Protein AF-0000000066553858 (afdb_homodimer)

Structure (mmCIF, N/CA/C/O backbone):
data_AF-0000000066553858-model_v1
#
loop_
_entity.id
_entity.type
_entity.pdbx_description
1 polymer 'Phospholipase D family, member 4'
#
loop_
_atom_site.group_PDB
_atom_site.id
_atom_site.type_symbol
_atom_site.label_atom_id
_atom_site.label_alt_id
_atom_site.label_comp_id
_atom_site.label_asym_id
_atom_site.label_entity_id
_atom_site.label_seq_id
_atom_site.pdbx_PDB_ins_code
_atom_site.Cartn_x
_atom_site.Cartn_y
_atom_site.Cartn_z
_atom_site.occupancy
_atom_site.B_iso_or_equiv
_atom_site.auth_seq_id
_atom_site.auth_comp_id
_atom_site.auth_asym_id
_atom_site.auth_atom_id
_atom_site.pdbx_PDB_model_num
ATOM 1 N N . MET A 1 1 ? -1.417 -67.562 -72.875 1 18.97 1 MET A N 1
ATOM 2 C CA . MET A 1 1 ? -0.356 -66.625 -72.625 1 18.97 1 MET A CA 1
ATOM 3 C C . MET A 1 1 ? -0.777 -65.188 -73.062 1 18.97 1 MET A C 1
ATOM 5 O O . MET A 1 1 ? 0.07 -64.312 -73.25 1 18.97 1 MET A O 1
ATOM 9 N N . GLU A 1 2 ? -2.096 -65 -73.312 1 18.17 2 GLU A N 1
ATOM 10 C CA . GLU A 1 2 ? -2.881 -64.125 -74.188 1 18.17 2 GLU A CA 1
ATOM 11 C C . GLU A 1 2 ? -2.963 -62.688 -73.625 1 18.17 2 GLU A C 1
ATOM 13 O O . GLU A 1 2 ? -3.076 -62.5 -72.375 1 18.17 2 GLU A O 1
ATOM 18 N N . GLY A 1 3 ? -2.92 -61.594 -74.188 1 17.62 3 GLY A N 1
ATOM 19 C CA . GLY A 1 3 ? -2.338 -60.281 -74.25 1 17.62 3 GLY A CA 1
ATOM 20 C C . GLY A 1 3 ? -3.016 -59.281 -73.312 1 17.62 3 GLY A C 1
ATOM 21 O O . GLY A 1 3 ? -4.07 -59.562 -72.75 1 17.62 3 GLY A O 1
ATOM 22 N N . GLU A 1 4 ? -3.018 -57.812 -73.375 1 15.49 4 GLU A N 1
ATOM 23 C CA . GLU A 1 4 ? -2.4 -56.562 -72.938 1 15.49 4 GLU A CA 1
ATOM 24 C C . GLU A 1 4 ? -3.443 -55.594 -72.375 1 15.49 4 GLU A C 1
ATOM 26 O O . GLU A 1 4 ? -3.113 -54.656 -71.625 1 15.49 4 GLU A O 1
ATOM 31 N N . ALA A 1 5 ? -4.707 -55.5 -72.938 1 15.91 5 ALA A N 1
ATOM 32 C CA . ALA A 1 5 ? -5.254 -54.219 -73.375 1 15.91 5 ALA A CA 1
ATOM 33 C C . ALA A 1 5 ? -5.832 -53.438 -72.188 1 15.91 5 ALA A C 1
ATOM 35 O O . ALA A 1 5 ? -6.965 -53.688 -71.812 1 15.91 5 ALA A O 1
ATOM 36 N N . THR A 1 6 ? -5.156 -53 -70.938 1 17.06 6 THR A N 1
ATOM 37 C CA . THR A 1 6 ? -5.441 -52.625 -69.562 1 17.06 6 THR A CA 1
ATOM 38 C C . THR A 1 6 ? -5.914 -51.188 -69.438 1 17.06 6 THR A C 1
ATOM 40 O O . THR A 1 6 ? -5.094 -50.25 -69.438 1 17.06 6 THR A O 1
ATOM 43 N N . GLY A 1 7 ? -7.004 -50.781 -70.125 1 16.67 7 GLY A N 1
ATOM 44 C CA . GLY A 1 7 ? -7.375 -49.406 -70.438 1 16.67 7 GLY A CA 1
ATOM 45 C C . GLY A 1 7 ? -7.707 -48.594 -69.25 1 16.67 7 GLY A C 1
ATOM 46 O O . GLY A 1 7 ? -8.367 -49.062 -68.312 1 16.67 7 GLY A O 1
ATOM 47 N N . GLN A 1 8 ? -7.156 -47.344 -68.75 1 16.22 8 GLN A N 1
ATOM 48 C CA . GLN A 1 8 ? -6.758 -46.406 -67.75 1 16.22 8 GLN A CA 1
ATOM 49 C C . GLN A 1 8 ? -7.875 -45.406 -67.438 1 16.22 8 GLN A C 1
ATOM 51 O O . GLN A 1 8 ? -7.766 -44.219 -67.75 1 16.22 8 GLN A O 1
ATOM 56 N N . ARG A 1 9 ? -9.195 -45.75 -67.625 1 16.55 9 ARG A N 1
ATOM 57 C CA . ARG A 1 9 ? -10.125 -44.656 -67.812 1 16.55 9 ARG A CA 1
ATOM 58 C C . ARG A 1 9 ? -10.148 -43.719 -66.562 1 16.55 9 ARG A C 1
ATOM 60 O O . ARG A 1 9 ? -9.969 -44.156 -65.438 1 16.55 9 ARG A O 1
ATOM 67 N N . GLY A 1 10 ? -10.438 -42.312 -66.688 1 16.25 10 GLY A N 1
ATOM 68 C CA . GLY A 1 10 ? -10.273 -40.938 -66.312 1 16.25 10 GLY A CA 1
ATOM 69 C C . GLY A 1 10 ? -11.164 -40.531 -65.125 1 16.25 10 GLY A C 1
ATOM 70 O O . GLY A 1 10 ? -12.258 -41.062 -64.938 1 16.25 10 GLY A O 1
ATOM 71 N N . GLY A 1 11 ? -10.734 -39.938 -63.875 1 17.23 11 GLY A N 1
ATOM 72 C CA . GLY A 1 11 ? -10.969 -39.656 -62.469 1 17.23 11 GLY A CA 1
ATOM 73 C C . GLY A 1 11 ? -11.914 -38.5 -62.219 1 17.23 11 GLY A C 1
ATOM 74 O O . GLY A 1 11 ? -12.141 -38.094 -61.094 1 17.23 11 GLY A O 1
ATOM 75 N N . ARG A 1 12 ? -12.422 -37.625 -63.188 1 16.81 12 ARG A N 1
ATOM 76 C CA . ARG A 1 12 ? -12.484 -36.219 -62.812 1 16.81 12 ARG A CA 1
ATOM 77 C C . ARG A 1 12 ? -13.617 -35.938 -61.844 1 16.81 12 ARG A C 1
ATOM 79 O O . ARG A 1 12 ? -14.641 -36.656 -61.875 1 16.81 12 ARG A O 1
ATOM 86 N N . CYS A 1 13 ? -13.539 -34.969 -60.812 1 17.38 13 CYS A N 1
ATOM 87 C CA . CYS A 1 13 ? -13.867 -34.438 -59.469 1 17.38 13 CYS A CA 1
ATOM 88 C C . CYS A 1 13 ? -15.141 -33.625 -59.5 1 17.38 13 CYS A C 1
ATOM 90 O O . CYS A 1 13 ? -15.539 -33.031 -58.5 1 17.38 13 CYS A O 1
ATOM 92 N N . LEU A 1 14 ? -15.828 -33.438 -60.688 1 15.75 14 LEU A N 1
ATOM 93 C CA . LEU A 1 14 ? -16.328 -32.094 -60.875 1 15.75 14 LEU A CA 1
ATOM 94 C C . LEU A 1 14 ? -17.453 -31.781 -59.875 1 15.75 14 LEU A C 1
ATOM 96 O O . LEU A 1 14 ? -17.422 -30.75 -59.188 1 15.75 14 LEU A O 1
ATOM 100 N N . HIS A 1 15 ? -18.703 -32.062 -60.25 1 15.95 15 HIS A N 1
ATOM 101 C CA . HIS A 1 15 ? -19.766 -31.078 -60.438 1 15.95 15 HIS A CA 1
ATOM 102 C C . HIS A 1 15 ? -20.562 -30.875 -59.156 1 15.95 15 HIS A C 1
ATOM 104 O O . HIS A 1 15 ? -21.219 -31.797 -58.656 1 15.95 15 HIS A O 1
ATOM 110 N N . ARG A 1 16 ? -20.203 -29.891 -58.344 1 17.19 16 ARG A N 1
ATOM 111 C CA . ARG A 1 16 ? -20.562 -29.469 -56.969 1 17.19 16 ARG A CA 1
ATOM 112 C C . ARG A 1 16 ? -21.984 -28.891 -56.938 1 17.19 16 ARG A C 1
ATOM 114 O O . ARG A 1 16 ? -22.219 -27.859 -56.312 1 17.19 16 ARG A O 1
ATOM 121 N N . GLN A 1 17 ? -22.734 -29.328 -57.906 1 15.29 17 GLN A N 1
ATOM 122 C CA . GLN A 1 17 ? -23.797 -28.359 -58.156 1 15.29 17 GLN A CA 1
ATOM 123 C C . GLN A 1 17 ? -24.547 -28.031 -56.875 1 15.29 17 GLN A C 1
ATOM 125 O O . GLN A 1 17 ? -24.359 -28.688 -55.844 1 15.29 17 GLN A O 1
ATOM 130 N N . GLY A 1 18 ? -25.828 -28.016 -56.938 1 15.86 18 GLY A N 1
ATOM 131 C CA . GLY A 1 18 ? -26.891 -27.016 -56.938 1 15.86 18 GLY A CA 1
ATOM 132 C C . GLY A 1 18 ? -27.688 -27.016 -55.656 1 15.86 18 GLY A C 1
ATOM 133 O O . GLY A 1 18 ? -28.875 -27.375 -55.656 1 15.86 18 GLY A O 1
ATOM 134 N N . LEU A 1 19 ? -27.016 -27.25 -54.5 1 16.41 19 LEU A N 1
ATOM 135 C CA . LEU A 1 19 ? -27.922 -27.625 -53.406 1 16.41 19 LEU A CA 1
ATOM 136 C C . LEU A 1 19 ? -28.859 -26.469 -53.062 1 16.41 19 LEU A C 1
ATOM 138 O O . LEU A 1 19 ? -28.422 -25.375 -52.719 1 16.41 19 LEU A O 1
ATOM 142 N N . GLN A 1 20 ? -30.062 -26.594 -53.594 1 15.91 20 GLN A N 1
ATOM 143 C CA . GLN A 1 20 ? -31.25 -25.734 -53.625 1 15.91 20 GLN A CA 1
ATOM 144 C C . GLN A 1 20 ? -31.656 -25.344 -52.188 1 15.91 20 GLN A C 1
ATOM 146 O O . GLN A 1 20 ? -31.859 -26.219 -51.344 1 15.91 20 GLN A O 1
ATOM 151 N N . THR A 1 21 ? -31.391 -24.141 -51.719 1 15.12 21 THR A N 1
ATOM 152 C CA . THR A 1 21 ? -31.422 -23.438 -50.438 1 15.12 21 THR A CA 1
ATOM 153 C C . THR A 1 21 ? -32.844 -23.188 -50 1 15.12 21 THR A C 1
ATOM 155 O O . THR A 1 21 ? -33.094 -22.828 -48.844 1 15.12 21 THR A O 1
ATOM 158 N N . MET A 1 22 ? -33.812 -23.297 -50.938 1 14.98 22 MET A N 1
ATOM 159 C CA . MET A 1 22 ? -34.656 -22.109 -50.75 1 14.98 22 MET A CA 1
ATOM 160 C C . MET A 1 22 ? -35.344 -22.156 -49.375 1 14.98 22 MET A C 1
ATOM 162 O O . MET A 1 22 ? -35.219 -23.125 -48.625 1 14.98 22 MET A O 1
ATOM 166 N N . THR A 1 23 ? -36.75 -21.984 -49.344 1 15.75 23 THR A N 1
ATOM 167 C CA . THR A 1 23 ? -37.719 -20.938 -49 1 15.75 23 THR A CA 1
ATOM 168 C C . THR A 1 23 ? -38.281 -21.156 -47.625 1 15.75 23 THR A C 1
ATOM 170 O O . THR A 1 23 ? -38.125 -22.219 -47.031 1 15.75 23 THR A O 1
ATOM 173 N N . GLY A 1 24 ? -39.562 -20.75 -47.344 1 16.25 24 GLY A N 1
ATOM 174 C CA . GLY A 1 24 ? -40.375 -19.797 -46.594 1 16.25 24 GLY A CA 1
ATOM 175 C C . GLY A 1 24 ? -41.094 -20.406 -45.406 1 16.25 24 GLY A C 1
ATOM 176 O O . GLY A 1 24 ? -41.844 -19.719 -44.719 1 16.25 24 GLY A O 1
ATOM 177 N N . ALA A 1 25 ? -40.938 -21.625 -45.125 1 14.59 25 ALA A N 1
ATOM 178 C CA . ALA A 1 25 ? -42.156 -22.203 -44.625 1 14.59 25 ALA A CA 1
ATOM 179 C C . ALA A 1 25 ? -42.625 -21.469 -43.344 1 14.59 25 ALA A C 1
ATOM 181 O O . ALA A 1 25 ? -41.812 -21.188 -42.469 1 14.59 25 ALA A O 1
ATOM 182 N N . ARG A 1 26 ? -43.812 -20.828 -43.312 1 16.38 26 ARG A N 1
ATOM 183 C CA . ARG A 1 26 ? -44.719 -19.984 -42.531 1 16.38 26 ARG A CA 1
ATOM 184 C C . ARG A 1 26 ? -45.094 -20.672 -41.219 1 16.38 26 ARG A C 1
ATOM 186 O O . ARG A 1 26 ? -45.656 -20.031 -40.312 1 16.38 26 ARG A O 1
ATOM 193 N N . MET A 1 27 ? -44.812 -21.953 -40.969 1 15.2 27 MET A N 1
ATOM 194 C CA . MET A 1 27 ? -45.875 -22.594 -40.219 1 15.2 27 MET A CA 1
ATOM 195 C C . MET A 1 27 ? -46.125 -21.844 -38.906 1 15.2 27 MET A C 1
ATOM 197 O O . MET A 1 27 ? -45.188 -21.312 -38.312 1 15.2 27 MET A O 1
ATOM 201 N N . ASP A 1 28 ? -47.406 -21.562 -38.5 1 16.2 28 ASP A N 1
ATOM 202 C CA . ASP A 1 28 ? -48.406 -21 -37.625 1 16.2 28 ASP A CA 1
ATOM 203 C C . ASP A 1 28 ? -48.344 -21.594 -36.219 1 16.2 28 ASP A C 1
ATOM 205 O O . ASP A 1 28 ? -49.156 -21.297 -35.344 1 16.2 28 ASP A O 1
ATOM 209 N N . LYS A 1 29 ? -47.344 -22.109 -35.906 1 15.56 29 LYS A N 1
ATOM 210 C CA . LYS A 1 29 ? -47.75 -22.984 -34.812 1 15.56 29 LYS A CA 1
ATOM 211 C C . LYS A 1 29 ? -48.469 -22.188 -33.719 1 15.56 29 LYS A C 1
ATOM 213 O O . LYS A 1 29 ? -48.156 -21 -33.5 1 15.56 29 LYS A O 1
ATOM 218 N N . LYS A 1 30 ? -49.375 -22.844 -33 1 15.48 30 LYS A N 1
ATOM 219 C CA . LYS A 1 30 ? -50.5 -22.984 -32.094 1 15.48 30 LYS A CA 1
ATOM 220 C C . LYS A 1 30 ? -50.188 -22.453 -30.719 1 15.48 30 LYS A C 1
ATOM 222 O O . LYS A 1 30 ? -49 -22.469 -30.297 1 15.48 30 LYS A O 1
ATOM 227 N N . LYS A 1 31 ? -51.188 -21.844 -30.062 1 17.41 31 LYS A N 1
ATOM 228 C CA . LYS A 1 31 ? -51.594 -21.078 -28.891 1 17.41 31 LYS A CA 1
ATOM 229 C C . LYS A 1 31 ? -51.375 -21.875 -27.609 1 17.41 31 LYS A C 1
ATOM 231 O O . LYS A 1 31 ? -51.469 -21.344 -26.5 1 17.41 31 LYS A O 1
ATOM 236 N N . TRP A 1 32 ? -51 -23.266 -27.734 1 15.12 32 TRP A N 1
ATOM 237 C CA . TRP A 1 32 ? -51.625 -24.062 -26.688 1 15.12 32 TRP A CA 1
ATOM 238 C C . TRP A 1 32 ? -51.25 -23.516 -25.312 1 15.12 32 TRP A C 1
ATOM 240 O O . TRP A 1 32 ? -50.062 -23.188 -25.062 1 15.12 32 TRP A O 1
ATOM 250 N N . HIS A 1 33 ? -52.219 -23.047 -24.609 1 16.48 33 HIS A N 1
ATOM 251 C CA . HIS A 1 33 ? -52.656 -22.594 -23.297 1 16.48 33 HIS A CA 1
ATOM 252 C C . HIS A 1 33 ? -52.406 -23.656 -22.234 1 16.48 33 HIS A C 1
ATOM 254 O O . HIS A 1 33 ? -52.938 -24.766 -22.297 1 16.48 33 HIS A O 1
ATOM 260 N N . PRO A 1 34 ? -51.219 -24.047 -22.031 1 16.06 34 PRO A N 1
ATOM 261 C CA . PRO A 1 34 ? -51.188 -25.094 -21.016 1 16.06 34 PRO A CA 1
ATOM 262 C C . PRO A 1 34 ? -52.062 -24.797 -19.812 1 16.06 34 PRO A C 1
ATOM 264 O O . PRO A 1 34 ? -52.031 -23.703 -19.266 1 16.06 34 PRO A O 1
ATOM 267 N N . GLU A 1 35 ? -53.188 -25.25 -19.938 1 16.11 35 GLU A N 1
ATOM 268 C CA . GLU A 1 35 ? -54.062 -25.297 -18.766 1 16.11 35 GLU A CA 1
ATOM 269 C C . GLU A 1 35 ? -53.344 -25.859 -17.547 1 16.11 35 GLU A C 1
ATOM 271 O O . GLU A 1 35 ? -52.562 -26.828 -17.688 1 16.11 35 GLU A O 1
ATOM 276 N N . MET A 1 36 ? -52.938 -24.984 -16.812 1 17.47 36 MET A N 1
ATOM 277 C CA . MET A 1 36 ? -52.688 -25.188 -15.391 1 17.47 36 MET A CA 1
ATOM 278 C C . MET A 1 36 ? -53.688 -26.203 -14.82 1 17.47 36 MET A C 1
ATOM 280 O O . MET A 1 36 ? -54.875 -25.938 -14.742 1 17.47 36 MET A O 1
ATOM 284 N N . LEU A 1 37 ? -53.594 -27.375 -15.195 1 14.96 37 LEU A N 1
ATOM 285 C CA . LEU A 1 37 ? -54.344 -28.453 -14.562 1 14.96 37 LEU A CA 1
ATOM 286 C C . LEU A 1 37 ? -54.469 -28.219 -13.062 1 14.96 37 LEU A C 1
ATOM 288 O O . LEU A 1 37 ? -53.656 -27.5 -12.469 1 14.96 37 LEU A O 1
ATOM 292 N N . ILE A 1 38 ? -55.281 -29.125 -12.367 1 16.34 38 ILE A N 1
ATOM 293 C CA . ILE A 1 38 ? -56.312 -29.469 -11.398 1 16.34 38 ILE A CA 1
ATOM 294 C C . ILE A 1 38 ? -55.656 -29.812 -10.055 1 16.34 38 ILE A C 1
ATOM 296 O O . ILE A 1 38 ? -56.062 -29.297 -9.008 1 16.34 38 ILE A O 1
ATOM 300 N N . PRO A 1 39 ? -54.906 -30.953 -9.789 1 15.72 39 PRO A N 1
ATOM 301 C CA . PRO A 1 39 ? -55.594 -31.922 -8.953 1 15.72 39 PRO A CA 1
ATOM 302 C C . PRO A 1 39 ? -55.594 -31.547 -7.473 1 15.72 39 PRO A C 1
ATOM 304 O O . PRO A 1 39 ? -54.844 -30.656 -7.066 1 15.72 39 PRO A O 1
ATOM 307 N N . LEU A 1 40 ? -55.5 -32.656 -6.465 1 15.12 40 LEU A N 1
ATOM 308 C CA . LEU A 1 40 ? -56.219 -33.438 -5.48 1 15.12 40 LEU A CA 1
ATOM 309 C C . LEU A 1 40 ? -55.625 -33.281 -4.09 1 15.12 40 LEU A C 1
ATOM 311 O O . LEU A 1 40 ? -56.344 -33.344 -3.088 1 15.12 40 LEU A O 1
ATOM 315 N N . GLN A 1 41 ? -54.312 -33.438 -3.707 1 16.47 41 GLN A N 1
ATOM 316 C CA . GLN A 1 41 ? -54.281 -34.375 -2.592 1 16.47 41 GLN A CA 1
ATOM 317 C C . GLN A 1 41 ? -55.031 -33.812 -1.378 1 16.47 41 GLN A C 1
ATOM 319 O O . GLN A 1 41 ? -55.094 -32.594 -1.188 1 16.47 41 GLN A O 1
ATOM 324 N N . THR A 1 42 ? -55.562 -34.75 -0.319 1 15.8 42 THR A N 1
ATOM 325 C CA . THR A 1 42 ? -56.406 -35.219 0.788 1 15.8 42 THR A CA 1
ATOM 326 C C . THR A 1 42 ? -55.906 -34.656 2.113 1 15.8 42 THR A C 1
ATOM 328 O O . THR A 1 42 ? -56.688 -34.094 2.885 1 15.8 42 THR A O 1
ATOM 331 N N . THR A 1 43 ? -55.281 -35.594 3.041 1 15.78 43 THR A N 1
ATOM 332 C CA . THR A 1 43 ? -55.938 -36.094 4.258 1 15.78 43 THR A CA 1
ATOM 333 C C . THR A 1 43 ? -55.625 -35.156 5.438 1 15.78 43 THR A C 1
ATOM 335 O O . THR A 1 43 ? -56.5 -34.656 6.09 1 15.78 43 THR A O 1
ATOM 338 N N . MET A 1 44 ? -54.875 -35.812 6.621 1 16.02 44 MET A N 1
ATOM 339 C CA . MET A 1 44 ? -55.438 -36.188 7.91 1 16.02 44 MET A CA 1
ATOM 340 C C . MET A 1 44 ? -55.188 -35.125 8.961 1 16.02 44 MET A C 1
ATOM 342 O O . MET A 1 44 ? -54.312 -34.25 8.781 1 16.02 44 MET A O 1
ATOM 346 N N . GLU A 1 45 ? -55.5 -35.562 10.211 1 15.26 45 GLU A N 1
ATOM 347 C CA . GLU A 1 45 ? -56.031 -35.312 11.539 1 15.26 45 GLU A CA 1
ATOM 348 C C . GLU A 1 45 ? -54.938 -34.844 12.508 1 15.26 45 GLU A C 1
ATOM 350 O O . GLU A 1 45 ? -53.906 -35.5 12.633 1 15.26 45 GLU A O 1
ATOM 355 N N . VAL A 1 46 ? -54.781 -33.656 12.586 1 18.47 46 VAL A N 1
ATOM 356 C CA . VAL A 1 46 ? -54.062 -33.062 13.727 1 18.47 46 VAL A CA 1
ATOM 357 C C . VAL A 1 46 ? -54.531 -33.75 15.016 1 18.47 46 VAL A C 1
ATOM 359 O O . VAL A 1 46 ? -55.688 -33.594 15.422 1 18.47 46 VAL A O 1
ATOM 362 N N . PRO A 1 47 ? -53.906 -34.969 15.352 1 15.08 47 PRO A N 1
ATOM 363 C CA . PRO A 1 47 ? -54.406 -35.469 16.625 1 15.08 47 PRO A CA 1
ATOM 364 C C . PRO A 1 47 ? -54.188 -34.469 17.781 1 15.08 47 PRO A C 1
ATOM 366 O O . PRO A 1 47 ? -53.438 -33.531 17.625 1 15.08 47 PRO A O 1
ATOM 369 N N . ASP A 1 48 ? -54.031 -35.25 19.047 1 15.12 48 ASP A N 1
ATOM 370 C CA . ASP A 1 48 ? -54.594 -35.375 20.391 1 15.12 48 ASP A CA 1
ATOM 371 C C . ASP A 1 48 ? -53.812 -34.531 21.391 1 15.12 48 ASP A C 1
ATOM 373 O O . ASP A 1 48 ? -54.375 -33.719 22.125 1 15.12 48 ASP A O 1
ATOM 377 N N . TRP A 1 49 ? -52.688 -35.156 22.125 1 15.45 49 TRP A N 1
ATOM 378 C CA . TRP A 1 49 ? -52.938 -35.469 23.516 1 15.45 49 TRP A CA 1
ATOM 379 C C . TRP A 1 49 ? -52.531 -34.312 24.422 1 15.45 49 TRP A C 1
ATOM 381 O O . TRP A 1 49 ? -51.656 -33.5 24.047 1 15.45 49 TRP A O 1
ATOM 391 N N . PRO A 1 50 ? -52.938 -34.344 25.719 1 16.11 50 PRO A N 1
ATOM 392 C CA . PRO A 1 50 ? -53.312 -33.625 26.922 1 16.11 50 PRO A CA 1
ATOM 393 C C . PRO A 1 50 ? -52.125 -33.188 27.766 1 16.11 50 PRO A C 1
ATOM 395 O O . PRO A 1 50 ? -52.125 -32.125 28.406 1 16.11 50 PRO A O 1
ATOM 398 N N . TYR A 1 51 ? -50.938 -34 28.047 1 15.11 51 TYR A N 1
ATOM 399 C CA . TYR A 1 51 ? -50.875 -34.312 29.469 1 15.11 51 TYR A CA 1
ATOM 400 C C . TYR A 1 51 ? -50.5 -33.094 30.297 1 15.11 51 TYR A C 1
ATOM 402 O O . TYR A 1 51 ? -49.938 -32.125 29.75 1 15.11 51 TYR A O 1
ATOM 410 N N . SER A 1 52 ? -49.969 -33.406 31.609 1 14.91 52 SER A N 1
ATOM 411 C CA . SER A 1 52 ? -50.156 -33.281 33.031 1 14.91 52 SER A CA 1
ATOM 412 C C . SER A 1 52 ? -49.219 -32.219 33.625 1 14.91 52 SER A C 1
ATOM 414 O O . SER A 1 52 ? -48.25 -31.797 32.969 1 14.91 52 SER A O 1
ATOM 416 N N . THR A 1 53 ? -48.625 -32.531 34.875 1 15.17 53 THR A N 1
ATOM 417 C CA . THR A 1 53 ? -48.875 -32.062 36.25 1 15.17 53 THR A CA 1
ATOM 418 C C . THR A 1 53 ? -47.719 -31.203 36.719 1 15.17 53 THR A C 1
ATOM 420 O O . THR A 1 53 ? -47.938 -30.141 37.312 1 15.17 53 THR A O 1
ATOM 423 N N . PRO A 1 54 ? -46.375 -31.672 37.188 1 16.25 54 PRO A N 1
ATOM 424 C CA . PRO A 1 54 ? -46.375 -31.578 38.656 1 16.25 54 PRO A CA 1
ATOM 425 C C . PRO A 1 54 ? -45.812 -30.234 39.156 1 16.25 54 PRO A C 1
ATOM 427 O O . PRO A 1 54 ? -45.125 -29.547 38.406 1 16.25 54 PRO A O 1
ATOM 430 N N . PRO A 1 55 ? -45.812 -30.094 40.531 1 16.52 55 PRO A N 1
ATOM 431 C CA . PRO A 1 55 ? -46.031 -29.109 41.625 1 16.52 55 PRO A CA 1
ATOM 432 C C . PRO A 1 55 ? -44.781 -28.266 41.906 1 16.52 55 PRO A C 1
ATOM 434 O O . PRO A 1 55 ? -44.844 -27.031 41.844 1 16.52 55 PRO A O 1
ATOM 437 N N . HIS A 1 56 ? -44 -28.641 42.969 1 15.33 56 HIS A N 1
ATOM 438 C CA . HIS A 1 56 ? -44.062 -27.938 44.25 1 15.33 56 HIS A CA 1
ATOM 439 C C . HIS A 1 56 ? -42.844 -27.047 44.438 1 15.33 56 HIS A C 1
ATOM 441 O O . HIS A 1 56 ? -42.969 -25.859 44.781 1 15.33 56 HIS A O 1
ATOM 447 N N . GLY A 1 57 ? -41.562 -27.531 44.812 1 15.4 57 GLY A N 1
ATOM 448 C CA . GLY A 1 57 ? -41.281 -27.25 46.219 1 15.4 57 GLY A CA 1
ATOM 449 C C . GLY A 1 57 ? -40.5 -25.969 46.438 1 15.4 57 GLY A C 1
ATOM 450 O O . GLY A 1 57 ? -39.906 -25.438 45.5 1 15.4 57 GLY A O 1
ATOM 451 N N . PRO A 1 58 ? -40.281 -25.547 47.719 1 16.66 58 PRO A N 1
ATOM 452 C CA . PRO A 1 58 ? -40.344 -24.375 48.594 1 16.66 58 PRO A CA 1
ATOM 453 C C . PRO A 1 58 ? -39 -23.625 48.688 1 16.66 58 PRO A C 1
ATOM 455 O O . PRO A 1 58 ? -38.969 -22.406 48.562 1 16.66 58 PRO A O 1
ATOM 458 N N . HIS A 1 59 ? -37.844 -24.281 49.219 1 15.43 59 HIS A N 1
ATOM 459 C CA . HIS A 1 59 ? -37.531 -23.812 50.562 1 15.43 59 HIS A CA 1
ATOM 460 C C . HIS A 1 59 ? -36.656 -22.578 50.5 1 15.43 59 HIS A C 1
ATOM 462 O O . HIS A 1 59 ? -36.094 -22.25 49.469 1 15.43 59 HIS A O 1
ATOM 468 N N . ASN A 1 60 ? -35.594 -22.562 51.469 1 14.96 60 ASN A N 1
ATOM 469 C CA . ASN A 1 60 ? -35.344 -21.828 52.719 1 14.96 60 ASN A CA 1
ATOM 470 C C . ASN A 1 60 ? -34.281 -20.75 52.531 1 14.96 60 ASN A C 1
ATOM 472 O O . ASN A 1 60 ? -33.594 -20.719 51.5 1 14.96 60 ASN A O 1
ATOM 476 N N . ARG A 1 61 ? -33.219 -20.766 53.438 1 14.91 61 ARG A N 1
ATOM 477 C CA . ARG A 1 61 ? -32.969 -19.859 54.531 1 14.91 61 ARG A CA 1
ATOM 478 C C . ARG A 1 61 ? -31.953 -18.797 54.188 1 14.91 61 ARG A C 1
ATOM 480 O O . ARG A 1 61 ? -32.188 -17.609 54.312 1 14.91 61 ARG A O 1
ATOM 487 N N . VAL A 1 62 ? -30.641 -18.938 54.75 1 15.48 62 VAL A N 1
ATOM 488 C CA . VAL A 1 62 ? -30.266 -18.172 55.938 1 15.48 62 VAL A CA 1
ATOM 489 C C . VAL A 1 62 ? -29.266 -17.078 55.594 1 15.48 62 VAL A C 1
ATOM 491 O O . VAL A 1 62 ? -29.469 -15.906 55.906 1 15.48 62 VAL A O 1
ATOM 494 N N . GLY A 1 63 ? -27.859 -17.25 55.719 1 15.52 63 GLY A N 1
ATOM 495 C CA . GLY A 1 63 ? -27.109 -16.656 56.812 1 15.52 63 GLY A CA 1
ATOM 496 C C . GLY A 1 63 ? -26.328 -15.43 56.406 1 15.52 63 GLY A C 1
ATOM 497 O O . GLY A 1 63 ? -26.047 -15.227 55.219 1 15.52 63 GLY A O 1
ATOM 498 N N . MET A 1 64 ? -25.828 -14.57 57.375 1 16.22 64 MET A N 1
ATOM 499 C CA . MET A 1 64 ? -25.609 -13.203 57.844 1 16.22 64 MET A CA 1
ATOM 500 C C . MET A 1 64 ? -24.203 -12.727 57.5 1 16.22 64 MET A C 1
ATOM 502 O O . MET A 1 64 ? -24 -11.539 57.25 1 16.22 64 MET A O 1
ATOM 506 N N . VAL A 1 65 ? -23.078 -13.539 57.438 1 16.38 65 VAL A N 1
ATOM 507 C CA . VAL A 1 65 ? -22.062 -13.102 58.406 1 16.38 65 VAL A CA 1
ATOM 508 C C . VAL A 1 65 ? -21.297 -11.914 57.844 1 16.38 65 VAL A C 1
ATOM 510 O O . VAL A 1 65 ? -21.109 -11.797 56.625 1 16.38 65 VAL A O 1
ATOM 513 N N . LEU A 1 66 ? -20.562 -11.109 58.75 1 16.48 66 LEU A N 1
ATOM 514 C CA . LEU A 1 66 ? -20.219 -9.766 59.188 1 16.48 66 LEU A CA 1
ATOM 515 C C . LEU A 1 66 ? -18.922 -9.297 58.531 1 16.48 66 LEU A C 1
ATOM 517 O O . LEU A 1 66 ? -18.891 -8.219 57.938 1 16.48 66 LEU A O 1
ATOM 521 N N . GLY A 1 67 ? -17.672 -9.656 59.062 1 15.75 67 GLY A N 1
ATOM 522 C CA . GLY A 1 67 ? -16.922 -8.68 59.844 1 15.75 67 GLY A CA 1
ATOM 523 C C . GLY A 1 67 ? -15.867 -7.953 59.031 1 15.75 67 GLY A C 1
ATOM 524 O O . GLY A 1 67 ? -15.844 -6.723 59 1 15.75 67 GLY A O 1
ATOM 525 N N . MET A 1 68 ? -14.508 -8.383 59.031 1 16.38 68 MET A N 1
ATOM 526 C CA . MET A 1 68 ? -13.398 -7.68 59.688 1 16.38 68 MET A CA 1
ATOM 527 C C . MET A 1 68 ? -12.57 -6.918 58.656 1 16.38 68 MET A C 1
ATOM 529 O O . MET A 1 68 ? -12.461 -7.344 57.5 1 16.38 68 MET A O 1
ATOM 533 N N . LEU A 1 69 ? -11.906 -5.711 59 1 17.69 69 LEU A N 1
ATOM 534 C CA . LEU A 1 69 ? -11.461 -4.395 58.562 1 17.69 69 LEU A CA 1
ATOM 535 C C . LEU A 1 69 ? -10.023 -4.445 58.031 1 17.69 69 LEU A C 1
ATOM 537 O O . LEU A 1 69 ? -9.57 -3.527 57.344 1 17.69 69 LEU A O 1
ATOM 541 N N . ALA A 1 70 ? -9.234 -5.613 58.062 1 17.48 70 ALA A N 1
ATOM 542 C CA . ALA A 1 70 ? -7.863 -5.344 58.469 1 17.48 70 ALA A CA 1
ATOM 543 C C . ALA A 1 70 ? -7.121 -4.52 57.438 1 17.48 70 ALA A C 1
ATOM 545 O O . ALA A 1 70 ? -7.414 -4.617 56.219 1 17.48 70 ALA A O 1
ATOM 546 N N . ILE A 1 71 ? -5.969 -3.756 57.812 1 18.44 71 ILE A N 1
ATOM 547 C CA . ILE A 1 71 ? -5.254 -2.484 57.75 1 18.44 71 ILE A CA 1
ATOM 548 C C . ILE A 1 71 ? -4.137 -2.58 56.719 1 18.44 71 ILE A C 1
ATOM 550 O O . ILE A 1 71 ? -3.842 -1.604 56 1 18.44 71 ILE A O 1
ATOM 554 N N . LEU A 1 72 ? -3.479 -3.762 56.375 1 17.89 72 LEU A N 1
ATOM 555 C CA . LEU A 1 72 ? -2.021 -3.732 56.469 1 17.89 72 LEU A CA 1
ATOM 556 C C . LEU A 1 72 ? -1.425 -2.947 55.281 1 17.89 72 LEU A C 1
ATOM 558 O O . LEU A 1 72 ? -1.98 -2.941 54.188 1 17.89 72 LEU A O 1
ATOM 562 N N . GLY A 1 73 ? -0.349 -2.045 55.531 1 19.17 73 GLY A N 1
ATOM 563 C CA . GLY A 1 73 ? 0.45 -0.9 55.125 1 19.17 73 GLY A CA 1
ATOM 564 C C . GLY A 1 73 ? 1.468 -1.233 54.031 1 19.17 73 GLY A C 1
ATOM 565 O O . GLY A 1 73 ? 2.379 -0.446 53.781 1 19.17 73 GLY A O 1
ATOM 566 N N . LEU A 1 74 ? 1.248 -2.139 53.062 1 17.72 74 LEU A N 1
ATOM 567 C CA . LEU A 1 74 ? 2.352 -2.787 52.344 1 17.72 74 LEU A CA 1
ATOM 568 C C . LEU A 1 74 ? 3.143 -1.778 51.531 1 17.72 74 LEU A C 1
ATOM 570 O O . LEU A 1 74 ? 2.564 -1.019 50.75 1 17.72 74 LEU A O 1
ATOM 574 N N . GLY A 1 75 ? 4.309 -1.393 52.031 1 19.48 75 GLY A N 1
ATOM 575 C CA . GLY A 1 75 ? 5.395 -0.476 51.719 1 19.48 75 GLY A CA 1
ATOM 576 C C . GLY A 1 75 ? 6.039 -0.744 50.375 1 19.48 75 GLY A C 1
ATOM 577 O O . GLY A 1 75 ? 6.664 -1.788 50.156 1 19.48 75 GLY A O 1
ATOM 578 N N . SER A 1 76 ? 5.445 -0.507 49.188 1 18.84 76 SER A N 1
ATOM 579 C CA . SER A 1 76 ? 5.82 -1.018 47.875 1 18.84 76 SER A CA 1
ATOM 580 C C . SER A 1 76 ? 7.125 -0.396 47.375 1 18.84 76 SER A C 1
ATOM 582 O O . SER A 1 76 ? 7.238 0.828 47.281 1 18.84 76 SER A O 1
ATOM 584 N N . VAL A 1 77 ? 8.172 -0.849 47.969 1 19.95 77 VAL A N 1
ATOM 585 C CA . VAL A 1 77 ? 9.523 -0.417 47.625 1 19.95 77 VAL A CA 1
ATOM 586 C C . VAL A 1 77 ? 9.727 -0.546 46.094 1 19.95 77 VAL A C 1
ATOM 588 O O . VAL A 1 77 ? 9.586 -1.635 45.531 1 19.95 77 VAL A O 1
ATOM 591 N N . THR A 1 78 ? 9.445 0.485 45.344 1 19.28 78 THR A N 1
ATOM 592 C CA . THR A 1 78 ? 9.438 0.611 43.875 1 19.28 78 THR A CA 1
ATOM 593 C C . THR A 1 78 ? 10.836 0.409 43.312 1 19.28 78 THR A C 1
ATOM 595 O O . THR A 1 78 ? 11.742 1.192 43.594 1 19.28 78 THR A O 1
ATOM 598 N N . LEU A 1 79 ? 11.336 -0.842 43.469 1 18.8 79 LEU A N 1
ATOM 599 C CA . LEU A 1 79 ? 12.688 -1.122 43 1 18.8 79 LEU A CA 1
ATOM 600 C C . LEU A 1 79 ? 12.836 -0.731 41.531 1 18.8 79 LEU A C 1
ATOM 602 O O . LEU A 1 79 ? 12.094 -1.22 40.688 1 18.8 79 LEU A O 1
ATOM 606 N N . THR A 1 80 ? 13.344 0.469 41.281 1 20.47 80 THR A N 1
ATOM 607 C CA . THR A 1 80 ? 13.633 1.173 40.031 1 20.47 80 THR A CA 1
ATOM 608 C C . THR A 1 80 ? 14.578 0.355 39.156 1 20.47 80 THR A C 1
ATOM 610 O O . THR A 1 80 ? 15.766 0.217 39.5 1 20.47 80 THR A O 1
ATOM 613 N N . LEU A 1 81 ? 14.148 -0.934 38.875 1 18.69 81 LEU A N 1
ATOM 614 C CA . LEU A 1 81 ? 15.117 -1.747 38.156 1 18.69 81 LEU A CA 1
ATOM 615 C C . LEU A 1 81 ? 15.523 -1.075 36.844 1 18.69 81 LEU A C 1
ATOM 617 O O . LEU A 1 81 ? 14.656 -0.644 36.062 1 18.69 81 LEU A O 1
ATOM 621 N N . PHE A 1 82 ? 16.688 -0.449 36.844 1 21.48 82 PHE A N 1
ATOM 622 C CA . PHE A 1 82 ? 17.438 0.215 35.812 1 21.48 82 PHE A CA 1
ATOM 623 C C . PHE A 1 82 ? 17.547 -0.683 34.562 1 21.48 82 PHE A C 1
ATOM 625 O O . PHE A 1 82 ? 18.266 -1.688 34.594 1 21.48 82 PHE A O 1
ATOM 632 N N . LEU A 1 83 ? 16.375 -1.082 34.031 1 19.28 83 LEU A N 1
ATOM 633 C CA . LEU A 1 83 ? 16.469 -2.016 32.906 1 19.28 83 LEU A CA 1
ATOM 634 C C . LEU A 1 83 ? 17.297 -1.422 31.781 1 19.28 83 LEU A C 1
ATOM 636 O O . LEU A 1 83 ? 16.953 -0.374 31.234 1 19.28 83 LEU A O 1
ATOM 640 N N . TRP A 1 84 ? 18.609 -1.473 31.984 1 21.69 84 TRP A N 1
ATOM 641 C CA . TRP A 1 84 ? 19.641 -1.112 31 1 21.69 84 TRP A CA 1
ATOM 642 C C . TRP A 1 84 ? 19.344 -1.734 29.641 1 21.69 84 TRP A C 1
ATOM 644 O O . TRP A 1 84 ? 19.375 -2.957 29.5 1 21.69 84 TRP A O 1
ATOM 654 N N . GLN A 1 85 ? 18.266 -1.263 29.062 1 21.89 85 GLN A N 1
ATOM 655 C CA . GLN A 1 85 ? 17.891 -1.814 27.766 1 21.89 85 GLN A CA 1
ATOM 656 C C . GLN A 1 85 ? 19.016 -1.65 26.75 1 21.89 85 GLN A C 1
ATOM 658 O O . GLN A 1 85 ? 19.391 -0.527 26.406 1 21.89 85 GLN A O 1
ATOM 663 N N . GLY A 1 86 ? 20.156 -2.26 27.031 1 23.83 86 GLY A N 1
ATOM 664 C CA . GLY A 1 86 ? 21.234 -2.217 26.047 1 23.83 86 GLY A CA 1
ATOM 665 C C . GLY A 1 86 ? 20.766 -2.473 24.641 1 23.83 86 GLY A C 1
ATOM 666 O O . GLY A 1 86 ? 19.734 -3.121 24.422 1 23.83 86 GLY A O 1
ATOM 667 N N . PRO A 1 87 ? 21.062 -1.494 23.797 1 25.5 87 PRO A N 1
ATOM 668 C CA . PRO A 1 87 ? 20.734 -1.454 22.375 1 25.5 87 PRO A CA 1
ATOM 669 C C . PRO A 1 87 ? 21.078 -2.752 21.641 1 25.5 87 PRO A C 1
ATOM 671 O O . PRO A 1 87 ? 22.25 -3.15 21.609 1 25.5 87 PRO A O 1
ATOM 674 N N . THR A 1 88 ? 20.484 -3.84 22.047 1 24.36 88 THR A N 1
ATOM 675 C CA . THR A 1 88 ? 21 -5.016 21.344 1 24.36 88 THR A CA 1
ATOM 676 C C . THR A 1 88 ? 20.891 -4.836 19.844 1 24.36 88 THR A C 1
ATOM 678 O O . THR A 1 88 ? 19.797 -4.57 19.312 1 24.36 88 THR A O 1
ATOM 681 N N . SER A 1 89 ? 21.906 -4.199 19.25 1 24.14 89 SER A N 1
ATOM 682 C CA . SER A 1 89 ? 22.219 -4.191 17.812 1 24.14 89 SER A CA 1
ATOM 683 C C . SER A 1 89 ? 21.969 -5.559 17.188 1 24.14 89 SER A C 1
ATOM 685 O O . SER A 1 89 ? 22.641 -6.535 17.531 1 24.14 89 SER A O 1
ATOM 687 N N . PHE A 1 90 ? 20.734 -5.906 17.203 1 24.8 90 PHE A N 1
ATOM 688 C CA . PHE A 1 90 ? 20.469 -7.168 16.516 1 24.8 90 PHE A CA 1
ATOM 689 C C . PHE A 1 90 ? 21.047 -7.148 15.102 1 24.8 90 PHE A C 1
ATOM 691 O O . PHE A 1 90 ? 20.469 -6.543 14.195 1 24.8 90 PHE A O 1
ATOM 698 N N . THR A 1 91 ? 22.344 -6.773 14.961 1 26.66 91 THR A N 1
ATOM 699 C CA . THR A 1 91 ? 22.969 -7.148 13.695 1 26.66 91 THR A CA 1
ATOM 700 C C . THR A 1 91 ? 22.641 -8.602 13.344 1 26.66 91 THR A C 1
ATOM 702 O O . THR A 1 91 ? 23.172 -9.523 13.969 1 26.66 91 THR A O 1
ATOM 705 N N . SER A 1 92 ? 21.438 -8.891 13.289 1 25.48 92 SER A N 1
ATOM 706 C CA . SER A 1 92 ? 21.312 -10.266 12.812 1 25.48 92 SER A CA 1
ATOM 707 C C . SER A 1 92 ? 22.172 -10.508 11.586 1 25.48 92 SER A C 1
ATOM 709 O O . SER A 1 92 ? 22.125 -9.742 10.617 1 25.48 92 SER A O 1
ATOM 711 N N . PRO A 1 93 ? 23.359 -10.992 11.766 1 29.16 93 PRO A N 1
ATOM 712 C CA . PRO A 1 93 ? 24.109 -11.312 10.539 1 29.16 93 PRO A CA 1
ATOM 713 C C . PRO A 1 93 ? 23.234 -11.984 9.477 1 29.16 93 PRO A C 1
ATOM 715 O O . PRO A 1 93 ? 22.453 -12.875 9.797 1 29.16 93 PRO A O 1
ATOM 718 N N . GLN A 1 94 ? 22.641 -11.164 8.648 1 29.17 94 GLN A N 1
ATOM 719 C CA . GLN A 1 94 ? 22.109 -11.75 7.426 1 29.17 94 GLN A CA 1
ATOM 720 C C . GLN A 1 94 ? 22.969 -12.938 6.973 1 29.17 94 GLN A C 1
ATOM 722 O O . GLN A 1 94 ? 24.109 -12.758 6.551 1 29.17 94 GLN A O 1
ATOM 727 N N . MET A 1 95 ? 22.953 -13.945 7.797 1 29.44 95 MET A N 1
ATOM 728 C CA . MET A 1 95 ? 23.625 -15.117 7.258 1 29.44 95 MET A CA 1
ATOM 729 C C . MET A 1 95 ? 23.281 -15.32 5.785 1 29.44 95 MET A C 1
ATOM 731 O O . MET A 1 95 ? 22.125 -15.562 5.441 1 29.44 95 MET A O 1
ATOM 735 N N . PHE A 1 96 ? 23.828 -14.438 4.969 1 30.7 96 PHE A N 1
ATOM 736 C CA . PHE A 1 96 ? 23.828 -14.82 3.561 1 30.7 96 PHE A CA 1
ATOM 737 C C . PHE A 1 96 ? 24.031 -16.328 3.406 1 30.7 96 PHE A C 1
ATOM 739 O O . PHE A 1 96 ? 24.797 -16.938 4.148 1 30.7 96 PHE A O 1
ATOM 746 N N . PRO A 1 97 ? 23.016 -16.984 3.012 1 32.03 97 PRO A N 1
ATOM 747 C CA . PRO A 1 97 ? 23.406 -18.375 2.754 1 32.03 97 PRO A CA 1
ATOM 748 C C . PRO A 1 97 ? 24.812 -18.5 2.189 1 32.03 97 PRO A C 1
ATOM 750 O O . PRO A 1 97 ? 25.219 -17.719 1.33 1 32.03 97 PRO A O 1
ATOM 753 N N . GLU A 1 98 ? 25.812 -18.719 3.062 1 34.25 98 GLU A N 1
ATOM 754 C CA . GLU A 1 98 ? 27.125 -19.094 2.545 1 34.25 98 GLU A CA 1
ATOM 755 C C . GLU A 1 98 ? 27.016 -19.812 1.204 1 34.25 98 GLU A C 1
ATOM 757 O O . GLU A 1 98 ? 26.156 -20.672 1.03 1 34.25 98 GLU A O 1
ATOM 762 N N . GLU A 1 99 ? 27.391 -19.156 0.17 1 38 99 GLU A N 1
ATOM 763 C CA . GLU A 1 99 ? 27.594 -19.859 -1.088 1 38 99 GLU A CA 1
ATOM 764 C C . GLU A 1 99 ? 28.125 -21.281 -0.843 1 38 99 GLU A C 1
ATOM 766 O O . GLU A 1 99 ? 29.156 -21.453 -0.186 1 38 99 GLU A O 1
ATOM 771 N N . VAL A 1 100 ? 27.312 -22.234 -0.714 1 43.12 100 VAL A N 1
ATOM 772 C CA . VAL A 1 100 ? 27.875 -23.578 -0.683 1 43.12 100 VAL A CA 1
ATOM 773 C C . VAL A 1 100 ? 29.016 -23.688 -1.687 1 43.12 100 VAL A C 1
ATOM 775 O O . VAL A 1 100 ? 28.875 -23.312 -2.85 1 43.12 100 VAL A O 1
ATOM 778 N N . PRO A 1 101 ? 30.297 -23.703 -1.259 1 37.31 101 PRO A N 1
ATOM 779 C CA . PRO A 1 101 ? 31.422 -23.781 -2.201 1 37.31 101 PRO A CA 1
ATOM 780 C C . PRO A 1 101 ? 31.172 -24.766 -3.334 1 37.31 101 PRO A C 1
ATOM 782 O O . PRO A 1 101 ? 30.422 -25.734 -3.164 1 37.31 101 PRO A O 1
ATOM 785 N N . SER A 1 102 ? 31.531 -24.5 -4.523 1 42.09 102 SER A N 1
ATOM 786 C CA . SER A 1 102 ? 31.469 -25.328 -5.727 1 42.09 102 SER A CA 1
ATOM 787 C C . SER A 1 102 ? 31.844 -26.766 -5.43 1 42.09 102 SER A C 1
ATOM 789 O O . SER A 1 102 ? 31.344 -27.703 -6.066 1 42.09 102 SER A O 1
ATOM 791 N N . TRP A 1 103 ? 32.781 -26.938 -4.48 1 41.53 103 TRP A N 1
ATOM 792 C CA . TRP A 1 103 ? 33.312 -28.281 -4.203 1 41.53 103 TRP A CA 1
ATOM 793 C C . TRP A 1 103 ? 32.25 -29.156 -3.564 1 41.53 103 TRP A C 1
ATOM 795 O O . TRP A 1 103 ? 32.281 -30.375 -3.668 1 41.53 103 TRP A O 1
ATOM 805 N N . PHE A 1 104 ? 31.281 -28.547 -2.828 1 40.84 104 PHE A N 1
ATOM 806 C CA . PHE A 1 104 ? 30.234 -29.328 -2.168 1 40.84 104 PHE A CA 1
ATOM 807 C C . PHE A 1 104 ? 29.359 -30.031 -3.193 1 40.84 104 PHE A C 1
ATOM 809 O O . PHE A 1 104 ? 28.938 -31.172 -2.975 1 40.84 104 PHE A O 1
ATOM 816 N N . TRP A 1 105 ? 29.203 -29.328 -4.281 1 42.53 105 TRP A N 1
ATOM 817 C CA . TRP A 1 105 ? 28.484 -29.969 -5.371 1 42.53 105 TRP A CA 1
ATOM 818 C C . TRP A 1 105 ? 29.312 -31.094 -5.984 1 42.53 105 TRP A C 1
ATOM 820 O O . TRP A 1 105 ? 28.766 -32.094 -6.465 1 42.53 105 TRP A O 1
ATOM 830 N N . GLU A 1 106 ? 30.625 -30.969 -5.891 1 42.75 106 GLU A N 1
ATOM 831 C CA . GLU A 1 106 ? 31.516 -32 -6.402 1 42.75 106 GLU A CA 1
ATOM 832 C C . GLU A 1 106 ? 31.438 -33.281 -5.559 1 42.75 106 GLU A C 1
ATOM 834 O O . GLU A 1 106 ? 31.562 -34.375 -6.086 1 42.75 106 GLU A O 1
ATOM 839 N N . THR A 1 107 ? 31.438 -33.125 -4.254 1 42.41 107 THR A N 1
ATOM 840 C CA . THR A 1 107 ? 31.406 -34.312 -3.424 1 42.41 107 THR A CA 1
ATOM 841 C C . THR A 1 107 ? 30.078 -35.062 -3.594 1 42.41 107 THR A C 1
ATOM 843 O O . THR A 1 107 ? 29.953 -36.219 -3.215 1 42.41 107 THR A O 1
ATOM 846 N N . LEU A 1 108 ? 29.031 -34.312 -3.871 1 39.72 108 LEU A N 1
ATOM 847 C CA . LEU A 1 108 ? 27.797 -35.062 -4.164 1 39.72 108 LEU A CA 1
ATOM 848 C C . LEU A 1 108 ? 27.953 -35.906 -5.418 1 39.72 108 LEU A C 1
ATOM 850 O O . LEU A 1 108 ? 27.094 -36.75 -5.707 1 39.72 108 LEU A O 1
ATOM 854 N N . LYS A 1 109 ? 29.062 -35.719 -6.219 1 40.69 109 LYS A N 1
ATOM 855 C CA . LYS A 1 109 ? 29.312 -36.531 -7.398 1 40.69 109 LYS A CA 1
ATOM 856 C C . LYS A 1 109 ? 29.734 -37.969 -7.004 1 40.69 109 LYS A C 1
ATOM 858 O O . LYS A 1 109 ? 29.891 -38.812 -7.867 1 40.69 109 LYS A O 1
ATOM 863 N N . GLY A 1 110 ? 30.453 -38.156 -5.871 1 36.25 110 GLY A N 1
ATOM 864 C CA . GLY A 1 110 ? 31.141 -39.438 -5.715 1 36.25 110 GLY A CA 1
ATOM 865 C C . GLY A 1 110 ? 30.203 -40.625 -5.645 1 36.25 110 GLY A C 1
ATOM 866 O O . GLY A 1 110 ? 30.641 -41.781 -5.578 1 36.25 110 GLY A O 1
ATOM 867 N N . ASP A 1 111 ? 29.25 -40.656 -4.734 1 35.44 111 ASP A N 1
ATOM 868 C CA . ASP A 1 111 ? 28.641 -42 -4.684 1 35.44 111 ASP A CA 1
ATOM 869 C C . ASP A 1 111 ? 28.078 -42.406 -6.047 1 35.44 111 ASP A C 1
ATOM 871 O O . ASP A 1 111 ? 27.328 -41.625 -6.656 1 35.44 111 ASP A O 1
ATOM 875 N N . THR A 1 112 ? 28.656 -43.281 -6.855 1 36.09 112 THR A N 1
ATOM 876 C CA . THR A 1 112 ? 28.422 -44 -8.086 1 36.09 112 THR A CA 1
ATOM 877 C C . THR A 1 112 ? 26.938 -44.406 -8.211 1 36.09 112 THR A C 1
ATOM 879 O O . THR A 1 112 ? 26.578 -45.188 -9.062 1 36.09 112 THR A O 1
ATOM 882 N N . GLU A 1 113 ? 26.234 -44.625 -7.07 1 37.22 113 GLU A N 1
ATOM 883 C CA . GLU A 1 113 ? 24.953 -45.25 -7.348 1 37.22 113 GLU A CA 1
ATOM 884 C C . GLU A 1 113 ? 24.266 -44.625 -8.562 1 37.22 113 GLU A C 1
ATOM 886 O O . GLU A 1 113 ? 24.578 -43.5 -8.938 1 37.22 113 GLU A O 1
ATOM 891 N N . GLN A 1 114 ? 23.109 -45.25 -9.102 1 39.66 114 GLN A N 1
ATOM 892 C CA . GLN A 1 114 ? 22.188 -45.062 -10.219 1 39.66 114 GLN A CA 1
ATOM 893 C C . GLN A 1 114 ? 21.906 -43.594 -10.438 1 39.66 114 GLN A C 1
ATOM 895 O O . GLN A 1 114 ? 21.719 -42.844 -9.477 1 39.66 114 GLN A O 1
ATOM 900 N N . ASN A 1 115 ? 22.156 -42.938 -11.516 1 46.09 115 ASN A N 1
ATOM 901 C CA . ASN A 1 115 ? 21.938 -41.75 -12.344 1 46.09 115 ASN A CA 1
ATOM 902 C C . ASN A 1 115 ? 20.547 -41.156 -12.117 1 46.09 115 ASN A C 1
ATOM 904 O O . ASN A 1 115 ? 19.906 -40.719 -13.062 1 46.09 115 ASN A O 1
ATOM 908 N N . ASN A 1 116 ? 19.734 -41.656 -11.352 1 56.12 116 ASN A N 1
ATOM 909 C CA . ASN A 1 116 ? 18.344 -41.219 -11.266 1 56.12 116 ASN A CA 1
ATOM 910 C C . ASN A 1 116 ? 18.203 -39.781 -10.797 1 56.12 116 ASN A C 1
ATOM 912 O O . ASN A 1 116 ? 17.766 -39.531 -9.672 1 56.12 116 ASN A O 1
ATOM 916 N N . SER A 1 117 ? 18.781 -38.844 -11.453 1 80.44 117 SER A N 1
ATOM 917 C CA . SER A 1 117 ? 18.734 -37.438 -11.141 1 80.44 117 SER A CA 1
ATOM 918 C C . SER A 1 117 ? 17.328 -36.844 -11.32 1 80.44 117 SER A C 1
ATOM 920 O O . SER A 1 117 ? 16.578 -37.344 -12.164 1 80.44 117 SER A O 1
ATOM 922 N N . CYS A 1 118 ? 16.938 -36.062 -10.453 1 90.69 118 CYS A N 1
ATOM 923 C CA . CYS A 1 118 ? 15.664 -35.344 -10.555 1 90.69 118 CYS A CA 1
ATOM 924 C C . CYS A 1 118 ? 15.555 -34.625 -11.891 1 90.69 118 CYS A C 1
ATOM 926 O O . CYS A 1 118 ? 16.562 -34.188 -12.453 1 90.69 118 CYS A O 1
ATOM 928 N N . GLN A 1 119 ? 14.414 -34.688 -12.438 1 92.06 119 GLN A N 1
ATOM 929 C CA . GLN A 1 119 ? 14.125 -33.938 -13.664 1 92.06 119 GLN A CA 1
ATOM 930 C C . GLN A 1 119 ? 12.898 -33.062 -13.5 1 92.06 119 GLN A C 1
ATOM 932 O O . GLN A 1 119 ? 11.906 -33.469 -12.898 1 92.06 119 GLN A O 1
ATOM 937 N N . LEU A 1 120 ? 13.039 -31.875 -13.969 1 94.12 120 LEU A N 1
ATOM 938 C CA . LEU A 1 120 ? 11.93 -30.922 -13.945 1 94.12 120 LEU A CA 1
ATOM 939 C C . LEU A 1 120 ? 11.578 -30.469 -15.359 1 94.12 120 LEU A C 1
ATOM 941 O O . LEU A 1 120 ? 12.445 -29.984 -16.094 1 94.12 120 LEU A O 1
ATOM 945 N N . ILE A 1 121 ? 10.328 -30.656 -15.75 1 93.88 121 ILE A N 1
ATOM 946 C CA . ILE A 1 121 ? 9.859 -30.297 -17.078 1 93.88 121 ILE A CA 1
ATOM 947 C C . ILE A 1 121 ? 8.648 -29.375 -16.969 1 93.88 121 ILE A C 1
ATOM 949 O O . ILE A 1 121 ? 7.727 -29.641 -16.203 1 93.88 121 ILE A O 1
ATOM 953 N N . LEU A 1 122 ? 8.711 -28.25 -17.734 1 95.88 122 LEU A N 1
ATOM 954 C CA . LEU A 1 122 ? 7.547 -27.375 -17.812 1 95.88 122 LEU A CA 1
ATOM 955 C C . LEU A 1 122 ? 6.535 -27.922 -18.812 1 95.88 122 LEU A C 1
ATOM 957 O O . LEU A 1 122 ? 6.914 -28.469 -19.859 1 95.88 122 LEU A O 1
ATOM 961 N N . ALA A 1 123 ? 5.273 -27.812 -18.453 1 95.31 123 ALA A N 1
ATOM 962 C CA . ALA A 1 123 ? 4.184 -28.219 -19.344 1 95.31 123 ALA A CA 1
ATOM 963 C C . ALA A 1 123 ? 3.113 -27.141 -19.438 1 95.31 123 ALA A C 1
ATOM 965 O O . ALA A 1 123 ? 2.895 -26.391 -18.484 1 95.31 123 ALA A O 1
ATOM 966 N N . GLU A 1 124 ? 2.514 -27.031 -20.594 1 94.62 124 GLU A N 1
ATOM 967 C CA . GLU A 1 124 ? 1.483 -26.016 -20.766 1 94.62 124 GLU A CA 1
ATOM 968 C C . GLU A 1 124 ? 0.348 -26.516 -21.641 1 94.62 124 GLU A C 1
ATOM 970 O O . GLU A 1 124 ? 0.561 -27.359 -22.516 1 94.62 124 GLU A O 1
ATOM 975 N N . SER A 1 125 ? -0.856 -26.094 -21.344 1 91.81 125 SER A N 1
ATOM 976 C CA . SER A 1 125 ? -1.99 -26.266 -22.25 1 91.81 125 SER A CA 1
ATOM 977 C C . SER A 1 125 ? -2.266 -24.984 -23.016 1 91.81 125 SER A C 1
ATOM 979 O O . SER A 1 125 ? -2.303 -23.891 -22.438 1 91.81 125 SER A O 1
ATOM 981 N N . ILE A 1 126 ? -2.359 -25.125 -24.297 1 92.06 126 ILE A N 1
ATOM 982 C CA . ILE A 1 126 ? -2.701 -24.016 -25.188 1 92.06 126 ILE A CA 1
ATOM 983 C C . ILE A 1 126 ? -4.035 -24.297 -25.875 1 92.06 126 ILE A C 1
ATOM 985 O O . ILE A 1 126 ? -4.184 -25.297 -26.578 1 92.06 126 ILE A O 1
ATOM 989 N N . PRO A 1 127 ? -4.949 -23.422 -25.641 1 88.81 127 PRO A N 1
ATOM 990 C CA . PRO A 1 127 ? -6.246 -23.641 -26.297 1 88.81 127 PRO A CA 1
ATOM 991 C C . PRO A 1 127 ? -6.145 -23.688 -27.812 1 88.81 127 PRO A C 1
ATOM 993 O O . PRO A 1 127 ? -5.227 -23.094 -28.391 1 88.81 127 PRO A O 1
ATOM 996 N N . GLU A 1 128 ? -7.172 -24.375 -28.328 1 86.88 128 GLU A N 1
ATOM 997 C CA . GLU A 1 128 ? -7.254 -24.422 -29.781 1 86.88 128 GLU A CA 1
ATOM 998 C C . GLU A 1 128 ? -7.395 -23.016 -30.375 1 86.88 128 GLU A C 1
ATOM 1000 O O . GLU A 1 128 ? -8.031 -22.141 -29.766 1 86.88 128 GLU A O 1
ATOM 1005 N N . ASP A 1 129 ? -6.773 -22.75 -31.484 1 87.62 129 ASP A N 1
ATOM 1006 C CA . ASP A 1 129 ? -6.855 -21.5 -32.25 1 87.62 129 ASP A CA 1
ATOM 1007 C C . ASP A 1 129 ? -6.16 -20.375 -31.5 1 87.62 129 ASP A C 1
ATOM 1009 O O . ASP A 1 129 ? -6.652 -19.234 -31.469 1 87.62 129 ASP A O 1
ATOM 1013 N N . LEU A 1 130 ? -5.168 -20.656 -30.75 1 91.94 130 LEU A N 1
ATOM 1014 C CA . LEU A 1 130 ? -4.285 -19.688 -30.125 1 91.94 130 LEU A CA 1
ATOM 1015 C C . LEU A 1 130 ? -2.846 -19.875 -30.578 1 91.94 130 LEU A C 1
ATOM 1017 O O . LEU A 1 130 ? -1.965 -20.172 -29.781 1 91.94 130 LEU A O 1
ATOM 1021 N N . PRO A 1 131 ? -2.623 -19.656 -31.875 1 92.44 131 PRO A N 1
ATOM 1022 C CA . PRO A 1 131 ? -1.277 -19.875 -32.406 1 92.44 131 PRO A CA 1
ATOM 1023 C C . PRO A 1 131 ? -0.307 -18.766 -32.031 1 92.44 131 PRO A C 1
ATOM 1025 O O . PRO A 1 131 ? -0.694 -17.594 -31.969 1 92.44 131 PRO A O 1
ATOM 1028 N N . PHE A 1 132 ? 0.864 -19.156 -31.719 1 95.06 132 PHE A N 1
ATOM 1029 C CA . PHE A 1 132 ? 1.964 -18.203 -31.547 1 95.06 132 PHE A CA 1
ATOM 1030 C C . PHE A 1 132 ? 2.848 -18.188 -32.781 1 95.06 132 PHE A C 1
ATOM 1032 O O . PHE A 1 132 ? 2.73 -19.062 -33.656 1 95.06 132 PHE A O 1
ATOM 1039 N N . ALA A 1 133 ? 3.742 -17.188 -32.906 1 92.38 133 ALA A N 1
ATOM 1040 C CA . ALA A 1 133 ? 4.641 -17.094 -34.031 1 92.38 133 ALA A CA 1
ATOM 1041 C C . ALA A 1 133 ? 5.543 -18.312 -34.125 1 92.38 133 ALA A C 1
ATOM 1043 O O . ALA A 1 133 ? 5.871 -18.938 -33.125 1 92.38 133 ALA A O 1
ATOM 1044 N N . ALA A 1 134 ? 5.91 -18.609 -35.375 1 90.88 134 ALA A N 1
ATOM 1045 C CA . ALA A 1 134 ? 6.805 -19.75 -35.594 1 90.88 134 ALA A CA 1
ATOM 1046 C C . ALA A 1 134 ? 8.117 -19.562 -34.812 1 90.88 134 ALA A C 1
ATOM 1048 O O . ALA A 1 134 ? 8.695 -18.484 -34.844 1 90.88 134 ALA A O 1
ATOM 1049 N N . GLY A 1 135 ? 8.484 -20.594 -34.219 1 92.19 135 GLY A N 1
ATOM 1050 C CA . GLY A 1 135 ? 9.75 -20.531 -33.5 1 92.19 135 GLY A CA 1
ATOM 1051 C C . GLY A 1 135 ? 9.609 -20.047 -32.062 1 92.19 135 GLY A C 1
ATOM 1052 O O . GLY A 1 135 ? 10.586 -19.984 -31.328 1 92.19 135 GLY A O 1
ATOM 1053 N N . SER A 1 136 ? 8.398 -19.703 -31.672 1 95.31 136 SER A N 1
ATOM 1054 C CA . SER A 1 136 ? 8.172 -19.234 -30.312 1 95.31 136 SER A CA 1
ATOM 1055 C C . SER A 1 136 ? 8.461 -20.344 -29.297 1 95.31 136 SER A C 1
ATOM 1057 O O . SER A 1 136 ? 8.227 -21.516 -29.578 1 95.31 136 SER A O 1
ATOM 1059 N N . PRO A 1 137 ? 9.008 -19.906 -28.156 1 96.19 137 PRO A N 1
ATOM 1060 C CA . PRO A 1 137 ? 9.227 -20.906 -27.109 1 96.19 137 PRO A CA 1
ATOM 1061 C C . PRO A 1 137 ? 7.945 -21.625 -26.703 1 96.19 137 PRO A C 1
ATOM 1063 O O . PRO A 1 137 ? 6.863 -21.031 -26.734 1 96.19 137 PRO A O 1
ATOM 1066 N N . ALA A 1 138 ? 8.07 -22.906 -26.375 1 94.94 138 ALA A N 1
ATOM 1067 C CA . ALA A 1 138 ? 6.922 -23.703 -25.953 1 94.94 138 ALA A CA 1
ATOM 1068 C C . ALA A 1 138 ? 7.316 -24.719 -24.891 1 94.94 138 ALA A C 1
ATOM 1070 O O . ALA A 1 138 ? 8.43 -25.25 -24.906 1 94.94 138 ALA A O 1
ATOM 1071 N N . ALA A 1 139 ? 6.422 -24.953 -24 1 95.62 139 ALA A N 1
ATOM 1072 C CA . ALA A 1 139 ? 6.566 -26.047 -23.031 1 95.62 139 ALA A CA 1
ATOM 1073 C C . ALA A 1 139 ? 5.945 -27.328 -23.578 1 95.62 139 ALA A C 1
ATOM 1075 O O . ALA A 1 139 ? 5.336 -27.328 -24.656 1 95.62 139 ALA A O 1
ATOM 1076 N N . GLN A 1 140 ? 6.223 -28.422 -22.844 1 94.94 140 GLN A N 1
ATOM 1077 C CA . GLN A 1 140 ? 5.598 -29.672 -23.234 1 94.94 140 GLN A CA 1
ATOM 1078 C C . GLN A 1 140 ? 4.074 -29.562 -23.188 1 94.94 140 GLN A C 1
ATOM 1080 O O . GLN A 1 140 ? 3.514 -29 -22.25 1 94.94 140 GLN A O 1
ATOM 1085 N N . PRO A 1 141 ? 3.43 -30.047 -24.281 1 93.31 141 PRO A N 1
ATOM 1086 C CA . PRO A 1 141 ? 1.967 -30.047 -24.203 1 93.31 141 PRO A CA 1
ATOM 1087 C C . PRO A 1 141 ? 1.438 -30.812 -23 1 93.31 141 PRO A C 1
ATOM 1089 O O . PRO A 1 141 ? 1.842 -31.953 -22.766 1 93.31 141 PRO A O 1
ATOM 1092 N N . LEU A 1 142 ? 0.558 -30.203 -22.312 1 91.12 142 LEU A N 1
ATOM 1093 C CA . LEU A 1 142 ? 0.129 -30.703 -21 1 91.12 142 LEU A CA 1
ATOM 1094 C C . LEU A 1 142 ? -0.516 -32.062 -21.125 1 91.12 142 LEU A C 1
ATOM 1096 O O . LEU A 1 142 ? -0.245 -32.969 -20.312 1 91.12 142 LEU A O 1
ATOM 1100 N N . ALA A 1 143 ? -1.41 -32.312 -22.094 1 87.81 143 ALA A N 1
ATOM 1101 C CA . ALA A 1 143 ? -2.088 -33.594 -22.266 1 87.81 143 ALA A CA 1
ATOM 1102 C C . ALA A 1 143 ? -1.082 -34.719 -22.453 1 87.81 143 ALA A C 1
ATOM 1104 O O . ALA A 1 143 ? -1.223 -35.781 -21.844 1 87.81 143 ALA A O 1
ATOM 1105 N N . GLN A 1 144 ? -0.115 -34.469 -23.266 1 91.06 144 GLN A N 1
ATOM 1106 C CA . GLN A 1 144 ? 0.928 -35.469 -23.5 1 91.06 144 GLN A CA 1
ATOM 1107 C C . GLN A 1 144 ? 1.754 -35.688 -22.234 1 91.06 144 GLN A C 1
ATOM 1109 O O . GLN A 1 144 ? 2.115 -36.844 -21.938 1 91.06 144 GLN A O 1
ATOM 1114 N N . ALA A 1 145 ? 2.014 -34.656 -21.578 1 91.81 145 ALA A N 1
ATOM 1115 C CA . ALA A 1 145 ? 2.803 -34.75 -20.359 1 91.81 145 ALA A CA 1
ATOM 1116 C C . ALA A 1 145 ? 2.084 -35.594 -19.297 1 91.81 145 ALA A C 1
ATOM 1118 O O . ALA A 1 145 ? 2.707 -36.375 -18.609 1 91.81 145 ALA A O 1
ATOM 1119 N N . TRP A 1 146 ? 0.802 -35.406 -19.172 1 90.44 146 TRP A N 1
ATOM 1120 C CA . TRP A 1 146 ? 0.007 -36.188 -18.219 1 90.44 146 TRP A CA 1
ATOM 1121 C C . TRP A 1 146 ? 0.017 -37.688 -18.594 1 90.44 146 TRP A C 1
ATOM 1123 O O . TRP A 1 146 ? 0.179 -38.531 -17.719 1 90.44 146 TRP A O 1
ATOM 1133 N N . LEU A 1 147 ? -0.164 -37.938 -19.812 1 91.12 147 LEU A N 1
ATOM 1134 C CA . LEU A 1 147 ? -0.177 -39.344 -20.25 1 91.12 147 LEU A CA 1
ATOM 1135 C C . LEU A 1 147 ? 1.168 -40 -19.984 1 91.12 147 LEU A C 1
ATOM 1137 O O . LEU A 1 147 ? 1.218 -41.125 -19.5 1 91.12 147 LEU A O 1
ATOM 1141 N N . GLN A 1 148 ? 2.188 -39.25 -20.297 1 91.31 148 GLN A N 1
ATOM 1142 C CA . GLN A 1 148 ? 3.525 -39.781 -20.047 1 91.31 148 GLN A CA 1
ATOM 1143 C C . GLN A 1 148 ? 3.762 -40 -18.562 1 91.31 148 GLN A C 1
ATOM 1145 O O . GLN A 1 148 ? 4.355 -41.031 -18.172 1 91.31 148 GLN A O 1
ATOM 1150 N N . LEU A 1 149 ? 3.316 -39.094 -17.75 1 91.25 149 LEU A N 1
ATOM 1151 C CA . LEU A 1 149 ? 3.457 -39.219 -16.312 1 91.25 149 LEU A CA 1
ATOM 1152 C C . LEU A 1 149 ? 2.691 -40.438 -15.797 1 91.25 149 LEU A C 1
ATOM 1154 O O . LEU A 1 149 ? 3.221 -41.219 -15 1 91.25 149 LEU A O 1
ATOM 1158 N N . LEU A 1 150 ? 1.512 -40.656 -16.25 1 91 150 LEU A N 1
ATOM 1159 C CA . LEU A 1 150 ? 0.662 -41.75 -15.82 1 91 150 LEU A CA 1
ATOM 1160 C C . LEU A 1 150 ? 1.241 -43.094 -16.25 1 91 150 LEU A C 1
ATOM 1162 O O . LEU A 1 150 ? 1.056 -44.094 -15.578 1 91 150 LEU A O 1
ATOM 1166 N N . ASP A 1 151 ? 1.955 -43.062 -17.312 1 89.88 151 ASP A N 1
ATOM 1167 C CA . ASP A 1 151 ? 2.594 -44.281 -17.797 1 89.88 151 ASP A CA 1
ATOM 1168 C C . ASP A 1 151 ? 3.67 -44.75 -16.828 1 89.88 151 ASP A C 1
ATOM 1170 O O . ASP A 1 151 ? 3.994 -45.938 -16.797 1 89.88 151 ASP A O 1
ATOM 1174 N N . THR A 1 152 ? 4.129 -43.844 -16.078 1 88.19 152 THR A N 1
ATOM 1175 C CA . THR A 1 152 ? 5.207 -44.219 -15.172 1 88.19 152 THR A CA 1
ATOM 1176 C C . THR A 1 152 ? 4.648 -44.75 -13.859 1 88.19 152 THR A C 1
ATOM 1178 O O . THR A 1 152 ? 5.387 -45.344 -13.055 1 88.19 152 THR A O 1
ATOM 1181 N N . ALA A 1 153 ? 3.371 -44.625 -13.688 1 88.12 153 ALA A N 1
ATOM 1182 C CA . ALA A 1 153 ? 2.766 -45.031 -12.43 1 88.12 153 ALA A CA 1
ATOM 1183 C C . ALA A 1 153 ? 2.861 -46.562 -12.242 1 88.12 153 ALA A C 1
ATOM 1185 O O . ALA A 1 153 ? 2.582 -47.312 -13.172 1 88.12 153 ALA A O 1
ATOM 1186 N N . GLN A 1 154 ? 3.236 -47 -11.008 1 87.62 154 GLN A N 1
ATOM 1187 C CA . GLN A 1 154 ? 3.391 -48.438 -10.734 1 87.62 154 GLN A CA 1
ATOM 1188 C C . GLN A 1 154 ? 2.471 -48.875 -9.602 1 87.62 154 GLN A C 1
ATOM 1190 O O . GLN A 1 154 ? 1.939 -50 -9.633 1 87.62 154 GLN A O 1
ATOM 1195 N N . GLU A 1 155 ? 2.295 -48 -8.648 1 87.12 155 GLU A N 1
ATOM 1196 C CA . GLU A 1 155 ? 1.535 -48.406 -7.473 1 87.12 155 GLU A CA 1
ATOM 1197 C C . GLU A 1 155 ? 0.275 -47.562 -7.309 1 87.12 155 GLU A C 1
ATOM 1199 O O . GLU A 1 155 ? -0.823 -48.094 -7.156 1 87.12 155 GLU A O 1
ATOM 1204 N N . SER A 1 156 ? 0.469 -46.281 -7.328 1 89.25 156 SER A N 1
ATOM 1205 C CA . SER A 1 156 ? -0.678 -45.406 -7.062 1 89.25 156 SER A CA 1
ATOM 1206 C C . SER A 1 156 ? -0.516 -44.062 -7.738 1 89.25 156 SER A C 1
ATOM 1208 O O . SER A 1 156 ? 0.6 -43.656 -8.07 1 89.25 156 SER A O 1
ATOM 1210 N N . VAL A 1 157 ? -1.632 -43.438 -7.957 1 90.12 157 VAL A N 1
ATOM 1211 C CA . VAL A 1 157 ? -1.728 -42.062 -8.438 1 90.12 157 VAL A CA 1
ATOM 1212 C C . VAL A 1 157 ? -2.596 -41.25 -7.48 1 90.12 157 VAL A C 1
ATOM 1214 O O . VAL A 1 157 ? -3.73 -41.625 -7.184 1 90.12 157 VAL A O 1
ATOM 1217 N N . HIS A 1 158 ? -2.035 -40.156 -6.91 1 90.25 158 HIS A N 1
ATOM 1218 C CA . HIS A 1 158 ? -2.773 -39.25 -6.047 1 90.25 158 HIS A CA 1
ATOM 1219 C C . HIS A 1 158 ? -3.027 -37.906 -6.746 1 90.25 158 HIS A C 1
ATOM 1221 O O . HIS A 1 158 ? -2.098 -37.312 -7.266 1 90.25 158 HIS A O 1
ATOM 1227 N N . ILE A 1 159 ? -4.309 -37.5 -6.777 1 88.69 159 ILE A N 1
ATOM 1228 C CA . ILE A 1 159 ? -4.707 -36.312 -7.5 1 88.69 159 ILE A CA 1
ATOM 1229 C C . ILE A 1 159 ? -5.48 -35.375 -6.57 1 88.69 159 ILE A C 1
ATOM 1231 O O . ILE A 1 159 ? -6.426 -35.781 -5.898 1 88.69 159 ILE A O 1
ATOM 1235 N N . ALA A 1 160 ? -5.016 -34.156 -6.422 1 87.44 160 ALA A N 1
ATOM 1236 C CA . ALA A 1 160 ? -5.816 -33.094 -5.824 1 87.44 160 ALA A CA 1
ATOM 1237 C C . ALA A 1 160 ? -6.328 -32.125 -6.891 1 87.44 160 ALA A C 1
ATOM 1239 O O . ALA A 1 160 ? -5.543 -31.562 -7.656 1 87.44 160 ALA A O 1
ATOM 1240 N N . SER A 1 161 ? -7.633 -32.062 -6.984 1 83.56 161 SER A N 1
ATOM 1241 C CA . SER A 1 161 ? -8.227 -31.219 -8.023 1 83.56 161 SER A CA 1
ATOM 1242 C C . SER A 1 161 ? -9.508 -30.547 -7.523 1 83.56 161 SER A C 1
ATOM 1244 O O . SER A 1 161 ? -10.148 -31.047 -6.5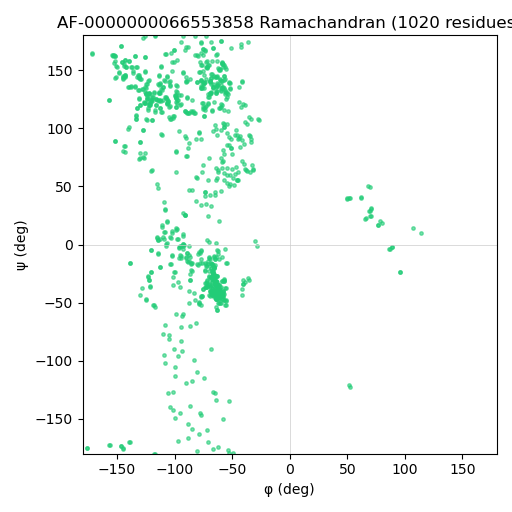9 1 83.56 161 SER A O 1
ATOM 1246 N N . TYR A 1 162 ? -9.789 -29.422 -8.172 1 76.25 162 TYR A N 1
ATOM 1247 C CA . TYR A 1 162 ? -11.016 -28.719 -7.832 1 76.25 162 TYR A CA 1
ATOM 1248 C C . TYR A 1 162 ? -12.227 -29.375 -8.484 1 76.25 162 TYR A C 1
ATOM 1250 O O . TYR A 1 162 ? -13.219 -29.672 -7.812 1 76.25 162 TYR A O 1
ATOM 1258 N N . TYR A 1 163 ? -12.203 -29.609 -9.766 1 69.38 163 TYR A N 1
ATOM 1259 C CA . TYR A 1 163 ? -13.281 -30.312 -10.445 1 69.38 163 TYR A CA 1
ATOM 1260 C C . TYR A 1 163 ? -12.773 -31.016 -11.703 1 69.38 163 TYR A C 1
ATOM 1262 O O . TYR A 1 163 ? -11.656 -30.766 -12.156 1 69.38 163 TYR A O 1
ATOM 1270 N N . TRP A 1 164 ? -13.672 -32 -12.18 1 71.12 164 TRP A N 1
ATOM 1271 C CA . TRP A 1 164 ? -13.328 -32.812 -13.352 1 71.12 164 TRP A CA 1
ATOM 1272 C C . TRP A 1 164 ? -14.398 -32.688 -14.43 1 71.12 164 TRP A C 1
ATOM 1274 O O . TRP A 1 164 ? -15.594 -32.812 -14.141 1 71.12 164 TRP A O 1
ATOM 1284 N N . SER A 1 165 ? -13.953 -32.344 -15.609 1 75.44 165 SER A N 1
ATOM 1285 C CA . SER A 1 165 ? -14.805 -32.406 -16.797 1 75.44 165 SER A CA 1
ATOM 1286 C C . SER A 1 165 ? -14 -32.812 -18.016 1 75.44 165 SER A C 1
ATOM 1288 O O . SER A 1 165 ? -13.688 -31.984 -18.875 1 75.44 165 SER A O 1
ATOM 1290 N N . LEU A 1 166 ? -13.789 -34.125 -18.109 1 79.69 166 LEU A N 1
ATOM 1291 C CA . LEU A 1 166 ? -12.844 -34.625 -19.109 1 79.69 166 LEU A CA 1
ATOM 1292 C C . LEU A 1 166 ? -13.57 -35.062 -20.375 1 79.69 166 LEU A C 1
ATOM 1294 O O . LEU A 1 166 ? -12.945 -35.25 -21.422 1 79.69 166 LEU A O 1
ATOM 1298 N N . THR A 1 167 ? -14.852 -35.125 -20.234 1 80.12 167 THR A N 1
ATOM 1299 C CA . THR A 1 167 ? -15.602 -35.594 -21.391 1 80.12 167 THR A CA 1
ATOM 1300 C C . THR A 1 167 ? -16.484 -34.5 -21.969 1 80.12 167 THR A C 1
ATOM 1302 O O . THR A 1 167 ? -17.016 -33.656 -21.234 1 80.12 167 THR A O 1
ATOM 1305 N N . GLY A 1 168 ? -16.625 -34.5 -23.25 1 75.12 168 GLY A N 1
ATOM 1306 C CA . GLY A 1 168 ? -17.484 -33.5 -23.922 1 75.12 168 GLY A CA 1
ATOM 1307 C C . GLY A 1 168 ? -18.938 -33.594 -23.5 1 75.12 168 GLY A C 1
ATOM 1308 O O . GLY A 1 168 ? -19.609 -32.594 -23.375 1 75.12 168 GLY A O 1
ATOM 1309 N N . GLN A 1 169 ? -19.406 -34.719 -23.281 1 74.38 169 GLN A N 1
ATOM 1310 C CA . GLN A 1 169 ? -20.812 -34.969 -22.922 1 74.38 169 GLN A CA 1
ATOM 1311 C C . GLN A 1 169 ? -21.156 -34.281 -21.609 1 74.38 169 GLN A C 1
ATOM 1313 O O . GLN A 1 169 ? -22.281 -33.781 -21.438 1 74.38 169 GLN A O 1
ATOM 1318 N N . ASP A 1 170 ? -20.219 -34.25 -20.75 1 73.62 170 ASP A N 1
ATOM 1319 C CA . ASP A 1 170 ? -20.453 -33.656 -19.438 1 73.62 170 ASP A CA 1
ATOM 1320 C C . ASP A 1 170 ? -20.734 -32.156 -19.562 1 73.62 170 ASP A C 1
ATOM 1322 O O . ASP A 1 170 ? -21.406 -31.578 -18.703 1 73.62 170 ASP A O 1
ATOM 1326 N N . VAL A 1 171 ? -20.172 -31.531 -20.641 1 72.56 171 VAL A N 1
ATOM 1327 C CA . VAL A 1 171 ? -20.344 -30.078 -20.766 1 72.56 171 VAL A CA 1
ATOM 1328 C C . VAL A 1 171 ? -21.172 -29.75 -22 1 72.56 171 VAL A C 1
ATOM 1330 O O . VAL A 1 171 ? -21.25 -28.594 -22.406 1 72.56 171 VAL A O 1
ATOM 1333 N N . GLY A 1 172 ? -21.672 -30.75 -22.609 1 71.06 172 GLY A N 1
ATOM 1334 C CA . GLY A 1 172 ? -22.578 -30.562 -23.734 1 71.06 172 GLY A CA 1
ATOM 1335 C C . GLY A 1 172 ? -21.844 -30.219 -25.016 1 71.06 172 GLY A C 1
ATOM 1336 O O . GLY A 1 172 ? -22.359 -29.484 -25.859 1 71.06 172 GLY A O 1
ATOM 1337 N N . VAL A 1 173 ? -20.609 -30.531 -25.062 1 72.12 173 VAL A N 1
ATOM 1338 C CA . VAL A 1 173 ? -19.828 -30.25 -26.266 1 72.12 173 VAL A CA 1
ATOM 1339 C C . VAL A 1 173 ? -19.531 -31.547 -27 1 72.12 173 VAL A C 1
ATOM 1341 O O . VAL A 1 173 ? -19.141 -32.531 -26.391 1 72.12 173 VAL A O 1
ATOM 1344 N N . ASN A 1 174 ? -19.922 -31.516 -28.297 1 70.88 174 ASN A N 1
ATOM 1345 C CA . ASN A 1 174 ? -19.703 -32.688 -29.109 1 70.88 174 ASN A CA 1
ATOM 1346 C C . ASN A 1 174 ? -18.703 -32.438 -30.234 1 70.88 174 ASN A C 1
ATOM 1348 O O . ASN A 1 174 ? -19.031 -32.594 -31.406 1 70.88 174 ASN A O 1
ATOM 1352 N N . ASP A 1 175 ? -17.609 -31.859 -29.859 1 74 175 ASP A N 1
ATOM 1353 C CA . ASP A 1 175 ? -16.594 -31.625 -30.875 1 74 175 ASP A CA 1
ATOM 1354 C C . ASP A 1 175 ? -15.25 -32.219 -30.469 1 74 175 ASP A C 1
ATOM 1356 O O . ASP A 1 175 ? -15.195 -33.031 -29.531 1 74 175 ASP A O 1
ATOM 1360 N N . SER A 1 176 ? -14.242 -32.062 -31.359 1 75.69 176 SER A N 1
ATOM 1361 C CA . SER A 1 176 ? -12.953 -32.719 -31.188 1 75.69 176 SER A CA 1
ATOM 1362 C C . SER A 1 176 ? -12.164 -32.094 -30.047 1 75.69 176 SER A C 1
ATOM 1364 O O . SER A 1 176 ? -11.117 -32.625 -29.656 1 75.69 176 SER A O 1
ATOM 1366 N N . SER A 1 177 ? -12.766 -31.188 -29.391 1 75.75 177 SER A N 1
ATOM 1367 C CA . SER A 1 177 ? -12.039 -30.469 -28.344 1 75.75 177 SER A CA 1
ATOM 1368 C C . SER A 1 177 ? -11.93 -31.312 -27.078 1 75.75 177 SER A C 1
ATOM 1370 O O . SER A 1 177 ? -11.062 -31.062 -26.234 1 75.75 177 SER A O 1
ATOM 1372 N N . SER A 1 178 ? -12.742 -32.344 -27 1 78.88 178 SER A N 1
ATOM 1373 C CA . SER A 1 178 ? -12.766 -33.156 -25.797 1 78.88 178 SER A CA 1
ATOM 1374 C C . SER A 1 178 ? -11.883 -34.375 -25.938 1 78.88 178 SER A C 1
ATOM 1376 O O . SER A 1 178 ? -11.719 -35.156 -25 1 78.88 178 SER A O 1
ATOM 1378 N N . GLN A 1 179 ? -11.289 -34.594 -27.016 1 83.56 179 GLN A N 1
ATOM 1379 C CA . GLN A 1 179 ? -10.547 -35.812 -27.312 1 83.56 179 GLN A CA 1
ATOM 1380 C C . GLN A 1 179 ? -9.414 -36.031 -26.312 1 83.56 179 GLN A C 1
ATOM 1382 O O . GLN A 1 179 ? -9.188 -37.156 -25.844 1 83.56 179 GLN A O 1
ATOM 1387 N N . GLN A 1 180 ? -8.734 -35.031 -26.031 1 84.94 180 GLN A N 1
ATOM 1388 C CA . GLN A 1 180 ? -7.609 -35.156 -25.109 1 84.94 180 GLN A CA 1
ATOM 1389 C C . GLN A 1 180 ? -8.086 -35.5 -23.703 1 84.94 180 GLN A C 1
ATOM 1391 O O . GLN A 1 180 ? -7.441 -36.312 -23 1 84.94 180 GLN A O 1
ATOM 1396 N N . GLY A 1 181 ? -9.148 -34.906 -23.312 1 84.75 181 GLY A N 1
ATOM 1397 C CA . GLY A 1 181 ? -9.727 -35.25 -22.016 1 84.75 181 GLY A CA 1
ATOM 1398 C C . GLY A 1 181 ? -10.219 -36.688 -21.953 1 84.75 181 GLY A C 1
ATOM 1399 O O . GLY A 1 181 ? -10.016 -37.344 -20.938 1 84.75 181 GLY A O 1
ATOM 1400 N N . GLU A 1 182 ? -10.812 -37.094 -22.969 1 86.56 182 GLU A N 1
ATOM 1401 C CA . GLU A 1 182 ? -11.312 -38.469 -23.031 1 86.56 182 GLU A CA 1
ATOM 1402 C C . GLU A 1 182 ? -10.164 -39.469 -23.016 1 86.56 182 GLU A C 1
ATOM 1404 O O . GLU A 1 182 ? -10.266 -40.531 -22.406 1 86.56 182 GLU A O 1
ATOM 1409 N N . ALA A 1 183 ? -9.164 -39.094 -23.734 1 88.56 183 ALA A N 1
ATOM 1410 C CA . ALA A 1 183 ? -7.977 -39.938 -23.734 1 88.56 183 ALA A CA 1
ATOM 1411 C C . ALA A 1 183 ? -7.395 -40.094 -22.328 1 88.56 183 ALA A C 1
ATOM 1413 O O . ALA A 1 183 ? -6.93 -41.156 -21.938 1 88.56 183 ALA A O 1
ATOM 1414 N N . LEU A 1 184 ? -7.379 -39.062 -21.641 1 88.88 184 LEU A N 1
ATOM 1415 C CA . LEU A 1 184 ? -6.875 -39.062 -20.266 1 88.88 184 LEU A CA 1
ATOM 1416 C C . LEU A 1 184 ? -7.742 -39.938 -19.375 1 88.88 184 LEU A C 1
ATOM 1418 O O . LEU A 1 184 ? -7.227 -40.688 -18.547 1 88.88 184 LEU A O 1
ATOM 1422 N N . LEU A 1 185 ? -9.039 -39.781 -19.5 1 87.31 185 LEU A N 1
ATOM 1423 C CA . LEU A 1 185 ? -9.953 -40.625 -18.719 1 87.31 185 LEU A CA 1
ATOM 1424 C C . LEU A 1 185 ? -9.727 -42.094 -19.016 1 87.31 185 LEU A C 1
ATOM 1426 O O . LEU A 1 185 ? -9.734 -42.938 -18.109 1 87.31 185 LEU A O 1
ATOM 1430 N N . GLN A 1 186 ? -9.555 -42.344 -20.266 1 90.31 186 GLN A N 1
ATOM 1431 C CA . GLN A 1 186 ? -9.273 -43.719 -20.656 1 90.31 186 GLN A CA 1
ATOM 1432 C C . GLN A 1 186 ? -7.977 -44.219 -20.016 1 90.31 186 GLN A C 1
ATOM 1434 O O . GLN A 1 186 ? -7.879 -45.406 -19.625 1 90.31 186 GLN A O 1
ATOM 1439 N N . LYS A 1 187 ? -7.062 -43.375 -20.016 1 91.81 187 LYS A N 1
ATOM 1440 C CA . LYS A 1 187 ? -5.789 -43.75 -19.406 1 91.81 187 LYS A CA 1
ATOM 1441 C C . LYS A 1 187 ? -5.977 -44.094 -17.922 1 91.81 187 LYS A C 1
ATOM 1443 O O . LYS A 1 187 ? -5.383 -45.062 -17.422 1 91.81 187 LYS A O 1
ATOM 1448 N N . PHE A 1 188 ? -6.715 -43.344 -17.172 1 90.12 188 PHE A N 1
ATOM 1449 C CA . PHE A 1 188 ? -7.008 -43.625 -15.773 1 90.12 188 PHE A CA 1
ATOM 1450 C C . PHE A 1 188 ? -7.68 -45 -15.625 1 90.12 188 PHE A C 1
ATOM 1452 O O . PHE A 1 188 ? -7.359 -45.75 -14.711 1 90.12 188 PHE A O 1
ATOM 1459 N N . GLN A 1 189 ? -8.57 -45.312 -16.531 1 89.31 189 GLN A N 1
ATOM 1460 C CA . GLN A 1 189 ? -9.25 -46.594 -16.516 1 89.31 189 GLN A CA 1
ATOM 1461 C C . GLN A 1 189 ? -8.266 -47.75 -16.734 1 89.31 189 GLN A C 1
ATOM 1463 O O . GLN A 1 189 ? -8.352 -48.781 -16.078 1 89.31 189 GLN A O 1
ATOM 1468 N N . GLN A 1 190 ? -7.402 -47.469 -17.656 1 91.44 190 GLN A N 1
ATOM 1469 C CA . GLN A 1 190 ? -6.379 -48.5 -17.938 1 91.44 190 GLN A CA 1
ATOM 1470 C C . GLN A 1 190 ? -5.504 -48.75 -16.703 1 91.44 190 GLN A C 1
ATOM 1472 O O . GLN A 1 190 ? -5.105 -49.875 -16.453 1 91.44 190 GLN A O 1
ATOM 1477 N N . LEU A 1 191 ? -5.18 -47.688 -16 1 90.31 191 LEU A N 1
ATOM 1478 C CA . LEU A 1 191 ? -4.379 -47.844 -14.797 1 90.31 191 LEU A CA 1
ATOM 1479 C C . LEU A 1 191 ? -5.105 -48.719 -13.766 1 90.31 191 LEU A C 1
ATOM 1481 O O . LEU A 1 191 ? -4.492 -49.562 -13.133 1 90.31 191 LEU A O 1
ATOM 1485 N N . LEU A 1 192 ? -6.336 -48.469 -13.656 1 88 192 LEU A N 1
ATOM 1486 C CA . LEU A 1 192 ? -7.137 -49.25 -12.711 1 88 192 LEU A CA 1
ATOM 1487 C C . LEU A 1 192 ? -7.172 -50.719 -13.109 1 88 192 LEU A C 1
ATOM 1489 O O . LEU A 1 192 ? -7.117 -51.594 -12.242 1 88 192 LEU A O 1
ATOM 1493 N N . LEU A 1 193 ? -7.215 -50.969 -14.32 1 88.44 193 LEU A N 1
ATOM 1494 C CA . LEU A 1 193 ? -7.215 -52.312 -14.82 1 88.44 193 LEU A CA 1
ATOM 1495 C C . LEU A 1 193 ? -5.883 -53 -14.531 1 88.44 193 LEU A C 1
ATOM 1497 O O . LEU A 1 193 ? -5.82 -54.219 -14.391 1 88.44 193 LEU A O 1
ATOM 1501 N N . ARG A 1 194 ? -4.891 -52.25 -14.375 1 90.56 194 ARG A N 1
ATOM 1502 C CA . ARG A 1 194 ? -3.566 -52.781 -14.055 1 90.56 194 ARG A CA 1
ATOM 1503 C C . ARG A 1 194 ? -3.348 -52.812 -12.539 1 90.56 194 ARG A C 1
ATOM 1505 O O . ARG A 1 194 ? -2.225 -53 -12.078 1 90.56 194 ARG A O 1
ATOM 1512 N N . ASN A 1 195 ? -4.324 -52.562 -11.781 1 89.06 195 ASN A N 1
ATOM 1513 C CA . ASN A 1 195 ? -4.332 -52.594 -10.328 1 89.06 195 ASN A CA 1
ATOM 1514 C C . ASN A 1 195 ? -3.492 -51.469 -9.727 1 89.06 195 ASN A C 1
ATOM 1516 O O . ASN A 1 195 ? -2.795 -51.688 -8.734 1 89.06 195 ASN A O 1
ATOM 1520 N N . ILE A 1 196 ? -3.42 -50.438 -10.445 1 88.25 196 ILE A N 1
ATOM 1521 C CA . ILE A 1 196 ? -2.834 -49.219 -9.906 1 88.25 196 ILE A CA 1
ATOM 1522 C C . ILE 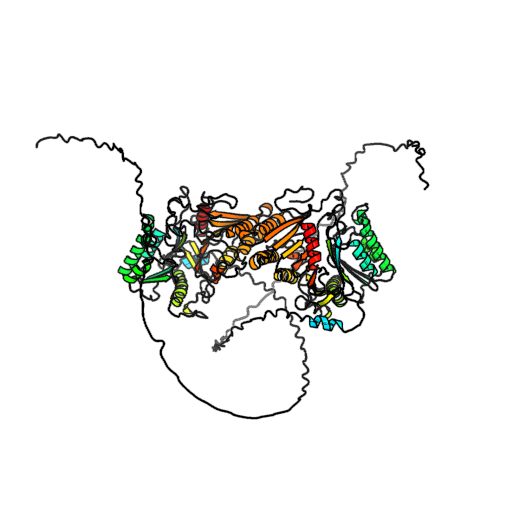A 1 196 ? -3.916 -48.375 -9.227 1 88.25 196 ILE A C 1
ATOM 1524 O O . ILE A 1 196 ? -4.961 -48.094 -9.82 1 88.25 196 ILE A O 1
ATOM 1528 N N . SER A 1 197 ? -3.723 -48 -7.965 1 87.38 197 SER A N 1
ATOM 1529 C CA . SER A 1 197 ? -4.715 -47.219 -7.215 1 87.38 197 SER A CA 1
ATOM 1530 C C . SER A 1 197 ? -4.75 -45.781 -7.66 1 87.38 197 SER A C 1
ATOM 1532 O O . SER A 1 197 ? -3.701 -45.156 -7.898 1 87.38 197 SER A O 1
ATOM 1534 N N . VAL A 1 198 ? -5.969 -45.281 -7.84 1 87.81 198 VAL A N 1
ATOM 1535 C CA . VAL A 1 198 ? -6.164 -43.875 -8.156 1 87.81 198 VAL A CA 1
ATOM 1536 C C . VAL A 1 198 ? -6.961 -43.188 -7.039 1 87.81 198 VAL A C 1
ATOM 1538 O O . VAL A 1 198 ? -8.094 -43.594 -6.75 1 87.81 198 VAL A O 1
ATOM 1541 N N . VAL A 1 199 ? -6.32 -42.219 -6.348 1 87 199 VAL A N 1
ATOM 1542 C CA . VAL A 1 199 ? -6.93 -41.5 -5.234 1 87 199 VAL A CA 1
ATOM 1543 C C . VAL A 1 199 ? -7.133 -40.031 -5.621 1 87 199 VAL A C 1
ATOM 1545 O O . VAL A 1 199 ? -6.188 -39.344 -6.02 1 87 199 VAL A O 1
ATOM 1548 N N . VAL A 1 200 ? -8.375 -39.562 -5.508 1 84.88 200 VAL A N 1
ATOM 1549 C CA . VAL A 1 200 ? -8.688 -38.219 -5.941 1 84.88 200 VAL A CA 1
ATOM 1550 C C . VAL A 1 200 ? -9.297 -37.438 -4.781 1 84.88 200 VAL A C 1
ATOM 1552 O O . VAL A 1 200 ? -10.312 -37.844 -4.211 1 84.88 200 VAL A O 1
ATOM 1555 N N . ALA A 1 201 ? -8.617 -36.344 -4.336 1 83.56 201 ALA A N 1
ATOM 1556 C CA . ALA A 1 201 ? -9.195 -35.375 -3.422 1 83.56 201 ALA A CA 1
ATOM 1557 C C . ALA A 1 201 ? -9.781 -34.188 -4.184 1 83.56 201 ALA A C 1
ATOM 1559 O O . ALA A 1 201 ? -9.07 -33.5 -4.934 1 83.56 201 ALA A O 1
ATOM 1560 N N . THR A 1 202 ? -11.07 -33.938 -4.043 1 82.75 202 THR A N 1
ATOM 1561 C CA . THR A 1 202 ? -11.727 -32.844 -4.789 1 82.75 202 THR A CA 1
ATOM 1562 C C . THR A 1 202 ? -12.633 -32.031 -3.875 1 82.75 202 THR A C 1
ATOM 1564 O O . THR A 1 202 ? -12.883 -32.438 -2.732 1 82.75 202 THR A O 1
ATOM 1567 N N . HIS A 1 203 ? -12.953 -30.812 -4.402 1 76 203 HIS A N 1
ATOM 1568 C CA . HIS A 1 203 ? -13.805 -29.922 -3.637 1 76 203 HIS A CA 1
ATOM 1569 C C . HIS A 1 203 ? -15.258 -30.375 -3.658 1 76 203 HIS A C 1
ATOM 1571 O O . HIS A 1 203 ? -15.742 -30.859 -4.68 1 76 203 HIS A O 1
ATOM 1577 N N . SER A 1 204 ? -15.938 -30.281 -2.506 1 67.31 204 SER A N 1
ATOM 1578 C CA . SER A 1 204 ? -17.375 -30.547 -2.398 1 67.31 204 SER A CA 1
ATOM 1579 C C . SER A 1 204 ? -18.109 -29.328 -1.835 1 67.31 204 SER A C 1
ATOM 1581 O O . SER A 1 204 ? -17.672 -28.734 -0.844 1 67.31 204 SER A O 1
ATOM 1583 N N . PRO A 1 205 ? -19.219 -28.844 -2.467 1 64.75 205 PRO A N 1
ATOM 1584 C CA . PRO A 1 205 ? -19.828 -29.406 -3.668 1 64.75 205 PRO A CA 1
ATOM 1585 C C . PRO A 1 205 ? -19.078 -29.047 -4.945 1 64.75 205 PRO A C 1
ATOM 1587 O O . PRO A 1 205 ? -18.391 -28.016 -5 1 64.75 205 PRO A O 1
ATOM 1590 N N . THR A 1 206 ? -19.156 -29.984 -5.844 1 61.16 206 THR A N 1
ATOM 1591 C CA . THR A 1 206 ? -18.438 -29.781 -7.094 1 61.16 206 THR A CA 1
ATOM 1592 C C . THR A 1 206 ? -19.109 -28.719 -7.949 1 61.16 206 THR A C 1
ATOM 1594 O O . THR A 1 206 ? -20.328 -28.562 -7.895 1 61.16 206 THR A O 1
ATOM 1597 N N . LEU A 1 207 ? -18.297 -28.109 -8.719 1 59.66 207 LEU A N 1
ATOM 1598 C CA . LEU A 1 207 ? -18.812 -27.156 -9.695 1 59.66 207 LEU A CA 1
ATOM 1599 C C . LEU A 1 207 ? -19.25 -27.859 -10.977 1 59.66 207 LEU A C 1
ATOM 1601 O O . LEU A 1 207 ? -20.047 -27.328 -11.742 1 59.66 207 LEU A O 1
ATOM 1605 N N . ALA A 1 208 ? -18.609 -29.094 -11.125 1 60.12 208 ALA A N 1
ATOM 1606 C CA . ALA A 1 208 ? -18.969 -29.891 -12.289 1 60.12 208 ALA A CA 1
ATOM 1607 C C . ALA A 1 208 ? -20.156 -30.812 -11.969 1 60.12 208 ALA A C 1
ATOM 1609 O O . ALA A 1 208 ? -19.984 -32.031 -11.797 1 60.12 208 ALA A O 1
ATOM 1610 N N . LYS A 1 209 ? -21.281 -30.203 -11.938 1 63 209 LYS A N 1
ATOM 1611 C CA . LYS A 1 209 ? -22.484 -30.891 -11.461 1 63 209 LYS A CA 1
ATOM 1612 C C . LYS A 1 209 ? -22.875 -32.031 -12.398 1 63 209 LYS A C 1
ATOM 1614 O O . LYS A 1 209 ? -23.438 -33.031 -11.961 1 63 209 LYS A O 1
ATOM 1619 N N . THR A 1 210 ? -22.359 -31.906 -13.586 1 65.38 210 THR A N 1
ATOM 1620 C CA . THR A 1 210 ? -22.812 -32.875 -14.562 1 65.38 210 THR A CA 1
ATOM 1621 C C . THR A 1 210 ? -21.703 -33.875 -14.906 1 65.38 210 THR A C 1
ATOM 1623 O O . THR A 1 210 ? -21.875 -34.719 -15.766 1 65.38 210 THR A O 1
ATOM 1626 N N . SER A 1 211 ? -20.672 -33.688 -14.18 1 72.69 211 SER A N 1
ATOM 1627 C CA . SER A 1 211 ? -19.531 -34.531 -14.547 1 72.69 211 SER A CA 1
ATOM 1628 C C . SER A 1 211 ? -19.734 -35.969 -14.055 1 72.69 211 SER A C 1
ATOM 1630 O O . SER A 1 211 ? -20.203 -36.188 -12.93 1 72.69 211 SER A O 1
ATOM 1632 N N . THR A 1 212 ? -19.406 -36.875 -14.969 1 75.56 212 THR A N 1
ATOM 1633 C CA . THR A 1 212 ? -19.5 -38.281 -14.625 1 75.56 212 THR A CA 1
ATOM 1634 C C . THR A 1 212 ? -18.109 -38.875 -14.453 1 75.56 212 THR A C 1
ATOM 1636 O O . THR A 1 212 ? -17.984 -40.094 -14.211 1 75.56 212 THR A O 1
ATOM 1639 N N . ASP A 1 213 ? -17.141 -38.125 -14.617 1 76.31 213 ASP A N 1
ATOM 1640 C CA . ASP A 1 213 ? -15.766 -38.625 -14.672 1 76.31 213 ASP A CA 1
ATOM 1641 C C . ASP A 1 213 ? -15.43 -39.438 -13.43 1 76.31 213 ASP A C 1
ATOM 1643 O O . ASP A 1 213 ? -14.945 -40.562 -13.531 1 76.31 213 ASP A O 1
ATOM 1647 N N . LEU A 1 214 ? -15.75 -38.844 -12.328 1 75.88 214 LEU A N 1
ATOM 1648 C CA . LEU A 1 214 ? -15.391 -39.5 -11.078 1 75.88 214 LEU A CA 1
ATOM 1649 C C . LEU A 1 214 ? -16.234 -40.75 -10.852 1 75.88 214 LEU A C 1
ATOM 1651 O O . LEU A 1 214 ? -15.773 -41.719 -10.25 1 75.88 214 LEU A O 1
ATOM 1655 N N . GLN A 1 215 ? -17.453 -40.688 -11.297 1 76.69 215 GLN A N 1
ATOM 1656 C CA . GLN A 1 215 ? -18.328 -41.875 -11.211 1 76.69 215 GLN A CA 1
ATOM 1657 C C . GLN A 1 215 ? -17.766 -43 -12.055 1 76.69 215 GLN A C 1
ATOM 1659 O O . GLN A 1 215 ? -17.781 -44.156 -11.617 1 76.69 215 GLN A O 1
ATOM 1664 N N . VAL A 1 216 ? -17.344 -42.656 -13.18 1 71.88 216 VAL A N 1
ATOM 1665 C CA . VAL A 1 216 ? -16.766 -43.656 -14.078 1 71.88 216 VAL A CA 1
ATOM 1666 C C . VAL A 1 216 ? -15.547 -44.281 -13.43 1 71.88 216 VAL A C 1
ATOM 1668 O O . VAL A 1 216 ? -15.367 -45.5 -13.492 1 71.88 216 VAL A O 1
ATOM 1671 N N . LEU A 1 217 ? -14.766 -43.5 -12.844 1 76.56 217 LEU A N 1
ATOM 1672 C CA . LEU A 1 217 ? -13.562 -44 -12.211 1 76.56 217 LEU A CA 1
ATOM 1673 C C . LEU A 1 217 ? -13.898 -44.844 -10.977 1 76.56 217 LEU A C 1
ATOM 1675 O O . LEU A 1 217 ? -13.273 -45.875 -10.727 1 76.56 217 LEU A O 1
ATOM 1679 N N . ALA A 1 218 ? -14.852 -44.406 -10.25 1 74.88 218 ALA A N 1
ATOM 1680 C CA . ALA A 1 218 ? -15.258 -45.125 -9.047 1 74.88 218 ALA A CA 1
ATOM 1681 C C . ALA A 1 218 ? -15.828 -46.469 -9.391 1 74.88 218 ALA A C 1
ATOM 1683 O O . ALA A 1 218 ? -15.703 -47.438 -8.617 1 74.88 218 ALA A O 1
ATOM 1684 N N . ALA A 1 219 ? -16.453 -46.594 -10.477 1 68.81 219 ALA A N 1
ATOM 1685 C CA . ALA A 1 219 ? -17.062 -47.844 -10.906 1 68.81 219 ALA A CA 1
ATOM 1686 C C . ALA A 1 219 ? -16.016 -48.875 -11.25 1 68.81 219 ALA A C 1
ATOM 1688 O O . ALA A 1 219 ? -16.25 -50.094 -11.133 1 68.81 219 ALA A O 1
ATOM 1689 N N . HIS A 1 220 ? -14.984 -48.562 -11.773 1 57.31 220 HIS A N 1
ATOM 1690 C CA . HIS A 1 220 ? -13.961 -49.5 -12.234 1 57.31 220 HIS A CA 1
ATOM 1691 C C . HIS A 1 220 ? -12.984 -49.844 -11.109 1 57.31 220 HIS A C 1
ATOM 1693 O O . HIS A 1 220 ? -12.156 -50.75 -11.258 1 57.31 220 HIS A O 1
ATOM 1699 N N . GLY A 1 221 ? -12.945 -49.156 -10.055 1 50.75 221 GLY A N 1
ATOM 1700 C CA . GLY A 1 221 ? -11.883 -49.469 -9.102 1 50.75 221 GLY A CA 1
ATOM 1701 C C . GLY A 1 221 ? -12.289 -49.219 -7.66 1 50.75 221 GLY A C 1
ATOM 1702 O O . GLY A 1 221 ? -13.344 -48.656 -7.398 1 50.75 221 GLY A O 1
ATOM 1703 N N . ARG A 1 222 ? -11.688 -50.094 -6.805 1 38.06 222 ARG A N 1
ATOM 1704 C CA . ARG A 1 222 ? -11.688 -49.812 -5.371 1 38.06 222 ARG A CA 1
ATOM 1705 C C . ARG A 1 222 ? -11.195 -48.406 -5.094 1 38.06 222 ARG A C 1
ATOM 1707 O O . ARG A 1 222 ? -10.102 -48.031 -5.523 1 38.06 222 ARG A O 1
ATOM 1714 N N . CYS A 1 223 ? -12.102 -47.531 -5.215 1 35.53 223 CYS A N 1
ATOM 1715 C CA . CYS A 1 223 ? -11.68 -46.25 -4.652 1 35.53 223 CYS A CA 1
ATOM 1716 C C . CYS A 1 223 ? -10.867 -46.469 -3.381 1 35.53 223 CYS A C 1
ATOM 1718 O O . CYS A 1 223 ? -11.391 -46.938 -2.371 1 35.53 223 CYS A O 1
ATOM 1720 N N . LEU A 1 224 ? -9.68 -47.125 -3.508 1 30.58 224 LEU A N 1
ATOM 1721 C CA . LEU A 1 224 ? -8.812 -47.438 -2.367 1 30.58 224 LEU A CA 1
ATOM 1722 C C . LEU A 1 224 ? -8.391 -46.125 -1.665 1 30.58 224 LEU A C 1
ATOM 1724 O O . LEU A 1 224 ? -8.234 -45.094 -2.307 1 30.58 224 LEU A O 1
ATOM 1728 N N . ARG A 1 225 ? -8.703 -46.031 -0.504 1 26.77 225 ARG A N 1
ATOM 1729 C CA . ARG A 1 225 ? -8.023 -45.25 0.543 1 26.77 225 ARG A CA 1
ATOM 1730 C C . ARG A 1 225 ? -6.547 -45.625 0.618 1 26.77 225 ARG A C 1
ATOM 1732 O O . ARG A 1 225 ? -6.199 -46.781 0.917 1 26.77 225 ARG A O 1
ATOM 1739 N N . ALA A 1 226 ? -5.777 -45.375 -0.315 1 28.36 226 ALA A N 1
ATOM 1740 C CA . ALA A 1 226 ? -4.395 -45.781 -0.488 1 28.36 226 ALA A CA 1
ATOM 1741 C C . ALA A 1 226 ? -3.531 -45.344 0.694 1 28.36 226 ALA A C 1
ATOM 1743 O O . ALA A 1 226 ? -3.789 -44.312 1.307 1 28.36 226 ALA A O 1
ATOM 1744 N N . GLY A 1 227 ? -2.76 -46.375 1.217 1 21.98 227 GLY A N 1
ATOM 1745 C CA . GLY A 1 227 ? -1.446 -46.438 1.834 1 21.98 227 GLY A CA 1
ATOM 1746 C C . GLY A 1 227 ? -0.345 -45.875 0.958 1 21.98 227 GLY A C 1
ATOM 1747 O O . GLY A 1 227 ? -0.502 -45.781 -0.261 1 21.98 227 GLY A O 1
ATOM 1748 N N . LEU A 1 228 ? 0.846 -45.312 1.411 1 25.8 228 LEU A N 1
ATOM 1749 C CA . LEU A 1 228 ? 1.982 -44.438 1.152 1 25.8 228 LEU A CA 1
ATOM 1750 C C . LEU A 1 228 ? 2.951 -45.094 0.164 1 25.8 228 LEU A C 1
ATOM 1752 O O . LEU A 1 228 ? 3.828 -45.844 0.559 1 25.8 228 LEU A O 1
ATOM 1756 N N . CYS A 1 229 ? 2.73 -45.781 -0.932 1 22.88 229 CYS A N 1
ATOM 1757 C CA . CYS A 1 229 ? 3.91 -46.281 -1.636 1 22.88 229 CYS A CA 1
ATOM 1758 C C . CYS A 1 229 ? 4.59 -45.156 -2.412 1 22.88 229 CYS A C 1
ATOM 1760 O O . CYS A 1 229 ? 3.938 -44.188 -2.805 1 22.88 229 CYS A O 1
ATOM 1762 N N . SER A 1 230 ? 5.984 -45.281 -2.943 1 27.05 230 SER A N 1
ATOM 1763 C CA . SER A 1 230 ? 7.16 -44.438 -3.191 1 27.05 230 SER A CA 1
ATOM 1764 C C . SER A 1 230 ? 7.035 -43.688 -4.504 1 27.05 230 SER A C 1
ATOM 1766 O O . SER A 1 230 ? 7.621 -42.594 -4.664 1 27.05 230 SER A O 1
ATOM 1768 N N . ARG A 1 231 ? 7.051 -44.281 -5.789 1 31.5 231 ARG A N 1
ATOM 1769 C CA . ARG A 1 231 ? 7.723 -43.562 -6.852 1 31.5 231 ARG A CA 1
ATOM 1770 C C . ARG A 1 231 ? 6.863 -42.406 -7.34 1 31.5 231 ARG A C 1
ATOM 1772 O O . ARG A 1 231 ? 5.926 -42.594 -8.117 1 31.5 231 ARG A O 1
ATOM 1779 N N . GLU A 1 232 ? 6.57 -41.438 -6.484 1 33.81 232 GLU A N 1
ATOM 1780 C CA . GLU A 1 232 ? 5.461 -40.5 -6.57 1 33.81 232 GLU A CA 1
ATOM 1781 C C . GLU A 1 232 ? 5.844 -39.25 -7.395 1 33.81 232 GLU A C 1
ATOM 1783 O O . GLU A 1 232 ? 6.883 -38.656 -7.148 1 33.81 232 GLU A O 1
ATOM 1788 N N . THR A 1 233 ? 5.617 -39.406 -8.781 1 35.41 233 THR A N 1
ATOM 1789 C CA . THR A 1 233 ? 5.75 -38.188 -9.609 1 35.41 233 THR A CA 1
ATOM 1790 C C . THR A 1 233 ? 4.574 -37.25 -9.398 1 35.41 233 THR A C 1
ATOM 1792 O O . THR A 1 233 ? 3.43 -37.688 -9.273 1 35.41 233 THR A O 1
ATOM 1795 N N . PHE A 1 234 ? 4.742 -36 -8.852 1 38.56 234 PHE A N 1
ATOM 1796 C CA . PHE A 1 234 ? 3.666 -35.062 -8.516 1 38.56 234 PHE A CA 1
ATOM 1797 C C . PHE A 1 234 ? 3.535 -33.969 -9.57 1 38.56 234 PHE A C 1
ATOM 1799 O O . PHE A 1 234 ? 4.531 -33.562 -10.156 1 38.56 234 PHE A O 1
ATOM 1806 N N . ALA A 1 235 ? 2.416 -33.938 -10.461 1 39.03 235 ALA A N 1
ATOM 1807 C CA . ALA A 1 235 ? 2.111 -32.844 -11.359 1 39.03 235 ALA A CA 1
ATOM 1808 C C . ALA A 1 235 ? 1.319 -31.75 -10.641 1 39.03 235 ALA A C 1
ATOM 1810 O O . ALA A 1 235 ? 0.359 -32.031 -9.922 1 39.03 235 ALA A O 1
ATOM 1811 N N . LEU A 1 236 ? 1.874 -30.484 -10.461 1 41.5 236 LEU A N 1
ATOM 1812 C CA . LEU A 1 236 ? 1.291 -29.266 -9.898 1 41.5 236 LEU A CA 1
ATOM 1813 C C . LEU A 1 236 ? 0.559 -28.469 -10.977 1 41.5 236 LEU A C 1
ATOM 1815 O O . LEU A 1 236 ? 0.984 -28.438 -12.133 1 41.5 236 LEU A O 1
ATOM 1819 N N . SER A 1 237 ? -0.724 -27.719 -10.781 1 43.72 237 SER A N 1
ATOM 1820 C CA . SER A 1 237 ? -1.572 -26.547 -10.906 1 43.72 237 SER A CA 1
ATOM 1821 C C . SER A 1 237 ? -2.658 -26.75 -11.953 1 43.72 237 SER A C 1
ATOM 1823 O O . SER A 1 237 ? -3.176 -25.781 -12.523 1 43.72 237 SER A O 1
ATOM 1825 N N . VAL A 1 238 ? -2.977 -27.859 -12.445 1 39.31 238 VAL A N 1
ATOM 1826 C CA . VAL A 1 238 ? -3.959 -27.719 -13.523 1 39.31 238 VAL A CA 1
ATOM 1827 C C . VAL A 1 238 ? -5.34 -27.469 -12.93 1 39.31 238 VAL A C 1
ATOM 1829 O O . VAL A 1 238 ? -5.832 -28.25 -12.109 1 39.31 238 VAL A O 1
ATOM 1832 N N . SER A 1 239 ? -5.656 -26.188 -12.758 1 39.31 239 SER A N 1
ATOM 1833 C CA . SER A 1 239 ? -7.086 -26.016 -12.531 1 39.31 239 SER A CA 1
ATOM 1834 C C . SER A 1 239 ? -7.902 -26.875 -13.492 1 39.31 239 SER A C 1
ATOM 1836 O O . SER A 1 239 ? -7.66 -26.875 -14.703 1 39.31 239 SER A O 1
ATOM 1838 N N . THR A 1 240 ? -8.258 -28.016 -13.117 1 38.91 240 THR A N 1
ATOM 1839 C CA . THR A 1 240 ? -9.07 -28.859 -14 1 38.91 240 THR A CA 1
ATOM 1840 C C . THR A 1 240 ? -10.414 -28.188 -14.281 1 38.91 240 THR A C 1
ATOM 1842 O O . THR A 1 240 ? -11.383 -28.391 -13.547 1 38.91 240 THR A O 1
ATOM 1845 N N . ASP A 1 241 ? -10.43 -27.141 -14.883 1 44.75 241 ASP A N 1
ATOM 1846 C CA . ASP A 1 241 ? -11.641 -26.531 -15.438 1 44.75 241 ASP A CA 1
ATOM 1847 C C . ASP A 1 241 ? -12.32 -27.484 -16.422 1 44.75 241 ASP A C 1
ATOM 1849 O O . ASP A 1 241 ? -11.703 -28.438 -16.891 1 44.75 241 ASP A O 1
ATOM 1853 N N . PRO A 1 242 ? -13.625 -27.484 -16.688 1 45.09 242 PRO A N 1
ATOM 1854 C CA . PRO A 1 242 ? -14.43 -28.469 -17.422 1 45.09 242 PRO A CA 1
ATOM 1855 C C . PRO A 1 242 ? -13.727 -28.984 -18.672 1 45.09 242 PRO A C 1
ATOM 1857 O O . PRO A 1 242 ? -13.914 -30.141 -19.062 1 45.09 242 PRO A O 1
ATOM 1860 N N . ASP A 1 243 ? -13.039 -28 -19.297 1 56.5 243 ASP A N 1
ATOM 1861 C CA . ASP A 1 243 ? -12.172 -28.406 -20.391 1 56.5 243 ASP A CA 1
ATOM 1862 C C . ASP A 1 243 ? -10.773 -27.812 -20.234 1 56.5 243 ASP A C 1
ATOM 1864 O O . ASP A 1 243 ? -10.438 -26.844 -20.906 1 56.5 243 ASP A O 1
ATOM 1868 N N . PRO A 1 244 ? -10.109 -28.484 -19.375 1 56.47 244 PRO A N 1
ATOM 1869 C CA . PRO A 1 244 ? -8.82 -27.906 -19 1 56.47 244 PRO A CA 1
ATOM 1870 C C . PRO A 1 244 ? -7.918 -27.641 -20.203 1 56.47 244 PRO A C 1
ATOM 1872 O O . PRO A 1 244 ? -7.055 -26.766 -20.156 1 56.47 244 PRO A O 1
ATOM 1875 N N . LEU A 1 245 ? -8.336 -28.281 -21.281 1 67.25 245 LEU A N 1
ATOM 1876 C CA . LEU A 1 245 ? -7.441 -28.188 -22.422 1 67.25 245 LEU A CA 1
ATOM 1877 C C . LEU A 1 245 ? -7.832 -27 -23.312 1 67.25 245 LEU A C 1
ATOM 1879 O O . LEU A 1 245 ? -7.09 -26.641 -24.219 1 67.25 245 LEU A O 1
ATOM 1883 N N . GLN A 1 246 ? -8.875 -26.391 -22.859 1 77.56 246 GLN A N 1
ATOM 1884 C CA . GLN A 1 246 ? -9.258 -25.172 -23.547 1 77.56 246 GLN A CA 1
ATOM 1885 C C . GLN A 1 246 ? -8.992 -23.938 -22.688 1 77.56 246 GLN A C 1
ATOM 1887 O O . GLN A 1 246 ? -9.5 -22.859 -22.984 1 77.56 246 GLN A O 1
ATOM 1892 N N . VAL A 1 247 ? -8.336 -24.156 -21.688 1 87.25 247 VAL A N 1
ATOM 1893 C CA . VAL A 1 247 ? -7.805 -23.125 -20.797 1 87.25 247 VAL A CA 1
ATOM 1894 C C . VAL A 1 247 ? -6.281 -23.109 -20.875 1 87.25 247 VAL A C 1
ATOM 1896 O O . VAL A 1 247 ? -5.641 -24.156 -20.922 1 87.25 247 VAL A O 1
ATOM 1899 N N . LYS A 1 248 ? -5.75 -21.969 -21.062 1 93.25 248 LYS A N 1
ATOM 1900 C CA . LYS A 1 248 ? -4.293 -21.875 -21.062 1 93.25 248 LYS A CA 1
ATOM 1901 C C . LYS A 1 248 ? -3.744 -22.016 -19.641 1 93.25 248 LYS A C 1
ATOM 1903 O O . LYS A 1 248 ? -4.117 -21.266 -18.75 1 93.25 248 LYS A O 1
ATOM 1908 N N . GLU A 1 249 ? -2.959 -23.016 -19.422 1 92.5 249 GLU A N 1
ATOM 1909 C CA . GLU A 1 249 ? -2.373 -23.312 -18.125 1 92.5 249 GLU A CA 1
ATOM 1910 C C . GLU A 1 249 ? -0.894 -23.672 -18.25 1 92.5 249 GLU A C 1
ATOM 1912 O O . GLU A 1 249 ? -0.462 -24.188 -19.281 1 92.5 249 GLU A O 1
ATOM 1917 N N . LEU A 1 250 ? -0.201 -23.328 -17.203 1 95.25 250 LEU A N 1
ATOM 1918 C CA . LEU A 1 250 ? 1.209 -23.703 -17.125 1 95.25 250 LEU A CA 1
ATOM 1919 C C . LEU A 1 250 ? 1.521 -24.406 -15.812 1 95.25 250 LEU A C 1
ATOM 1921 O O . LEU A 1 250 ? 1.046 -23.984 -14.758 1 95.25 250 LEU A O 1
ATOM 1925 N N . GLY A 1 251 ? 2.24 -25.516 -15.883 1 94.5 251 GLY A N 1
ATOM 1926 C CA . GLY A 1 251 ? 2.65 -26.266 -14.703 1 94.5 251 GLY A CA 1
ATOM 1927 C C . GLY A 1 251 ? 4.02 -26.906 -14.852 1 94.5 251 GLY A C 1
ATOM 1928 O O . GLY A 1 251 ? 4.75 -26.609 -15.797 1 94.5 251 GLY A O 1
ATOM 1929 N N . ALA A 1 252 ? 4.375 -27.656 -13.82 1 95.75 252 ALA A N 1
ATOM 1930 C CA . ALA A 1 252 ? 5.66 -28.359 -13.797 1 95.75 252 ALA A CA 1
ATOM 1931 C C . ALA A 1 252 ? 5.484 -29.812 -13.406 1 95.75 252 ALA A C 1
ATOM 1933 O O . ALA A 1 252 ? 4.605 -30.156 -12.609 1 95.75 252 ALA A O 1
ATOM 1934 N N . ILE A 1 253 ? 6.293 -30.641 -14.023 1 94.06 253 ILE A N 1
ATOM 1935 C CA . ILE A 1 253 ? 6.371 -32.062 -13.68 1 94.06 253 ILE A CA 1
ATOM 1936 C C . ILE A 1 253 ? 7.773 -32.406 -13.18 1 94.06 253 ILE A C 1
ATOM 1938 O O . ILE A 1 253 ? 8.766 -32 -13.797 1 94.06 253 ILE A O 1
ATOM 1942 N N . ILE A 1 254 ? 7.867 -33.062 -12.07 1 93.56 254 ILE A N 1
ATOM 1943 C CA . ILE A 1 254 ? 9.141 -33.5 -11.516 1 93.56 254 ILE A CA 1
ATOM 1944 C C . ILE A 1 254 ? 9.219 -35.031 -11.531 1 93.56 254 ILE A C 1
ATOM 1946 O O . ILE A 1 254 ? 8.336 -35.719 -11.008 1 93.56 254 ILE A O 1
ATOM 1950 N N . TYR A 1 255 ? 10.312 -35.562 -12.203 1 91.69 255 TYR A N 1
ATOM 1951 C CA . TYR A 1 255 ? 10.531 -37 -12.305 1 91.69 255 TYR A CA 1
ATOM 1952 C C . TYR A 1 255 ? 11.672 -37.438 -11.398 1 91.69 255 TYR A C 1
ATOM 1954 O O . TYR A 1 255 ? 12.641 -36.688 -11.203 1 91.69 255 TYR A O 1
ATOM 1962 N N . ASN A 1 256 ? 11.508 -38.531 -10.883 1 89.81 256 ASN A N 1
ATOM 1963 C CA . ASN A 1 256 ? 12.586 -39.25 -10.219 1 89.81 256 ASN A CA 1
ATOM 1964 C C . ASN A 1 256 ? 13.133 -38.469 -9.023 1 89.81 256 ASN A C 1
ATOM 1966 O O . ASN A 1 256 ? 14.352 -38.375 -8.852 1 89.81 256 ASN A O 1
ATOM 1970 N N . CYS A 1 257 ? 12.266 -37.875 -8.297 1 91.56 257 CYS A N 1
ATOM 1971 C CA . CYS A 1 257 ? 12.664 -37.094 -7.125 1 91.56 257 CYS A CA 1
ATOM 1972 C C . CYS A 1 257 ? 11.844 -37.5 -5.902 1 91.56 257 CYS A C 1
ATOM 1974 O O . CYS A 1 257 ? 10.906 -36.781 -5.527 1 91.56 257 CYS A O 1
ATOM 1976 N N . SER A 1 258 ? 12.305 -38.469 -5.215 1 88.69 258 SER A N 1
ATOM 1977 C CA . SER A 1 258 ? 11.531 -39.094 -4.152 1 88.69 258 SER A CA 1
ATOM 1978 C C . SER A 1 258 ? 11.312 -38.156 -2.986 1 88.69 258 SER A C 1
ATOM 1980 O O . SER A 1 258 ? 10.234 -38.125 -2.383 1 88.69 258 SER A O 1
ATOM 1982 N N . HIS A 1 259 ? 12.305 -37.312 -2.678 1 91.38 259 HIS A N 1
ATOM 1983 C CA . HIS A 1 259 ? 12.188 -36.406 -1.543 1 91.38 259 HIS A CA 1
ATOM 1984 C C . HIS A 1 259 ? 11.094 -35.375 -1.776 1 91.38 259 HIS A C 1
ATOM 1986 O O . HIS A 1 259 ? 10.297 -35.094 -0.879 1 91.38 259 HIS A O 1
ATOM 1992 N N . LEU A 1 260 ? 11.023 -34.844 -2.938 1 94.19 260 LEU A N 1
ATOM 1993 C CA . LEU A 1 260 ? 10 -33.875 -3.262 1 94.19 260 LEU A CA 1
ATOM 1994 C C . LEU A 1 260 ? 8.633 -34.531 -3.387 1 94.19 260 LEU A C 1
ATOM 1996 O O . LEU A 1 260 ? 7.613 -33.969 -3.002 1 94.19 260 LEU A O 1
ATOM 2000 N N . ALA A 1 261 ? 8.641 -35.719 -3.928 1 91.94 261 ALA A N 1
ATOM 2001 C CA . ALA A 1 261 ? 7.387 -36.469 -4.051 1 91.94 261 ALA A CA 1
ATOM 2002 C C . ALA A 1 261 ? 6.781 -36.75 -2.682 1 91.94 261 ALA A C 1
ATOM 2004 O O . ALA A 1 261 ? 5.574 -36.594 -2.484 1 91.94 261 ALA A O 1
ATOM 2005 N N . GLU A 1 262 ? 7.617 -37.156 -1.791 1 92.06 262 GLU A N 1
ATOM 2006 C CA . GLU A 1 262 ? 7.156 -37.438 -0.434 1 92.06 262 GLU A CA 1
ATOM 2007 C C . GLU A 1 262 ? 6.664 -36.188 0.252 1 92.06 262 GLU A C 1
ATOM 2009 O O . GLU A 1 262 ? 5.684 -36.219 1.001 1 92.06 262 GLU A O 1
ATOM 2014 N N . ASP A 1 263 ? 7.391 -35.188 -0.003 1 95.44 263 ASP A N 1
ATOM 2015 C CA . ASP A 1 263 ? 7.004 -33.906 0.594 1 95.44 263 ASP A CA 1
ATOM 2016 C C . ASP A 1 263 ? 5.645 -33.438 0.073 1 95.44 263 ASP A C 1
ATOM 2018 O O . ASP A 1 263 ? 4.789 -33 0.85 1 95.44 263 ASP A O 1
ATOM 2022 N N . LEU A 1 264 ? 5.43 -33.5 -1.192 1 95 264 LEU A N 1
ATOM 2023 C CA . LEU A 1 264 ? 4.152 -33.125 -1.793 1 95 264 LEU A CA 1
ATOM 2024 C C . LEU A 1 264 ? 3.035 -34.031 -1.304 1 95 264 LEU A C 1
ATOM 2026 O O . LEU A 1 264 ? 1.898 -33.594 -1.123 1 95 264 LEU A O 1
ATOM 2030 N N . GLU A 1 265 ? 3.365 -35.25 -1.103 1 93.38 265 GLU A N 1
ATOM 2031 C CA . GLU A 1 265 ? 2.408 -36.219 -0.578 1 93.38 265 GLU A CA 1
ATOM 2032 C C . GLU A 1 265 ? 1.874 -35.812 0.784 1 93.38 265 GLU A C 1
ATOM 2034 O O . GLU A 1 265 ? 0.696 -36 1.088 1 93.38 265 GLU A O 1
ATOM 2039 N N . LYS A 1 266 ? 2.711 -35.25 1.528 1 94.31 266 LYS A N 1
ATOM 2040 C CA . LYS A 1 266 ? 2.27 -34.781 2.832 1 94.31 266 LYS A CA 1
ATOM 2041 C C . LYS A 1 266 ? 1.177 -33.719 2.684 1 94.31 266 LYS A C 1
ATOM 2043 O O . LYS A 1 266 ? 0.214 -33.688 3.453 1 94.31 266 LYS A O 1
ATOM 2048 N N . THR A 1 267 ? 1.334 -32.844 1.744 1 94.38 267 THR A N 1
ATOM 2049 C CA . THR A 1 267 ? 0.301 -31.844 1.48 1 94.38 267 THR A CA 1
ATOM 2050 C C . THR A 1 267 ? -0.983 -32.5 0.997 1 94.38 267 THR A C 1
ATOM 2052 O O . THR A 1 267 ? -2.078 -32.156 1.441 1 94.38 267 THR A O 1
ATOM 2055 N N . PHE A 1 268 ? -0.834 -33.469 0.131 1 93 268 PHE A N 1
ATOM 2056 C CA . PHE A 1 268 ? -2 -34.219 -0.336 1 93 268 PHE A CA 1
ATOM 2057 C C . PHE A 1 268 ? -2.738 -34.844 0.833 1 93 268 PHE A C 1
ATOM 2059 O O . PHE A 1 268 ? -3.971 -34.812 0.883 1 93 268 PHE A O 1
ATOM 2066 N N . GLN A 1 269 ? -1.999 -35.375 1.725 1 91.81 269 GLN A N 1
ATOM 2067 C CA . GLN A 1 269 ? -2.584 -36.062 2.857 1 91.81 269 GLN A CA 1
ATOM 2068 C C . GLN A 1 269 ? -3.395 -35.125 3.738 1 91.81 269 GLN A C 1
ATOM 2070 O O . GLN A 1 269 ? -4.398 -35.531 4.332 1 91.81 269 GLN A O 1
ATOM 2075 N N . THR A 1 270 ? -3.004 -33.906 3.812 1 90.88 270 THR A N 1
ATOM 2076 C CA . THR A 1 270 ? -3.814 -32.938 4.57 1 90.88 270 THR A CA 1
ATOM 2077 C C . THR A 1 270 ? -5.199 -32.812 3.945 1 90.88 270 THR A C 1
ATOM 2079 O O . THR A 1 270 ? -6.195 -32.688 4.656 1 90.88 270 THR A O 1
ATOM 2082 N N . TYR A 1 271 ? -5.238 -32.812 2.578 1 87.81 271 TYR A N 1
ATOM 2083 C CA . TYR A 1 271 ? -6.52 -32.75 1.883 1 87.81 271 TYR A CA 1
ATOM 2084 C C . TYR A 1 271 ? -7.324 -34.031 2.117 1 87.81 271 TYR A C 1
ATOM 2086 O O . TYR A 1 271 ? -8.531 -33.969 2.365 1 87.81 271 TYR A O 1
ATOM 2094 N N . TRP A 1 272 ? -6.652 -35.062 2.102 1 87.62 272 TRP A N 1
ATOM 2095 C CA . TRP A 1 272 ? -7.297 -36.375 2.184 1 87.62 272 TRP A CA 1
ATOM 2096 C C . TRP A 1 272 ? -7.938 -36.594 3.551 1 87.62 272 TRP A C 1
ATOM 2098 O O . TRP A 1 272 ? -9.086 -37.031 3.646 1 87.62 272 TRP A O 1
ATOM 2108 N N . VAL A 1 273 ? -7.223 -36.219 4.551 1 85.81 273 VAL A N 1
ATOM 2109 C CA . VAL A 1 273 ? -7.715 -36.406 5.91 1 85.81 273 VAL A CA 1
ATOM 2110 C C . VAL A 1 273 ? -8.922 -35.5 6.156 1 85.81 273 VAL A C 1
ATOM 2112 O O . VAL A 1 273 ? -9.875 -35.906 6.836 1 85.81 273 VAL A O 1
ATOM 2115 N N . LEU A 1 274 ? -8.945 -34.406 5.57 1 83.94 274 LEU A N 1
ATOM 2116 C CA . LEU A 1 274 ? -10.039 -33.469 5.777 1 83.94 274 LEU A CA 1
ATOM 2117 C C . LEU A 1 274 ? -11.258 -33.844 4.941 1 83.94 274 LEU A C 1
ATOM 2119 O O . LEU A 1 274 ? -12.359 -33.344 5.172 1 83.94 274 LEU A O 1
ATOM 2123 N N . GLY A 1 275 ? -10.992 -34.688 3.959 1 80.94 275 GLY A N 1
ATOM 2124 C CA . GLY A 1 275 ? -12.078 -35.156 3.113 1 80.94 275 GLY A CA 1
ATOM 2125 C C . GLY A 1 275 ? -12.914 -36.25 3.762 1 80.94 275 GLY A C 1
ATOM 2126 O O . GLY A 1 275 ? -13.961 -36.625 3.234 1 80.94 275 GLY A O 1
ATOM 2127 N N . THR A 1 276 ? -12.508 -36.719 4.895 1 77.94 276 THR A N 1
ATOM 2128 C CA . THR A 1 276 ? -13.281 -37.719 5.605 1 77.94 276 THR A CA 1
ATOM 2129 C C . THR A 1 276 ? -14.484 -37.094 6.305 1 77.94 276 THR A C 1
ATOM 2131 O O . THR A 1 276 ? -14.422 -35.938 6.73 1 77.94 276 THR A O 1
ATOM 2134 N N . PRO A 1 277 ? -15.578 -37.906 6.238 1 73.75 277 PRO A N 1
ATOM 2135 C CA . PRO A 1 277 ? -16.766 -37.344 6.91 1 73.75 277 PRO A CA 1
ATOM 2136 C C . PRO A 1 277 ? -16.469 -36.906 8.352 1 73.75 277 PRO A C 1
ATOM 2138 O O . PRO A 1 277 ? -15.781 -37.625 9.086 1 73.75 277 PRO A O 1
ATOM 2141 N N . GLN A 1 278 ? -16.891 -35.781 8.789 1 78.12 278 GLN A N 1
ATOM 2142 C CA . GLN A 1 278 ? -16.797 -35.219 10.133 1 78.12 278 GLN A CA 1
ATOM 2143 C C . GLN A 1 278 ? -15.344 -34.938 10.516 1 78.12 278 GLN A C 1
ATOM 2145 O O . GLN A 1 278 ? -14.984 -35 11.695 1 78.12 278 GLN A O 1
ATOM 2150 N N . ALA A 1 279 ? -14.625 -34.812 9.492 1 77.94 279 ALA A N 1
ATOM 2151 C CA . ALA A 1 279 ? -13.227 -34.531 9.773 1 77.94 279 ALA A CA 1
ATOM 2152 C C . ALA A 1 279 ? -13.086 -33.188 10.492 1 77.94 279 ALA A C 1
ATOM 2154 O O . ALA A 1 279 ? -13.852 -32.25 10.227 1 77.94 279 ALA A O 1
ATOM 2155 N N . VAL A 1 280 ? -12.141 -33.188 11.539 1 81.5 280 VAL A N 1
ATOM 2156 C CA . VAL A 1 280 ? -11.82 -31.969 12.258 1 81.5 280 VAL A CA 1
ATOM 2157 C C . VAL A 1 280 ? -10.406 -31.516 11.906 1 81.5 280 VAL A C 1
ATOM 2159 O O . VAL A 1 280 ? -9.5 -32.344 11.773 1 81.5 280 VAL A O 1
ATOM 2162 N N . LEU A 1 281 ? -10.297 -30.25 11.672 1 84.31 281 LEU A N 1
ATOM 2163 C CA . LEU A 1 281 ? -8.984 -29.688 11.391 1 84.31 281 LEU A CA 1
ATOM 2164 C C . LEU A 1 281 ? -8.047 -29.891 12.578 1 84.31 281 LEU A C 1
ATOM 2166 O O . LEU A 1 281 ? -8.305 -29.391 13.672 1 84.31 281 LEU A O 1
ATOM 2170 N N . PRO A 1 282 ? -7.055 -30.594 12.359 1 85.69 282 PRO A N 1
ATOM 2171 C CA . PRO A 1 282 ? -6.121 -30.797 13.469 1 85.69 282 PRO A CA 1
ATOM 2172 C C . PRO A 1 282 ? -5.41 -29.516 13.883 1 85.69 282 PRO A C 1
ATOM 2174 O O . PRO A 1 282 ? -5.043 -28.703 13.031 1 85.69 282 PRO A O 1
ATOM 2177 N N . LYS A 1 283 ? -5.324 -29.266 15.203 1 84.81 283 LYS A N 1
ATOM 2178 C CA . LYS A 1 283 ? -4.586 -28.141 15.766 1 84.81 283 LYS A CA 1
ATOM 2179 C C . LYS A 1 283 ? -3.85 -28.547 17.047 1 84.81 283 LYS A C 1
ATOM 2181 O O . LYS A 1 283 ? -4.453 -28.656 18.109 1 84.81 283 LYS A O 1
ATOM 2186 N N . PRO A 1 284 ? -2.545 -28.828 16.938 1 90.75 284 PRO A N 1
ATOM 2187 C CA . PRO A 1 284 ? -1.667 -28.781 15.758 1 90.75 284 PRO A CA 1
ATOM 2188 C C . PRO A 1 284 ? -1.768 -30.031 14.898 1 90.75 284 PRO A C 1
ATOM 2190 O O . PRO A 1 284 ? -2.33 -31.047 15.336 1 90.75 284 PRO A O 1
ATOM 2193 N N . TRP A 1 285 ? -1.283 -29.953 13.641 1 94.88 285 TRP A N 1
ATOM 2194 C CA . TRP A 1 285 ? -1.189 -31.141 12.797 1 94.88 285 TRP A CA 1
ATOM 2195 C C . TRP A 1 285 ? -0.224 -32.156 13.383 1 94.88 285 TRP A C 1
ATOM 2197 O O . TRP A 1 285 ? 0.799 -31.797 13.969 1 94.88 285 TRP A O 1
ATOM 2207 N N . PRO A 1 286 ? -0.519 -33.469 13.227 1 94.56 286 PRO A N 1
ATOM 2208 C CA . PRO A 1 286 ? 0.413 -34.5 13.688 1 94.56 286 PRO A CA 1
ATOM 2209 C C . PRO A 1 286 ? 1.79 -34.375 13.039 1 94.56 286 PRO A C 1
ATOM 2211 O O . PRO A 1 286 ? 1.903 -33.906 11.906 1 94.56 286 PRO A O 1
ATOM 2214 N N . ARG A 1 287 ? 2.779 -34.844 13.648 1 95.69 287 ARG A N 1
ATOM 2215 C CA . ARG A 1 287 ? 4.18 -34.688 13.266 1 95.69 287 ARG A CA 1
ATOM 2216 C C . ARG A 1 287 ? 4.465 -35.344 11.93 1 95.69 287 ARG A C 1
ATOM 2218 O O . ARG A 1 287 ? 5.355 -34.938 11.188 1 95.69 287 ARG A O 1
ATOM 2225 N N . ASN A 1 288 ? 3.729 -36.406 11.672 1 94.5 288 ASN A N 1
ATOM 2226 C CA . ASN A 1 288 ? 3.984 -37.125 10.43 1 94.5 288 ASN A CA 1
ATOM 2227 C C . ASN A 1 288 ? 3.656 -36.25 9.203 1 94.5 288 ASN A C 1
ATOM 2229 O O . ASN A 1 288 ? 4.059 -36.594 8.086 1 94.5 288 ASN A O 1
ATOM 2233 N N . PHE A 1 289 ? 2.986 -35.156 9.414 1 95.94 289 PHE A N 1
ATOM 2234 C CA . PHE A 1 289 ? 2.65 -34.25 8.312 1 95.94 289 PHE A CA 1
ATOM 2235 C C . PHE A 1 289 ? 3.689 -33.156 8.188 1 95.94 289 PHE A C 1
ATOM 2237 O O . PHE A 1 289 ? 3.697 -32.406 7.199 1 95.94 289 PHE A O 1
ATOM 2244 N N . SER A 1 290 ? 4.57 -33.031 9.117 1 97.19 290 SER A N 1
ATOM 2245 C CA . SER A 1 290 ? 5.582 -31.984 9.141 1 97.19 290 SER A CA 1
ATOM 2246 C C . SER A 1 290 ? 6.629 -32.188 8.055 1 97.19 290 SER A C 1
ATOM 2248 O O . SER A 1 290 ? 6.789 -33.312 7.547 1 97.19 290 SER A O 1
ATOM 2250 N N . THR A 1 291 ? 7.223 -31.156 7.664 1 97.56 291 THR A N 1
ATOM 2251 C CA . THR A 1 291 ? 8.266 -31.25 6.652 1 97.56 291 THR A CA 1
ATOM 2252 C C . THR A 1 291 ? 9.5 -30.453 7.062 1 97.56 291 THR A C 1
ATOM 2254 O O . THR A 1 291 ? 9.398 -29.484 7.805 1 97.56 291 THR A O 1
ATOM 2257 N N . HIS A 1 292 ? 10.672 -30.875 6.578 1 97.19 292 HIS A N 1
ATOM 2258 C CA . HIS A 1 292 ? 11.922 -30.156 6.781 1 97.19 292 HIS A CA 1
ATOM 2259 C C . HIS A 1 292 ? 12.32 -29.375 5.527 1 97.19 292 HIS A C 1
ATOM 2261 O O . HIS A 1 292 ? 13.289 -28.609 5.547 1 97.19 292 HIS A O 1
ATOM 2267 N N . ILE A 1 293 ? 11.625 -29.625 4.445 1 98.12 293 ILE A N 1
ATOM 2268 C CA . ILE A 1 293 ? 11.875 -28.922 3.195 1 98.12 293 ILE A CA 1
ATOM 2269 C C . ILE A 1 293 ? 11.016 -27.656 3.133 1 98.12 293 ILE A C 1
ATOM 2271 O O . ILE A 1 293 ? 9.781 -27.734 3.1 1 98.12 293 ILE A O 1
ATOM 2275 N N . ASN A 1 294 ? 11.617 -26.531 3.174 1 98.44 294 ASN A N 1
ATOM 2276 C CA . ASN A 1 294 ? 10.922 -25.25 3.172 1 98.44 294 ASN A CA 1
ATOM 2277 C C . ASN A 1 294 ? 11.812 -24.125 2.645 1 98.44 294 ASN A C 1
ATOM 2279 O O . ASN A 1 294 ? 12.898 -24.391 2.123 1 98.44 294 ASN A O 1
ATOM 2283 N N . ARG A 1 295 ? 11.359 -22.922 2.729 1 98.38 295 ARG A N 1
ATOM 2284 C CA . ARG A 1 295 ? 12.062 -21.812 2.094 1 98.38 295 ARG A CA 1
ATOM 2285 C C . ARG A 1 295 ? 13.414 -21.578 2.754 1 98.38 295 ARG A C 1
ATOM 2287 O O . ARG A 1 295 ? 14.336 -21.078 2.117 1 98.38 295 ARG A O 1
ATOM 2294 N N . PHE A 1 296 ? 13.531 -21.953 4.008 1 97.81 296 PHE A N 1
ATOM 2295 C CA . PHE A 1 296 ? 14.781 -21.766 4.73 1 97.81 296 PHE A CA 1
ATOM 2296 C C . PHE A 1 296 ? 15.727 -22.938 4.508 1 97.81 296 PHE A C 1
ATOM 2298 O O . PHE A 1 296 ? 16.953 -22.781 4.543 1 97.81 296 PHE A O 1
ATOM 2305 N N . HIS A 1 297 ? 15.109 -24.094 4.297 1 97.94 297 HIS A N 1
ATOM 2306 C CA . HIS A 1 297 ? 15.852 -25.312 4.016 1 97.94 297 HIS A CA 1
ATOM 2307 C C . HIS A 1 297 ? 15.289 -26.031 2.791 1 97.94 297 HIS A C 1
ATOM 2309 O O . HIS A 1 297 ? 14.781 -27.141 2.896 1 97.94 297 HIS A O 1
ATOM 2315 N N . PRO A 1 298 ? 15.578 -25.453 1.683 1 98.44 298 PRO A N 1
ATOM 2316 C CA . PRO A 1 298 ? 15.07 -26.094 0.465 1 98.44 298 PRO A CA 1
ATOM 2317 C C . PRO A 1 298 ? 15.805 -27.391 0.121 1 98.44 298 PRO A C 1
ATOM 2319 O O . PRO A 1 298 ? 16.906 -27.625 0.619 1 98.44 298 PRO A O 1
ATOM 2322 N N . LEU A 1 299 ? 15.164 -28.234 -0.641 1 97.44 299 LEU A N 1
ATOM 2323 C CA . LEU A 1 299 ? 15.898 -29.359 -1.206 1 97.44 299 LEU A CA 1
ATOM 2324 C C . LEU A 1 299 ? 17.047 -28.875 -2.088 1 97.44 299 LEU A C 1
ATOM 2326 O O . LEU A 1 299 ? 16.875 -27.938 -2.869 1 97.44 299 LEU A O 1
ATOM 2330 N N . ARG A 1 300 ? 18.172 -29.484 -1.9 1 95.88 300 ARG A N 1
ATOM 2331 C CA . ARG A 1 300 ? 19.344 -29.188 -2.73 1 95.88 300 ARG A CA 1
ATOM 2332 C C . ARG A 1 300 ? 19.797 -30.438 -3.488 1 95.88 300 ARG A C 1
ATOM 2334 O O . ARG A 1 300 ? 19.953 -31.516 -2.9 1 95.88 300 ARG A O 1
ATOM 2341 N N . GLY A 1 301 ? 19.922 -30.266 -4.809 1 92.62 301 GLY A N 1
ATOM 2342 C CA . GLY A 1 301 ? 20.375 -31.391 -5.625 1 92.62 301 GLY A CA 1
ATOM 2343 C C . GLY A 1 301 ? 20.562 -31.031 -7.082 1 92.62 301 GLY A C 1
ATOM 2344 O O . GLY A 1 301 ? 20.516 -29.844 -7.449 1 92.62 301 GLY A O 1
ATOM 2345 N N . LEU A 1 302 ? 20.859 -32.031 -7.816 1 91.44 302 LEU A N 1
ATOM 2346 C CA . LEU A 1 302 ? 21.031 -31.844 -9.25 1 91.44 302 LEU A CA 1
ATOM 2347 C C . LEU A 1 302 ? 19.781 -32.219 -10.016 1 91.44 302 LEU A C 1
ATOM 2349 O O . LEU A 1 302 ? 19.219 -33.312 -9.805 1 91.44 302 LEU A O 1
ATOM 2353 N N . PHE A 1 303 ? 19.25 -31.328 -10.742 1 92.75 303 PHE A N 1
ATOM 2354 C CA . PHE A 1 303 ? 18.172 -31.578 -11.688 1 92.75 303 PHE A CA 1
ATOM 2355 C C . PHE A 1 303 ? 18.703 -31.609 -13.117 1 92.75 303 PHE A C 1
ATOM 2357 O O . PHE A 1 303 ? 19.031 -30.562 -13.68 1 92.75 303 PHE A O 1
ATOM 2364 N N . ASP A 1 304 ? 18.766 -32.75 -13.711 1 86.69 304 ASP A N 1
ATOM 2365 C CA . ASP A 1 304 ? 19.406 -32.938 -15.008 1 86.69 304 ASP A CA 1
ATOM 2366 C C . ASP A 1 304 ? 20.797 -32.312 -15.023 1 86.69 304 ASP A C 1
ATOM 2368 O O . ASP A 1 304 ? 21.125 -31.531 -15.914 1 86.69 304 ASP A O 1
ATOM 2372 N N . GLY A 1 305 ? 21.438 -32.469 -13.992 1 86 305 GLY A N 1
ATOM 2373 C CA . GLY A 1 305 ? 22.828 -32.031 -13.883 1 86 305 GLY A CA 1
ATOM 2374 C C . GLY A 1 305 ? 22.969 -30.578 -13.469 1 86 305 GLY A C 1
ATOM 2375 O O . GLY A 1 305 ? 24.078 -30.094 -13.258 1 86 305 GLY A O 1
ATOM 2376 N N . VAL A 1 306 ? 21.938 -29.891 -13.344 1 91.38 306 VAL A N 1
ATOM 2377 C CA . VAL A 1 306 ? 21.969 -28.469 -12.992 1 91.38 306 VAL A CA 1
ATOM 2378 C C . VAL A 1 306 ? 21.734 -28.312 -11.492 1 91.38 306 VAL A C 1
ATOM 2380 O O . VAL A 1 306 ? 20.75 -28.812 -10.953 1 91.38 306 VAL A O 1
ATOM 2383 N N . PRO A 1 307 ? 22.703 -27.609 -10.797 1 93.31 307 PRO A N 1
ATOM 2384 C CA . PRO A 1 307 ? 22.469 -27.344 -9.383 1 93.31 307 PRO A CA 1
ATOM 2385 C C . PRO A 1 307 ? 21.141 -26.625 -9.133 1 93.31 307 PRO A C 1
ATOM 2387 O O . PRO A 1 307 ? 20.875 -25.578 -9.719 1 93.31 307 PRO A O 1
ATOM 2390 N N . THR A 1 308 ? 20.297 -27.266 -8.219 1 96 308 THR A N 1
ATOM 2391 C CA . THR A 1 308 ? 18.922 -26.812 -8.07 1 96 308 THR A CA 1
ATOM 2392 C C . THR A 1 308 ? 18.516 -26.812 -6.598 1 96 308 THR A C 1
ATOM 2394 O O . THR A 1 308 ? 18.859 -27.719 -5.848 1 96 308 THR A O 1
ATOM 2397 N N . THR A 1 309 ? 17.844 -25.703 -6.176 1 97.62 309 THR A N 1
ATOM 2398 C CA . THR A 1 309 ? 17.078 -25.719 -4.934 1 97.62 309 THR A CA 1
ATOM 2399 C C . THR A 1 309 ? 15.586 -25.688 -5.223 1 97.62 309 THR A C 1
ATOM 2401 O O . THR A 1 309 ? 15.148 -25.031 -6.176 1 97.62 309 THR A O 1
ATOM 2404 N N . ALA A 1 310 ? 14.844 -26.453 -4.422 1 98.12 310 ALA A N 1
ATOM 2405 C CA . ALA A 1 310 ? 13.406 -26.516 -4.668 1 98.12 310 ALA A CA 1
ATOM 2406 C C . ALA A 1 310 ? 12.641 -26.781 -3.377 1 98.12 310 ALA A C 1
ATOM 2408 O O . ALA A 1 310 ? 13.133 -27.484 -2.488 1 98.12 310 ALA A O 1
ATOM 2409 N N . TYR A 1 311 ? 11.477 -26.203 -3.24 1 98.31 311 TYR A N 1
ATOM 2410 C CA . TYR A 1 311 ? 10.555 -26.531 -2.166 1 98.31 311 TYR A CA 1
ATOM 2411 C C . TYR A 1 311 ? 9.117 -26.234 -2.574 1 98.31 311 TYR A C 1
ATOM 2413 O O . TYR A 1 311 ? 8.875 -25.531 -3.551 1 98.31 311 TYR A O 1
ATOM 2421 N N . PHE A 1 312 ? 8.188 -26.828 -1.821 1 97.94 312 PHE A N 1
ATOM 2422 C CA . PHE A 1 312 ? 6.766 -26.562 -2.025 1 97.94 312 PHE A CA 1
ATOM 2423 C C . PHE A 1 312 ? 6.227 -25.656 -0.936 1 97.94 312 PHE A C 1
ATOM 2425 O O . PHE A 1 312 ? 6.637 -25.75 0.223 1 97.94 312 PHE A O 1
ATOM 2432 N N . SER A 1 313 ? 5.367 -24.719 -1.34 1 98.31 313 SER A N 1
ATOM 2433 C CA . SER A 1 313 ? 4.531 -23.953 -0.419 1 98.31 313 SER A CA 1
ATOM 2434 C C . SER A 1 313 ? 3.072 -24.391 -0.503 1 98.31 313 SER A C 1
ATOM 2436 O O . SER A 1 313 ? 2.693 -25.141 -1.408 1 98.31 313 SER A O 1
ATOM 2438 N N . ALA A 1 314 ? 2.305 -24 0.521 1 97.06 314 ALA A N 1
ATOM 2439 C CA . ALA A 1 314 ? 0.898 -24.391 0.523 1 97.06 314 ALA A CA 1
ATOM 2440 C C . ALA A 1 314 ? 0.028 -23.297 1.146 1 97.06 314 ALA A C 1
ATOM 2442 O O . ALA A 1 314 ? 0.532 -22.422 1.841 1 97.06 314 ALA A O 1
ATOM 2443 N N . SER A 1 315 ? -1.198 -23.328 0.786 1 95 315 SER A N 1
ATOM 2444 C CA . SER A 1 315 ? -2.252 -22.5 1.357 1 95 315 SER A CA 1
ATOM 2445 C C . SER A 1 315 ? -3.525 -23.297 1.591 1 95 315 SER A C 1
ATOM 2447 O O . SER A 1 315 ? -3.754 -24.312 0.933 1 95 315 SER A O 1
ATOM 2449 N N . PRO A 1 316 ? -4.273 -22.812 2.572 1 94.44 316 PRO A N 1
ATOM 2450 C CA . PRO A 1 316 ? -4.109 -21.75 3.559 1 94.44 316 PRO A CA 1
ATOM 2451 C C . PRO A 1 316 ? -3.205 -22.141 4.719 1 94.44 316 PRO A C 1
ATOM 2453 O O . PRO A 1 316 ? -2.807 -23.312 4.824 1 94.44 316 PRO A O 1
ATOM 2456 N N . PRO A 1 317 ? -2.902 -21.141 5.613 1 95.25 317 PRO A N 1
ATOM 2457 C CA . PRO A 1 317 ? -2.041 -21.438 6.762 1 95.25 317 PRO A CA 1
ATOM 2458 C C . PRO A 1 317 ? -2.594 -22.562 7.633 1 95.25 317 PRO A C 1
ATOM 2460 O O . PRO A 1 317 ? -1.826 -23.344 8.203 1 95.25 317 PRO A O 1
ATOM 2463 N N . SER A 1 318 ? -3.873 -22.719 7.723 1 92.25 318 SER A N 1
ATOM 2464 C CA . SER A 1 318 ? -4.492 -23.766 8.547 1 92.25 318 SER A CA 1
ATOM 2465 C C . SER A 1 318 ? -4.176 -25.156 8.008 1 92.25 318 SER A C 1
ATOM 2467 O O . SER A 1 318 ? -4.273 -26.141 8.734 1 92.25 318 SER A O 1
ATOM 2469 N N . LEU A 1 319 ? -3.768 -25.266 6.73 1 93.25 319 LEU A N 1
ATOM 2470 C CA . LEU A 1 319 ? -3.434 -26.547 6.117 1 93.25 319 LEU A CA 1
ATOM 2471 C C . LEU A 1 319 ? -1.925 -26.688 5.941 1 93.25 319 LEU A C 1
ATOM 2473 O O . LEU A 1 319 ? -1.464 -27.453 5.094 1 93.25 319 LEU A O 1
ATOM 2477 N N . CYS A 1 320 ? -1.203 -25.875 6.715 1 96.25 320 CYS A N 1
ATOM 2478 C CA . CYS A 1 320 ? 0.254 -25.938 6.688 1 96.25 320 CYS A CA 1
ATOM 2479 C C . CYS A 1 320 ? 0.8 -26.484 7.996 1 96.25 320 CYS A C 1
ATOM 2481 O O . CYS A 1 320 ? 1.008 -25.75 8.953 1 96.25 320 CYS A O 1
ATOM 2483 N N . PRO A 1 321 ? 1.039 -27.812 8.008 1 97 321 PRO A N 1
ATOM 2484 C CA . PRO A 1 321 ? 1.685 -28.359 9.203 1 97 321 PRO A CA 1
ATOM 2485 C C . PRO A 1 321 ? 3.051 -27.734 9.477 1 97 321 PRO A C 1
ATOM 2487 O O . PRO A 1 321 ? 3.533 -26.922 8.68 1 97 321 PRO A O 1
ATOM 2490 N N . HIS A 1 322 ? 3.578 -28.141 10.578 1 97.56 322 HIS A N 1
ATOM 2491 C CA . HIS A 1 322 ? 4.855 -27.578 11.008 1 97.56 322 HIS A CA 1
ATOM 2492 C C . HIS A 1 322 ? 5.91 -27.734 9.914 1 97.56 322 HIS A C 1
ATOM 2494 O O . HIS A 1 322 ? 6.039 -28.797 9.305 1 97.56 322 HIS A O 1
ATOM 2500 N N . GLY A 1 323 ? 6.621 -26.609 9.586 1 98.25 323 GLY A N 1
ATOM 2501 C CA . GLY A 1 323 ? 7.715 -26.641 8.625 1 98.25 323 GLY A CA 1
ATOM 2502 C C . GLY A 1 323 ? 7.281 -26.25 7.223 1 98.25 323 GLY A C 1
ATOM 2503 O O . GLY A 1 323 ? 8.117 -25.906 6.383 1 98.25 323 GLY A O 1
ATOM 2504 N N . ARG A 1 324 ? 5.996 -26.406 6.941 1 98.44 324 ARG A N 1
ATOM 2505 C CA . ARG A 1 324 ? 5.5 -26.078 5.605 1 98.44 324 ARG A CA 1
ATOM 2506 C C . ARG A 1 324 ? 5.508 -24.578 5.371 1 98.44 324 ARG A C 1
ATOM 2508 O O . ARG A 1 324 ? 5 -23.812 6.191 1 98.44 324 ARG A O 1
ATOM 2515 N N . THR A 1 325 ? 6.129 -24.156 4.277 1 98.75 325 THR A N 1
ATOM 2516 C CA . THR A 1 325 ? 6.117 -22.734 3.91 1 98.75 325 THR A CA 1
ATOM 2517 C C . THR A 1 325 ? 4.719 -22.312 3.475 1 98.75 325 THR A C 1
ATOM 2519 O O . THR A 1 325 ? 4.098 -22.953 2.631 1 98.75 325 THR A O 1
ATOM 2522 N N . ARG A 1 326 ? 4.301 -21.234 4.07 1 98.5 326 ARG A N 1
ATOM 2523 C CA . ARG A 1 326 ? 3.055 -20.641 3.592 1 98.5 326 ARG A CA 1
ATOM 2524 C C . ARG A 1 326 ? 3.232 -20.031 2.205 1 98.5 326 ARG A C 1
ATOM 2526 O O . ARG A 1 326 ? 4.258 -19.406 1.925 1 98.5 326 ARG A O 1
ATOM 2533 N N . ASP A 1 327 ? 2.199 -20.234 1.431 1 98.12 327 ASP A N 1
ATOM 2534 C CA . ASP A 1 327 ? 2.324 -19.844 0.029 1 98.12 327 ASP A CA 1
ATOM 2535 C C . ASP A 1 327 ? 2.555 -18.344 -0.104 1 98.12 327 ASP A C 1
ATOM 2537 O O . ASP A 1 327 ? 3.342 -17.891 -0.945 1 98.12 327 ASP A O 1
ATOM 2541 N N . LEU A 1 328 ? 1.886 -17.547 0.663 1 98.75 328 LEU A N 1
ATOM 2542 C CA . LEU A 1 328 ? 2.088 -16.094 0.622 1 98.75 328 LEU A CA 1
ATOM 2543 C C . LEU A 1 328 ? 3.535 -15.742 0.939 1 98.75 328 LEU A C 1
ATOM 2545 O O . LEU A 1 328 ? 4.129 -14.891 0.28 1 98.75 328 LEU A O 1
ATOM 2549 N N . ASP A 1 329 ? 4.094 -16.406 1.933 1 98.75 329 ASP A N 1
ATOM 2550 C CA . ASP A 1 329 ? 5.484 -16.172 2.307 1 98.75 329 ASP A CA 1
ATOM 2551 C C . ASP A 1 329 ? 6.43 -16.516 1.161 1 98.75 329 ASP A C 1
ATOM 2553 O O . ASP A 1 329 ? 7.43 -15.836 0.941 1 98.75 329 ASP A O 1
ATOM 2557 N N . ALA A 1 330 ? 6.09 -17.578 0.506 1 98.81 330 ALA A N 1
ATOM 2558 C CA . ALA A 1 330 ? 6.91 -17.984 -0.628 1 98.81 330 ALA A CA 1
ATOM 2559 C C . ALA A 1 330 ? 6.891 -16.938 -1.732 1 98.81 330 ALA A C 1
ATOM 2561 O O . ALA A 1 330 ? 7.941 -16.547 -2.252 1 98.81 330 ALA A O 1
ATOM 2562 N N . VAL A 1 331 ? 5.715 -16.469 -2.072 1 98.81 331 VAL A N 1
ATOM 2563 C CA . VAL A 1 331 ? 5.547 -15.484 -3.131 1 98.81 331 VAL A CA 1
ATOM 2564 C C . VAL A 1 331 ? 6.293 -14.203 -2.766 1 98.81 331 VAL A C 1
ATOM 2566 O O . VAL A 1 331 ? 7.027 -13.648 -3.586 1 98.81 331 VAL A O 1
ATOM 2569 N N . LEU A 1 332 ? 6.145 -13.789 -1.559 1 98.88 332 LEU A N 1
ATOM 2570 C CA . LEU A 1 332 ? 6.805 -12.57 -1.095 1 98.88 332 LEU A CA 1
ATOM 2571 C C . LEU A 1 332 ? 8.32 -12.75 -1.08 1 98.88 332 LEU A C 1
ATOM 2573 O O . LEU A 1 332 ? 9.062 -11.82 -1.396 1 98.88 332 LEU A O 1
ATOM 2577 N N . ALA A 1 333 ? 8.758 -13.922 -0.688 1 98.75 333 ALA A N 1
ATOM 2578 C CA . ALA A 1 333 ? 10.195 -14.195 -0.661 1 98.75 333 ALA A CA 1
ATOM 2579 C C . ALA A 1 333 ? 10.789 -14.148 -2.066 1 98.75 333 ALA A C 1
ATOM 2581 O O . ALA A 1 333 ? 11.891 -13.633 -2.262 1 98.75 333 ALA A O 1
ATOM 2582 N N . VAL A 1 334 ? 10.055 -14.711 -2.99 1 98.75 334 VAL A N 1
ATOM 2583 C CA . VAL A 1 334 ? 10.516 -14.695 -4.375 1 98.75 334 VAL A CA 1
ATOM 2584 C C . VAL A 1 334 ? 10.609 -13.258 -4.871 1 98.75 334 VAL A C 1
ATOM 2586 O O . VAL A 1 334 ? 11.617 -12.859 -5.473 1 98.75 334 VAL A O 1
ATOM 2589 N N . MET A 1 335 ? 9.648 -12.422 -4.617 1 98.75 335 MET A N 1
ATOM 2590 C CA . MET A 1 335 ? 9.68 -11.008 -5 1 98.75 335 MET A CA 1
ATOM 2591 C C . MET A 1 335 ? 10.828 -10.289 -4.316 1 98.75 335 MET A C 1
ATOM 2593 O O . MET A 1 335 ? 11.555 -9.516 -4.953 1 98.75 335 MET A O 1
ATOM 2597 N N . GLY A 1 336 ? 10.969 -10.578 -3.041 1 98.38 336 GLY A N 1
ATOM 2598 C CA . GLY A 1 336 ? 12.008 -9.93 -2.256 1 98.38 336 GLY A CA 1
ATOM 2599 C C . GLY A 1 336 ? 13.406 -10.266 -2.725 1 98.38 336 GLY A C 1
ATOM 2600 O O . GLY A 1 336 ? 14.328 -9.461 -2.584 1 98.38 336 GLY A O 1
ATOM 2601 N N . GLY A 1 337 ? 13.578 -11.43 -3.332 1 98.12 337 GLY A N 1
ATOM 2602 C CA . GLY A 1 337 ? 14.891 -11.891 -3.762 1 98.12 337 GLY A CA 1
ATOM 2603 C C . GLY A 1 337 ? 15.25 -11.438 -5.164 1 98.12 337 GLY A C 1
ATOM 2604 O O . GLY A 1 337 ? 16.391 -11.586 -5.594 1 98.12 337 GLY A O 1
ATOM 2605 N N . ALA A 1 338 ? 14.312 -10.828 -5.867 1 98.69 338 ALA A N 1
ATOM 2606 C CA . ALA A 1 338 ? 14.547 -10.43 -7.254 1 98.69 338 ALA A CA 1
ATOM 2607 C C . ALA A 1 338 ? 15.578 -9.305 -7.332 1 98.69 338 ALA A C 1
ATOM 2609 O O . ALA A 1 338 ? 15.57 -8.391 -6.504 1 98.69 338 ALA A O 1
ATOM 2610 N N . GLY A 1 339 ? 16.422 -9.328 -8.367 1 98.19 339 GLY A N 1
ATOM 2611 C CA . GLY A 1 339 ? 17.438 -8.305 -8.555 1 98.19 339 GLY A CA 1
ATOM 2612 C C . GLY A 1 339 ? 17.297 -7.555 -9.859 1 98.19 339 GLY A C 1
ATOM 2613 O O . GLY A 1 339 ? 17.75 -6.41 -9.977 1 98.19 339 GLY A O 1
ATOM 2614 N N . GLU A 1 340 ? 16.672 -8.164 -10.828 1 98.56 340 GLU A N 1
ATOM 2615 C CA . GLU A 1 340 ? 16.641 -7.547 -12.156 1 98.56 340 GLU A CA 1
ATOM 2616 C C . GLU A 1 340 ? 15.195 -7.383 -12.641 1 98.56 340 GLU A C 1
ATOM 2618 O O . GLU A 1 340 ? 14.836 -6.328 -13.172 1 98.56 340 GLU A O 1
ATOM 2623 N N . PHE A 1 341 ? 14.438 -8.438 -12.508 1 98.88 341 PHE A N 1
ATOM 2624 C CA . PHE A 1 341 ? 13.078 -8.352 -13.016 1 98.88 341 PHE A CA 1
ATOM 2625 C C . PHE A 1 341 ? 12.141 -9.25 -12.211 1 98.88 341 PHE A C 1
ATOM 2627 O O . PHE A 1 341 ? 12.586 -10.18 -11.539 1 98.88 341 PHE A O 1
ATOM 2634 N N . ILE A 1 342 ? 10.891 -8.93 -12.148 1 98.94 342 ILE A N 1
ATOM 2635 C CA . ILE A 1 342 ? 9.773 -9.742 -11.703 1 98.94 342 ILE A CA 1
ATOM 2636 C C . ILE A 1 342 ? 8.719 -9.828 -12.797 1 98.94 342 ILE A C 1
ATOM 2638 O O . ILE A 1 342 ? 8.062 -8.836 -13.125 1 98.94 342 ILE A O 1
ATOM 2642 N N . TYR A 1 343 ? 8.578 -10.977 -13.453 1 98.94 343 TYR A N 1
ATOM 2643 C CA . TYR A 1 343 ? 7.539 -11.227 -14.445 1 98.94 343 TYR A CA 1
ATOM 2644 C C . TYR A 1 343 ? 6.465 -12.156 -13.891 1 98.94 343 TYR A C 1
ATOM 2646 O O . TYR A 1 343 ? 6.762 -13.266 -13.453 1 98.94 343 TYR A O 1
ATOM 2654 N N . VAL A 1 344 ? 5.234 -11.648 -13.898 1 98.88 344 VAL A N 1
ATOM 2655 C CA . VAL A 1 344 ? 4.137 -12.375 -13.266 1 98.88 344 VAL A CA 1
ATOM 2656 C C . VAL A 1 344 ? 3.033 -12.633 -14.289 1 98.88 344 VAL A C 1
ATOM 2658 O O . VAL A 1 344 ? 2.633 -11.727 -15.023 1 98.88 344 VAL A O 1
ATOM 2661 N N . SER A 1 345 ? 2.592 -13.828 -14.383 1 98.69 345 SER A N 1
ATOM 2662 C CA . SER A 1 345 ? 1.356 -14.195 -15.07 1 98.69 345 SER A CA 1
ATOM 2663 C C . SER A 1 345 ? 0.306 -14.703 -14.086 1 98.69 345 SER A C 1
ATOM 2665 O O . SER A 1 345 ? 0.542 -15.672 -13.359 1 98.69 345 SER A O 1
ATOM 2667 N N . VAL A 1 346 ? -0.783 -14.016 -13.992 1 98.25 346 VAL A N 1
ATOM 2668 C CA . VAL A 1 346 ? -1.878 -14.414 -13.117 1 98.25 346 VAL A CA 1
ATOM 2669 C C . VAL A 1 346 ? -3.215 -14.117 -13.789 1 98.25 346 VAL A C 1
ATOM 2671 O O . VAL A 1 346 ? -3.311 -13.219 -14.625 1 98.25 346 VAL A O 1
ATOM 2674 N N . MET A 1 347 ? -4.215 -14.859 -13.43 1 96.56 347 MET A N 1
ATOM 2675 C CA . MET A 1 347 ? -5.516 -14.656 -14.062 1 96.56 347 MET A CA 1
ATOM 2676 C C . MET A 1 347 ? -6.207 -13.422 -13.492 1 96.56 347 MET A C 1
ATOM 2678 O O . MET A 1 347 ? -6.797 -12.633 -14.242 1 96.56 347 MET A O 1
ATOM 2682 N N . GLU A 1 348 ? -6.148 -13.352 -12.203 1 96.62 348 GLU A N 1
ATOM 2683 C CA . GLU A 1 348 ? -6.816 -12.242 -11.523 1 96.62 348 GLU A CA 1
ATOM 2684 C C . GLU A 1 348 ? -5.887 -11.57 -10.516 1 96.62 348 GLU A C 1
ATOM 2686 O O . GLU A 1 348 ? -5.098 -12.234 -9.852 1 96.62 348 GLU A O 1
ATOM 2691 N N . TYR A 1 349 ? -6.047 -10.258 -10.445 1 98.12 349 TYR A N 1
ATOM 2692 C CA . TYR A 1 349 ? -5.25 -9.414 -9.562 1 98.12 349 TYR A CA 1
ATOM 2693 C C . TYR A 1 349 ? -6.137 -8.438 -8.797 1 98.12 349 TYR A C 1
ATOM 2695 O O . TYR A 1 349 ? -6.66 -7.48 -9.375 1 98.12 349 TYR A O 1
ATOM 2703 N N . PHE A 1 350 ? -6.285 -8.695 -7.492 1 98.19 350 PHE A N 1
ATOM 2704 C CA . PHE A 1 350 ? -7.074 -7.844 -6.613 1 98.19 350 PHE A CA 1
ATOM 2705 C C . PHE A 1 350 ? -6.324 -7.555 -5.32 1 98.19 350 PHE A C 1
ATOM 2707 O O . PHE A 1 350 ? -6.152 -8.445 -4.484 1 98.19 350 PHE A O 1
ATOM 2714 N N . PRO A 1 351 ? -5.875 -6.281 -5.117 1 98.69 351 PRO A N 1
ATOM 2715 C CA . PRO A 1 351 ? -5.312 -5.945 -3.807 1 98.69 351 PRO A CA 1
ATOM 2716 C C . PRO A 1 351 ? -6.379 -5.828 -2.721 1 98.69 351 PRO A C 1
ATOM 2718 O O . PRO A 1 351 ? -6.363 -4.879 -1.933 1 98.69 351 PRO A O 1
ATOM 2721 N N . THR A 1 352 ? -7.293 -6.785 -2.697 1 98.44 352 THR A N 1
ATOM 2722 C CA . THR A 1 352 ? -8.438 -6.855 -1.791 1 98.44 352 THR A CA 1
ATOM 2723 C C . THR A 1 352 ? -8.766 -8.305 -1.457 1 98.44 352 THR A C 1
ATOM 2725 O O . THR A 1 352 ? -8.18 -9.234 -2.018 1 98.44 352 THR A O 1
ATOM 2728 N N . THR A 1 353 ? -9.688 -8.484 -0.472 1 97.44 353 THR A N 1
ATOM 2729 C CA . THR A 1 353 ? -10.406 -9.742 -0.377 1 97.44 353 THR A CA 1
ATOM 2730 C C . THR A 1 353 ? -11.5 -9.82 -1.441 1 97.44 353 THR A C 1
ATOM 2732 O O . THR A 1 353 ? -11.961 -8.797 -1.94 1 97.44 353 THR A O 1
ATOM 2735 N N . ARG A 1 354 ? -11.828 -10.969 -1.788 1 95.38 354 ARG A N 1
ATOM 2736 C CA . ARG A 1 354 ? -12.844 -11.117 -2.828 1 95.38 354 ARG A CA 1
ATOM 2737 C C . ARG A 1 354 ? -14.016 -11.953 -2.33 1 95.38 354 ARG A C 1
ATOM 2739 O O . ARG A 1 354 ? -15.148 -11.789 -2.799 1 95.38 354 ARG A O 1
ATOM 2746 N N . PHE A 1 355 ? -13.75 -12.828 -1.373 1 91.19 355 PHE A N 1
ATOM 2747 C CA . PHE A 1 355 ? -14.797 -13.766 -0.961 1 91.19 355 PHE A CA 1
ATOM 2748 C C . PHE A 1 355 ? -15.219 -13.5 0.479 1 91.19 355 PHE A C 1
ATOM 2750 O O . PHE A 1 355 ? -15.953 -14.297 1.069 1 91.19 355 PHE A O 1
ATOM 2757 N N . THR A 1 356 ? -14.656 -12.477 1.025 1 90.62 356 THR A N 1
ATOM 2758 C CA . THR A 1 356 ? -15.039 -12 2.348 1 90.62 356 THR A CA 1
ATOM 2759 C C . THR A 1 356 ? -16 -10.82 2.238 1 90.62 356 THR A C 1
ATOM 2761 O O . THR A 1 356 ? -15.828 -9.953 1.38 1 90.62 356 THR A O 1
ATOM 2764 N N . HIS A 1 357 ? -17.016 -10.875 3.092 1 90.56 357 HIS A N 1
ATOM 2765 C CA . HIS A 1 357 ? -17.984 -9.773 3.096 1 90.56 357 HIS A CA 1
ATOM 2766 C C . HIS A 1 357 ? -18.109 -9.164 4.488 1 90.56 357 HIS A C 1
ATOM 2768 O O . HIS A 1 357 ? -18.359 -9.875 5.461 1 90.56 357 HIS A O 1
ATOM 2774 N N . PRO A 1 358 ? -17.922 -7.824 4.641 1 94.62 358 PRO A N 1
ATOM 2775 C CA . PRO A 1 358 ? -17.562 -6.934 3.533 1 94.62 358 PRO A CA 1
ATOM 2776 C C . PRO A 1 358 ? -16.125 -7.113 3.068 1 94.62 358 PRO A C 1
ATOM 2778 O O . PRO A 1 358 ? -15.266 -7.531 3.852 1 94.62 358 PRO A O 1
ATOM 2781 N N . ALA A 1 359 ? -15.906 -6.797 1.752 1 96 359 ALA A N 1
ATOM 2782 C CA . ALA A 1 359 ? -14.555 -6.883 1.211 1 96 359 ALA A CA 1
ATOM 2783 C C . ALA A 1 359 ? -13.617 -5.914 1.927 1 96 359 ALA A C 1
ATOM 2785 O O . ALA A 1 359 ? -14.055 -4.883 2.443 1 96 359 ALA A O 1
ATOM 2786 N N . ARG A 1 360 ? -12.383 -6.262 1.969 1 97.62 360 ARG A N 1
ATOM 2787 C CA . ARG A 1 360 ? -11.375 -5.445 2.641 1 97.62 360 ARG A CA 1
ATOM 2788 C C . ARG A 1 360 ? -10.172 -5.203 1.735 1 97.62 360 ARG A C 1
ATOM 2790 O O . ARG A 1 360 ? -9.773 -6.086 0.974 1 97.62 360 ARG A O 1
ATOM 2797 N N . TYR A 1 361 ? -9.617 -3.984 1.813 1 98.38 361 TYR A N 1
ATOM 2798 C CA . TYR A 1 361 ? -8.383 -3.654 1.121 1 98.38 361 TYR A CA 1
ATOM 2799 C C . TYR A 1 361 ? -7.219 -4.488 1.653 1 98.38 361 TYR A C 1
ATOM 2801 O O . TYR A 1 361 ? -7.066 -4.648 2.867 1 98.38 361 TYR A O 1
ATOM 2809 N N . TRP A 1 362 ? -6.441 -5.113 0.833 1 98.62 362 TRP A N 1
ATOM 2810 C CA . TRP A 1 362 ? -5.324 -5.992 1.164 1 98.62 362 TRP A CA 1
ATOM 2811 C C . TRP A 1 362 ? -4.188 -5.828 0.163 1 98.62 362 TRP A C 1
ATOM 2813 O O . TRP A 1 362 ? -4.07 -6.605 -0.786 1 98.62 362 TRP A O 1
ATOM 2823 N N . PRO A 1 363 ? -3.27 -4.789 0.383 1 98.62 363 PRO A N 1
ATOM 2824 C CA . PRO A 1 363 ? -2.287 -4.426 -0.64 1 98.62 363 PRO A CA 1
ATOM 2825 C C . PRO A 1 363 ? -0.969 -5.184 -0.489 1 98.62 363 PRO A C 1
ATOM 2827 O O . PRO A 1 363 ? 0.07 -4.723 -0.967 1 98.62 363 PRO A O 1
ATOM 2830 N N . VAL A 1 364 ? -0.912 -6.348 0.099 1 98.69 364 VAL A N 1
ATOM 2831 C CA . VAL A 1 364 ? 0.329 -7.016 0.48 1 98.69 364 VAL A CA 1
ATOM 2832 C C . VAL A 1 364 ? 1.166 -7.301 -0.764 1 98.69 364 VAL A C 1
ATOM 2834 O O . VAL A 1 364 ? 2.334 -6.91 -0.837 1 98.69 364 VAL A O 1
ATOM 2837 N N . LEU A 1 365 ? 0.563 -7.91 -1.771 1 98.81 365 LEU A N 1
ATOM 2838 C CA . LEU A 1 365 ? 1.301 -8.242 -2.984 1 98.81 365 LEU A CA 1
ATOM 2839 C C . LEU A 1 365 ? 1.545 -6.992 -3.83 1 98.81 365 LEU A C 1
ATOM 2841 O O . LEU A 1 365 ? 2.613 -6.844 -4.43 1 98.81 365 LEU A O 1
ATOM 2845 N N . ASP A 1 366 ? 0.562 -6.109 -3.873 1 98.88 366 ASP A N 1
ATOM 2846 C CA . ASP A 1 366 ? 0.688 -4.836 -4.578 1 98.88 366 ASP A CA 1
ATOM 2847 C C . ASP A 1 366 ? 1.872 -4.031 -4.047 1 98.88 366 ASP A C 1
ATOM 2849 O O . ASP A 1 366 ? 2.691 -3.535 -4.824 1 98.88 366 ASP A O 1
ATOM 2853 N N . ASN A 1 367 ? 1.955 -3.938 -2.734 1 98.88 367 ASN A N 1
ATOM 2854 C CA . ASN A 1 367 ? 3.059 -3.227 -2.098 1 98.88 367 ASN A CA 1
ATOM 2855 C C . ASN A 1 367 ? 4.402 -3.883 -2.408 1 98.88 367 ASN A C 1
ATOM 2857 O O . ASN A 1 367 ? 5.41 -3.193 -2.576 1 98.88 367 ASN A O 1
ATOM 2861 N N . ALA A 1 368 ? 4.387 -5.203 -2.414 1 98.88 368 ALA A N 1
ATOM 2862 C CA . ALA A 1 368 ? 5.637 -5.914 -2.666 1 98.88 368 ALA A CA 1
ATOM 2863 C C . ALA A 1 368 ? 6.16 -5.621 -4.066 1 98.88 368 ALA A C 1
ATOM 2865 O O . ALA A 1 368 ? 7.367 -5.441 -4.262 1 98.88 368 ALA A O 1
ATOM 2866 N N . LEU A 1 369 ? 5.289 -5.57 -5.07 1 98.88 369 LEU A N 1
ATOM 2867 C CA . LEU A 1 369 ? 5.691 -5.242 -6.434 1 98.88 369 LEU A CA 1
ATOM 2868 C C . LEU A 1 369 ? 6.246 -3.822 -6.508 1 98.88 369 LEU A C 1
ATOM 2870 O O . LEU A 1 369 ? 7.297 -3.592 -7.109 1 98.88 369 LEU A O 1
ATOM 2874 N N . ARG A 1 370 ? 5.531 -2.906 -5.891 1 98.81 370 ARG A N 1
ATOM 2875 C CA . ARG A 1 370 ? 5.949 -1.509 -5.891 1 98.81 370 ARG A CA 1
ATOM 2876 C C . ARG A 1 370 ? 7.289 -1.34 -5.18 1 98.81 370 ARG A C 1
ATOM 2878 O O . ARG A 1 370 ? 8.156 -0.596 -5.645 1 98.81 370 ARG A O 1
ATOM 2885 N N . ALA A 1 371 ? 7.43 -2.027 -4.078 1 98.75 371 ALA A N 1
ATOM 2886 C CA . ALA A 1 371 ? 8.672 -1.951 -3.316 1 98.75 371 ALA A CA 1
ATOM 2887 C C . ALA A 1 371 ? 9.852 -2.459 -4.141 1 98.75 371 ALA A C 1
ATOM 2889 O O . ALA A 1 371 ? 10.93 -1.859 -4.129 1 98.75 371 ALA A O 1
ATOM 2890 N N . ALA A 1 372 ? 9.625 -3.572 -4.844 1 98.69 372 ALA A N 1
ATOM 2891 C CA . ALA A 1 372 ? 10.703 -4.117 -5.668 1 98.69 372 ALA A CA 1
ATOM 2892 C C . ALA A 1 372 ? 11.094 -3.137 -6.77 1 98.69 372 ALA A C 1
ATOM 2894 O O . ALA A 1 372 ? 12.281 -2.912 -7.016 1 98.69 372 ALA A O 1
ATOM 2895 N N . ALA A 1 373 ? 10.156 -2.572 -7.387 1 98.75 373 ALA A N 1
ATOM 2896 C CA . ALA A 1 373 ? 10.414 -1.627 -8.469 1 98.75 373 ALA A CA 1
ATOM 2897 C C . ALA A 1 373 ? 11.117 -0.378 -7.953 1 98.75 373 ALA A C 1
ATOM 2899 O O . ALA A 1 373 ? 12.07 0.104 -8.57 1 98.75 373 ALA A O 1
ATOM 2900 N N . PHE A 1 374 ? 10.727 0.145 -6.84 1 98.5 374 PHE A N 1
ATOM 2901 C CA . PHE A 1 374 ? 11.25 1.397 -6.312 1 98.5 374 PHE A CA 1
ATOM 2902 C C . PHE A 1 374 ? 12.609 1.178 -5.652 1 98.5 374 PHE A C 1
ATOM 2904 O O . PHE A 1 374 ? 13.562 1.906 -5.926 1 98.5 374 PHE A O 1
ATOM 2911 N N . ASN A 1 375 ? 12.68 0.168 -4.758 1 98.19 375 ASN A N 1
ATOM 2912 C CA . ASN A 1 375 ? 13.844 -0.016 -3.889 1 98.19 375 ASN A CA 1
ATOM 2913 C C . ASN A 1 375 ? 15.047 -0.532 -4.668 1 98.19 375 ASN A C 1
ATOM 2915 O O . ASN A 1 375 ? 16.188 -0.156 -4.375 1 98.19 375 ASN A O 1
ATOM 2919 N N . LYS A 1 376 ? 14.742 -1.398 -5.641 1 97 376 LYS A N 1
ATOM 2920 C CA . LYS A 1 376 ? 15.859 -2.113 -6.258 1 97 376 LYS A CA 1
ATOM 2921 C C . LYS A 1 376 ? 15.938 -1.829 -7.754 1 97 376 LYS A C 1
ATOM 2923 O O . LYS A 1 376 ? 16.828 -2.322 -8.438 1 97 376 LYS A O 1
ATOM 2928 N N . GLY A 1 377 ? 14.969 -1.096 -8.242 1 97.56 377 GLY A N 1
ATOM 2929 C CA . GLY A 1 377 ? 14.953 -0.829 -9.672 1 97.56 377 GLY A CA 1
ATOM 2930 C C . GLY A 1 377 ? 14.617 -2.053 -10.5 1 97.56 377 GLY A C 1
ATOM 2931 O O . GLY A 1 377 ? 15.047 -2.166 -11.648 1 97.56 377 GLY A O 1
ATOM 2932 N N . VAL A 1 378 ? 13.922 -3.014 -9.922 1 98.5 378 VAL A N 1
ATOM 2933 C CA . VAL A 1 378 ? 13.508 -4.246 -10.586 1 98.5 378 VAL A CA 1
ATOM 2934 C C . VAL A 1 378 ? 12.445 -3.934 -11.633 1 98.5 378 VAL A C 1
ATOM 2936 O O . VAL A 1 378 ? 11.508 -3.172 -11.375 1 98.5 378 VAL A O 1
ATOM 2939 N N . ARG A 1 379 ? 12.625 -4.434 -12.836 1 98.81 379 ARG A N 1
ATOM 2940 C CA . ARG A 1 379 ? 11.602 -4.293 -13.875 1 98.81 379 ARG A CA 1
ATOM 2941 C C . ARG A 1 379 ? 10.43 -5.23 -13.609 1 98.81 379 ARG A C 1
ATOM 2943 O O . ARG A 1 379 ? 10.586 -6.453 -13.617 1 98.81 379 ARG A O 1
ATOM 2950 N N . VAL A 1 380 ? 9.258 -4.66 -13.398 1 98.94 380 VAL A N 1
ATOM 2951 C CA . VAL A 1 380 ? 8.078 -5.457 -13.078 1 98.94 380 VAL A CA 1
ATOM 2952 C C . VAL A 1 380 ? 7.152 -5.52 -14.297 1 98.94 380 VAL A C 1
ATOM 2954 O O . VAL A 1 380 ? 6.777 -4.484 -14.852 1 98.94 380 VAL A O 1
ATOM 2957 N N . ARG A 1 381 ? 6.848 -6.711 -14.734 1 98.94 381 ARG A N 1
ATOM 2958 C CA . ARG A 1 381 ? 5.824 -6.938 -15.75 1 98.94 381 ARG A CA 1
ATOM 2959 C C . ARG A 1 381 ? 4.723 -7.848 -15.227 1 98.94 381 ARG A C 1
ATOM 2961 O O . ARG A 1 381 ? 4.992 -8.953 -14.75 1 98.94 381 ARG A O 1
ATOM 2968 N N . LEU A 1 382 ? 3.527 -7.348 -15.211 1 98.88 382 LEU A N 1
ATOM 2969 C CA . LEU A 1 382 ? 2.363 -8.109 -14.781 1 98.88 382 LEU A CA 1
ATOM 2970 C C . LEU A 1 382 ? 1.434 -8.398 -15.953 1 98.88 382 LEU A C 1
ATOM 2972 O O . LEU A 1 382 ? 0.935 -7.477 -16.594 1 98.88 382 LEU A O 1
ATOM 2976 N N . LEU A 1 383 ? 1.291 -9.656 -16.312 1 98.69 383 LEU A N 1
ATOM 2977 C CA . LEU A 1 383 ? 0.365 -10.117 -17.344 1 98.69 383 LEU A CA 1
ATOM 2978 C C . LEU A 1 383 ? -0.891 -10.711 -16.703 1 98.69 383 LEU A C 1
ATOM 2980 O O . LEU A 1 383 ? -0.833 -11.773 -16.078 1 98.69 383 LEU A O 1
ATOM 2984 N N . VAL A 1 384 ? -2 -10.016 -16.859 1 97.69 384 VAL A N 1
ATOM 2985 C CA . VAL A 1 384 ? -3.26 -10.445 -16.266 1 97.69 384 VAL A CA 1
ATOM 2986 C C . VAL A 1 384 ? -4.23 -10.875 -17.359 1 97.69 384 VAL A C 1
ATOM 2988 O O . VAL A 1 384 ? -4.105 -10.453 -18.516 1 97.69 384 VAL A O 1
ATOM 2991 N N . SER A 1 385 ? -5.152 -11.773 -17 1 96.06 385 SER A N 1
ATOM 2992 C CA . SER A 1 385 ? -6.074 -12.281 -18 1 96.06 385 SER A CA 1
ATOM 2993 C C . SER A 1 385 ? -7.359 -11.469 -18.047 1 96.06 385 SER A C 1
ATOM 2995 O O . SER A 1 385 ? -7.762 -10.875 -17.047 1 96.06 385 SER A O 1
ATOM 2997 N N . CYS A 1 386 ? -7.922 -11.383 -19.234 1 93.69 386 CYS A N 1
ATOM 2998 C CA . CYS A 1 386 ? -9.258 -10.828 -19.406 1 93.69 386 CYS A CA 1
ATOM 2999 C C . CYS A 1 386 ? -10.125 -11.75 -20.25 1 93.69 386 CYS A C 1
ATOM 3001 O O . CYS A 1 386 ? -9.711 -12.203 -21.328 1 93.69 386 CYS A O 1
ATOM 3003 N N . TRP A 1 387 ? -11.25 -12.094 -19.719 1 90.94 387 TRP A N 1
ATOM 3004 C CA . TRP A 1 387 ? -12.219 -12.945 -20.406 1 90.94 387 TRP A CA 1
ATOM 3005 C C . TRP A 1 387 ? -13.641 -12.547 -20.031 1 90.94 387 TRP A C 1
ATOM 3007 O O . TRP A 1 387 ? -13.859 -11.539 -19.359 1 90.94 387 TRP A O 1
ATOM 3017 N N . PHE A 1 388 ? -14.609 -13.289 -20.453 1 85.69 388 PHE A N 1
ATOM 3018 C CA . PHE A 1 388 ? -16.016 -12.93 -20.344 1 85.69 388 PHE A CA 1
ATOM 3019 C C . PHE A 1 388 ? -16.438 -12.82 -18.875 1 85.69 388 PHE A C 1
ATOM 3021 O O . PHE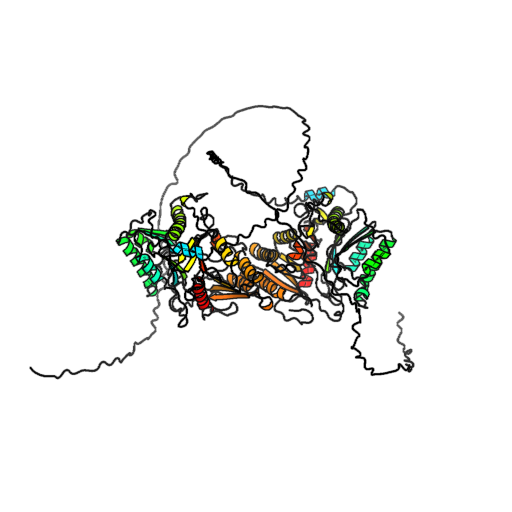 A 1 388 ? -17.297 -12.008 -18.531 1 85.69 388 PHE A O 1
ATOM 3028 N N . ASN A 1 389 ? -15.773 -13.523 -18.016 1 87.88 389 ASN A N 1
ATOM 3029 C CA . ASN A 1 389 ? -16.172 -13.578 -16.609 1 87.88 389 ASN A CA 1
ATOM 3030 C C . ASN A 1 389 ? -15.297 -12.688 -15.742 1 87.88 389 ASN A C 1
ATOM 3032 O O . ASN A 1 389 ? -15.375 -12.742 -14.516 1 87.88 389 ASN A O 1
ATOM 3036 N N . THR A 1 390 ? -14.5 -11.883 -16.375 1 93.06 390 THR A N 1
ATOM 3037 C CA . THR A 1 390 ? -13.609 -11.016 -15.617 1 93.06 390 THR A CA 1
ATOM 3038 C C . THR A 1 390 ? -14.391 -9.938 -14.867 1 93.06 390 THR A C 1
ATOM 3040 O O . THR A 1 390 ? -15.32 -9.352 -15.422 1 93.06 390 THR A O 1
ATOM 3043 N N . ASP A 1 391 ? -14.102 -9.805 -13.57 1 93 391 ASP A N 1
ATOM 3044 C CA . ASP A 1 391 ? -14.625 -8.68 -12.805 1 93 391 ASP A CA 1
ATOM 3045 C C . ASP A 1 391 ? -14.016 -7.363 -13.273 1 93 391 ASP A C 1
ATOM 3047 O O . ASP A 1 391 ? -12.812 -7.137 -13.109 1 93 391 ASP A O 1
ATOM 3051 N N . PRO A 1 392 ? -14.82 -6.461 -13.82 1 92.56 392 PRO A N 1
ATOM 3052 C CA . PRO A 1 392 ? -14.266 -5.254 -14.438 1 92.56 392 PRO A CA 1
ATOM 3053 C C . PRO A 1 392 ? -13.609 -4.32 -13.422 1 92.56 392 PRO A C 1
ATOM 3055 O O . PRO A 1 392 ? -12.828 -3.445 -13.797 1 92.56 392 PRO A O 1
ATOM 3058 N N . THR A 1 393 ? -13.883 -4.465 -12.133 1 94.06 393 THR A N 1
ATOM 3059 C CA . THR A 1 393 ? -13.289 -3.588 -11.133 1 94.06 393 THR A CA 1
ATOM 3060 C C . THR A 1 393 ? -11.781 -3.82 -11.039 1 94.06 393 THR A C 1
ATOM 3062 O O . THR A 1 393 ? -11.055 -2.986 -10.5 1 94.06 393 THR A O 1
ATOM 3065 N N . MET A 1 394 ? -11.305 -4.898 -11.547 1 95.88 394 MET A N 1
ATOM 3066 C CA . MET A 1 394 ? -9.883 -5.242 -11.539 1 95.88 394 MET A CA 1
ATOM 3067 C C . MET A 1 394 ? -9.055 -4.18 -12.258 1 95.88 394 MET A C 1
ATOM 3069 O O . MET A 1 394 ? -7.938 -3.877 -11.844 1 95.88 394 MET A O 1
ATOM 3073 N N . PHE A 1 395 ? -9.641 -3.564 -13.234 1 95.12 395 PHE A N 1
ATOM 3074 C CA . PHE A 1 395 ? -8.867 -2.73 -14.141 1 95.12 395 PHE A CA 1
ATOM 3075 C C . PHE A 1 395 ? -8.414 -1.448 -13.453 1 95.12 395 PHE A C 1
ATOM 3077 O O . PHE A 1 395 ? -7.348 -0.916 -13.75 1 95.12 395 PHE A O 1
ATOM 3084 N N . ALA A 1 396 ? -9.188 -0.951 -12.523 1 95.94 396 ALA A N 1
ATOM 3085 C CA . ALA A 1 396 ? -8.758 0.23 -11.781 1 95.94 396 ALA A CA 1
ATOM 3086 C C . ALA A 1 396 ? -7.496 -0.06 -10.969 1 95.94 396 ALA A C 1
ATOM 3088 O O . ALA A 1 396 ? -6.598 0.782 -10.883 1 95.94 396 ALA A O 1
ATOM 3089 N N . TYR A 1 397 ? -7.41 -1.243 -10.344 1 98.06 397 TYR A N 1
ATOM 3090 C CA . TYR A 1 397 ? -6.227 -1.631 -9.586 1 98.06 397 TYR A CA 1
ATOM 3091 C C . TYR A 1 397 ? -5.016 -1.761 -10.5 1 98.06 397 TYR A C 1
ATOM 3093 O O . TYR A 1 397 ? -3.908 -1.357 -10.141 1 98.06 397 TYR A O 1
ATOM 3101 N N . LEU A 1 398 ? -5.273 -2.312 -11.664 1 98.06 398 LEU A N 1
ATOM 3102 C CA . LEU A 1 398 ? -4.195 -2.486 -12.625 1 98.06 398 LEU A CA 1
ATOM 3103 C C . LEU A 1 398 ? -3.68 -1.136 -13.117 1 98.06 398 LEU A C 1
ATOM 3105 O O . LEU A 1 398 ? -2.469 -0.928 -13.219 1 98.06 398 LEU A O 1
ATOM 3109 N N . ARG A 1 399 ? -4.578 -0.239 -13.406 1 97.31 399 ARG A N 1
ATOM 3110 C CA . ARG A 1 399 ? -4.188 1.1 -13.836 1 97.31 399 ARG A CA 1
ATOM 3111 C C . ARG A 1 399 ? -3.412 1.821 -12.734 1 97.31 399 ARG A C 1
ATOM 3113 O O . ARG A 1 399 ? -2.459 2.551 -13.016 1 97.31 399 ARG A O 1
ATOM 3120 N N . SER A 1 400 ? -3.867 1.669 -11.547 1 98.38 400 SER A N 1
ATOM 3121 C CA . SER A 1 400 ? -3.178 2.262 -10.406 1 98.38 400 SER A CA 1
ATOM 3122 C C . SER A 1 400 ? -1.744 1.752 -10.305 1 98.38 400 SER A C 1
ATOM 3124 O O . SER A 1 400 ? -0.816 2.533 -10.086 1 98.38 400 SER A O 1
ATOM 3126 N N . LEU A 1 401 ? -1.584 0.427 -10.43 1 98.69 401 LEU A N 1
ATOM 3127 C CA . LEU A 1 401 ? -0.249 -0.159 -10.383 1 98.69 401 LEU A CA 1
ATOM 3128 C C . LEU A 1 401 ? 0.613 0.361 -11.523 1 98.69 401 LEU A C 1
ATOM 3130 O O . LEU A 1 401 ? 1.771 0.735 -11.32 1 98.69 401 LEU A O 1
ATOM 3134 N N . GLN A 1 402 ? 0.066 0.411 -12.711 1 97.88 402 GLN A N 1
ATOM 3135 C CA . GLN A 1 402 ? 0.788 0.861 -13.891 1 97.88 402 GLN A CA 1
ATOM 3136 C C . GLN A 1 402 ? 1.223 2.316 -13.75 1 97.88 402 GLN A C 1
ATOM 3138 O O . GLN A 1 402 ? 2.311 2.691 -14.195 1 97.88 402 GLN A O 1
ATOM 3143 N N . ALA A 1 403 ? 0.412 3.129 -13.172 1 97.38 403 ALA A N 1
ATOM 3144 C CA . ALA A 1 403 ? 0.668 4.562 -13.055 1 97.38 403 ALA A CA 1
ATOM 3145 C C . ALA A 1 403 ? 1.831 4.832 -12.102 1 97.38 403 ALA A C 1
ATOM 3147 O O . ALA A 1 403 ? 2.373 5.941 -12.078 1 97.38 403 ALA A O 1
ATOM 3148 N N . PHE A 1 404 ? 2.188 3.857 -11.32 1 98.06 404 PHE A N 1
ATOM 3149 C CA . PHE A 1 404 ? 3.32 3.961 -10.414 1 98.06 404 PHE A CA 1
ATOM 3150 C C . PHE A 1 404 ? 4.633 4.02 -11.188 1 98.06 404 PHE A C 1
ATOM 3152 O O . PHE A 1 404 ? 5.656 4.457 -10.648 1 98.06 404 PHE A O 1
ATOM 3159 N N . SER A 1 405 ? 4.598 3.561 -12.43 1 97.94 405 SER A N 1
ATOM 3160 C CA . SER A 1 405 ? 5.781 3.555 -13.281 1 97.94 405 SER A CA 1
ATOM 3161 C C . SER A 1 405 ? 6.273 4.973 -13.555 1 97.94 405 SER A C 1
ATOM 3163 O O . SER A 1 405 ? 5.473 5.883 -13.758 1 97.94 405 SER A O 1
ATOM 3165 N N . ASN A 1 406 ? 7.59 5.168 -13.477 1 96.5 406 ASN A N 1
ATOM 3166 C CA . ASN A 1 406 ? 8.258 6.438 -13.742 1 96.5 406 ASN A CA 1
ATOM 3167 C C . ASN A 1 406 ? 9.688 6.227 -14.242 1 96.5 406 ASN A C 1
ATOM 3169 O O . ASN A 1 406 ? 10.633 6.277 -13.461 1 96.5 406 ASN A O 1
ATOM 3173 N N . PRO A 1 407 ? 9.82 6.117 -15.492 1 92.19 407 PRO A N 1
ATOM 3174 C CA . PRO A 1 407 ? 11.156 5.852 -16.047 1 92.19 407 PRO A CA 1
ATOM 3175 C C . PRO A 1 407 ? 12.18 6.91 -15.648 1 92.19 407 PRO A C 1
ATOM 3177 O O . PRO A 1 407 ? 13.359 6.602 -15.492 1 92.19 407 PRO A O 1
ATOM 3180 N N . LEU A 1 408 ? 11.758 8.109 -15.453 1 89.25 408 LEU A N 1
ATOM 3181 C CA . LEU A 1 408 ? 12.664 9.188 -15.055 1 89.25 408 LEU A CA 1
ATOM 3182 C C . LEU A 1 408 ? 13.227 8.938 -13.656 1 89.25 408 LEU A C 1
ATOM 3184 O O . LEU A 1 408 ? 14.336 9.383 -13.344 1 89.25 408 LEU A O 1
ATOM 3188 N N . ALA A 1 409 ? 12.492 8.219 -12.93 1 92.5 409 ALA A N 1
ATOM 3189 C CA . ALA A 1 409 ? 12.93 7.906 -11.57 1 92.5 409 ALA A CA 1
ATOM 3190 C C . ALA A 1 409 ? 13.461 6.48 -11.492 1 92.5 409 ALA A C 1
ATOM 3192 O O . ALA A 1 409 ? 13.664 5.949 -10.391 1 92.5 409 ALA A O 1
ATOM 3193 N N . GLY A 1 410 ? 13.555 5.824 -12.625 1 94.75 410 GLY A N 1
ATOM 3194 C CA . GLY A 1 410 ? 14.078 4.465 -12.656 1 94.75 410 GLY A CA 1
ATOM 3195 C C . GLY A 1 410 ? 13.086 3.43 -12.172 1 94.75 410 GLY A C 1
ATOM 3196 O O . GLY A 1 410 ? 13.469 2.354 -11.711 1 94.75 410 GLY A O 1
ATOM 3197 N N . ILE A 1 411 ? 11.828 3.748 -12.109 1 98.12 411 ILE A N 1
ATOM 3198 C CA . ILE A 1 411 ? 10.766 2.834 -11.703 1 98.12 411 ILE A CA 1
ATOM 3199 C C . ILE A 1 411 ? 10.078 2.26 -12.938 1 98.12 411 ILE A C 1
ATOM 3201 O O . ILE A 1 411 ? 9.492 3 -13.727 1 98.12 411 ILE A O 1
ATOM 3205 N N . SER A 1 412 ? 10.148 0.947 -13.086 1 98.31 412 SER A N 1
ATOM 3206 C CA . SER A 1 412 ? 9.57 0.292 -14.258 1 98.31 412 SER A CA 1
ATOM 3207 C C . SER A 1 412 ? 8.492 -0.706 -13.852 1 98.31 412 SER A C 1
ATOM 3209 O O . SER A 1 412 ? 8.789 -1.764 -13.297 1 98.31 412 SER A O 1
ATOM 3211 N N . VAL A 1 413 ? 7.25 -0.374 -14.094 1 98.62 413 VAL A N 1
ATOM 3212 C CA . VAL A 1 413 ? 6.094 -1.237 -13.859 1 98.62 413 VAL A CA 1
ATOM 3213 C C . VAL A 1 413 ? 5.184 -1.223 -15.086 1 98.62 413 VAL A C 1
ATOM 3215 O O . VAL A 1 413 ? 4.648 -0.175 -15.461 1 98.62 413 VAL A O 1
ATOM 3218 N N . ASP A 1 414 ? 5.027 -2.377 -15.703 1 98.25 414 ASP A N 1
ATOM 3219 C CA . ASP A 1 414 ? 4.176 -2.5 -16.891 1 98.25 414 ASP A CA 1
ATOM 3220 C C . ASP A 1 414 ? 3.113 -3.576 -16.688 1 98.25 414 ASP A C 1
ATOM 3222 O O . ASP A 1 414 ? 3.393 -4.637 -16.125 1 98.25 414 ASP A O 1
ATOM 3226 N N . VAL A 1 415 ? 1.939 -3.24 -17.125 1 98.25 415 VAL A N 1
ATOM 3227 C CA . VAL A 1 415 ? 0.822 -4.172 -17.016 1 98.25 415 VAL A CA 1
ATOM 3228 C C . VAL A 1 415 ? 0.193 -4.387 -18.391 1 98.25 415 VAL A C 1
ATOM 3230 O O . VAL A 1 415 ? -0.015 -3.432 -19.141 1 98.25 415 VAL A O 1
ATOM 3233 N N . LYS A 1 416 ? 0.015 -5.621 -18.766 1 97.19 416 LYS A N 1
ATOM 3234 C CA . LYS A 1 416 ? -0.753 -5.965 -19.969 1 97.19 416 LYS A CA 1
ATOM 3235 C C . LYS A 1 416 ? -1.864 -6.961 -19.641 1 97.19 416 LYS A C 1
ATOM 3237 O O . LYS A 1 416 ? -1.829 -7.613 -18.594 1 97.19 416 LYS A O 1
ATOM 3242 N N . VAL A 1 417 ? -2.799 -7.023 -20.516 1 95.94 417 VAL A N 1
ATOM 3243 C CA . VAL A 1 417 ? -3.9 -7.977 -20.406 1 95.94 417 VAL A CA 1
ATOM 3244 C C . VAL A 1 417 ? -3.811 -9 -21.547 1 95.94 417 VAL A C 1
ATOM 3246 O O . VAL A 1 417 ? -3.576 -8.633 -22.703 1 95.94 417 VAL A O 1
ATOM 3249 N N . PHE A 1 418 ? -3.91 -10.227 -21.172 1 96.25 418 PHE A N 1
ATOM 3250 C CA . PHE A 1 418 ? -3.885 -11.328 -22.141 1 96.25 418 PHE A CA 1
ATOM 3251 C C . PHE A 1 418 ? -5.301 -11.805 -22.453 1 96.25 418 PHE A C 1
ATOM 3253 O O . PHE A 1 418 ? -6.055 -12.156 -21.547 1 96.25 418 PHE A O 1
ATOM 3260 N N . ILE A 1 419 ? -5.633 -11.844 -23.672 1 94 419 ILE A N 1
ATOM 3261 C CA . ILE A 1 419 ? -6.973 -12.227 -24.094 1 94 419 ILE A CA 1
ATOM 3262 C C . ILE A 1 419 ? -6.891 -13.43 -25.047 1 94 419 ILE A C 1
ATOM 3264 O O . ILE A 1 419 ? -6.199 -13.375 -26.062 1 94 419 ILE A O 1
ATOM 3268 N N . VAL A 1 420 ? -7.555 -14.477 -24.625 1 93.12 420 VAL A N 1
ATOM 3269 C CA . VAL A 1 420 ? -7.754 -15.609 -25.531 1 93.12 420 VAL A CA 1
ATOM 3270 C C . VAL A 1 420 ? -9.016 -15.398 -26.359 1 93.12 420 VAL A C 1
ATOM 3272 O O . VAL A 1 420 ? -10.125 -15.422 -25.828 1 93.12 420 VAL A O 1
ATOM 3275 N N . PRO A 1 421 ? -8.812 -15.227 -27.625 1 89.06 421 PRO A N 1
ATOM 3276 C CA . PRO A 1 421 ? -10.008 -14.984 -28.438 1 89.06 421 PRO A CA 1
ATOM 3277 C C . PRO A 1 421 ? -11.008 -16.141 -28.359 1 89.06 421 PRO A C 1
ATOM 3279 O O . PRO A 1 421 ? -10.617 -17.312 -28.391 1 89.06 421 PRO A O 1
ATOM 3282 N N . VAL A 1 422 ? -12.281 -15.82 -28.312 1 84.25 422 VAL A N 1
ATOM 3283 C CA . VAL A 1 422 ? -13.32 -16.828 -28.203 1 84.25 422 VAL A CA 1
ATOM 3284 C C . VAL A 1 422 ? -13.516 -17.516 -29.562 1 84.25 422 VAL A C 1
ATOM 3286 O O . VAL A 1 422 ? -13.688 -18.734 -29.625 1 84.25 422 VAL A O 1
ATOM 3289 N N . GLY A 1 423 ? -13.555 -16.75 -30.547 1 80.5 423 GLY A N 1
ATOM 3290 C CA . GLY A 1 423 ? -13.789 -17.281 -31.875 1 80.5 423 GLY A CA 1
ATOM 3291 C C . GLY A 1 423 ? -15.016 -18.172 -31.953 1 80.5 423 GLY A C 1
ATOM 3292 O O . GLY A 1 423 ? -16.109 -17.766 -31.547 1 80.5 423 GLY A O 1
ATOM 3293 N N . ASN A 1 424 ? -14.789 -19.469 -32.375 1 76.31 424 ASN A N 1
ATOM 3294 C CA . ASN A 1 424 ? -15.898 -20.406 -32.562 1 76.31 424 ASN A CA 1
ATOM 3295 C C . ASN A 1 424 ? -16.047 -21.328 -31.359 1 76.31 424 ASN A C 1
ATOM 3297 O O . ASN A 1 424 ? -16.75 -22.344 -31.422 1 76.31 424 ASN A O 1
ATOM 3301 N N . HIS A 1 425 ? -15.406 -20.969 -30.312 1 77.69 425 HIS A N 1
ATOM 3302 C CA . HIS A 1 425 ? -15.383 -21.859 -29.156 1 77.69 425 HIS A CA 1
ATOM 3303 C C . HIS A 1 425 ? -16.234 -21.297 -28.016 1 77.69 425 HIS A C 1
ATOM 3305 O O . HIS A 1 425 ? -15.922 -21.516 -26.844 1 77.69 425 HIS A O 1
ATOM 3311 N N . SER A 1 426 ? -17.266 -20.578 -28.344 1 73.56 426 SER A N 1
ATOM 3312 C CA . SER A 1 426 ? -18.109 -19.906 -27.359 1 73.56 426 SER A CA 1
ATOM 3313 C C . SER A 1 426 ? -18.922 -20.906 -26.562 1 73.56 426 SER A C 1
ATOM 3315 O O . SER A 1 426 ? -19.453 -20.578 -25.5 1 73.56 426 SER A O 1
ATOM 3317 N N . ASN A 1 427 ? -18.953 -22.109 -26.984 1 72.62 427 ASN A N 1
ATOM 3318 C CA . ASN A 1 427 ? -19.859 -23.078 -26.375 1 72.62 427 ASN A CA 1
ATOM 3319 C C . ASN A 1 427 ? -19.203 -23.812 -25.203 1 72.62 427 ASN A C 1
ATOM 3321 O O . ASN A 1 427 ? -19.859 -24.562 -24.484 1 72.62 427 ASN A O 1
ATOM 3325 N N . ILE A 1 428 ? -18 -23.672 -25.031 1 73.88 428 ILE A N 1
ATOM 3326 C CA . ILE A 1 428 ? -17.312 -24.328 -23.922 1 73.88 428 ILE A CA 1
ATOM 3327 C C . ILE A 1 428 ? -17.297 -23.422 -22.703 1 73.88 428 ILE A C 1
ATOM 3329 O O . ILE A 1 428 ? -16.656 -22.359 -22.719 1 73.88 428 ILE A O 1
ATOM 3333 N N . PRO A 1 429 ? -17.953 -23.844 -21.688 1 73.62 429 PRO A N 1
ATOM 3334 C CA . PRO A 1 429 ? -18.031 -22.953 -20.516 1 73.62 429 PRO A CA 1
ATOM 3335 C C . PRO A 1 429 ? -16.688 -22.781 -19.828 1 73.62 429 PRO A C 1
ATOM 3337 O O . PRO A 1 429 ? -15.883 -23.703 -19.781 1 73.62 429 PRO A O 1
ATOM 3340 N N . PHE A 1 430 ? -16.469 -21.578 -19.281 1 76.56 430 PHE A N 1
ATOM 3341 C CA . PHE A 1 430 ? -15.328 -21.25 -18.422 1 76.56 430 PHE A CA 1
ATOM 3342 C C . PHE A 1 430 ? -14.023 -21.641 -19.109 1 76.56 430 PHE A C 1
ATOM 3344 O O . PHE A 1 430 ? -13.164 -22.266 -18.484 1 76.56 430 PHE A O 1
ATOM 3351 N N . SER A 1 431 ? -14.031 -21.391 -20.328 1 80.44 431 SER A N 1
ATOM 3352 C CA . SER A 1 431 ? -12.836 -21.625 -21.141 1 80.44 431 SER A CA 1
ATOM 3353 C C . SER A 1 431 ? -12.328 -20.328 -21.75 1 80.44 431 SER A C 1
ATOM 3355 O O . SER A 1 431 ? -12.766 -19.234 -21.375 1 80.44 431 SER A O 1
ATOM 3357 N N . ARG A 1 432 ? -11.289 -20.406 -22.484 1 87.38 432 ARG A N 1
ATOM 3358 C CA . ARG A 1 432 ? -10.734 -19.312 -23.266 1 87.38 432 ARG A CA 1
ATOM 3359 C C . ARG A 1 432 ? -10.156 -18.234 -22.375 1 87.38 432 ARG A C 1
ATOM 3361 O O . ARG A 1 432 ? -10.492 -17.047 -22.516 1 87.38 432 ARG A O 1
ATOM 3368 N N . VAL A 1 433 ? -9.383 -18.594 -21.5 1 91.81 433 VAL A N 1
ATOM 3369 C CA . VAL A 1 433 ? -8.727 -17.672 -20.594 1 91.81 433 VAL A CA 1
ATOM 3370 C C . VAL A 1 433 ? -7.32 -18.172 -20.266 1 91.81 433 VAL A C 1
ATOM 3372 O O . VAL A 1 433 ? -7.074 -19.375 -20.266 1 91.81 433 VAL A O 1
ATOM 3375 N N . ASN A 1 434 ? -6.441 -17.297 -20.156 1 94.88 434 ASN A N 1
ATOM 3376 C CA . ASN A 1 434 ? -5.152 -17.641 -19.578 1 94.88 434 ASN A CA 1
ATOM 3377 C C . ASN A 1 434 ? -5.25 -17.812 -18.062 1 94.88 434 ASN A C 1
ATOM 3379 O O . ASN A 1 434 ? -5.461 -16.844 -17.328 1 94.88 434 ASN A O 1
ATOM 3383 N N . HIS A 1 435 ? -5.105 -19.016 -17.625 1 94 435 HIS A N 1
ATOM 3384 C CA . HIS A 1 435 ? -5.289 -19.359 -16.219 1 94 435 HIS A CA 1
ATOM 3385 C C . HIS A 1 435 ? -3.963 -19.734 -15.562 1 94 435 HIS A C 1
ATOM 3387 O O . HIS A 1 435 ? -3.945 -20.359 -14.5 1 94 435 HIS A O 1
ATOM 3393 N N . SER A 1 436 ? -2.883 -19.406 -16.203 1 94.69 436 SER A N 1
ATOM 3394 C CA . SER A 1 436 ? -1.562 -19.672 -15.633 1 94.69 436 SER A CA 1
ATOM 3395 C C . SER A 1 436 ? -1.289 -18.781 -14.422 1 94.69 436 SER A C 1
ATOM 3397 O O . SER A 1 436 ? -1.674 -17.609 -14.406 1 94.69 436 SER A O 1
ATOM 3399 N N . LYS A 1 437 ? -0.653 -19.391 -13.398 1 96.38 437 LYS A N 1
ATOM 3400 C CA . LYS A 1 437 ? -0.188 -18.656 -12.227 1 96.38 437 LYS A CA 1
ATOM 3401 C C . LYS A 1 437 ? 1.287 -18.922 -11.953 1 96.38 437 LYS A C 1
ATOM 3403 O O . LYS A 1 437 ? 1.629 -19.922 -11.32 1 96.38 437 LYS A O 1
ATOM 3408 N N . PHE A 1 438 ? 2.07 -18 -12.414 1 98.38 438 PHE A N 1
ATOM 3409 C CA . PHE A 1 438 ? 3.492 -18.188 -12.133 1 98.38 438 PHE A CA 1
ATOM 3410 C C . PHE A 1 438 ? 4.203 -16.828 -12.07 1 98.38 438 PHE A C 1
ATOM 3412 O O . PHE A 1 438 ? 3.639 -15.812 -12.469 1 98.38 438 PHE A O 1
ATOM 3419 N N . MET A 1 439 ? 5.32 -16.844 -11.5 1 98.88 439 MET A N 1
ATOM 3420 C CA . MET A 1 439 ? 6.234 -15.719 -11.383 1 98.88 439 MET A CA 1
ATOM 3421 C C . MET A 1 439 ? 7.672 -16.156 -11.633 1 98.88 439 MET A C 1
ATOM 3423 O O . MET A 1 439 ? 8.086 -17.234 -11.188 1 98.88 439 MET A O 1
ATOM 3427 N N . VAL A 1 440 ? 8.367 -15.359 -12.398 1 98.88 440 VAL A N 1
ATOM 3428 C CA . VAL A 1 440 ? 9.773 -15.672 -12.633 1 98.88 440 VAL A CA 1
ATOM 3429 C C . VAL A 1 440 ? 10.625 -14.422 -12.422 1 98.88 440 VAL A C 1
ATOM 3431 O O . VAL A 1 440 ? 10.211 -13.32 -12.781 1 98.88 440 VAL A O 1
ATOM 3434 N N . THR A 1 441 ? 11.688 -14.547 -11.711 1 98.81 441 THR A N 1
ATOM 3435 C CA . THR A 1 441 ? 12.703 -13.516 -11.523 1 98.81 441 THR A CA 1
ATOM 3436 C C . THR A 1 441 ? 14.047 -13.969 -12.086 1 98.81 441 THR A C 1
ATOM 3438 O O . THR A 1 441 ? 14.148 -15.062 -12.648 1 98.81 441 THR A O 1
ATOM 3441 N N . ASP A 1 442 ? 15.062 -13.148 -11.992 1 97.88 442 ASP A N 1
ATOM 3442 C CA . ASP A 1 442 ? 16.422 -13.484 -12.43 1 97.88 442 ASP A CA 1
ATOM 3443 C C . ASP A 1 442 ? 17.016 -14.602 -11.57 1 97.88 442 ASP A C 1
ATOM 3445 O O . ASP A 1 442 ? 17.953 -15.281 -11.984 1 97.88 442 ASP A O 1
ATOM 3449 N N . LYS A 1 443 ? 16.312 -14.906 -10.461 1 97.56 443 LYS A N 1
ATOM 3450 C CA . LYS A 1 443 ? 16.922 -15.844 -9.523 1 97.56 443 LYS A CA 1
ATOM 3451 C C . LYS A 1 443 ? 16.031 -17.062 -9.297 1 97.56 443 LYS A C 1
ATOM 3453 O O . LYS A 1 443 ? 16.516 -18.156 -9.023 1 97.56 443 LYS A O 1
ATOM 3458 N N . THR A 1 444 ? 14.742 -16.828 -9.398 1 98.56 444 THR A N 1
ATOM 3459 C CA . THR A 1 444 ? 13.836 -17.859 -8.883 1 98.56 444 THR A CA 1
ATOM 3460 C C . THR A 1 444 ? 12.602 -17.984 -9.766 1 98.56 444 THR A C 1
ATOM 3462 O O . THR A 1 444 ? 12.141 -16.984 -10.336 1 98.56 444 THR A O 1
ATOM 3465 N N . ALA A 1 445 ? 12.094 -19.219 -9.875 1 98.62 445 ALA A N 1
ATOM 3466 C CA . ALA A 1 445 ? 10.805 -19.484 -10.516 1 98.62 445 ALA A CA 1
ATOM 3467 C C . ALA A 1 445 ? 9.773 -19.953 -9.484 1 98.62 445 ALA A C 1
ATOM 3469 O O . ALA A 1 445 ? 10.094 -20.734 -8.594 1 98.62 445 ALA A O 1
ATOM 3470 N N . TYR A 1 446 ? 8.625 -19.375 -9.578 1 98.69 446 TYR A N 1
ATOM 3471 C CA . TYR A 1 446 ? 7.473 -19.781 -8.789 1 98.69 446 TYR A CA 1
ATOM 3472 C C . TYR A 1 446 ? 6.316 -20.203 -9.688 1 98.69 446 TYR A C 1
ATOM 3474 O O . TYR A 1 446 ? 5.926 -19.453 -10.594 1 98.69 446 TYR A O 1
ATOM 3482 N N . ILE A 1 447 ? 5.805 -21.375 -9.523 1 98.12 447 ILE A N 1
ATOM 3483 C CA . ILE A 1 447 ? 4.609 -21.859 -10.195 1 98.12 447 ILE A CA 1
ATOM 3484 C C . ILE A 1 447 ? 3.566 -22.281 -9.156 1 98.12 447 ILE A C 1
ATOM 3486 O O . ILE A 1 447 ? 3.846 -23.094 -8.281 1 98.12 447 ILE A O 1
ATOM 3490 N N . GLY A 1 448 ? 2.393 -21.625 -9.211 1 96 448 GLY A N 1
ATOM 3491 C CA . GLY A 1 448 ? 1.409 -21.891 -8.18 1 96 448 GLY A CA 1
ATOM 3492 C C . GLY A 1 448 ? -0.008 -21.984 -8.711 1 96 448 GLY A C 1
ATOM 3493 O O . GLY A 1 448 ? -0.215 -22.156 -9.914 1 96 448 GLY A O 1
ATOM 3494 N N . THR A 1 449 ? -0.982 -22.016 -7.727 1 93.56 449 THR A N 1
ATOM 3495 C CA . THR A 1 449 ? -2.389 -22.203 -8.07 1 93.56 449 THR A CA 1
ATOM 3496 C C . THR A 1 449 ? -3.193 -20.953 -7.73 1 93.56 449 THR A C 1
ATOM 3498 O O . THR A 1 449 ? -4.348 -20.812 -8.141 1 93.56 449 THR A O 1
ATOM 3501 N N . SER A 1 450 ? -2.584 -20.031 -7.094 1 92.62 450 SER A N 1
ATOM 3502 C CA . SER A 1 450 ? -3.354 -18.953 -6.477 1 92.62 450 SER A CA 1
ATOM 3503 C C . SER A 1 450 ? -3.418 -17.719 -7.383 1 92.62 450 SER A C 1
ATOM 3505 O O . SER A 1 450 ? -2.396 -17.281 -7.918 1 92.62 450 SER A O 1
ATOM 3507 N N . ASN A 1 451 ? -4.699 -17.234 -7.594 1 95.62 451 ASN A N 1
ATOM 3508 C CA . ASN A 1 451 ? -4.82 -15.859 -8.062 1 95.62 451 ASN A CA 1
ATOM 3509 C C . ASN A 1 451 ? -4.359 -14.859 -7.008 1 95.62 451 ASN A C 1
ATOM 3511 O O . ASN A 1 451 ? -4.02 -15.25 -5.887 1 95.62 451 ASN A O 1
ATOM 3515 N N . TRP A 1 452 ? -4.219 -13.641 -7.418 1 98.19 452 TRP A N 1
ATOM 3516 C CA . TRP A 1 452 ? -3.627 -12.688 -6.484 1 98.19 452 TRP A CA 1
ATOM 3517 C C . TRP A 1 452 ? -4.707 -11.859 -5.797 1 98.19 452 TRP A C 1
ATOM 3519 O O . TRP A 1 452 ? -4.977 -10.727 -6.199 1 98.19 452 TRP A O 1
ATOM 3529 N N . SER A 1 453 ? -5.324 -12.359 -4.832 1 97.94 453 SER A N 1
ATOM 3530 C CA . SER A 1 453 ? -6.184 -11.773 -3.805 1 97.94 453 SER A CA 1
ATOM 3531 C C . SER A 1 453 ? -5.988 -12.461 -2.459 1 97.94 453 SER A C 1
ATOM 3533 O O . SER A 1 453 ? -5.453 -13.57 -2.398 1 97.94 453 SER A O 1
ATOM 3535 N N . GLU A 1 454 ? -6.324 -11.836 -1.409 1 97.69 454 GLU A N 1
ATOM 3536 C CA . GLU A 1 454 ? -6.016 -12.359 -0.081 1 97.69 454 GLU A CA 1
ATOM 3537 C C . GLU A 1 454 ? -6.574 -13.766 0.102 1 97.69 454 GL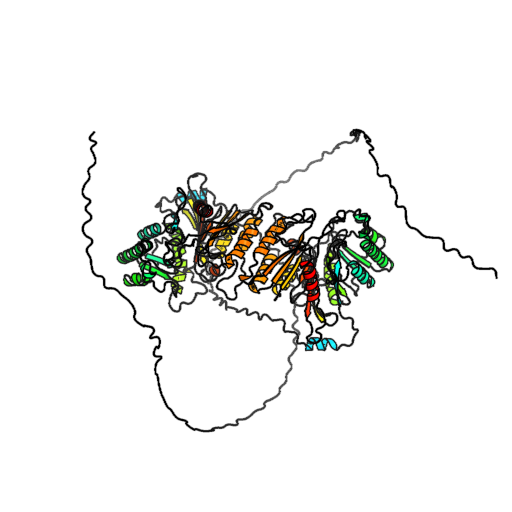U A C 1
ATOM 3539 O O . GLU A 1 454 ? -5.91 -14.633 0.677 1 97.69 454 GLU A O 1
ATOM 3544 N N . ASP A 1 455 ? -7.695 -14.031 -0.407 1 95.44 455 ASP A N 1
ATOM 3545 C CA . ASP A 1 455 ? -8.469 -15.234 -0.105 1 95.44 455 ASP A CA 1
ATOM 3546 C C . ASP A 1 455 ? -7.777 -16.484 -0.641 1 95.44 455 ASP A C 1
ATOM 3548 O O . ASP A 1 455 ? -7.902 -17.562 -0.061 1 95.44 455 ASP A O 1
ATOM 3552 N N . TYR A 1 456 ? -7.07 -16.312 -1.65 1 94.75 456 TYR A N 1
ATOM 3553 C CA . TYR A 1 456 ? -6.375 -17.453 -2.232 1 94.75 456 TYR A CA 1
ATOM 3554 C C . TYR A 1 456 ? -5.207 -17.891 -1.355 1 94.75 456 TYR A C 1
ATOM 3556 O O . TYR A 1 456 ? -4.719 -19.016 -1.47 1 94.75 456 TYR A O 1
ATOM 3564 N N . PHE A 1 457 ? -4.773 -17.016 -0.487 1 96.56 457 PHE A N 1
ATOM 3565 C CA . PHE A 1 457 ? -3.658 -17.344 0.401 1 96.56 457 PHE A CA 1
ATOM 3566 C C . PHE A 1 457 ? -4.16 -17.656 1.806 1 96.56 457 PHE A C 1
ATOM 3568 O O . PHE A 1 457 ? -3.438 -18.25 2.607 1 96.56 457 PHE A O 1
ATOM 3575 N N . SER A 1 458 ? -5.41 -17.266 2.121 1 94 458 SER A N 1
ATOM 3576 C CA . SER A 1 458 ? -5.891 -17.391 3.494 1 94 458 SER A CA 1
ATOM 3577 C C . SER A 1 458 ? -6.992 -18.438 3.607 1 94 458 SER A C 1
ATOM 3579 O O . SER A 1 458 ? -7.246 -18.953 4.691 1 94 458 SER A O 1
ATOM 3581 N N . GLY A 1 459 ? -7.621 -18.766 2.441 1 89.69 459 GLY A N 1
ATOM 3582 C CA . GLY A 1 459 ? -8.797 -19.609 2.584 1 89.69 459 GLY A CA 1
ATOM 3583 C C . GLY A 1 459 ? -8.891 -20.703 1.526 1 89.69 459 GLY A C 1
ATOM 3584 O O . GLY A 1 459 ? -9.672 -21.641 1.659 1 89.69 459 GLY A O 1
ATOM 3585 N N . THR A 1 460 ? -8.148 -20.578 0.484 1 88.75 460 THR A N 1
ATOM 3586 C CA . THR A 1 460 ? -8.219 -21.547 -0.606 1 88.75 460 THR A CA 1
ATOM 3587 C C . THR A 1 460 ? -7.027 -22.484 -0.565 1 88.75 460 THR A C 1
ATOM 3589 O O . THR A 1 460 ? -5.895 -22.062 -0.342 1 88.75 460 THR A O 1
ATOM 3592 N N . ALA A 1 461 ? -7.344 -23.734 -0.781 1 90.19 461 ALA A N 1
ATOM 3593 C CA . ALA A 1 461 ? -6.266 -24.719 -0.798 1 90.19 461 ALA A CA 1
ATOM 3594 C C . ALA A 1 461 ? -5.492 -24.656 -2.111 1 90.19 461 ALA A C 1
ATOM 3596 O O . ALA A 1 461 ? -6.082 -24.484 -3.182 1 90.19 461 ALA A O 1
ATOM 3597 N N . GLY A 1 462 ? -4.184 -24.672 -2.016 1 91 462 GLY A N 1
ATOM 3598 C CA . GLY A 1 462 ? -3.309 -24.672 -3.176 1 91 462 GLY A CA 1
ATOM 3599 C C . GLY A 1 462 ? -1.849 -24.891 -2.824 1 91 462 GLY A C 1
ATOM 3600 O O . GLY A 1 462 ? -1.485 -24.906 -1.647 1 91 462 GLY A O 1
ATOM 3601 N N . VAL A 1 463 ? -1.088 -25.203 -3.838 1 95.19 463 VAL A N 1
ATOM 3602 C CA . VAL A 1 463 ? 0.34 -25.453 -3.66 1 95.19 463 VAL A CA 1
ATOM 3603 C C . VAL A 1 463 ? 1.139 -24.547 -4.602 1 95.19 463 VAL A C 1
ATOM 3605 O O . VAL A 1 463 ? 0.625 -24.109 -5.633 1 95.19 463 VAL A O 1
ATOM 3608 N N . GLY A 1 464 ? 2.322 -24.172 -4.176 1 97.12 464 GLY A N 1
ATOM 3609 C CA . GLY A 1 464 ? 3.314 -23.5 -5 1 97.12 464 GLY A CA 1
ATOM 3610 C C . GLY A 1 464 ? 4.641 -24.234 -5.059 1 97.12 464 GLY A C 1
ATOM 3611 O O . GLY A 1 464 ? 5.047 -24.875 -4.082 1 97.12 464 GLY A O 1
ATOM 3612 N N . LEU A 1 465 ? 5.258 -24.25 -6.23 1 98.38 465 LEU A N 1
ATOM 3613 C CA . LEU A 1 465 ? 6.609 -24.766 -6.426 1 98.38 465 LEU A CA 1
ATOM 3614 C C . LEU A 1 465 ? 7.605 -23.625 -6.625 1 98.38 465 LEU A C 1
ATOM 3616 O O . LEU A 1 465 ? 7.414 -22.781 -7.488 1 98.38 465 LEU A O 1
ATOM 3620 N N . VAL A 1 466 ? 8.602 -23.578 -5.77 1 98.75 466 VAL A N 1
ATOM 3621 C CA . VAL A 1 466 ? 9.672 -22.594 -5.895 1 98.75 466 VAL A CA 1
ATOM 3622 C C . VAL A 1 466 ? 10.977 -23.297 -6.273 1 98.75 466 VAL A C 1
ATOM 3624 O O . VAL A 1 466 ? 11.414 -24.219 -5.586 1 98.75 466 VAL A O 1
ATOM 3627 N N . VAL A 1 467 ? 11.594 -22.859 -7.406 1 98.38 467 VAL A N 1
ATOM 3628 C CA . VAL A 1 467 ? 12.805 -23.5 -7.91 1 98.38 467 VAL A CA 1
ATOM 3629 C C . VAL A 1 467 ? 13.836 -22.438 -8.289 1 98.38 467 VAL A C 1
ATOM 3631 O O . VAL A 1 467 ? 13.492 -21.406 -8.875 1 98.38 467 VAL A O 1
ATOM 3634 N N . SER A 1 468 ? 15.039 -22.672 -7.926 1 98.12 468 SER A N 1
ATOM 3635 C CA . SER A 1 468 ? 16.172 -21.844 -8.328 1 98.12 468 SER A CA 1
ATOM 3636 C C . SER A 1 468 ? 17.312 -22.703 -8.875 1 98.12 468 SER A C 1
ATOM 3638 O O . SER A 1 468 ? 17.797 -23.609 -8.195 1 98.12 468 SER A O 1
ATOM 3640 N N . GLN A 1 469 ? 17.656 -22.438 -10.133 1 96.25 469 GLN A N 1
ATOM 3641 C CA . GLN A 1 469 ? 18.734 -23.156 -10.781 1 96.25 469 GLN A CA 1
ATOM 3642 C C . GLN A 1 469 ? 19.906 -22.219 -11.102 1 96.25 469 GLN A C 1
ATOM 3644 O O . GLN A 1 469 ? 19.688 -21.078 -11.492 1 96.25 469 GLN A O 1
ATOM 3649 N N . LYS A 1 470 ? 21.078 -22.688 -10.867 1 90.19 470 LYS A N 1
ATOM 3650 C CA . LYS A 1 470 ? 22.281 -21.938 -11.188 1 90.19 470 LYS A CA 1
ATOM 3651 C C . LYS A 1 470 ? 23.109 -22.656 -12.258 1 90.19 470 LYS A C 1
ATOM 3653 O O . LYS A 1 470 ? 23.281 -23.875 -12.203 1 90.19 470 LYS A O 1
ATOM 3658 N N . THR A 1 471 ? 23.375 -21.891 -13.32 1 81.06 471 THR A N 1
ATOM 3659 C CA . THR A 1 471 ? 24.203 -22.5 -14.352 1 81.06 471 THR A CA 1
ATOM 3660 C C . THR A 1 471 ? 25.641 -22.641 -13.875 1 81.06 471 THR A C 1
ATOM 3662 O O . THR A 1 471 ? 26.25 -21.672 -13.422 1 81.06 471 THR A O 1
ATOM 3665 N N . PRO A 1 472 ? 26.031 -23.859 -13.891 1 63.84 472 PRO A N 1
ATOM 3666 C CA . PRO A 1 472 ? 27.453 -23.984 -13.578 1 63.84 472 PRO A CA 1
ATOM 3667 C C . PRO A 1 472 ? 28.344 -23.297 -14.609 1 63.84 472 PRO A C 1
ATOM 3669 O O . PRO A 1 472 ? 27.969 -23.188 -15.781 1 63.84 472 PRO A O 1
ATOM 3672 N N . SER A 1 473 ? 29.297 -22.516 -14.219 1 58.91 473 SER A N 1
ATOM 3673 C CA . SER A 1 473 ? 30.234 -21.812 -15.086 1 58.91 473 SER A CA 1
ATOM 3674 C C . SER A 1 473 ? 30.688 -22.688 -16.25 1 58.91 473 SER A C 1
ATOM 3676 O O . SER A 1 473 ? 30.922 -22.203 -17.359 1 58.91 473 SER A O 1
ATOM 3678 N N . ALA A 1 474 ? 30.766 -23.969 -16.094 1 55.22 474 ALA A N 1
ATOM 3679 C CA . ALA A 1 474 ? 31.422 -24.844 -17.062 1 55.22 474 ALA A CA 1
ATOM 3680 C C . ALA A 1 474 ? 30.453 -25.328 -18.125 1 55.22 474 ALA A C 1
ATOM 3682 O O . ALA A 1 474 ? 30.844 -25.922 -19.141 1 55.22 474 ALA A O 1
ATOM 3683 N N . GLN A 1 475 ? 29.188 -25.219 -18 1 58.06 475 GLN A N 1
ATOM 3684 C CA . GLN A 1 475 ? 28.234 -25.719 -18.984 1 58.06 475 GLN A CA 1
ATOM 3685 C C . GLN A 1 475 ? 27.25 -24.625 -19.422 1 58.06 475 GLN A C 1
ATOM 3687 O O . GLN A 1 475 ? 26.094 -24.625 -19 1 58.06 475 GLN A O 1
ATOM 3692 N N . PRO A 1 476 ? 27.781 -23.719 -20.25 1 60.53 476 PRO A N 1
ATOM 3693 C CA . PRO A 1 476 ? 27 -22.531 -20.641 1 60.53 476 PRO A CA 1
ATOM 3694 C C . PRO A 1 476 ? 25.734 -22.891 -21.406 1 60.53 476 PRO A C 1
ATOM 3696 O O . PRO A 1 476 ? 24.844 -22.047 -21.562 1 60.53 476 PRO A O 1
ATOM 3699 N N . ALA A 1 477 ? 25.578 -24.266 -21.719 1 66.94 477 ALA A N 1
ATOM 3700 C CA . ALA A 1 477 ? 24.547 -24.516 -22.719 1 66.94 477 ALA A CA 1
ATOM 3701 C C . ALA A 1 477 ? 23.234 -24.922 -22.078 1 66.94 477 ALA A C 1
ATOM 3703 O O . ALA A 1 477 ? 22.219 -25.078 -22.75 1 66.94 477 ALA A O 1
ATOM 3704 N N . VAL A 1 478 ? 23.172 -24.891 -20.781 1 81.12 478 VAL A N 1
ATOM 3705 C CA . VAL A 1 478 ? 21.922 -25.391 -20.203 1 81.12 478 VAL A CA 1
ATOM 3706 C C . VAL A 1 478 ? 21 -24.219 -19.859 1 81.12 478 VAL A C 1
ATOM 3708 O O . VAL A 1 478 ? 21.438 -23.234 -19.281 1 81.12 478 VAL A O 1
ATOM 3711 N N . THR A 1 479 ? 19.766 -24.328 -20.391 1 90.81 479 THR A N 1
ATOM 3712 C CA . THR A 1 479 ? 18.734 -23.328 -20.094 1 90.81 479 THR A CA 1
ATOM 3713 C C . THR A 1 479 ? 18.047 -23.641 -18.766 1 90.81 479 THR A C 1
ATOM 3715 O O . THR A 1 479 ? 17.422 -24.688 -18.625 1 90.81 479 THR A O 1
ATOM 3718 N N . THR A 1 480 ? 18.234 -22.797 -17.75 1 94.88 480 THR A N 1
ATOM 3719 C CA . THR A 1 480 ? 17.625 -22.984 -16.438 1 94.88 480 THR A CA 1
ATOM 3720 C C . THR A 1 480 ? 16.109 -22.906 -16.547 1 94.88 480 THR A C 1
ATOM 3722 O O . THR A 1 480 ? 15.57 -22.422 -17.547 1 94.88 480 THR A O 1
ATOM 3725 N N . VAL A 1 481 ? 15.453 -23.375 -15.531 1 96 481 VAL A N 1
ATOM 3726 C CA . VAL A 1 481 ? 14 -23.312 -15.508 1 96 481 VAL A CA 1
ATOM 3727 C C . VAL A 1 481 ? 13.539 -21.859 -15.484 1 96 481 VAL A C 1
ATOM 3729 O O . VAL A 1 481 ? 12.508 -21.516 -16.062 1 96 481 VAL A O 1
ATOM 3732 N N . GLN A 1 482 ? 14.289 -20.953 -14.773 1 97 482 GLN A N 1
ATOM 3733 C CA . GLN A 1 482 ? 13.969 -19.531 -14.766 1 97 482 GLN A CA 1
ATOM 3734 C C . GLN A 1 482 ? 14 -18.953 -16.188 1 97 482 GLN A C 1
ATOM 3736 O O . GLN A 1 482 ? 13.109 -18.203 -16.562 1 97 482 GLN A O 1
ATOM 3741 N N . GLU A 1 483 ? 15.008 -19.391 -16.859 1 96.5 483 GLU A N 1
ATOM 3742 C CA . GLU A 1 483 ? 15.156 -18.891 -18.219 1 96.5 483 GLU A CA 1
ATOM 3743 C C . GLU A 1 483 ? 14.047 -19.406 -19.125 1 96.5 483 GLU A C 1
ATOM 3745 O O . GLU A 1 483 ? 13.523 -18.672 -19.969 1 96.5 483 GLU A O 1
ATOM 3750 N N . GLN A 1 484 ? 13.703 -20.656 -18.969 1 97.06 484 GLN A N 1
ATOM 3751 C CA . GLN A 1 484 ? 12.602 -21.219 -19.75 1 97.06 484 GLN A CA 1
ATOM 3752 C C . GLN A 1 484 ? 11.297 -20.484 -19.453 1 97.06 484 GLN A C 1
ATOM 3754 O O . GLN A 1 484 ? 10.562 -20.125 -20.375 1 97.06 484 GLN A O 1
ATOM 3759 N N . LEU A 1 485 ? 11.062 -20.297 -18.203 1 98.12 485 LEU A N 1
ATOM 3760 C CA . LEU A 1 485 ? 9.828 -19.625 -17.797 1 98.12 485 LEU A CA 1
ATOM 3761 C C . LEU A 1 485 ? 9.805 -18.172 -18.281 1 98.12 485 LEU A C 1
ATOM 3763 O O . LEU A 1 485 ? 8.758 -17.672 -18.672 1 98.12 485 LEU A O 1
ATOM 3767 N N . ARG A 1 486 ? 10.93 -17.516 -18.203 1 98.5 486 ARG A N 1
ATOM 3768 C CA . ARG A 1 486 ? 11.031 -16.156 -18.703 1 98.5 486 ARG A CA 1
ATOM 3769 C C . ARG A 1 486 ? 10.688 -16.094 -20.188 1 98.5 486 ARG A C 1
ATOM 3771 O O . ARG A 1 486 ? 9.953 -15.203 -20.625 1 98.5 486 ARG A O 1
ATOM 3778 N N . GLN A 1 487 ? 11.203 -17.047 -20.922 1 98.31 487 GLN A N 1
ATOM 3779 C CA . GLN A 1 487 ? 10.953 -17.078 -22.359 1 98.31 487 GLN A CA 1
ATOM 3780 C C . GLN A 1 487 ? 9.469 -17.297 -22.641 1 98.31 487 GLN A C 1
ATOM 3782 O O . GLN A 1 487 ? 8.922 -16.672 -23.562 1 98.31 487 GLN A O 1
ATOM 3787 N N . LEU A 1 488 ? 8.891 -18.172 -21.891 1 98.38 488 LEU A N 1
ATOM 3788 C CA . LEU A 1 488 ? 7.465 -18.406 -22.047 1 98.38 488 LEU A CA 1
ATOM 3789 C C . LEU A 1 488 ? 6.656 -17.172 -21.703 1 98.38 488 LEU A C 1
ATOM 3791 O O . LEU A 1 488 ? 5.691 -16.828 -22.406 1 98.38 488 LEU A O 1
ATOM 3795 N N . PHE A 1 489 ? 7.043 -16.516 -20.672 1 98.75 489 PHE A N 1
ATOM 3796 C CA . PHE A 1 489 ? 6.387 -15.273 -20.312 1 98.75 489 PHE A CA 1
ATOM 3797 C C . PHE A 1 489 ? 6.508 -14.25 -21.422 1 98.75 489 PHE A C 1
ATOM 3799 O O . PHE A 1 489 ? 5.52 -13.617 -21.812 1 98.75 489 PHE A O 1
ATOM 3806 N N . GLU A 1 490 ? 7.711 -14.055 -21.891 1 98.69 490 GLU A N 1
ATOM 3807 C CA . GLU A 1 490 ? 7.977 -13.055 -22.922 1 98.69 490 GLU A CA 1
ATOM 3808 C C . GLU A 1 490 ? 7.246 -13.375 -24.219 1 98.69 490 GLU A C 1
ATOM 3810 O O . GLU A 1 490 ? 6.816 -12.477 -24.938 1 98.69 490 GLU A O 1
ATOM 3815 N N . ARG A 1 491 ? 7.129 -14.648 -24.516 1 98.5 491 ARG A N 1
ATOM 3816 C CA . ARG A 1 491 ? 6.316 -15.062 -25.656 1 98.5 491 ARG A CA 1
ATOM 3817 C C . ARG A 1 491 ? 4.895 -14.531 -25.547 1 98.5 491 ARG A C 1
ATOM 3819 O O . ARG A 1 491 ? 4.379 -13.914 -26.469 1 98.5 491 ARG A O 1
ATOM 3826 N N . ASP A 1 492 ? 4.27 -14.773 -24.406 1 98.31 492 ASP A N 1
ATOM 3827 C CA . ASP A 1 492 ? 2.906 -14.305 -24.188 1 98.31 492 ASP A CA 1
ATOM 3828 C C . ASP A 1 492 ? 2.846 -12.781 -24.172 1 98.31 492 ASP A C 1
ATOM 3830 O O . ASP A 1 492 ? 1.96 -12.18 -24.781 1 98.31 492 ASP A O 1
ATOM 3834 N N . TRP A 1 493 ? 3.791 -12.164 -23.531 1 98.25 493 TRP A N 1
ATOM 3835 C CA . TRP A 1 493 ? 3.855 -10.719 -23.344 1 98.25 493 TRP A CA 1
ATOM 3836 C C . TRP A 1 493 ? 3.953 -9.992 -24.688 1 98.25 493 TRP A C 1
ATOM 3838 O O . TRP A 1 493 ? 3.367 -8.922 -24.859 1 98.25 493 TRP A O 1
ATOM 3848 N N . SER A 1 494 ? 4.691 -10.555 -25.594 1 97.44 494 SER A N 1
ATOM 3849 C CA . SER A 1 494 ? 4.977 -9.898 -26.859 1 97.44 494 SER A CA 1
ATOM 3850 C C . SER A 1 494 ? 4 -10.344 -27.938 1 97.44 494 SER A C 1
ATOM 3852 O O . SER A 1 494 ? 4.07 -9.883 -29.078 1 97.44 494 SER A O 1
ATOM 3854 N N . SER A 1 495 ? 3.125 -11.211 -27.609 1 96.56 495 SER A N 1
ATOM 3855 C CA . SER A 1 495 ? 2.162 -11.711 -28.594 1 96.56 495 SER A CA 1
ATOM 3856 C C . SER A 1 495 ? 1.083 -10.672 -28.875 1 96.56 495 SER A C 1
ATOM 3858 O O . SER A 1 495 ? 0.961 -9.672 -28.156 1 96.56 495 SER A O 1
ATOM 3860 N N . HIS A 1 496 ? 0.277 -10.891 -29.938 1 93.38 496 HIS A N 1
ATOM 3861 C CA . HIS A 1 496 ? -0.824 -10 -30.281 1 93.38 496 HIS A CA 1
ATOM 3862 C C . HIS A 1 496 ? -2.02 -10.219 -29.359 1 93.38 496 HIS A C 1
ATOM 3864 O O . HIS A 1 496 ? -2.996 -9.477 -29.406 1 93.38 496 HIS A O 1
ATOM 3870 N N . TYR A 1 497 ? -1.924 -11.242 -28.469 1 94.31 497 TYR A N 1
ATOM 3871 C CA . TYR A 1 497 ? -2.996 -11.508 -27.516 1 94.31 497 TYR A CA 1
ATOM 3872 C C . TYR A 1 497 ? -2.832 -10.656 -26.266 1 94.31 497 TYR A C 1
ATOM 3874 O O . TYR A 1 497 ? -3.742 -10.57 -25.438 1 94.31 497 TYR A O 1
ATOM 3882 N N . ALA A 1 498 ? -1.659 -10.109 -26.109 1 95.88 498 ALA A N 1
ATOM 3883 C CA . ALA A 1 498 ? -1.372 -9.234 -24.969 1 95.88 498 ALA A CA 1
ATOM 3884 C C . ALA A 1 498 ? -1.478 -7.77 -25.375 1 95.88 498 ALA A C 1
ATOM 3886 O O . ALA A 1 498 ? -0.891 -7.348 -26.375 1 95.88 498 ALA A O 1
ATOM 3887 N N . MET A 1 499 ? -2.209 -6.984 -24.547 1 93.75 499 MET A N 1
ATOM 3888 C CA . MET A 1 499 ? -2.416 -5.582 -24.891 1 93.75 499 MET A CA 1
ATOM 3889 C C . MET A 1 499 ? -2.322 -4.695 -23.656 1 93.75 499 MET A C 1
ATOM 3891 O O . MET A 1 499 ? -2.561 -5.156 -22.531 1 93.75 499 MET A O 1
ATOM 3895 N N . GLY A 1 500 ? -2.043 -3.43 -23.969 1 93.44 500 GLY A N 1
ATOM 3896 C CA . GLY A 1 500 ? -1.992 -2.463 -22.875 1 93.44 500 GLY A CA 1
ATOM 3897 C C . GLY A 1 500 ? -3.363 -2.105 -22.328 1 93.44 500 GLY A C 1
ATOM 3898 O O . GLY A 1 500 ? -4.379 -2.381 -22.969 1 93.44 500 GLY A O 1
ATOM 3899 N N . LEU A 1 501 ? -3.406 -1.449 -21.188 1 92.38 501 LEU A N 1
ATOM 3900 C CA . LEU A 1 501 ? -4.645 -1.133 -20.484 1 92.38 501 LEU A CA 1
ATOM 3901 C C . LEU A 1 501 ? -5.406 -0.021 -21.188 1 92.38 501 LEU A C 1
ATOM 3903 O O . LEU A 1 501 ? -6.602 0.172 -20.953 1 92.38 501 LEU A O 1
ATOM 3907 N N . ASP A 1 502 ? -4.84 0.701 -22.047 1 83.62 502 ASP A N 1
ATOM 3908 C CA . ASP A 1 502 ? -5.48 1.842 -22.703 1 83.62 502 ASP A CA 1
ATOM 3909 C C . ASP A 1 502 ? -6.133 1.431 -24.016 1 83.62 502 ASP A C 1
ATOM 3911 O O . ASP A 1 502 ? -6.812 2.236 -24.656 1 83.62 502 ASP A O 1
ATOM 3915 N N . ARG A 1 503 ? -6.035 0.204 -24.312 1 75.5 503 ARG A N 1
ATOM 3916 C CA . ARG A 1 503 ? -6.547 -0.227 -25.609 1 75.5 503 ARG A CA 1
ATOM 3917 C C . ARG A 1 503 ? -8.016 -0.637 -25.516 1 75.5 503 ARG A C 1
ATOM 3919 O O . ARG A 1 503 ? -8.445 -1.176 -24.5 1 75.5 503 ARG A O 1
ATOM 3926 N N . GLN A 1 504 ? -8.742 -0.248 -26.562 1 68.88 504 GLN A N 1
ATOM 3927 C CA . GLN A 1 504 ? -10.141 -0.667 -26.656 1 68.88 504 GLN A CA 1
ATOM 3928 C C . GLN A 1 504 ? -10.25 -2.129 -27.078 1 68.88 504 GLN A C 1
ATOM 3930 O O . GLN A 1 504 ? -9.562 -2.562 -28 1 68.88 504 GLN A O 1
ATOM 3935 N N . ILE A 1 505 ? -10.875 -2.902 -26.281 1 65.62 505 ILE A N 1
ATOM 3936 C CA . ILE A 1 505 ? -11.008 -4.328 -26.562 1 65.62 505 ILE A CA 1
ATOM 3937 C C . ILE A 1 505 ? -12.469 -4.66 -26.844 1 65.62 505 ILE A C 1
ATOM 3939 O O . ILE A 1 505 ? -13.375 -4.145 -26.188 1 65.62 505 ILE A O 1
ATOM 3943 N N . PRO A 1 506 ? -12.562 -5.516 -27.875 1 61.44 506 PRO A N 1
ATOM 3944 C CA . PRO A 1 506 ? -13.93 -5.965 -28.125 1 61.44 506 PRO A CA 1
ATOM 3945 C C . PRO A 1 506 ? -14.57 -6.617 -26.906 1 61.44 506 PRO A C 1
ATOM 3947 O O . PRO A 1 506 ? -13.922 -7.391 -26.203 1 61.44 506 PRO A O 1
ATOM 3950 N N . SER A 1 507 ? -15.797 -6.355 -26.719 1 64.31 507 SER A N 1
ATOM 3951 C CA . SER A 1 507 ? -16.562 -6.742 -25.531 1 64.31 507 SER A CA 1
ATOM 3952 C C . SER A 1 507 ? -16.75 -8.25 -25.453 1 64.31 507 SER A C 1
ATOM 3954 O O . SER A 1 507 ? -16.891 -8.82 -24.375 1 64.31 507 SER A O 1
ATOM 3956 N N . GLN A 1 508 ? -16.672 -8.898 -26.625 1 68.19 508 GLN A N 1
ATOM 3957 C CA . GLN A 1 508 ? -16.953 -10.328 -26.594 1 68.19 508 GLN A CA 1
ATOM 3958 C C . GLN A 1 508 ? -15.805 -11.102 -25.953 1 68.19 508 GLN A C 1
ATOM 3960 O O . GLN A 1 508 ? -16 -12.195 -25.438 1 68.19 508 GLN A O 1
ATOM 3965 N N . ASP A 1 509 ? -14.766 -10.57 -25.969 1 75.06 509 ASP A N 1
ATOM 3966 C CA . ASP A 1 509 ? -13.586 -11.281 -25.5 1 75.06 509 ASP A CA 1
ATOM 3967 C C . ASP A 1 509 ? -13.227 -10.883 -24.062 1 75.06 509 ASP A C 1
ATOM 3969 O O . ASP A 1 509 ? -12.586 -11.648 -23.344 1 75.06 509 ASP A O 1
ATOM 3973 N N . CYS A 1 510 ? -13.664 -9.734 -23.734 1 79.44 510 CYS A N 1
ATOM 3974 C CA . CYS A 1 510 ? -13.273 -9.219 -22.422 1 79.44 510 CYS A CA 1
ATOM 3975 C C . CYS A 1 510 ? -14.273 -8.18 -21.938 1 79.44 510 CYS A C 1
ATOM 3977 O O . CYS A 1 510 ? -14.656 -7.281 -22.688 1 79.44 510 CYS A O 1
ATOM 3979 N N . VAL A 1 511 ? -14.797 -8.477 -20.734 1 69.44 511 VAL A N 1
ATOM 3980 C CA . VAL A 1 511 ? -15.602 -7.434 -20.109 1 69.44 511 VAL A CA 1
ATOM 3981 C C . VAL A 1 511 ? -14.688 -6.383 -19.484 1 69.44 511 VAL A C 1
ATOM 3983 O O . VAL A 1 511 ? -13.898 -6.695 -18.578 1 69.44 511 VAL A O 1
ATOM 3986 N N . TRP A 1 512 ? -14.461 -5.305 -20.234 1 69.06 512 TRP A N 1
ATOM 3987 C CA . TRP A 1 512 ? -13.578 -4.238 -19.781 1 69.06 512 TRP A CA 1
ATOM 3988 C C . TRP A 1 512 ? -14.383 -3.062 -19.234 1 69.06 512 TRP A C 1
ATOM 3990 O O . TRP A 1 512 ? -15.461 -2.748 -19.734 1 69.06 512 TRP A O 1
ATOM 4000 N N . MET B 1 1 ? -30.641 72.562 0.135 1 16.08 1 MET B N 1
ATOM 4001 C CA . MET B 1 1 ? -30.828 73.375 -1.091 1 16.08 1 MET B CA 1
ATOM 4002 C C . MET B 1 1 ? -29.547 73.312 -1.935 1 16.08 1 MET B C 1
ATOM 4004 O O . MET B 1 1 ? -29.609 73.188 -3.156 1 16.08 1 MET B O 1
ATOM 4008 N N . GLU B 1 2 ? -28.531 73.938 -1.457 1 15.03 2 GLU B N 1
ATOM 4009 C CA . GLU B 1 2 ? -27.609 74.812 -2.211 1 15.03 2 GLU B CA 1
ATOM 4010 C C . GLU B 1 2 ? -26.547 73.938 -2.932 1 15.03 2 GLU B C 1
ATOM 4012 O O . GLU B 1 2 ? -25.797 73.188 -2.299 1 15.03 2 GLU B O 1
ATOM 4017 N N . GLY B 1 3 ? -26.453 73.812 -4.203 1 16.45 3 GLY B N 1
ATOM 4018 C CA . GLY B 1 3 ? -26.078 73 -5.355 1 16.45 3 GLY B CA 1
ATOM 4019 C C . GLY B 1 3 ? -24.609 73.188 -5.727 1 16.45 3 GLY B C 1
ATOM 4020 O O . GLY B 1 3 ? -24.031 72.312 -6.363 1 16.45 3 GLY B O 1
ATOM 4021 N N . GLU B 1 4 ? -23.969 74.375 -5.703 1 14.63 4 GLU B N 1
ATOM 4022 C CA . GLU B 1 4 ? -23.344 74.812 -6.938 1 14.63 4 GLU B CA 1
ATOM 4023 C C . GLU B 1 4 ? -21.984 74.125 -7.133 1 14.63 4 GLU B C 1
ATOM 4025 O O . GLU B 1 4 ? -21.344 73.75 -6.168 1 14.63 4 GLU B O 1
ATOM 4030 N N . ALA B 1 5 ? -21.188 74.5 -8.328 1 15.9 5 ALA B N 1
ATOM 4031 C CA . ALA B 1 5 ? -20.594 74.062 -9.586 1 15.9 5 ALA B CA 1
ATOM 4032 C C . ALA B 1 5 ? -19.109 73.812 -9.422 1 15.9 5 ALA B C 1
ATOM 4034 O O . ALA B 1 5 ? -18.5 74.188 -8.438 1 15.9 5 ALA B O 1
ATOM 4035 N N . THR B 1 6 ? -18.016 74.125 -10.469 1 15.63 6 THR B N 1
ATOM 4036 C CA . THR B 1 6 ? -17.312 73.5 -11.586 1 15.63 6 THR B CA 1
ATOM 4037 C C . THR B 1 6 ? -15.805 73.688 -11.422 1 15.63 6 THR B C 1
ATOM 4039 O O . THR B 1 6 ? -15.023 72.875 -11.875 1 15.63 6 THR B O 1
ATOM 4042 N N . GLY B 1 7 ? -15.094 74.812 -11.039 1 15.3 7 GLY B N 1
ATOM 4043 C CA . GLY B 1 7 ? -14.188 75.5 -11.969 1 15.3 7 GLY B CA 1
ATOM 4044 C C . GLY B 1 7 ? -12.82 74.812 -12.023 1 15.3 7 GLY B C 1
ATOM 4045 O O . GLY B 1 7 ? -12.461 74.062 -11.125 1 15.3 7 GLY B O 1
ATOM 4046 N N . GLN B 1 8 ? -11.695 75.312 -12.914 1 15.36 8 GLN B N 1
ATOM 4047 C CA . GLN B 1 8 ? -10.797 75.125 -14.047 1 15.36 8 GLN B CA 1
ATOM 4048 C C . GLN B 1 8 ? -9.375 74.875 -13.586 1 15.36 8 GLN B C 1
ATOM 4050 O O . GLN B 1 8 ? -8.711 73.938 -14.117 1 15.36 8 GLN B O 1
ATOM 4055 N N . ARG B 1 9 ? -8.57 75.812 -12.992 1 15.6 9 ARG B N 1
ATOM 4056 C CA . ARG B 1 9 ? -7.465 76.438 -13.719 1 15.6 9 ARG B CA 1
ATOM 4057 C C . ARG B 1 9 ? -6.152 75.688 -13.414 1 15.6 9 ARG B C 1
ATOM 4059 O O . ARG B 1 9 ? -5.148 75.938 -14.102 1 15.6 9 ARG B O 1
ATOM 4066 N N . GLY B 1 10 ? -5.742 75.125 -12.281 1 15.27 10 GLY B N 1
ATOM 4067 C CA . GLY B 1 10 ? -4.434 75.5 -11.742 1 15.27 10 GLY B CA 1
ATOM 4068 C C . GLY B 1 10 ? -3.309 74.625 -12.328 1 15.27 10 GLY B C 1
ATOM 4069 O O . GLY B 1 10 ? -2.621 73.938 -11.602 1 15.27 10 GLY B O 1
ATOM 4070 N N . GLY B 1 11 ? -3.23 74.375 -13.719 1 15.1 11 GLY B N 1
ATOM 4071 C CA . GLY B 1 11 ? -2.475 73.188 -14.148 1 15.1 11 GLY B CA 1
ATOM 4072 C C . GLY B 1 11 ? -0.974 73.375 -14.016 1 15.1 11 GLY B C 1
ATOM 4073 O O . GLY B 1 11 ? -0.214 72.438 -14.148 1 15.1 11 GLY B O 1
ATOM 4074 N N . ARG B 1 12 ? -0.282 74.562 -14.188 1 15.5 12 ARG B N 1
ATOM 4075 C CA . ARG B 1 12 ? 0.8 74.625 -15.164 1 15.5 12 ARG B CA 1
ATOM 4076 C C . ARG B 1 12 ? 2.031 73.875 -14.672 1 15.5 12 ARG B C 1
ATOM 4078 O O . ARG B 1 12 ? 2.344 73.875 -13.484 1 15.5 12 ARG B O 1
ATOM 4085 N N . CYS B 1 13 ? 2.824 73.125 -15.602 1 15.84 13 CYS B N 1
ATOM 4086 C CA . CYS B 1 13 ? 3.715 72.062 -15.984 1 15.84 13 CYS B CA 1
ATOM 4087 C C . CYS B 1 13 ? 5.176 72.5 -15.867 1 15.84 13 CYS B C 1
ATOM 4089 O O . CYS B 1 13 ? 6.055 71.875 -16.484 1 15.84 13 CYS B O 1
ATOM 4091 N N . LEU B 1 14 ? 5.484 73.5 -14.977 1 15.93 14 LEU B N 1
ATOM 4092 C CA . LEU B 1 14 ? 6.73 74.125 -15.367 1 15.93 14 LEU B CA 1
ATOM 4093 C C . LEU B 1 14 ? 7.848 73.125 -15.547 1 15.93 14 LEU B C 1
ATOM 4095 O O . LEU B 1 14 ? 7.777 72 -14.992 1 15.93 14 LEU B O 1
ATOM 4099 N N . HIS B 1 15 ? 9.086 73.562 -15.852 1 16.08 15 HIS B N 1
ATOM 4100 C CA . HIS B 1 15 ? 10.281 73.562 -16.688 1 16.08 15 HIS B CA 1
ATOM 4101 C C . HIS B 1 15 ? 11.344 72.625 -16.094 1 16.08 15 HIS B C 1
ATOM 4103 O O . HIS B 1 15 ? 11.773 72.812 -14.961 1 16.08 15 HIS B O 1
ATOM 4109 N N . ARG B 1 16 ? 11.469 71.375 -16.578 1 16.27 16 ARG B N 1
ATOM 4110 C CA . ARG B 1 16 ? 12.156 70.125 -16.391 1 16.27 16 ARG B CA 1
ATOM 4111 C C . ARG B 1 16 ? 13.656 70.25 -16.625 1 16.27 16 ARG B C 1
ATOM 4113 O O . ARG B 1 16 ? 14.125 70.125 -17.766 1 16.27 16 ARG B O 1
ATOM 4120 N N . GLN B 1 17 ? 14.172 71.312 -16.047 1 15.7 17 GLN B N 1
ATOM 4121 C CA . GLN B 1 17 ? 15.5 71.562 -16.578 1 15.7 17 GLN B CA 1
ATOM 4122 C C . GLN B 1 17 ? 16.391 70.375 -16.516 1 15.7 17 GLN B C 1
ATOM 4124 O O . GLN B 1 17 ? 16.125 69.438 -15.75 1 15.7 17 GLN B O 1
ATOM 4129 N N . GLY B 1 18 ? 17.703 70.375 -16.953 1 16.02 18 GLY B N 1
ATOM 4130 C CA . GLY B 1 18 ? 18.703 69.938 -17.891 1 16.02 18 GLY B CA 1
ATOM 4131 C C . GLY B 1 18 ? 19.734 69 -17.25 1 16.02 18 GLY B C 1
ATOM 4132 O O . GLY B 1 18 ? 20.734 68.688 -17.875 1 16.02 18 GLY B O 1
ATOM 4133 N N . LEU B 1 19 ? 19.594 68.562 -15.906 1 16.09 19 LEU B N 1
ATOM 4134 C CA . LEU B 1 19 ? 20.906 68.312 -15.328 1 16.09 19 LEU B CA 1
ATOM 4135 C C . LEU B 1 19 ? 21.625 67.188 -16.062 1 16.09 19 LEU B C 1
ATOM 4137 O O . LEU B 1 19 ? 21.016 66.188 -16.344 1 16.09 19 LEU B O 1
ATOM 4141 N N . GLN B 1 20 ? 22.922 67.312 -16.344 1 15.96 20 GLN B N 1
ATOM 4142 C CA . GLN B 1 20 ? 23.969 66.938 -17.281 1 15.96 20 GLN B CA 1
ATOM 4143 C C . GLN B 1 20 ? 24.547 65.562 -16.922 1 15.96 20 GLN B C 1
ATOM 4145 O O . GLN B 1 20 ? 25.438 65.438 -16.078 1 15.96 20 GLN B O 1
ATOM 4150 N N . THR B 1 21 ? 23.766 64.5 -16.641 1 15.65 21 THR B N 1
ATOM 4151 C CA . THR B 1 21 ? 24.359 63.281 -16.062 1 15.65 21 THR B CA 1
ATOM 4152 C C . THR B 1 21 ? 25.297 62.594 -17.062 1 15.65 21 THR B C 1
ATOM 4154 O O . THR B 1 21 ? 24.875 62.25 -18.156 1 15.65 21 THR B O 1
ATOM 4157 N N . MET B 1 22 ? 26.578 62.875 -16.891 1 16.44 22 MET B N 1
ATOM 4158 C CA . MET B 1 22 ? 27.719 62.469 -17.719 1 16.44 22 MET B CA 1
ATOM 4159 C C . MET B 1 22 ? 27.734 60.969 -17.938 1 16.44 22 MET B C 1
ATOM 4161 O O . MET B 1 22 ? 27.359 60.188 -17.047 1 16.44 22 MET B O 1
ATOM 4165 N N . THR B 1 23 ? 28.078 60.5 -19.172 1 16.03 23 THR B N 1
ATOM 4166 C CA . THR B 1 23 ? 27.906 59.406 -20.141 1 16.03 23 THR B CA 1
ATOM 4167 C C . THR B 1 23 ? 28.688 58.156 -19.703 1 16.03 23 THR B C 1
ATOM 4169 O O . THR B 1 23 ? 28.125 57.094 -19.562 1 16.03 23 THR B O 1
ATOM 4172 N N . GLY B 1 24 ? 29.703 57.719 -20.438 1 15.65 24 GLY B N 1
ATOM 4173 C CA . GLY B 1 24 ? 29.75 56.594 -21.344 1 15.65 24 GLY B CA 1
ATOM 4174 C C . GLY B 1 24 ? 30.422 55.375 -20.75 1 15.65 24 GLY B C 1
ATOM 4175 O O . GLY B 1 24 ? 30.469 55.219 -19.531 1 15.65 24 GLY B O 1
ATOM 4176 N N . ALA B 1 25 ? 31.516 54.688 -21.422 1 16.08 25 ALA B N 1
ATOM 4177 C CA . ALA B 1 25 ? 31.656 53.469 -22.219 1 16.08 25 ALA B CA 1
ATOM 4178 C C . ALA B 1 25 ? 32.406 52.375 -21.422 1 16.08 25 ALA B C 1
ATOM 4180 O O . ALA B 1 25 ? 31.906 51.281 -21.281 1 16.08 25 ALA B O 1
ATOM 4181 N N . ARG B 1 26 ? 33.812 52.125 -21.719 1 16.59 26 ARG B N 1
ATOM 4182 C CA . ARG B 1 26 ? 34.469 51.031 -22.422 1 16.59 26 ARG B CA 1
ATOM 4183 C C . ARG B 1 26 ? 35.094 50.062 -21.453 1 16.59 26 ARG B C 1
ATOM 4185 O O . ARG B 1 26 ? 35.25 48.875 -21.75 1 16.59 26 ARG B O 1
ATOM 4192 N N . MET B 1 27 ? 35.688 50.312 -20.234 1 16.7 27 MET B N 1
ATOM 4193 C CA . MET B 1 27 ? 37.031 49.844 -20.047 1 16.7 27 MET B CA 1
ATOM 4194 C C . MET B 1 27 ? 37.062 48.344 -19.828 1 16.7 27 MET B C 1
ATOM 4196 O O . MET B 1 27 ? 36.094 47.75 -19.344 1 16.7 27 MET B O 1
ATOM 4200 N N . ASP B 1 28 ? 38.219 47.594 -20.266 1 18.83 28 ASP B N 1
ATOM 4201 C CA . ASP B 1 28 ? 38.969 46.406 -20.672 1 18.83 28 ASP B CA 1
ATOM 4202 C C . ASP B 1 28 ? 39.219 45.469 -19.484 1 18.83 28 ASP B C 1
ATOM 4204 O O . ASP B 1 28 ? 40.031 44.531 -19.578 1 18.83 28 ASP B O 1
ATOM 4208 N N . LYS B 1 29 ? 38.219 45.031 -18.781 1 17.33 29 LYS B N 1
ATOM 4209 C CA . LYS B 1 29 ? 38.5 44.531 -17.438 1 17.33 29 LYS B CA 1
ATOM 4210 C C . LYS B 1 29 ? 39.281 43.219 -17.453 1 17.33 29 LYS B C 1
ATOM 4212 O O . LYS B 1 29 ? 39.5 42.625 -16.422 1 17.33 29 LYS B O 1
ATOM 4217 N N . LYS B 1 30 ? 39.375 42.594 -18.625 1 17.95 30 LYS B N 1
ATOM 4218 C CA . LYS B 1 30 ? 39.312 41.219 -18.125 1 17.95 30 LYS B CA 1
ATOM 4219 C C . LYS B 1 30 ? 40.594 40.875 -17.344 1 17.95 30 LYS B C 1
ATOM 4221 O O . LYS B 1 30 ? 41.625 40.562 -17.953 1 17.95 30 LYS B O 1
ATOM 4226 N N . LYS B 1 31 ? 41.062 41.719 -16.562 1 18.06 31 LYS B N 1
ATOM 4227 C CA . LYS B 1 31 ? 42.375 41.344 -16.031 1 18.06 31 LYS B CA 1
ATOM 4228 C C . LYS B 1 31 ? 42.312 40.031 -15.273 1 18.06 31 LYS B C 1
ATOM 4230 O O . LYS B 1 31 ? 41.875 39.969 -14.117 1 18.06 31 LYS B O 1
ATOM 4235 N N . TRP B 1 32 ? 41.719 38.969 -15.695 1 16.3 32 TRP B N 1
ATOM 4236 C CA . TRP B 1 32 ? 41.531 37.844 -14.797 1 16.3 32 TRP B CA 1
ATOM 4237 C C . TRP B 1 32 ? 42.875 37.375 -14.219 1 16.3 32 TRP B C 1
ATOM 4239 O O . TRP B 1 32 ? 42.906 36.406 -13.453 1 16.3 32 TRP B O 1
ATOM 4249 N N . HIS B 1 33 ? 43.969 37.938 -14.633 1 18.31 33 HIS B N 1
ATOM 4250 C CA . HIS B 1 33 ? 44.969 36.875 -14.562 1 18.31 33 HIS B CA 1
ATOM 4251 C C . HIS B 1 33 ? 45.281 36.5 -13.117 1 18.31 33 HIS B C 1
ATOM 4253 O O . HIS B 1 33 ? 46.219 35.75 -12.859 1 18.31 33 HIS B O 1
ATOM 4259 N N . PRO B 1 34 ? 44.375 36.531 -12.125 1 15.51 34 PRO B N 1
ATOM 4260 C CA . PRO B 1 34 ? 45.031 36.75 -10.828 1 15.51 34 PRO B CA 1
ATOM 4261 C C . PRO B 1 34 ? 46.219 35.812 -10.609 1 15.51 34 PRO B C 1
ATOM 4263 O O . PRO B 1 34 ? 46.344 34.781 -11.297 1 15.51 34 PRO B O 1
ATOM 4266 N N . GLU B 1 35 ? 46.812 35.938 -9.508 1 15.87 35 GLU B N 1
ATOM 4267 C CA . GLU B 1 35 ? 48.062 36.031 -8.781 1 15.87 35 GLU B CA 1
ATOM 4268 C C . GLU B 1 35 ? 48.438 34.688 -8.172 1 15.87 35 GLU B C 1
ATOM 4270 O O . GLU B 1 35 ? 49.469 34.594 -7.473 1 15.87 35 GLU B O 1
ATOM 4275 N N . MET B 1 36 ? 47.719 33.531 -8.602 1 16.88 36 MET B N 1
ATOM 4276 C CA . MET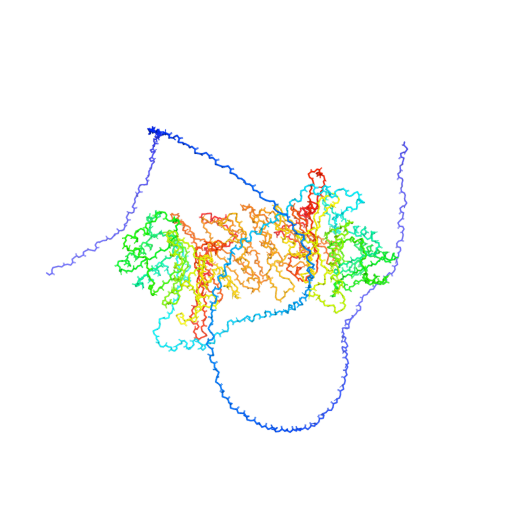 B 1 36 ? 47.906 32.75 -7.379 1 16.88 36 MET B CA 1
ATOM 4277 C C . MET B 1 36 ? 49.344 32.844 -6.875 1 16.88 36 MET B C 1
ATOM 4279 O O . MET B 1 36 ? 50.281 32.875 -7.672 1 16.88 36 MET B O 1
ATOM 4283 N N . LEU B 1 37 ? 49.375 33.031 -5.609 1 15.35 37 LEU B N 1
ATOM 4284 C CA . LEU B 1 37 ? 50.344 33.312 -4.566 1 15.35 37 LEU B CA 1
ATOM 4285 C C . LEU B 1 37 ? 51.5 32.312 -4.645 1 15.35 37 LEU B C 1
ATOM 4287 O O . LEU B 1 37 ? 51.375 31.219 -5.172 1 15.35 37 LEU B O 1
ATOM 4291 N N . ILE B 1 38 ? 52.469 32.625 -3.928 1 15.77 38 ILE B N 1
ATOM 4292 C CA . ILE B 1 38 ? 53.906 32.688 -3.666 1 15.77 38 ILE B CA 1
ATOM 4293 C C . ILE B 1 38 ? 54.375 31.359 -3.1 1 15.77 38 ILE B C 1
ATOM 4295 O O . ILE B 1 38 ? 55.438 30.859 -3.498 1 15.77 38 ILE B O 1
ATOM 4299 N N . PRO B 1 39 ? 53.625 30.797 -2.041 1 15.82 39 PRO B N 1
ATOM 4300 C CA . PRO B 1 39 ? 54.656 30.891 -0.999 1 15.82 39 PRO B CA 1
ATOM 4301 C C . PRO B 1 39 ? 55.875 30.031 -1.312 1 15.82 39 PRO B C 1
ATOM 4303 O O . PRO B 1 39 ? 55.844 29.203 -2.225 1 15.82 39 PRO B O 1
ATOM 4306 N N . LEU B 1 40 ? 56.219 29.359 -0.23 1 16.06 40 LEU B N 1
ATOM 4307 C CA . LEU B 1 40 ? 57.406 29.25 0.586 1 16.06 40 LEU B CA 1
ATOM 4308 C C . LEU B 1 40 ? 58.312 28.125 0.088 1 16.06 40 LEU B C 1
ATOM 4310 O O . LEU B 1 40 ? 57.812 27.109 -0.402 1 16.06 40 LEU B O 1
ATOM 4314 N N . GLN B 1 41 ? 59.594 28.25 0.151 1 15.64 41 GLN B N 1
ATOM 4315 C CA . GLN B 1 41 ? 60.938 27.812 -0.186 1 15.64 41 GLN B CA 1
ATOM 4316 C C . GLN B 1 41 ? 61.219 26.422 0.403 1 15.64 41 GLN B C 1
ATOM 4318 O O . GLN B 1 41 ? 61.844 25.578 -0.255 1 15.64 41 GLN B O 1
ATOM 4323 N N . THR B 1 42 ? 61.031 26.172 1.735 1 16.05 42 THR B N 1
ATOM 4324 C CA . THR B 1 42 ? 62.312 25.875 2.361 1 16.05 42 THR B CA 1
ATOM 4325 C C . THR B 1 42 ? 62.875 24.531 1.87 1 16.05 42 THR B C 1
ATOM 4327 O O . THR B 1 42 ? 62.094 23.672 1.409 1 16.05 42 THR B O 1
ATOM 4330 N N . THR B 1 43 ? 64.188 24.141 2.297 1 15.77 43 THR B N 1
ATOM 4331 C CA . THR B 1 43 ? 65.5 23.547 2.082 1 15.77 43 THR B CA 1
ATOM 4332 C C . THR B 1 43 ? 65.5 22.078 2.469 1 15.77 43 THR B C 1
ATOM 4334 O O . THR B 1 43 ? 66.062 21.25 1.764 1 15.77 43 THR B O 1
ATOM 4337 N N . MET B 1 44 ? 65.188 21.656 3.773 1 16.23 44 MET B N 1
ATOM 4338 C CA . MET B 1 44 ? 66.375 21.062 4.379 1 16.23 44 MET B CA 1
ATOM 4339 C C . MET B 1 44 ? 66.688 19.688 3.779 1 16.23 44 MET B C 1
ATOM 4341 O O . MET B 1 44 ? 65.75 19.047 3.211 1 16.23 44 MET B O 1
ATOM 4345 N N . GLU B 1 45 ? 67.812 19.094 4.305 1 16.36 45 GLU B N 1
ATOM 4346 C CA . GLU B 1 45 ? 68.938 18.172 4.164 1 16.36 45 GLU B CA 1
ATOM 4347 C C . GLU B 1 45 ? 68.5 16.719 4.281 1 16.36 45 GLU B C 1
ATOM 4349 O O . GLU B 1 45 ? 67.438 16.453 4.844 1 16.36 45 GLU B O 1
ATOM 4354 N N . VAL B 1 46 ? 69.312 15.781 3.842 1 18.17 46 VAL B N 1
ATOM 4355 C CA . VAL B 1 46 ? 69.625 14.453 3.311 1 18.17 46 VAL B CA 1
ATOM 4356 C C . VAL B 1 46 ? 69.562 13.43 4.441 1 18.17 46 VAL B C 1
ATOM 4358 O O . VAL B 1 46 ? 69.438 12.227 4.203 1 18.17 46 VAL B O 1
ATOM 4361 N N . PRO B 1 47 ? 69.5 13.852 5.855 1 15.47 47 PRO B N 1
ATOM 4362 C CA . PRO B 1 47 ? 70.562 13.016 6.441 1 15.47 47 PRO B CA 1
ATOM 4363 C C . PRO B 1 47 ? 70.25 11.523 6.312 1 15.47 47 PRO B C 1
ATOM 4365 O O . PRO B 1 47 ? 69.125 11.133 6.078 1 15.47 47 PRO B O 1
ATOM 4368 N N . ASP B 1 48 ? 71.25 10.711 7.012 1 15.25 48 ASP B N 1
ATOM 4369 C CA . ASP B 1 48 ? 72.062 9.484 7.008 1 15.25 48 ASP B CA 1
ATOM 4370 C C . ASP B 1 48 ? 71.25 8.328 7.637 1 15.25 48 ASP B C 1
ATOM 4372 O O . ASP B 1 48 ? 71.188 7.242 7.059 1 15.25 48 ASP B O 1
ATOM 4376 N N . TRP B 1 49 ? 71 8.398 9.094 1 15.11 49 TRP B N 1
ATOM 4377 C CA . TRP B 1 49 ? 71.75 7.359 9.758 1 15.11 49 TRP B CA 1
ATOM 4378 C C . TRP B 1 49 ? 71.125 5.996 9.609 1 15.11 49 TRP B C 1
ATOM 4380 O O . TRP B 1 49 ? 69.938 5.906 9.305 1 15.11 49 TRP B O 1
ATOM 4390 N N . PRO B 1 50 ? 71.312 5.125 10.734 1 16.44 50 PRO B N 1
ATOM 4391 C CA . PRO B 1 50 ? 71.938 3.801 10.953 1 16.44 50 PRO B CA 1
ATOM 4392 C C . PRO B 1 50 ? 70.875 2.695 11.047 1 16.44 50 PRO B C 1
ATOM 4394 O O . PRO B 1 50 ? 69.688 2.979 11.266 1 16.44 50 PRO B O 1
ATOM 4397 N N . TYR B 1 51 ? 71.25 1.437 10.773 1 16.61 51 TYR B N 1
ATOM 4398 C CA . TYR B 1 51 ? 71 0.021 10.539 1 16.61 51 TYR B CA 1
ATOM 4399 C C . TYR B 1 51 ? 70.438 -0.645 11.781 1 16.61 51 TYR B C 1
ATOM 4401 O O . TYR B 1 51 ? 70.125 -1.834 11.766 1 16.61 51 TYR B O 1
ATOM 4409 N N . SER B 1 52 ? 70.188 0.184 13.039 1 14.45 52 SER B N 1
ATOM 4410 C CA . SER B 1 52 ? 70.625 -0.777 14.047 1 14.45 52 SER B CA 1
ATOM 4411 C C . SER B 1 52 ? 69.688 -1.992 14.086 1 14.45 52 SER B C 1
ATOM 4413 O O . SER B 1 52 ? 68.625 -1.968 13.508 1 14.45 52 SER B O 1
ATOM 4415 N N . THR B 1 53 ? 69.188 -2.271 15.398 1 15.04 53 THR B N 1
ATOM 4416 C CA . THR B 1 53 ? 69.625 -3.35 16.281 1 15.04 53 THR B CA 1
ATOM 4417 C C . THR B 1 53 ? 68.688 -4.57 16.125 1 15.04 53 THR B C 1
ATOM 4419 O O . THR B 1 53 ? 67.562 -4.465 15.633 1 15.04 53 THR B O 1
ATOM 4422 N N . PRO B 1 54 ? 68.5 -5.285 17.391 1 15.74 54 PRO B N 1
ATOM 4423 C CA . PRO B 1 54 ? 69 -6.59 17.781 1 15.74 54 PRO B CA 1
ATOM 4424 C C . PRO B 1 54 ? 68 -7.707 17.688 1 15.74 54 PRO B C 1
ATOM 4426 O O . PRO B 1 54 ? 68.25 -8.727 17.031 1 15.74 54 PRO B O 1
ATOM 4429 N N . PRO B 1 55 ? 67.188 -7.969 18.859 1 16.11 55 PRO B N 1
ATOM 4430 C CA . PRO B 1 55 ? 67.5 -9.211 19.578 1 16.11 55 PRO B CA 1
ATOM 4431 C C . PRO B 1 55 ? 66.5 -10.336 19.219 1 16.11 55 PRO B C 1
ATOM 4433 O O . PRO B 1 55 ? 65.375 -10.07 18.734 1 16.11 55 PRO B O 1
ATOM 4436 N N . HIS B 1 56 ? 66.938 -11.57 19.406 1 16.17 56 HIS B N 1
ATOM 4437 C CA . HIS B 1 56 ? 66.812 -13.008 19.188 1 16.17 56 HIS B CA 1
ATOM 4438 C C . HIS B 1 56 ? 65.625 -13.586 19.953 1 16.17 56 HIS B C 1
ATOM 4440 O O . HIS B 1 56 ? 65.312 -14.75 19.75 1 16.17 56 HIS B O 1
ATOM 4446 N N . GLY B 1 57 ? 64.938 -12.898 20.984 1 15.05 57 GLY B N 1
ATOM 4447 C CA . GLY B 1 57 ? 64.938 -13.914 22.031 1 15.05 57 GLY B CA 1
ATOM 4448 C C . GLY B 1 57 ? 64 -15.078 21.703 1 15.05 57 GLY B C 1
ATOM 4449 O O . GLY B 1 57 ? 63.188 -14.977 20.781 1 15.05 57 GLY B O 1
ATOM 4450 N N . PRO B 1 58 ? 63.844 -15.938 22.844 1 15.83 58 PRO B N 1
ATOM 4451 C CA . PRO B 1 58 ? 63.938 -17.391 23.031 1 15.83 58 PRO B CA 1
ATOM 4452 C C . PRO B 1 58 ? 62.625 -18.094 22.703 1 15.83 58 PRO B C 1
ATOM 4454 O O . PRO B 1 58 ? 61.594 -17.438 22.469 1 15.83 58 PRO B O 1
ATOM 4457 N N . HIS B 1 59 ? 62.125 -18.719 23.828 1 14.95 59 HIS B N 1
ATOM 4458 C CA . HIS B 1 59 ? 62.125 -20.141 24.141 1 14.95 59 HIS B CA 1
ATOM 4459 C C . HIS B 1 59 ? 60.75 -20.766 23.828 1 14.95 59 HIS B C 1
ATOM 4461 O O . HIS B 1 59 ? 60.688 -21.75 23.078 1 14.95 59 HIS B O 1
ATOM 4467 N N . ASN B 1 60 ? 60.062 -21.203 24.953 1 14.51 60 ASN B N 1
ATOM 4468 C CA . ASN B 1 60 ? 59.812 -22.562 25.406 1 14.51 60 ASN B CA 1
ATOM 4469 C C . ASN B 1 60 ? 58.438 -23.062 25 1 14.51 60 ASN B C 1
ATOM 4471 O O . ASN B 1 60 ? 57.5 -22.281 24.828 1 14.51 60 ASN B O 1
ATOM 4475 N N . ARG B 1 61 ? 58.281 -24.422 24.969 1 15.03 61 ARG B N 1
ATOM 4476 C CA . ARG B 1 61 ? 57.688 -25.625 24.391 1 15.03 61 ARG B CA 1
ATOM 4477 C C . ARG B 1 61 ? 56.344 -25.922 25.016 1 15.03 61 ARG B C 1
ATOM 4479 O O . ARG B 1 61 ? 55.594 -26.75 24.516 1 15.03 61 ARG B O 1
ATOM 4486 N N . VAL B 1 62 ? 56 -25.469 26.359 1 15.7 62 VAL B N 1
ATOM 4487 C CA . VAL B 1 62 ? 55.625 -26.656 27.125 1 15.7 62 VAL B CA 1
ATOM 4488 C C . VAL B 1 62 ? 54.344 -27.234 26.547 1 15.7 62 VAL B C 1
ATOM 4490 O O . VAL B 1 62 ? 53.562 -26.547 25.891 1 15.7 62 VAL B O 1
ATOM 4493 N N . GLY B 1 63 ? 53.875 -28.359 27.312 1 15.41 63 GLY B N 1
ATOM 4494 C CA . GLY B 1 63 ? 53.438 -29.75 27.281 1 15.41 63 GLY B CA 1
ATOM 4495 C C . GLY B 1 63 ? 51.969 -29.922 27.047 1 15.41 63 GLY B C 1
ATOM 4496 O O . GLY B 1 63 ? 51.188 -28.953 27.125 1 15.41 63 GLY B O 1
ATOM 4497 N N . MET B 1 64 ? 51.5 -31.062 27.531 1 15.5 64 MET B N 1
ATOM 4498 C CA . MET B 1 64 ? 50.812 -32.281 27.062 1 15.5 64 MET B CA 1
ATOM 4499 C C . MET B 1 64 ? 49.312 -32.188 27.328 1 15.5 64 MET B C 1
ATOM 4501 O O . MET B 1 64 ? 48.531 -32.531 26.453 1 15.5 64 MET B O 1
ATOM 4505 N N . VAL B 1 65 ? 48.906 -32.031 28.672 1 16.09 65 VAL B N 1
ATOM 4506 C CA . VAL B 1 65 ? 48.25 -33.25 29.219 1 16.09 65 VAL B CA 1
ATOM 4507 C C . VAL B 1 65 ? 46.812 -33.312 28.734 1 16.09 65 VAL B C 1
ATOM 4509 O O . VAL B 1 65 ? 46.25 -32.312 28.297 1 16.09 65 VAL B O 1
ATOM 4512 N N . LEU B 1 66 ? 45.969 -34.188 29.469 1 16.12 66 LEU B N 1
ATOM 4513 C CA . LEU B 1 66 ? 45.219 -35.438 29.375 1 16.12 66 LEU B CA 1
ATOM 4514 C C . LEU B 1 66 ? 43.719 -35.156 29.25 1 16.12 66 LEU B C 1
ATOM 4516 O O . LEU B 1 66 ? 43.062 -35.656 28.344 1 16.12 66 LEU B O 1
ATOM 4520 N N . GLY B 1 67 ? 43 -34.875 30.422 1 16.28 67 GLY B N 1
ATOM 4521 C CA . GLY B 1 67 ? 42.094 -35.906 30.938 1 16.28 67 GLY B CA 1
ATOM 4522 C C . GLY B 1 67 ? 40.719 -35.812 30.344 1 16.28 67 GLY B C 1
ATOM 4523 O O . GLY B 1 67 ? 40.344 -34.844 29.703 1 16.28 67 GLY B O 1
ATOM 4524 N N . MET B 1 68 ? 39.719 -36.562 30.984 1 16.91 68 MET B N 1
ATOM 4525 C CA . MET B 1 68 ? 38.656 -37.531 30.922 1 16.91 68 MET B CA 1
ATOM 4526 C C . MET B 1 68 ? 37.281 -36.875 30.875 1 16.91 68 MET B C 1
ATOM 4528 O O . MET B 1 68 ? 36.844 -36.281 31.875 1 16.91 68 MET B O 1
ATOM 4532 N N . LEU B 1 69 ? 36.938 -36.125 29.922 1 16.56 69 LEU B N 1
ATOM 4533 C CA . LEU B 1 69 ? 35.688 -35.344 30.047 1 16.56 69 LEU B CA 1
ATOM 4534 C C . LEU B 1 69 ? 34.469 -36.281 30.156 1 16.56 69 LEU B C 1
ATOM 4536 O O . LEU B 1 69 ? 34.25 -37.094 29.281 1 16.56 69 LEU B O 1
ATOM 4540 N N . ALA B 1 70 ? 34.125 -36.531 31.453 1 17.89 70 ALA B N 1
ATOM 4541 C CA . ALA B 1 70 ? 33 -37.344 31.922 1 17.89 70 ALA B CA 1
ATOM 4542 C C . ALA B 1 70 ? 31.672 -36.875 31.297 1 17.89 70 ALA B C 1
ATOM 4544 O O . ALA B 1 70 ? 31.391 -35.656 31.25 1 17.89 70 ALA B O 1
ATOM 4545 N N . ILE B 1 71 ? 31.031 -37.688 30.484 1 18.33 71 ILE B N 1
ATOM 4546 C CA . ILE B 1 71 ? 29.906 -37.625 29.562 1 18.33 71 ILE B CA 1
ATOM 4547 C C . ILE B 1 71 ? 28.594 -37.531 30.359 1 18.33 71 ILE B C 1
ATOM 4549 O O . ILE B 1 71 ? 27.844 -38.5 30.453 1 18.33 71 ILE B O 1
ATOM 4553 N N . LEU B 1 72 ? 28.594 -36.781 31.594 1 17.8 72 LEU B N 1
ATOM 4554 C CA . LEU B 1 72 ? 27.422 -37.094 32.406 1 17.8 72 LEU B CA 1
ATOM 4555 C C . LEU B 1 72 ? 26.141 -36.844 31.594 1 17.8 72 LEU B C 1
ATOM 4557 O O . LEU B 1 72 ? 26.109 -36 30.703 1 17.8 72 LEU B O 1
ATOM 4561 N N . GLY B 1 73 ? 25.156 -37.844 31.625 1 18.38 73 GLY B N 1
ATOM 4562 C CA . GLY B 1 73 ? 23.922 -38.406 31.125 1 18.38 73 GLY B CA 1
ATOM 4563 C C . GLY B 1 73 ? 22.719 -37.531 31.375 1 18.38 73 GLY B C 1
ATOM 4564 O O . GLY B 1 73 ? 21.812 -37.875 32.125 1 18.38 73 GLY B O 1
ATOM 4565 N N . LEU B 1 74 ? 22.828 -36.156 31.172 1 17.69 74 LEU B N 1
ATOM 4566 C CA . LEU B 1 74 ? 21.781 -35.281 31.703 1 17.69 74 LEU B CA 1
ATOM 4567 C C . LEU B 1 74 ? 20.422 -35.625 31.109 1 17.69 74 LEU B C 1
ATOM 4569 O O . LEU B 1 74 ? 20.297 -35.75 29.891 1 17.69 74 LEU B O 1
ATOM 4573 N N . GLY B 1 75 ? 19.656 -36.375 31.844 1 18.7 75 GLY B N 1
ATOM 4574 C CA . GLY B 1 75 ? 18.312 -36.906 31.797 1 18.7 75 GLY B CA 1
ATOM 4575 C C . GLY B 1 75 ? 17.25 -35.875 31.5 1 18.7 75 GLY B C 1
ATOM 4576 O O . GLY B 1 75 ? 17.016 -34.969 32.312 1 18.7 75 GLY B O 1
ATOM 4577 N N . SER B 1 76 ? 17.234 -35.25 30.312 1 18.56 76 SER B N 1
ATOM 4578 C CA . SER B 1 76 ? 16.422 -34.094 29.984 1 18.56 76 SER B CA 1
ATOM 4579 C C . SER B 1 76 ? 14.938 -34.375 30.125 1 18.56 76 SER B C 1
ATOM 4581 O O . SER B 1 76 ? 14.422 -35.312 29.5 1 18.56 76 SER B O 1
ATOM 4583 N N . VAL B 1 77 ? 14.5 -34.438 31.328 1 19.2 77 VAL B N 1
ATOM 4584 C CA . VAL B 1 77 ? 13.094 -34.625 31.688 1 19.2 77 VAL B CA 1
ATOM 4585 C C . VAL B 1 77 ? 12.242 -33.594 30.938 1 19.2 77 VAL B C 1
ATOM 4587 O O . VAL B 1 77 ? 12.43 -32.406 31.094 1 19.2 77 VAL B O 1
ATOM 4590 N N . THR B 1 78 ? 11.906 -33.906 29.703 1 19.05 78 THR B N 1
ATOM 4591 C CA . THR B 1 78 ? 11.148 -33.062 28.781 1 19.05 78 THR B CA 1
ATOM 4592 C C . THR B 1 78 ? 9.781 -32.719 29.375 1 19.05 78 THR B C 1
ATOM 4594 O O . THR B 1 78 ? 8.961 -33.625 29.578 1 19.05 78 THR B O 1
ATOM 4597 N N . LEU B 1 79 ? 9.82 -31.938 30.484 1 18.53 79 LEU B N 1
ATOM 4598 C CA . LEU B 1 79 ? 8.555 -31.547 31.109 1 18.53 79 LEU B CA 1
ATOM 4599 C C . LEU B 1 79 ? 7.621 -30.922 30.078 1 18.53 79 LEU B C 1
ATOM 4601 O O . LEU B 1 79 ? 7.969 -29.922 29.453 1 18.53 79 LEU B O 1
ATOM 4605 N N . THR B 1 80 ? 6.777 -31.75 29.484 1 20.25 80 THR B N 1
ATOM 4606 C CA . THR B 1 80 ? 5.738 -31.484 28.5 1 20.25 80 THR B CA 1
ATOM 4607 C C . THR B 1 80 ? 4.77 -30.422 29 1 20.25 80 THR B C 1
ATOM 4609 O O . THR B 1 80 ? 3.975 -30.672 29.906 1 20.25 80 THR B O 1
ATOM 4612 N N . LEU B 1 81 ? 5.375 -29.234 29.422 1 18.34 81 LEU B N 1
ATOM 4613 C CA . LEU B 1 81 ? 4.426 -28.281 30 1 18.34 81 LEU B CA 1
ATOM 4614 C C . LEU B 1 81 ? 3.318 -27.953 29 1 18.34 81 LEU B C 1
ATOM 4616 O O . LEU B 1 81 ? 3.596 -27.641 27.844 1 18.34 81 LEU B O 1
ATOM 4620 N N . PHE B 1 82 ? 2.191 -28.562 29.203 1 21.14 82 PHE B N 1
ATOM 4621 C CA . PHE B 1 82 ? 0.896 -28.453 28.547 1 21.14 82 PHE B CA 1
ATOM 4622 C C . PHE B 1 82 ? 0.474 -26.984 28.422 1 21.14 82 PHE B C 1
ATOM 4624 O O . PHE B 1 82 ? 0.095 -26.359 29.406 1 21.14 82 PHE B O 1
ATOM 4631 N N . LEU B 1 83 ? 1.408 -26.172 27.875 1 18.84 83 LEU B N 1
ATOM 4632 C CA . LEU B 1 83 ? 0.993 -24.781 27.922 1 18.84 83 LEU B CA 1
ATOM 4633 C C . LEU B 1 83 ? -0.33 -24.578 27.188 1 18.84 83 LEU B C 1
ATOM 4635 O O . LEU B 1 83 ? -0.439 -24.891 26 1 18.84 83 LEU B O 1
ATOM 4639 N N . TRP B 1 84 ? -1.389 -24.891 27.875 1 21.28 84 TRP B N 1
ATOM 4640 C CA . TRP B 1 84 ? -2.785 -24.656 27.516 1 21.28 84 TRP B CA 1
ATOM 4641 C C . TRP B 1 84 ? -2.988 -23.234 27 1 21.28 84 TRP B C 1
ATOM 4643 O O . TRP B 1 84 ? -2.887 -22.281 27.766 1 21.28 84 TRP B O 1
ATOM 4653 N N . GLN B 1 85 ? -2.219 -22.906 26 1 21.72 85 GLN B N 1
ATOM 4654 C CA . GLN B 1 85 ? -2.404 -21.516 25.594 1 21.72 85 GLN B CA 1
ATOM 4655 C C . GLN B 1 85 ? -3.854 -21.25 25.203 1 21.72 85 GLN B C 1
ATOM 4657 O O . GLN B 1 85 ? -4.391 -21.891 24.297 1 21.72 85 GLN B O 1
ATOM 4662 N N . GLY B 1 86 ? -4.699 -21.219 26.156 1 23.58 86 GLY B N 1
ATOM 4663 C CA . GLY B 1 86 ? -6.082 -20.812 25.953 1 23.58 86 GLY B CA 1
ATOM 4664 C C . GLY B 1 86 ? -6.223 -19.609 25.047 1 23.58 86 GLY B C 1
ATOM 4665 O O . GLY B 1 86 ? -5.301 -18.797 24.922 1 23.58 86 GLY B O 1
ATOM 4666 N N . PRO B 1 87 ? -6.91 -19.875 23.953 1 25.27 87 PRO B N 1
ATOM 4667 C CA . PRO B 1 87 ? -7.199 -18.875 22.938 1 25.27 87 PRO B CA 1
ATOM 4668 C C . PRO B 1 87 ? -7.664 -17.547 23.516 1 25.27 87 PRO B C 1
ATOM 4670 O O . PRO B 1 87 ? -8.68 -17.5 24.219 1 25.27 87 PRO B O 1
ATOM 4673 N N . THR B 1 88 ? -6.797 -16.906 24.281 1 24.61 88 THR B N 1
ATOM 4674 C CA . THR B 1 88 ? -7.398 -15.688 24.828 1 24.61 88 THR B CA 1
ATOM 4675 C C . THR B 1 88 ? -7.984 -14.828 23.719 1 24.61 88 THR B C 1
ATOM 4677 O O . THR B 1 88 ? -7.297 -14.5 22.75 1 24.61 88 THR B O 1
ATOM 4680 N N . SER B 1 89 ? -9.234 -15.133 23.344 1 24.33 89 SER B N 1
ATOM 4681 C CA . SER B 1 89 ? -10.125 -14.258 22.594 1 24.33 89 SER B CA 1
ATOM 4682 C C . SER B 1 89 ? -9.961 -12.797 23.016 1 24.33 89 SER B C 1
ATOM 4684 O O . SER B 1 89 ? -10.273 -12.43 24.141 1 24.33 89 SER B O 1
ATOM 4686 N N . PHE B 1 90 ? -8.789 -12.328 22.766 1 25.17 90 PHE B N 1
ATOM 4687 C CA . PHE B 1 90 ? -8.68 -10.906 23.062 1 25.17 90 PHE B CA 1
ATOM 4688 C C . PHE B 1 90 ? -9.812 -10.133 22.375 1 25.17 90 PHE B C 1
ATOM 4690 O O . PHE B 1 90 ? -9.773 -9.898 21.172 1 25.17 90 PHE B O 1
ATOM 4697 N N . THR B 1 91 ? -11.047 -10.578 22.594 1 26.67 91 THR B N 1
ATOM 4698 C CA . THR B 1 91 ? -12.094 -9.594 22.328 1 26.67 91 THR B CA 1
ATOM 4699 C C . THR B 1 91 ? -11.719 -8.234 22.922 1 26.67 91 THR B C 1
ATOM 4701 O O . THR B 1 91 ? -11.742 -8.055 24.141 1 26.67 91 THR B O 1
ATOM 4704 N N . SER B 1 92 ? -10.625 -7.77 22.547 1 25.64 92 SER B N 1
ATOM 4705 C CA . SER B 1 92 ? -10.484 -6.426 23.094 1 25.64 92 SER B CA 1
ATOM 4706 C C . SER B 1 92 ? -11.766 -5.617 22.922 1 25.64 92 SER B C 1
ATOM 4708 O O . SER B 1 92 ? -12.305 -5.539 21.812 1 25.64 92 SER B O 1
ATOM 4710 N N . PRO B 1 93 ? -12.641 -5.66 23.875 1 29.25 93 PRO B N 1
ATOM 4711 C CA . PRO B 1 93 ? -13.773 -4.754 23.719 1 29.25 93 PRO B CA 1
ATOM 4712 C C . PRO B 1 93 ? -13.367 -3.391 23.156 1 29.25 93 PRO B C 1
ATOM 4714 O O . PRO B 1 93 ? -12.383 -2.803 23.625 1 29.25 93 PRO B O 1
ATOM 4717 N N . GLN B 1 94 ? -13.328 -3.32 21.859 1 29.16 94 GLN B N 1
ATOM 4718 C CA . GLN B 1 94 ? -13.305 -1.955 21.344 1 29.16 94 GLN B CA 1
ATOM 4719 C C . GLN B 1 94 ? -14.078 -1.008 22.25 1 29.16 94 GLN B C 1
ATOM 4721 O O . GLN B 1 94 ? -15.305 -1.087 22.344 1 29.16 94 GLN B O 1
ATOM 4726 N N . MET B 1 95 ? -13.562 -0.893 23.438 1 29.17 95 MET B N 1
ATOM 4727 C CA . MET B 1 95 ? -14.195 0.152 24.234 1 29.17 95 MET B CA 1
ATOM 4728 C C . MET B 1 95 ? -14.516 1.375 23.391 1 29.17 95 MET B C 1
ATOM 4730 O O . MET B 1 95 ? -13.602 2.029 22.875 1 29.17 95 MET B O 1
ATOM 4734 N N . PHE B 1 96 ? -15.484 1.188 22.516 1 30.73 96 PHE B N 1
ATOM 4735 C CA . PHE B 1 96 ? -16.047 2.426 22 1 30.73 96 PHE B CA 1
ATOM 4736 C C . PHE B 1 96 ? -16.047 3.516 23.062 1 30.73 96 PHE B C 1
ATOM 4738 O O . PHE B 1 96 ? -16.297 3.246 24.234 1 30.73 96 PHE B O 1
ATOM 4745 N N . PRO B 1 97 ? -15.211 4.445 22.906 1 32 97 PRO B N 1
ATOM 4746 C CA . PRO B 1 97 ? -15.43 5.488 23.922 1 32 97 PRO B CA 1
ATOM 4747 C C . PRO B 1 97 ? -16.906 5.656 24.266 1 32 97 PRO B C 1
ATOM 4749 O O . PRO B 1 97 ? -17.766 5.652 23.391 1 32 97 PRO B O 1
ATOM 4752 N N . GLU B 1 98 ? -17.375 4.957 25.312 1 34.09 98 GLU B N 1
ATOM 4753 C CA . GLU B 1 98 ? -18.703 5.277 25.844 1 34.09 98 GLU B CA 1
ATOM 4754 C C . GLU B 1 98 ? -19.078 6.73 25.562 1 34.09 98 GLU B C 1
ATOM 4756 O O . GLU B 1 98 ? -18.25 7.629 25.734 1 34.09 98 GLU B O 1
ATOM 4761 N N . GLU B 1 99 ? -19.953 6.941 24.672 1 37.84 99 GLU B N 1
ATOM 4762 C CA . GLU B 1 99 ? -20.562 8.266 24.562 1 37.84 99 GLU B CA 1
ATOM 4763 C C . GLU B 1 99 ? -20.688 8.914 25.938 1 37.84 99 GLU B C 1
ATOM 4765 O O . GLU B 1 99 ? -21.297 8.344 26.859 1 37.84 99 GLU B O 1
ATOM 4770 N N . VAL B 1 100 ? -19.734 9.602 26.406 1 42.69 100 VAL B N 1
ATOM 4771 C CA . VAL B 1 100 ? -19.984 10.359 27.625 1 42.69 100 VAL B CA 1
ATOM 4772 C C . VAL B 1 100 ? -21.406 10.922 27.609 1 42.69 100 VAL B C 1
ATOM 4774 O O . VAL B 1 100 ? -21.812 11.539 26.625 1 42.69 100 VAL B O 1
ATOM 4777 N N . PRO B 1 101 ? -22.375 10.359 28.344 1 37.41 101 PRO B N 1
ATOM 4778 C CA . PRO B 1 101 ? -23.75 10.859 28.312 1 37.41 101 PRO B CA 1
ATOM 4779 C C . PRO B 1 101 ? -23.828 12.383 28.312 1 37.41 101 PRO B C 1
ATOM 4781 O O . PRO B 1 101 ? -22.922 13.047 28.812 1 37.41 101 PRO B O 1
ATOM 4784 N N . SER B 1 102 ? -24.688 12.977 27.594 1 42.38 102 SER B N 1
ATOM 4785 C CA . SER B 1 102 ? -24.984 14.398 27.5 1 42.38 102 SER B CA 1
ATOM 4786 C C . SER B 1 102 ? -24.953 15.07 28.859 1 42.38 102 SER B C 1
ATOM 4788 O O . SER B 1 102 ? -24.562 16.234 28.984 1 42.38 102 SER B O 1
ATOM 4790 N N . TRP B 1 103 ? -25.375 14.305 29.875 1 42.62 103 TRP B N 1
ATOM 4791 C CA . TRP B 1 103 ? -25.484 14.891 31.203 1 42.62 103 TRP B CA 1
ATOM 4792 C C . TRP B 1 103 ? -24.109 15.234 31.781 1 42.62 103 TRP B C 1
ATOM 4794 O O . TRP B 1 103 ? -23.984 16.109 32.625 1 42.62 103 TRP B O 1
ATOM 4804 N N . PHE B 1 104 ? -23.078 14.5 31.359 1 41.41 104 PHE B N 1
ATOM 4805 C CA . PHE B 1 104 ? -21.734 14.742 31.875 1 41.41 104 PHE B CA 1
ATOM 4806 C C . PHE B 1 104 ? -21.234 16.125 31.453 1 41.41 104 PHE B C 1
ATOM 4808 O O . PHE B 1 104 ? -20.562 16.812 32.219 1 41.41 104 PHE B O 1
ATOM 4815 N N . TRP B 1 105 ? -21.656 16.469 30.297 1 42.69 105 TRP B N 1
ATOM 4816 C CA . TRP B 1 105 ? -21.328 17.812 29.844 1 42.69 105 TRP B CA 1
ATOM 4817 C C . TRP B 1 105 ? -22.109 18.844 30.656 1 42.69 105 TRP B C 1
ATOM 4819 O O . TRP B 1 105 ? -21.625 19.969 30.875 1 42.69 105 TRP B O 1
ATOM 4829 N N . GLU B 1 106 ? -23.281 18.453 31.172 1 42.31 106 GLU B N 1
ATOM 4830 C CA . GLU B 1 106 ? -24.094 19.344 31.984 1 42.31 106 GLU B CA 1
ATOM 4831 C C . GLU B 1 106 ? -23.438 19.594 33.344 1 42.31 106 GLU B C 1
ATOM 4833 O O . GLU B 1 106 ? -23.547 20.703 33.906 1 42.31 106 GLU B O 1
ATOM 4838 N N . THR B 1 107 ? -22.938 18.578 33.938 1 42.31 107 THR B N 1
ATOM 4839 C CA . THR B 1 107 ? -22.344 18.781 35.281 1 42.31 107 THR B CA 1
ATOM 4840 C C . THR B 1 107 ? -21.094 19.656 35.156 1 42.31 107 THR B C 1
ATOM 4842 O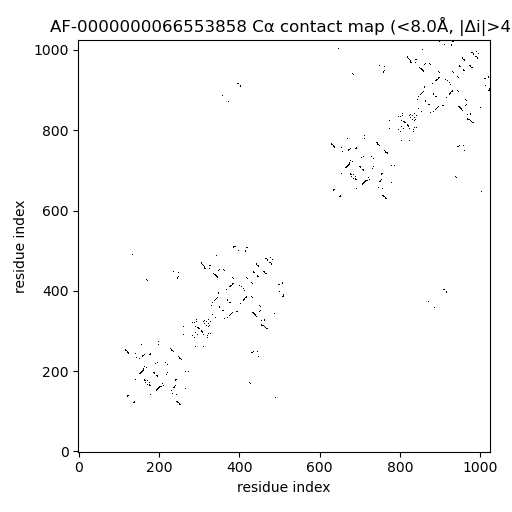 O . THR B 1 107 ? -20.609 20.172 36.188 1 42.31 107 THR B O 1
ATOM 4845 N N . LEU B 1 108 ? -20.422 19.562 34.062 1 39.62 108 LEU B N 1
ATOM 4846 C CA . LEU B 1 108 ? -19.312 20.484 33.906 1 39.62 108 LEU B CA 1
ATOM 4847 C C . LEU B 1 108 ? -19.797 21.938 33.906 1 39.62 108 LEU B C 1
ATOM 4849 O O . LEU B 1 108 ? -19 22.875 33.969 1 39.62 108 LEU B O 1
ATOM 4853 N N . LYS B 1 109 ? -21.156 22.172 33.781 1 40.41 109 LYS B N 1
ATOM 4854 C CA . LYS B 1 109 ? -21.719 23.516 33.812 1 40.41 109 LYS B CA 1
ATOM 4855 C C . LYS B 1 109 ? -21.672 24.094 35.25 1 40.41 109 LYS B C 1
ATOM 4857 O O . LYS B 1 109 ? -22.016 25.25 35.438 1 40.41 109 LYS B O 1
ATOM 4862 N N . GLY B 1 110 ? -21.812 23.281 36.312 1 36.19 110 GLY B N 1
ATOM 4863 C CA . GLY B 1 110 ? -22.125 23.891 37.594 1 36.19 110 GLY B CA 1
ATOM 4864 C C . GLY B 1 110 ? -21.031 24.812 38.094 1 36.19 110 GLY B C 1
ATOM 4865 O O . GLY B 1 110 ? -21.172 25.438 39.156 1 36.19 110 GLY B O 1
ATOM 4866 N N . ASP B 1 111 ? -19.797 24.391 38.25 1 35.12 111 ASP B N 1
ATOM 4867 C CA . ASP B 1 111 ? -18.984 25.375 38.969 1 35.12 111 ASP B CA 1
ATOM 4868 C C . ASP B 1 111 ? -18.984 26.719 38.25 1 35.12 111 ASP B C 1
ATOM 4870 O O . ASP B 1 111 ? -18.703 26.797 37.062 1 35.12 111 ASP B O 1
ATOM 4874 N N . THR B 1 112 ? -19.703 27.766 38.656 1 35.78 112 THR B N 1
ATOM 4875 C CA . THR B 1 112 ? -19.875 29.188 38.375 1 35.78 112 THR B CA 1
ATOM 4876 C C . THR B 1 112 ? -18.547 29.828 38 1 35.78 112 THR B C 1
ATOM 4878 O O . THR B 1 112 ? -18.453 31.062 37.906 1 35.78 112 THR B O 1
ATOM 4881 N N . GLU B 1 113 ? -17.406 29.344 38.531 1 36.81 113 GLU B N 1
ATOM 4882 C CA . GLU B 1 113 ? -16.266 30.25 38.312 1 36.81 113 GLU B CA 1
ATOM 4883 C C . GLU B 1 113 ? -16.266 30.812 36.906 1 36.81 113 GLU B C 1
ATOM 4885 O O . GLU B 1 113 ? -16.875 30.219 36 1 36.81 113 GLU B O 1
ATOM 4890 N N . GLN B 1 114 ? -15.305 31.859 36.562 1 39.44 114 GLN B N 1
ATOM 4891 C CA . GLN B 1 114 ? -14.977 32.688 35.438 1 39.44 114 GLN B CA 1
ATOM 4892 C C . GLN B 1 114 ? -15.047 31.906 34.125 1 39.44 114 GLN B C 1
ATOM 4894 O O . GLN B 1 114 ? -14.641 30.75 34.062 1 39.44 114 GLN B O 1
ATOM 4899 N N . ASN B 1 115 ? -15.828 32.219 33.125 1 46.03 115 ASN B N 1
ATOM 4900 C CA . ASN B 1 115 ? -16.156 32.031 31.703 1 46.03 115 ASN B CA 1
ATOM 4901 C C . ASN B 1 115 ? -14.922 31.719 30.875 1 46.03 115 ASN B C 1
ATOM 4903 O O . ASN B 1 115 ? -14.719 32.312 29.812 1 46.03 115 ASN B O 1
ATOM 4907 N N . ASN B 1 116 ? -13.805 31.578 31.344 1 55.72 116 ASN B N 1
ATOM 4908 C CA . ASN B 1 116 ? -12.562 31.453 30.578 1 55.72 116 ASN B CA 1
ATOM 4909 C C . ASN B 1 116 ? -12.555 30.188 29.734 1 55.72 116 ASN B C 1
ATOM 4911 O O . ASN B 1 116 ? -11.789 29.266 30 1 55.72 116 ASN B O 1
ATOM 4915 N N . SER B 1 117 ? -13.492 29.953 28.906 1 80.31 117 SER B N 1
ATOM 4916 C CA . SER B 1 117 ? -13.602 28.797 28.016 1 80.31 117 SER B CA 1
ATOM 4917 C C . SER B 1 117 ? -12.531 28.828 26.938 1 80.31 117 SER B C 1
ATOM 4919 O O . SER B 1 117 ? -12.117 29.891 26.5 1 80.31 117 SER B O 1
ATOM 4921 N N . CYS B 1 118 ? -11.977 27.734 26.688 1 90.75 118 CYS B N 1
ATOM 4922 C CA . CYS B 1 118 ? -11.016 27.578 25.594 1 90.75 118 CYS B CA 1
ATOM 4923 C C . CYS B 1 118 ? -11.602 28.078 24.281 1 90.75 118 CYS B C 1
ATOM 4925 O O . CYS B 1 118 ? -12.812 28.016 24.078 1 90.75 118 CYS B O 1
ATOM 4927 N N . GLN B 1 119 ? -10.781 28.734 23.562 1 92.06 119 GLN B N 1
ATOM 4928 C CA . GLN B 1 119 ? -11.164 29.188 22.234 1 92.06 119 GLN B CA 1
ATOM 4929 C C . GLN B 1 119 ? -10.172 28.703 21.172 1 92.06 119 GLN B C 1
ATOM 4931 O O . GLN B 1 119 ? -8.961 28.734 21.391 1 92.06 119 GLN B O 1
ATOM 4936 N N . LEU B 1 120 ? -10.719 28.219 20.125 1 94.12 120 LEU B N 1
ATOM 4937 C CA . LEU B 1 120 ? -9.898 27.781 19 1 94.12 120 LEU B CA 1
ATOM 4938 C C . LEU B 1 120 ? -10.25 28.578 17.734 1 94.12 120 LEU B C 1
ATOM 4940 O O . LEU B 1 120 ? -11.414 28.641 17.328 1 94.12 120 LEU B O 1
ATOM 4944 N N . ILE B 1 121 ? -9.25 29.219 17.156 1 93.81 121 ILE B N 1
ATOM 4945 C CA . ILE B 1 121 ? -9.438 30.031 15.953 1 93.81 121 ILE B CA 1
ATOM 4946 C C . ILE B 1 121 ? -8.492 29.562 14.852 1 93.81 121 ILE B C 1
ATOM 4948 O O . ILE B 1 121 ? -7.301 29.344 15.102 1 93.81 121 ILE B O 1
ATOM 4952 N N . LEU B 1 122 ? -9.078 29.344 13.641 1 95.88 122 LEU B N 1
ATOM 4953 C CA . LEU B 1 122 ? -8.234 29.047 12.492 1 95.88 122 LEU B CA 1
ATOM 4954 C C . LEU B 1 122 ? -7.637 30.312 11.898 1 95.88 122 LEU B C 1
ATOM 4956 O O . LEU B 1 122 ? -8.297 31.359 11.867 1 95.88 122 LEU B O 1
ATOM 4960 N N . ALA B 1 123 ? -6.379 30.234 11.508 1 95.25 123 ALA B N 1
ATOM 4961 C CA . ALA B 1 123 ? -5.684 31.359 10.875 1 95.25 123 ALA B CA 1
ATOM 4962 C C . ALA B 1 123 ? -4.973 30.906 9.602 1 95.25 123 ALA B C 1
ATOM 4964 O O . ALA B 1 123 ? -4.535 29.75 9.5 1 95.25 123 ALA B O 1
ATOM 4965 N N . GLU B 1 124 ? -4.93 31.781 8.641 1 94.56 124 GLU B N 1
ATOM 4966 C CA . GLU B 1 124 ? -4.281 31.422 7.383 1 94.56 124 GLU B CA 1
ATOM 4967 C C . GLU B 1 124 ? -3.529 32.625 6.789 1 94.56 124 GLU B C 1
ATOM 4969 O O . GLU B 1 124 ? -3.914 33.75 7 1 94.56 124 GLU B O 1
ATOM 4974 N N . SER B 1 125 ? -2.402 32.344 6.168 1 91.81 125 SER B N 1
ATOM 4975 C CA . SER B 1 125 ? -1.73 33.312 5.316 1 91.81 125 SER B CA 1
ATOM 4976 C C . SER B 1 125 ? -2.047 33.062 3.844 1 91.81 125 SER B C 1
ATOM 4978 O O . SER B 1 125 ? -1.983 31.938 3.367 1 91.81 125 SER B O 1
ATOM 4980 N N . ILE B 1 126 ? -2.465 34.094 3.184 1 92.06 126 ILE B N 1
ATOM 4981 C CA . ILE B 1 126 ? -2.73 34.062 1.75 1 92.06 126 ILE B CA 1
ATOM 4982 C C . ILE B 1 126 ? -1.771 35 1.024 1 92.06 126 ILE B C 1
ATOM 4984 O O . ILE B 1 126 ? -1.741 36.219 1.301 1 92.06 126 ILE B O 1
ATOM 4988 N N . PRO B 1 127 ? -1.021 34.438 0.154 1 88.81 127 PRO B N 1
ATOM 4989 C CA . PRO B 1 127 ? -0.085 35.281 -0.571 1 88.81 127 PRO B CA 1
ATOM 4990 C C . PRO B 1 127 ? -0.79 36.406 -1.35 1 88.81 127 PRO B C 1
ATOM 4992 O O . PRO B 1 127 ? -1.955 36.25 -1.726 1 88.81 127 PRO B O 1
ATOM 4995 N N . GLU B 1 128 ? 0.05 37.438 -1.561 1 86.94 128 GLU B N 1
ATOM 4996 C CA . GLU B 1 128 ? -0.47 38.531 -2.377 1 86.94 128 GLU B CA 1
ATOM 4997 C C . GLU B 1 128 ? -0.849 38.062 -3.773 1 86.94 128 GLU B C 1
ATOM 4999 O O . GLU B 1 128 ? -0.204 37.156 -4.32 1 86.94 128 GLU B O 1
ATOM 5004 N N . ASP B 1 129 ? -1.899 38.562 -4.34 1 87.62 129 ASP B N 1
ATOM 5005 C CA . ASP B 1 129 ? -2.369 38.312 -5.695 1 87.62 129 ASP B CA 1
ATOM 5006 C C . ASP B 1 129 ? -2.904 36.875 -5.816 1 87.62 129 ASP B C 1
ATOM 5008 O O . ASP B 1 129 ? -2.666 36.188 -6.824 1 87.62 129 ASP B O 1
ATOM 5012 N N . LEU B 1 130 ? -3.441 36.344 -4.789 1 92 130 LEU B N 1
ATOM 5013 C CA . LEU B 1 130 ? -4.156 35.062 -4.781 1 92 130 LEU B CA 1
ATOM 5014 C C . LEU B 1 130 ? -5.598 35.25 -4.312 1 92 130 LEU B C 1
ATOM 5016 O O . LEU B 1 130 ? -5.996 34.688 -3.285 1 92 130 LEU B O 1
ATOM 5020 N N . PRO B 1 131 ? -6.359 36 -5.074 1 92.31 131 PRO B N 1
ATOM 5021 C CA . PRO B 1 131 ? -7.738 36.281 -4.672 1 92.31 131 PRO B CA 1
ATOM 5022 C C . PRO B 1 131 ? -8.656 35.062 -4.863 1 92.31 131 PRO B C 1
ATOM 5024 O O . PRO B 1 131 ? -8.516 34.344 -5.84 1 92.31 131 PRO B O 1
ATOM 5027 N N . PHE B 1 132 ? -9.508 34.875 -3.938 1 95.06 132 PHE B N 1
ATOM 5028 C CA . PHE B 1 132 ? -10.602 33.938 -4.078 1 95.06 132 PHE B CA 1
ATOM 5029 C C . PHE B 1 132 ? -11.898 34.656 -4.422 1 95.06 132 PHE B C 1
ATOM 5031 O O . PHE B 1 132 ? -11.984 35.875 -4.324 1 95.06 132 PHE B O 1
ATOM 5038 N N . ALA B 1 133 ? -12.922 33.906 -4.828 1 92.31 133 ALA B N 1
ATOM 5039 C CA . ALA B 1 133 ? -14.219 34.5 -5.168 1 92.31 133 ALA B CA 1
ATOM 5040 C C . ALA B 1 133 ? -14.828 35.219 -3.969 1 92.31 133 ALA B C 1
ATOM 5042 O O . ALA B 1 133 ? -14.586 34.812 -2.82 1 92.31 133 ALA B O 1
ATOM 5043 N N . ALA B 1 134 ? -15.594 36.219 -4.285 1 90.69 134 ALA B N 1
ATOM 5044 C CA . ALA B 1 134 ? -16.266 36.969 -3.221 1 90.69 134 ALA B CA 1
ATOM 5045 C C . ALA B 1 134 ? -17.156 36.062 -2.395 1 90.69 134 ALA B C 1
ATOM 5047 O O . ALA B 1 134 ? -17.891 35.219 -2.947 1 90.69 134 ALA B O 1
ATOM 5048 N N . GLY B 1 135 ? -17.047 36.219 -1.171 1 92.06 135 GLY B N 1
ATOM 5049 C CA . GLY B 1 135 ? -17.891 35.406 -0.294 1 92.06 135 GLY B CA 1
ATOM 5050 C C . GLY B 1 135 ? -17.281 34.094 0.086 1 92.06 135 GLY B C 1
ATOM 5051 O O . GLY B 1 135 ? -17.875 33.312 0.862 1 92.06 135 GLY B O 1
ATOM 5052 N N . SER B 1 136 ? -16.109 33.812 -0.434 1 95.25 136 SER B N 1
ATOM 5053 C CA . SER B 1 136 ? -15.438 32.531 -0.096 1 95.25 136 SER B CA 1
ATOM 5054 C C . SER B 1 136 ? -15.07 32.5 1.384 1 95.25 136 SER B C 1
ATOM 5056 O O . SER B 1 136 ? -14.75 33.531 1.982 1 95.25 136 SER B O 1
ATOM 5058 N N . PRO B 1 137 ? -15.18 31.281 1.925 1 96.12 137 PRO B N 1
ATOM 5059 C CA . PRO B 1 137 ? -14.758 31.141 3.32 1 96.12 137 PRO B CA 1
ATOM 5060 C C . PRO B 1 137 ? -13.312 31.562 3.541 1 96.12 137 PRO B C 1
ATOM 5062 O O . PRO B 1 137 ? -12.469 31.391 2.654 1 96.12 137 PRO B O 1
ATOM 5065 N N . ALA B 1 138 ? -13.039 32.156 4.695 1 94.88 138 ALA B N 1
ATOM 5066 C CA . ALA B 1 138 ? -11.695 32.594 5.035 1 94.88 138 ALA B CA 1
ATOM 5067 C C . ALA B 1 138 ? -11.414 32.438 6.523 1 94.88 138 ALA B C 1
ATOM 5069 O O . ALA B 1 138 ? -12.312 32.594 7.352 1 94.88 138 ALA B O 1
ATOM 5070 N N . ALA B 1 139 ? -10.211 32.094 6.832 1 95.62 139 ALA B N 1
ATOM 5071 C CA . ALA B 1 139 ? -9.734 32.125 8.211 1 95.62 139 ALA B CA 1
ATOM 5072 C C . ALA B 1 139 ? -9.156 33.469 8.586 1 95.62 139 ALA B C 1
ATOM 5074 O O . ALA B 1 139 ? -9.047 34.375 7.738 1 95.62 139 ALA B O 1
ATOM 5075 N N . GLN B 1 140 ? -8.891 33.625 9.898 1 94.88 140 GLN B N 1
ATOM 5076 C CA . GLN B 1 140 ? -8.25 34.844 10.328 1 94.88 140 GLN B CA 1
ATOM 5077 C C . GLN B 1 140 ? -6.895 35.031 9.656 1 94.88 140 GLN B C 1
ATOM 5079 O O . GLN B 1 140 ? -6.121 34.094 9.539 1 94.88 140 GLN B O 1
ATOM 5084 N N . PRO B 1 141 ? -6.68 36.281 9.125 1 93.31 141 PRO B N 1
ATOM 5085 C CA . PRO B 1 141 ? -5.344 36.5 8.57 1 93.31 141 PRO B CA 1
ATOM 5086 C C . PRO B 1 141 ? -4.23 36.219 9.578 1 93.31 141 PRO B C 1
ATOM 5088 O O . PRO B 1 141 ? -4.281 36.75 10.703 1 93.31 141 PRO B O 1
ATOM 5091 N N . LEU B 1 142 ? -3.275 35.469 9.172 1 91.19 142 LEU B N 1
ATOM 5092 C CA . LEU B 1 142 ? -2.268 34.938 10.078 1 91.19 142 LEU B CA 1
ATOM 5093 C C . LEU B 1 142 ? -1.478 36.062 10.742 1 91.19 142 LEU B C 1
ATOM 5095 O O . LEU B 1 142 ? -1.217 36.031 11.945 1 91.19 142 LEU B O 1
ATOM 5099 N N . ALA B 1 143 ? -1.028 37.094 9.992 1 87.75 143 ALA B N 1
ATOM 5100 C CA . ALA B 1 143 ? -0.247 38.188 10.547 1 87.75 143 ALA B CA 1
ATOM 5101 C C . ALA B 1 143 ? -1.005 38.906 11.672 1 87.75 143 ALA B C 1
ATOM 5103 O O . ALA B 1 143 ? -0.43 39.219 12.727 1 87.75 143 ALA B O 1
ATOM 5104 N N . GLN B 1 144 ? -2.248 39.156 11.43 1 91.06 144 GLN B N 1
ATOM 5105 C CA . GLN B 1 144 ? -3.086 39.781 12.445 1 91.06 144 GLN B CA 1
ATOM 5106 C C . GLN B 1 144 ? -3.27 38.875 13.656 1 91.06 144 GLN B C 1
ATOM 5108 O O . GLN B 1 144 ? -3.25 39.344 14.797 1 91.06 144 GLN B O 1
ATOM 5113 N N . ALA B 1 145 ? -3.443 37.656 13.375 1 91.81 145 ALA B N 1
ATOM 5114 C CA . ALA B 1 145 ? -3.631 36.656 14.453 1 91.81 145 ALA B CA 1
ATOM 5115 C C . ALA B 1 145 ? -2.4 36.594 15.344 1 91.81 145 ALA B C 1
ATOM 5117 O O . ALA B 1 145 ? -2.52 36.5 16.578 1 91.81 145 ALA B O 1
ATOM 5118 N N . TRP B 1 146 ? -1.236 36.656 14.781 1 90.5 146 TRP B N 1
ATOM 5119 C CA . TRP B 1 146 ? 0.008 36.625 15.547 1 90.5 146 TRP B CA 1
ATOM 5120 C C . TRP B 1 146 ? 0.132 37.875 16.422 1 90.5 146 TRP B C 1
ATOM 5122 O O . TRP B 1 146 ? 0.506 37.781 17.594 1 90.5 146 TRP B O 1
ATOM 5132 N N . LEU B 1 147 ? -0.146 38.969 15.852 1 91.19 147 LEU B N 1
ATOM 5133 C CA . LEU B 1 147 ? -0.048 40.219 16.609 1 91.19 147 LEU B CA 1
ATOM 5134 C C . LEU B 1 147 ? -1.014 40.219 17.781 1 91.19 147 LEU B C 1
ATOM 5136 O O . LEU B 1 147 ? -0.651 40.625 18.891 1 91.19 147 LEU B O 1
ATOM 5140 N N . GLN B 1 148 ? -2.197 39.75 17.484 1 91.31 148 GLN B N 1
ATOM 5141 C CA . GLN B 1 148 ? -3.193 39.688 18.547 1 91.31 148 GLN B CA 1
ATOM 5142 C C . GLN B 1 148 ? -2.754 38.719 19.641 1 91.31 148 GLN B C 1
ATOM 5144 O O . GLN B 1 148 ? -2.936 38.969 20.828 1 91.31 148 GLN B O 1
ATOM 5149 N N . LEU B 1 149 ? -2.203 37.594 19.25 1 91.25 149 LEU B N 1
ATOM 5150 C CA . LEU B 1 149 ? -1.713 36.594 20.203 1 91.25 149 LEU B CA 1
ATOM 5151 C C . LEU B 1 149 ? -0.589 37.188 21.047 1 91.25 149 LEU B C 1
ATOM 5153 O O . LEU B 1 149 ? -0.585 37.031 22.281 1 91.25 149 LEU B O 1
ATOM 5157 N N . LEU B 1 150 ? 0.318 37.875 20.469 1 91 150 LEU B N 1
ATOM 5158 C CA . LEU B 1 150 ? 1.465 38.469 21.156 1 91 150 LEU B CA 1
ATOM 5159 C C . LEU B 1 150 ? 1.023 39.562 22.125 1 91 150 LEU B C 1
ATOM 5161 O O . LEU B 1 150 ? 1.657 39.781 23.156 1 91 150 LEU B O 1
ATOM 5165 N N . ASP B 1 151 ? -0.046 40.156 21.797 1 89.88 151 ASP B N 1
ATOM 5166 C CA . ASP B 1 151 ? -0.586 41.219 22.672 1 89.88 151 ASP B CA 1
ATOM 5167 C C . ASP B 1 151 ? -1.06 40.625 24 1 89.88 151 ASP B C 1
ATOM 5169 O O . ASP B 1 151 ? -1.11 41.344 25.016 1 89.88 151 ASP B O 1
ATOM 5173 N N . THR B 1 152 ? -1.34 39.375 23.953 1 88.12 152 THR B N 1
ATOM 5174 C CA . THR B 1 152 ? -1.863 38.781 25.156 1 88.12 152 THR B CA 1
ATOM 5175 C C . THR B 1 152 ? -0.726 38.312 26.062 1 88.12 152 THR B C 1
ATOM 5177 O O . THR B 1 152 ? -0.945 37.969 27.234 1 88.12 152 THR B O 1
ATOM 5180 N N . ALA B 1 153 ? 0.462 38.312 25.531 1 88.19 153 ALA B N 1
ATOM 5181 C CA . ALA B 1 153 ? 1.598 37.812 26.297 1 88.19 153 ALA B CA 1
ATOM 5182 C C . ALA B 1 153 ? 1.872 38.656 27.516 1 88.19 153 ALA B C 1
ATOM 5184 O O . ALA B 1 153 ? 1.888 39.875 27.438 1 88.19 153 ALA B O 1
ATOM 5185 N N . GLN B 1 154 ? 2.135 38.031 28.703 1 87.38 154 GLN B N 1
ATOM 5186 C CA . GLN B 1 154 ? 2.381 38.75 29.938 1 87.38 154 GLN B CA 1
ATOM 5187 C C . GLN B 1 154 ? 3.748 38.406 30.516 1 87.38 154 GLN B C 1
ATOM 5189 O O . GLN B 1 154 ? 4.422 39.25 31.094 1 87.38 154 GLN B O 1
ATOM 5194 N N . GLU B 1 155 ? 4.129 37.156 30.359 1 87.12 155 GLU B N 1
ATOM 5195 C CA . GLU B 1 155 ? 5.367 36.719 31 1 87.12 155 GLU B CA 1
ATOM 5196 C C . GLU B 1 155 ? 6.395 36.281 29.953 1 87.12 155 GLU B C 1
ATOM 5198 O O . GLU B 1 155 ? 7.543 36.719 29.984 1 87.12 155 GLU B O 1
ATOM 5203 N N . SER B 1 156 ? 5.965 35.375 29.094 1 89.25 156 SER B N 1
ATOM 5204 C CA . SER B 1 156 ? 6.93 34.844 28.141 1 89.25 156 SER B CA 1
ATOM 5205 C C . SER B 1 156 ? 6.25 34.406 26.859 1 89.25 156 SER B C 1
ATOM 5207 O O . SER B 1 156 ? 5.039 34.156 26.844 1 89.25 156 SER B O 1
ATOM 5209 N N . VAL B 1 157 ? 7.035 34.344 25.828 1 90.38 157 VAL B N 1
ATOM 5210 C CA . VAL B 1 157 ? 6.664 33.781 24.531 1 90.38 157 VAL B CA 1
ATOM 5211 C C . VAL B 1 157 ? 7.676 32.719 24.125 1 90.38 157 VAL B C 1
ATOM 5213 O O . VAL B 1 157 ? 8.883 32.969 24.094 1 90.38 157 VAL B O 1
ATOM 5216 N N . HIS B 1 158 ? 7.211 31.469 23.891 1 90.56 158 HIS B N 1
ATOM 5217 C CA . HIS B 1 158 ? 8.055 30.375 23.406 1 90.56 158 HIS B CA 1
ATOM 5218 C C . HIS B 1 158 ? 7.742 30.047 21.953 1 90.56 158 HIS B C 1
ATOM 5220 O O . HIS B 1 158 ? 6.582 29.828 21.594 1 90.56 158 HIS B O 1
ATOM 5226 N N . ILE B 1 159 ? 8.789 30.031 21.109 1 88.94 159 ILE B N 1
ATOM 5227 C CA . ILE B 1 159 ? 8.625 29.844 19.672 1 88.94 159 ILE B CA 1
ATOM 5228 C C . ILE B 1 159 ? 9.516 28.688 19.203 1 88.94 159 ILE B C 1
ATOM 5230 O O . ILE B 1 159 ? 10.719 28.672 19.5 1 88.94 159 ILE B O 1
ATOM 5234 N N . ALA B 1 160 ? 8.938 27.688 18.609 1 87.75 160 ALA B N 1
ATOM 5235 C CA . ALA B 1 160 ? 9.695 26.703 17.844 1 87.75 160 ALA B CA 1
ATOM 5236 C C . ALA B 1 160 ? 9.531 26.938 16.344 1 87.75 160 ALA B C 1
ATOM 5238 O O . ALA B 1 160 ? 8.414 26.953 15.828 1 87.75 160 ALA B O 1
ATOM 5239 N N . SER B 1 161 ? 10.641 27.203 15.703 1 83.69 161 SER B N 1
ATOM 5240 C CA . SER B 1 161 ? 10.594 27.516 14.273 1 83.69 161 SER B CA 1
ATOM 5241 C C . SER B 1 161 ? 11.805 26.953 13.547 1 83.69 161 SER B C 1
ATOM 5243 O O . SER B 1 161 ? 12.859 26.734 14.156 1 83.69 161 SER B O 1
ATOM 5245 N N . TYR B 1 162 ? 11.57 26.703 12.266 1 76.75 162 TYR B N 1
ATOM 5246 C CA . TYR B 1 162 ? 12.672 26.219 11.438 1 76.75 162 TYR B CA 1
ATOM 5247 C C . TYR B 1 162 ? 13.617 27.359 11.062 1 76.75 162 TYR B C 1
ATOM 5249 O O . TYR B 1 162 ? 14.836 27.25 11.219 1 76.75 162 TYR B O 1
ATOM 5257 N N . TYR B 1 163 ? 13.117 28.438 10.531 1 69.94 163 TYR B N 1
ATOM 5258 C CA . TYR B 1 163 ? 13.945 29.609 10.227 1 69.94 163 TYR B CA 1
ATOM 5259 C C . TYR B 1 163 ? 13.109 30.891 10.234 1 69.94 163 TYR B C 1
ATOM 5261 O O . TYR B 1 163 ? 11.875 30.828 10.242 1 69.94 163 TYR B O 1
ATOM 5269 N N . TRP B 1 164 ? 13.898 32.062 10.328 1 71.75 164 TRP B N 1
ATOM 5270 C CA . TRP B 1 164 ? 13.266 33.375 10.391 1 71.75 164 TRP B CA 1
ATOM 5271 C C . TRP B 1 164 ? 13.766 34.281 9.266 1 71.75 164 TRP B C 1
ATOM 5273 O O . TRP B 1 164 ? 14.969 34.344 9.023 1 71.75 164 TRP B O 1
ATOM 5283 N N . SER B 1 165 ? 12.836 34.812 8.508 1 76.06 165 SER B N 1
ATOM 5284 C CA . SER B 1 165 ? 13.133 35.875 7.559 1 76.06 165 SER B CA 1
ATOM 5285 C C . SER B 1 165 ? 12 36.875 7.496 1 76.06 165 SER B C 1
ATOM 5287 O O . SER B 1 165 ? 11.242 36.906 6.523 1 76.06 165 SER B O 1
ATOM 5289 N N . LEU B 1 166 ? 12.008 37.75 8.492 1 80.06 166 LEU B N 1
ATOM 5290 C CA . LEU B 1 166 ? 10.852 38.625 8.68 1 80.06 166 LEU B CA 1
ATOM 5291 C C . LEU B 1 166 ? 11.062 39.969 7.988 1 80.06 166 LEU B C 1
ATOM 5293 O O . LEU B 1 166 ? 10.109 40.719 7.797 1 80.06 166 LEU B O 1
ATOM 5297 N N . THR B 1 167 ? 12.289 40.188 7.582 1 80.75 167 THR B N 1
ATOM 5298 C CA . THR B 1 167 ? 12.578 41.469 6.984 1 80.75 167 THR B CA 1
ATOM 5299 C C . THR B 1 167 ? 12.922 41.312 5.504 1 80.75 167 THR B C 1
ATOM 5301 O O . THR B 1 167 ? 13.539 40.344 5.102 1 80.75 167 THR B O 1
ATOM 5304 N N . GLY B 1 168 ? 12.539 42.281 4.711 1 75.44 168 GLY B N 1
ATOM 5305 C CA . GLY B 1 168 ? 12.836 42.25 3.289 1 75.44 168 GLY B CA 1
ATOM 5306 C C . GLY B 1 168 ? 14.32 42.281 2.99 1 75.44 168 GLY B C 1
ATOM 5307 O O . GLY B 1 168 ? 14.781 41.656 2.047 1 75.44 168 GLY B O 1
ATOM 5308 N N . GLN B 1 169 ? 15.055 42.969 3.746 1 75 169 GLN B N 1
ATOM 5309 C CA . GLN B 1 169 ? 16.484 43.125 3.539 1 75 169 GLN B CA 1
ATOM 5310 C C . GLN B 1 169 ? 17.203 41.781 3.633 1 75 169 GLN B C 1
ATOM 5312 O O . GLN B 1 169 ? 18.188 41.531 2.934 1 75 169 GLN B O 1
ATOM 5317 N N . ASP B 1 170 ? 16.703 40.969 4.477 1 74.12 170 ASP B N 1
ATOM 5318 C CA . ASP B 1 170 ? 17.328 39.656 4.684 1 74.12 170 ASP B CA 1
ATOM 5319 C C . ASP B 1 170 ? 17.25 38.781 3.422 1 74.12 170 ASP B C 1
ATOM 5321 O O . ASP B 1 170 ? 18.078 37.906 3.201 1 74.12 170 ASP B O 1
ATOM 5325 N N . VAL B 1 171 ? 16.188 39.062 2.59 1 73.06 171 VAL B N 1
ATOM 5326 C CA . VAL B 1 171 ? 16 38.219 1.411 1 73.06 171 VAL B CA 1
ATOM 5327 C C . VAL B 1 171 ? 16.188 39.062 0.146 1 73.06 171 VAL B C 1
ATOM 5329 O O . VAL B 1 171 ? 15.875 38.594 -0.957 1 73.06 171 VAL B O 1
ATOM 5332 N N . GLY B 1 172 ? 16.562 40.25 0.314 1 71.38 172 GLY B N 1
ATOM 5333 C CA . GLY B 1 172 ? 16.875 41.094 -0.818 1 71.38 172 GLY B CA 1
ATOM 5334 C C . GLY B 1 172 ? 15.641 41.688 -1.48 1 71.38 172 GLY B C 1
ATOM 5335 O O . GLY B 1 172 ? 15.617 41.875 -2.695 1 71.38 172 GLY B O 1
ATOM 5336 N N . VAL B 1 173 ? 14.586 41.688 -0.791 1 72.44 173 VAL B N 1
ATOM 5337 C CA . VAL B 1 173 ? 13.344 42.219 -1.341 1 72.44 173 VAL B CA 1
ATOM 5338 C C . VAL B 1 173 ? 13.031 43.562 -0.69 1 72.44 173 VAL B C 1
ATOM 5340 O O . VAL B 1 173 ? 13.125 43.719 0.531 1 72.44 173 VAL B O 1
ATOM 5343 N N . ASN B 1 174 ? 12.852 44.562 -1.611 1 71.06 174 ASN B N 1
ATOM 5344 C CA . ASN B 1 174 ? 12.547 45.875 -1.111 1 71.06 174 ASN B CA 1
ATOM 5345 C C . ASN B 1 174 ? 11.148 46.344 -1.53 1 71.06 174 ASN B C 1
ATOM 5347 O O . ASN B 1 174 ? 11 47.344 -2.234 1 71.06 174 ASN B O 1
ATOM 5351 N N . ASP B 1 175 ? 10.188 45.5 -1.261 1 74.38 175 ASP B N 1
ATOM 5352 C CA . ASP B 1 175 ? 8.812 45.875 -1.583 1 74.38 175 ASP B CA 1
ATOM 5353 C C . ASP B 1 175 ? 7.898 45.719 -0.371 1 74.38 175 ASP B C 1
ATOM 5355 O O . ASP B 1 175 ? 8.375 45.594 0.756 1 74.38 175 ASP B O 1
ATOM 5359 N N . SER B 1 176 ? 6.617 46.094 -0.581 1 76.19 176 SER B N 1
ATOM 5360 C CA . SER B 1 176 ? 5.656 46.156 0.516 1 76.19 176 SER B CA 1
ATOM 5361 C C . SER B 1 176 ? 5.305 44.75 1.023 1 76.19 176 SER B C 1
ATOM 5363 O O . SER B 1 176 ? 4.629 44.625 2.045 1 76.19 176 SER B O 1
ATOM 5365 N N . SER B 1 177 ? 5.922 43.781 0.46 1 76 177 SER B N 1
ATOM 5366 C CA . SER B 1 177 ? 5.57 42.406 0.825 1 76 177 SER B CA 1
ATOM 5367 C C . SER B 1 177 ? 6.148 42.031 2.184 1 76 177 SER B C 1
ATOM 5369 O O . SER B 1 177 ? 5.668 41.094 2.832 1 76 177 SER B O 1
ATOM 5371 N N . SER B 1 178 ? 7.102 42.812 2.643 1 79.19 178 SER B N 1
ATOM 5372 C CA . SER B 1 178 ? 7.77 42.469 3.896 1 79.19 178 SER B CA 1
ATOM 5373 C C . SER B 1 178 ? 7.156 43.219 5.066 1 79.19 178 SER B C 1
ATOM 5375 O O . SER B 1 178 ? 7.543 43.031 6.219 1 79.19 178 SER B O 1
ATOM 5377 N N . GLN B 1 179 ? 6.219 44.062 4.863 1 83.94 179 GLN B N 1
ATOM 5378 C CA . GLN B 1 179 ? 5.672 44.938 5.887 1 83.94 179 GLN B CA 1
ATOM 5379 C C . GLN B 1 179 ? 5.102 44.125 7.055 1 83.94 179 GLN B C 1
ATOM 5381 O O . GLN B 1 179 ? 5.293 44.5 8.219 1 83.94 179 GLN B O 1
ATOM 5386 N N . GLN B 1 180 ? 4.426 43.125 6.766 1 85.19 180 GLN B N 1
ATOM 5387 C CA . GLN B 1 180 ? 3.814 42.344 7.824 1 85.19 180 GLN B CA 1
ATOM 5388 C C . GLN B 1 180 ? 4.879 41.656 8.68 1 85.19 180 GLN B C 1
ATOM 5390 O O . GLN B 1 180 ? 4.734 41.562 9.898 1 85.19 180 GLN B O 1
ATOM 5395 N N . GLY B 1 181 ? 5.875 41.156 8.031 1 85 181 GLY B N 1
ATOM 5396 C CA . GLY B 1 181 ? 6.98 40.562 8.758 1 85 181 GLY B CA 1
ATOM 5397 C C . GLY B 1 181 ? 7.723 41.531 9.633 1 85 181 GLY B C 1
ATOM 5398 O O . GLY B 1 181 ? 8.086 41.219 10.766 1 85 181 GLY B O 1
ATOM 5399 N N . GLU B 1 182 ? 7.918 42.688 9.125 1 86.88 182 GLU B N 1
ATOM 5400 C CA . GLU B 1 182 ? 8.602 43.719 9.883 1 86.88 182 GLU B CA 1
ATOM 5401 C C . GLU B 1 182 ? 7.77 44.188 11.078 1 86.88 182 GLU B C 1
ATOM 5403 O O . GLU B 1 182 ? 8.312 44.438 12.148 1 86.88 182 GLU B O 1
ATOM 5408 N N . ALA B 1 183 ? 6.508 44.25 10.82 1 88.94 183 ALA B N 1
ATOM 5409 C CA . ALA B 1 183 ? 5.613 44.594 11.922 1 88.94 183 ALA B CA 1
ATOM 5410 C C . ALA B 1 183 ? 5.688 43.562 13.031 1 88.94 183 ALA B C 1
ATOM 5412 O O . ALA B 1 183 ? 5.633 43.906 14.219 1 88.94 183 ALA B O 1
ATOM 5413 N N . LEU B 1 184 ? 5.762 42.375 12.688 1 89.12 184 LEU B N 1
ATOM 5414 C CA . LEU B 1 184 ? 5.871 41.281 13.664 1 89.12 184 LEU B CA 1
ATOM 5415 C C . LEU B 1 184 ? 7.176 41.406 14.438 1 89.12 184 LEU B C 1
ATOM 5417 O O . LEU B 1 184 ? 7.195 41.219 15.656 1 89.12 184 LEU B O 1
ATOM 5421 N N . LEU B 1 185 ? 8.258 41.625 13.727 1 87.62 185 LEU B N 1
ATOM 5422 C CA . LEU B 1 185 ? 9.555 41.781 14.383 1 87.62 185 LEU B CA 1
ATOM 5423 C C . LEU B 1 185 ? 9.516 42.938 15.383 1 87.62 185 LEU B C 1
ATOM 5425 O O . LEU B 1 185 ? 10.055 42.844 16.484 1 87.62 185 LEU B O 1
ATOM 5429 N N . GLN B 1 186 ? 8.898 44 14.953 1 90.56 186 GLN B N 1
ATOM 5430 C CA . GLN B 1 186 ? 8.75 45.125 15.844 1 90.56 186 GLN B CA 1
ATOM 5431 C C . GLN B 1 186 ? 7.945 44.781 17.078 1 90.56 186 GLN B C 1
ATOM 5433 O O . GLN B 1 186 ? 8.234 45.25 18.188 1 90.56 186 GLN B O 1
ATOM 5438 N N . LYS B 1 187 ? 6.957 44.031 16.844 1 91.94 187 LYS B N 1
ATOM 5439 C CA . LYS B 1 187 ? 6.145 43.594 17.969 1 91.94 187 LYS B CA 1
ATOM 5440 C C . LYS B 1 187 ? 6.973 42.781 18.969 1 91.94 187 LYS B C 1
ATOM 5442 O O . LYS B 1 187 ? 6.828 42.938 20.172 1 91.94 187 LYS B O 1
ATOM 5447 N N . PHE B 1 188 ? 7.801 41.875 18.547 1 90.44 188 PHE B N 1
ATOM 5448 C CA . PHE B 1 188 ? 8.688 41.094 19.406 1 90.44 188 PHE B CA 1
ATOM 5449 C C . PHE B 1 188 ? 9.609 42.031 20.203 1 90.44 188 PHE B C 1
ATOM 5451 O O . PHE B 1 188 ? 9.836 41.812 21.391 1 90.44 188 PHE B O 1
ATOM 5458 N N . GLN B 1 189 ? 10.109 43.062 19.562 1 89.62 189 GLN B N 1
ATOM 5459 C CA . GLN B 1 189 ? 10.969 44.031 20.234 1 89.62 189 GLN B CA 1
ATOM 5460 C C . GLN B 1 189 ? 10.211 44.781 21.328 1 89.62 189 GLN B C 1
ATOM 5462 O O . GLN B 1 189 ? 10.758 45 22.406 1 89.62 189 GLN B O 1
ATOM 5467 N N . GLN B 1 190 ? 9.016 45.094 20.984 1 91.62 190 GLN B N 1
ATOM 5468 C CA . GLN B 1 190 ? 8.18 45.781 21.984 1 91.62 190 GLN B CA 1
ATOM 5469 C C . GLN B 1 190 ? 7.945 44.906 23.203 1 91.62 190 GLN B C 1
ATOM 5471 O O . GLN B 1 190 ? 7.914 45.406 24.328 1 91.62 190 GLN B O 1
ATOM 5476 N N . LEU B 1 191 ? 7.734 43.625 22.969 1 90.38 191 LEU B N 1
ATOM 5477 C CA . LEU B 1 191 ? 7.547 42.719 24.078 1 90.38 191 LEU B CA 1
ATOM 5478 C C . LEU B 1 191 ? 8.781 42.688 24.984 1 90.38 191 LEU B C 1
ATOM 5480 O O . LEU B 1 191 ? 8.656 42.688 26.203 1 90.38 191 LEU B O 1
ATOM 5484 N N . LEU B 1 192 ? 9.875 42.656 24.359 1 88.19 192 LEU B N 1
ATOM 5485 C CA . LEU B 1 192 ? 11.125 42.656 25.109 1 88.19 192 LEU B CA 1
ATOM 5486 C C . LEU B 1 192 ? 11.281 43.906 25.938 1 88.19 192 LEU B C 1
ATOM 5488 O O . LEU B 1 192 ? 11.75 43.875 27.078 1 88.19 192 LEU B O 1
ATOM 5492 N N . LEU B 1 193 ? 10.883 44.969 25.422 1 88.31 193 LEU B N 1
ATOM 5493 C CA . LEU B 1 193 ? 10.938 46.25 26.141 1 88.31 193 LEU B CA 1
ATOM 5494 C C . LEU B 1 193 ? 10 46.25 27.328 1 88.31 193 LEU B C 1
ATOM 5496 O O . LEU B 1 193 ? 10.234 46.938 28.312 1 88.31 193 LEU B O 1
ATOM 5500 N N . ARG B 1 194 ? 9.031 45.438 27.281 1 90.44 194 ARG B N 1
ATOM 5501 C CA . ARG B 1 194 ? 8.078 45.312 28.391 1 90.44 194 ARG B CA 1
ATOM 5502 C C . ARG B 1 194 ? 8.508 44.219 29.344 1 90.44 194 ARG B C 1
ATOM 5504 O O . ARG B 1 194 ? 7.73 43.812 30.219 1 90.44 194 ARG B O 1
ATOM 5511 N N . ASN B 1 195 ? 9.648 43.656 29.188 1 88.94 195 ASN B N 1
ATOM 5512 C CA . ASN B 1 195 ? 10.258 42.625 30.031 1 88.94 195 ASN B CA 1
ATOM 5513 C C . ASN B 1 195 ? 9.531 41.312 29.891 1 88.94 195 ASN B C 1
ATOM 5515 O O . ASN B 1 195 ? 9.352 40.594 30.875 1 88.94 195 ASN B O 1
ATOM 5519 N N . ILE B 1 196 ? 8.977 41.125 28.766 1 88.31 196 ILE B N 1
ATOM 5520 C CA . ILE B 1 196 ? 8.438 39.812 28.422 1 88.31 196 ILE B CA 1
ATOM 5521 C C . ILE B 1 196 ? 9.523 38.969 27.766 1 88.31 196 ILE B C 1
ATOM 5523 O O . ILE B 1 196 ? 10.164 39.406 26.812 1 88.31 196 ILE B O 1
ATOM 5527 N N . SER B 1 197 ? 9.781 37.75 28.266 1 87.56 197 SER B N 1
ATOM 5528 C CA . SER B 1 197 ? 10.828 36.906 27.734 1 87.56 197 SER B CA 1
ATOM 5529 C C . SER B 1 197 ? 10.398 36.25 26.422 1 87.56 197 SER B C 1
ATOM 5531 O O . SER B 1 197 ? 9.258 35.844 26.281 1 87.56 197 SER B O 1
ATOM 5533 N N . VAL B 1 198 ? 11.312 36.281 25.453 1 88.06 198 VAL B N 1
ATOM 5534 C CA . VAL B 1 198 ? 11.094 35.625 24.188 1 88.06 198 VAL B CA 1
ATOM 5535 C C . VAL B 1 198 ? 12.133 34.5 23.984 1 88.06 198 VAL B C 1
ATOM 5537 O O . VAL B 1 198 ? 13.336 34.781 23.984 1 88.06 198 VAL B O 1
ATOM 5540 N N . VAL B 1 199 ? 11.656 33.25 23.953 1 87.25 199 VAL B N 1
ATOM 5541 C CA . VAL B 1 199 ? 12.516 32.094 23.797 1 87.25 199 VAL B CA 1
ATOM 5542 C C . VAL B 1 199 ? 12.266 31.422 22.438 1 87.25 199 VAL B C 1
ATOM 5544 O O . VAL B 1 199 ? 11.125 31.078 22.109 1 87.25 199 VAL B O 1
ATOM 5547 N N . VAL B 1 200 ? 13.328 31.266 21.641 1 85.31 200 VAL B N 1
ATOM 5548 C CA . VAL B 1 200 ? 13.18 30.734 20.297 1 85.31 200 VAL B CA 1
ATOM 5549 C C . VAL B 1 200 ? 14.047 29.5 20.125 1 85.31 200 VAL B C 1
ATOM 5551 O O . VAL B 1 200 ? 15.266 29.562 20.312 1 85.31 200 VAL B O 1
ATOM 5554 N N . ALA B 1 201 ? 13.414 28.328 19.891 1 83.81 201 ALA B N 1
ATOM 5555 C CA . ALA B 1 201 ? 14.125 27.125 19.453 1 83.81 201 ALA B CA 1
ATOM 5556 C C . ALA B 1 201 ? 14.102 27 17.938 1 83.81 201 ALA B C 1
ATOM 5558 O O . ALA B 1 201 ? 13.031 26.953 17.328 1 83.81 201 ALA B O 1
ATOM 5559 N N . THR B 1 202 ? 15.25 26.969 17.297 1 83.12 202 THR B N 1
ATOM 5560 C CA . THR B 1 202 ? 15.328 26.922 15.844 1 83.12 202 THR B CA 1
ATOM 5561 C C . THR B 1 202 ? 16.344 25.891 15.391 1 83.12 202 THR B C 1
ATOM 5563 O O . THR B 1 202 ? 17.109 25.359 16.203 1 83.12 202 THR B O 1
ATOM 5566 N N . HIS B 1 203 ? 16.203 25.516 14.078 1 76.62 203 HIS B N 1
ATOM 5567 C CA . HIS B 1 203 ? 17.094 24.531 13.5 1 76.62 203 HIS B CA 1
ATOM 5568 C C . HIS B 1 203 ? 18.469 25.109 13.227 1 76.62 203 HIS B C 1
ATOM 5570 O O . HIS B 1 203 ? 18.594 26.266 12.82 1 76.62 203 HIS B O 1
ATOM 5576 N N . SER B 1 204 ? 19.531 24.344 13.516 1 68.06 204 SER B N 1
ATOM 5577 C CA . SER B 1 204 ? 20.906 24.703 13.172 1 68.06 204 SER B CA 1
ATOM 5578 C C . SER B 1 204 ? 21.562 23.625 12.312 1 68.06 204 SER B C 1
ATOM 5580 O O . SER B 1 204 ? 21.469 22.438 12.625 1 68.06 204 SER B O 1
ATOM 5582 N N . PRO B 1 205 ? 22.188 23.953 11.148 1 65.5 205 PRO B N 1
ATOM 5583 C CA . PRO B 1 205 ? 22.359 25.312 10.641 1 65.5 205 PRO B CA 1
ATOM 5584 C C . PRO B 1 205 ? 21.094 25.859 9.984 1 65.5 205 PRO B C 1
ATOM 5586 O O . PRO B 1 205 ? 20.266 25.094 9.508 1 65.5 205 PRO B O 1
ATOM 5589 N N . THR B 1 206 ? 20.984 27.141 10.125 1 61.59 206 THR B N 1
ATOM 5590 C CA . THR B 1 206 ? 19.797 27.781 9.586 1 61.59 206 THR B CA 1
ATOM 5591 C C . THR B 1 206 ? 19.844 27.812 8.062 1 61.59 206 THR B C 1
ATOM 5593 O O . THR B 1 206 ? 20.922 27.891 7.469 1 61.59 206 THR B O 1
ATOM 5596 N N . LEU B 1 207 ? 18.688 27.828 7.531 1 59.94 207 LEU B N 1
ATOM 5597 C CA . LEU B 1 207 ? 18.562 27.984 6.09 1 59.94 207 LEU B CA 1
ATOM 5598 C C . LEU B 1 207 ? 18.562 29.469 5.711 1 59.94 207 LEU B C 1
ATOM 5600 O O . LEU B 1 207 ? 18.859 29.828 4.566 1 59.94 207 LEU B O 1
ATOM 5604 N N . ALA B 1 208 ? 18.188 30.281 6.781 1 60.44 208 ALA B N 1
ATOM 5605 C CA . ALA B 1 208 ? 18.203 31.719 6.559 1 60.44 208 ALA B CA 1
ATOM 5606 C C . ALA B 1 208 ? 19.562 32.312 6.91 1 60.44 208 ALA B C 1
ATOM 5608 O O . ALA B 1 208 ? 19.719 32.969 7.949 1 60.44 208 ALA B O 1
ATOM 5609 N N . LYS B 1 209 ? 20.469 32.094 6.023 1 63.53 209 LYS B N 1
ATOM 5610 C CA . LYS B 1 209 ? 21.859 32.438 6.297 1 63.53 209 LYS B CA 1
ATOM 5611 C C . LYS B 1 209 ? 22.047 33.938 6.438 1 63.53 209 LYS B C 1
ATOM 5613 O O . LYS B 1 209 ? 22.922 34.406 7.172 1 63.53 209 LYS B O 1
ATOM 5618 N N . THR B 1 210 ? 21.094 34.625 5.902 1 66.31 210 THR B N 1
ATOM 5619 C CA . THR B 1 210 ? 21.297 36.062 5.883 1 66.31 210 THR B CA 1
ATOM 5620 C C . THR B 1 210 ? 20.344 36.781 6.855 1 66.31 210 THR B C 1
ATOM 5622 O O . THR B 1 210 ? 20.312 38 6.93 1 66.31 210 THR B O 1
ATOM 5625 N N . SER B 1 211 ? 19.672 35.938 7.555 1 73.81 211 SER B N 1
ATOM 5626 C CA . SER B 1 211 ? 18.672 36.562 8.422 1 73.81 211 SER B CA 1
ATOM 5627 C C . SER B 1 211 ? 19.328 37.188 9.656 1 73.81 211 SER B C 1
ATOM 5629 O O . SER B 1 211 ? 20.234 36.594 10.242 1 73.81 211 SER B O 1
ATOM 5631 N N . THR B 1 212 ? 18.828 38.375 9.922 1 76.38 212 THR B N 1
ATOM 5632 C CA . THR B 1 212 ? 19.328 39.094 11.102 1 76.38 212 THR B CA 1
ATOM 5633 C C . THR B 1 212 ? 18.266 39.094 12.203 1 76.38 212 THR B C 1
ATOM 5635 O O . THR B 1 212 ? 18.484 39.719 13.258 1 76.38 212 THR B O 1
ATOM 5638 N N . ASP B 1 213 ? 17.172 38.531 11.953 1 77.75 213 ASP B N 1
ATOM 5639 C CA . ASP B 1 213 ? 16.016 38.656 12.844 1 77.75 213 ASP B CA 1
ATOM 5640 C C . ASP B 1 213 ? 16.375 38.219 14.266 1 77.75 213 ASP B C 1
ATOM 5642 O O . ASP B 1 213 ? 16.109 38.969 15.219 1 77.75 213 ASP B O 1
ATOM 5646 N N . LEU B 1 214 ? 17 37.094 14.32 1 76.75 214 LEU B N 1
ATOM 5647 C CA . LEU B 1 214 ? 17.328 36.562 15.641 1 76.75 214 LEU B CA 1
ATOM 5648 C C . LEU B 1 214 ? 18.406 37.406 16.312 1 76.75 214 LEU B C 1
ATOM 5650 O O . LEU B 1 214 ? 18.422 37.531 17.547 1 76.75 214 LEU B O 1
ATOM 5654 N N . GLN B 1 215 ? 19.297 37.906 15.531 1 77.56 215 GLN B N 1
ATOM 5655 C CA . GLN B 1 215 ? 20.328 38.781 16.078 1 77.56 215 GLN B CA 1
ATOM 5656 C C . GLN B 1 215 ? 19.719 40.062 16.656 1 77.56 215 GLN B C 1
ATOM 5658 O O . GLN B 1 215 ? 20.125 40.5 17.734 1 77.56 215 GLN B O 1
ATOM 5663 N N . VAL B 1 216 ? 18.812 40.562 15.938 1 73.75 216 VAL B N 1
ATOM 5664 C CA . VAL B 1 216 ? 18.125 41.781 16.375 1 73.75 216 VAL B CA 1
ATOM 5665 C C . VAL B 1 216 ? 17.422 41.5 17.703 1 73.75 216 VAL B C 1
ATOM 5667 O O . VAL B 1 216 ? 17.453 42.312 18.625 1 73.75 216 VAL B O 1
ATOM 5670 N N . LEU B 1 217 ? 16.797 40.406 17.766 1 77.56 217 LEU B N 1
ATOM 5671 C CA . LEU B 1 217 ? 16.078 40.062 18.984 1 77.56 217 LEU B CA 1
ATOM 5672 C C . LEU B 1 217 ? 17.047 39.781 20.141 1 77.56 217 LEU B C 1
ATOM 5674 O O . LEU B 1 217 ? 16.781 40.188 21.281 1 77.56 217 LEU B O 1
ATOM 5678 N N . ALA B 1 218 ? 18.094 39.125 19.828 1 75.88 218 ALA B N 1
ATOM 5679 C CA . ALA B 1 218 ? 19.094 38.812 20.859 1 75.88 218 ALA B CA 1
ATOM 5680 C C . ALA B 1 218 ? 19.719 40.094 21.422 1 75.88 218 ALA B C 1
ATOM 5682 O O . ALA B 1 218 ? 20.109 40.125 22.594 1 75.88 218 ALA B O 1
ATOM 5683 N N . ALA B 1 219 ? 19.844 41.062 20.641 1 69.81 219 ALA B N 1
ATOM 5684 C CA . ALA B 1 219 ? 20.469 42.312 21.047 1 69.81 219 ALA B CA 1
ATOM 5685 C C . ALA B 1 219 ? 19.578 43.062 22.047 1 69.81 219 ALA B C 1
ATOM 5687 O O . ALA B 1 219 ? 20.078 43.844 22.875 1 69.81 219 ALA B O 1
ATOM 5688 N N . HIS B 1 220 ? 18.391 43.062 21.953 1 58.31 220 HIS B N 1
ATOM 5689 C CA . HIS B 1 220 ? 17.469 43.812 22.781 1 58.31 220 HIS B CA 1
ATOM 5690 C C . HIS B 1 220 ? 17.141 43.062 24.062 1 58.31 220 HIS B C 1
ATOM 5692 O O . HIS B 1 220 ? 16.531 43.625 24.984 1 58.31 220 HIS B O 1
ATOM 5698 N N . GLY B 1 221 ? 17.391 41.844 24.172 1 51.25 221 GLY B N 1
ATOM 5699 C CA . GLY B 1 221 ? 16.891 41.188 25.359 1 51.25 221 GLY B CA 1
ATOM 5700 C C . GLY B 1 221 ? 17.781 40.062 25.812 1 51.25 221 GLY B C 1
ATOM 5701 O O . GLY B 1 221 ? 18.719 39.656 25.109 1 51.25 221 GLY B O 1
ATOM 5702 N N . ARG B 1 222 ? 17.766 39.906 27.188 1 38.38 222 ARG B N 1
ATOM 5703 C CA . ARG B 1 222 ? 18.281 38.688 27.766 1 38.38 222 ARG B CA 1
ATOM 5704 C C . ARG B 1 222 ? 17.672 37.469 27.078 1 38.38 222 ARG B C 1
ATOM 5706 O O . ARG B 1 222 ? 16.453 37.312 27.047 1 38.38 222 ARG B O 1
ATOM 5713 N N . CYS B 1 223 ? 18.203 37.219 25.953 1 35.47 223 CYS B N 1
ATOM 5714 C CA . CYS B 1 223 ? 17.812 35.875 25.516 1 35.47 223 CYS B CA 1
ATOM 5715 C C . CYS B 1 223 ? 17.688 34.938 26.688 1 35.47 223 CYS B C 1
ATOM 5717 O O . CYS B 1 223 ? 18.688 34.625 27.344 1 35.47 223 CYS B O 1
ATOM 5719 N N . LEU B 1 224 ? 16.719 35.25 27.625 1 30.66 224 LEU B N 1
ATOM 5720 C CA . LEU B 1 224 ? 16.5 34.438 28.812 1 30.66 224 LEU B CA 1
ATOM 5721 C C . LEU B 1 224 ? 16.156 33 28.422 1 30.66 224 LEU B C 1
ATOM 5723 O O . LEU B 1 224 ? 15.5 32.75 27.406 1 30.66 224 LEU B O 1
ATOM 5727 N N . ARG B 1 225 ? 16.891 32.156 28.812 1 26.47 225 ARG B N 1
ATOM 5728 C CA . ARG B 1 225 ? 16.547 30.766 29.141 1 26.47 225 ARG B CA 1
ATOM 5729 C C . ARG B 1 225 ? 15.375 30.703 30.109 1 26.47 225 ARG B C 1
ATOM 5731 O O . ARG B 1 225 ? 15.477 31.156 31.25 1 26.47 225 ARG B O 1
ATOM 5738 N N . ALA B 1 226 ? 14.289 31.188 29.812 1 27.59 226 ALA B N 1
ATOM 5739 C CA . ALA B 1 226 ? 13.141 31.375 30.703 1 27.59 226 ALA B CA 1
ATOM 5740 C C . ALA B 1 226 ? 12.68 30.031 31.266 1 27.59 226 ALA B C 1
ATOM 5742 O O . ALA B 1 226 ? 12.852 28.984 30.625 1 27.59 226 ALA B O 1
ATOM 5743 N N . GLY B 1 227 ? 12.383 30.109 32.594 1 21.2 227 GLY B N 1
ATOM 5744 C CA . GLY B 1 227 ? 11.477 29.391 33.5 1 21.2 227 GLY B CA 1
ATOM 5745 C C . GLY B 1 227 ? 10.023 29.5 33.062 1 21.2 227 GLY B C 1
ATOM 5746 O O . GLY B 1 227 ? 9.648 30.422 32.344 1 21.2 227 GLY B O 1
ATOM 5747 N N . LEU B 1 228 ? 9.031 28.625 33.406 1 25.56 228 LEU B N 1
ATOM 5748 C CA . LEU B 1 228 ? 7.754 27.984 33.062 1 25.56 228 LEU B CA 1
ATOM 5749 C C . LEU B 1 228 ? 6.59 28.922 33.406 1 25.56 228 LEU B C 1
ATOM 5751 O O . LEU B 1 228 ? 6.043 28.875 34.5 1 25.56 228 LEU B O 1
ATOM 5755 N N . CYS B 1 229 ? 6.465 30.234 33.312 1 22.33 229 CYS B N 1
ATOM 5756 C CA . CYS B 1 229 ? 5.184 30.766 33.75 1 22.33 229 CYS B CA 1
ATOM 5757 C C . CYS B 1 229 ? 4.105 30.547 32.688 1 22.33 229 CYS B C 1
ATOM 5759 O O . CYS B 1 229 ? 4.395 30.562 31.5 1 22.33 229 CYS B O 1
ATOM 5761 N N . SER B 1 230 ? 2.645 30.516 33 1 27.23 230 SER B N 1
ATOM 5762 C CA . SER B 1 230 ? 1.44 29.781 32.625 1 27.23 230 SER B CA 1
ATOM 5763 C C . SER B 1 230 ? 0.765 30.391 31.391 1 27.23 230 SER B C 1
ATOM 5765 O O . SER B 1 230 ? -0.129 29.781 30.797 1 27.23 230 SER B O 1
ATOM 5767 N N . ARG B 1 231 ? 0.426 31.734 31.156 1 31.05 231 ARG B N 1
ATOM 5768 C CA . ARG B 1 231 ? -0.776 31.859 30.344 1 31.05 231 ARG B CA 1
ATOM 5769 C C . ARG B 1 231 ? -0.475 31.547 28.875 1 31.05 231 ARG B C 1
ATOM 5771 O O . ARG B 1 231 ? 0.142 32.375 28.188 1 31.05 231 ARG B O 1
ATOM 5778 N N . GLU B 1 232 ? -0.167 30.297 28.531 1 34.09 232 GLU B N 1
ATOM 5779 C CA . GLU B 1 232 ? 0.58 29.828 27.375 1 34.09 232 GLU B CA 1
ATOM 5780 C C . GLU B 1 232 ? -0.343 29.594 26.172 1 34.09 232 GLU B C 1
ATOM 5782 O O . GLU B 1 232 ? -1.354 28.906 26.281 1 34.09 232 GLU B O 1
ATOM 5787 N N . THR B 1 233 ? -0.638 30.781 25.422 1 35.75 233 THR B N 1
ATOM 5788 C CA . THR B 1 233 ? -1.334 30.578 24.156 1 35.75 233 THR B CA 1
ATOM 5789 C C . THR B 1 233 ? -0.378 30.031 23.094 1 35.75 233 THR B C 1
ATOM 5791 O O . THR B 1 233 ? 0.766 30.484 23 1 35.75 233 THR B O 1
ATOM 5794 N N . PHE B 1 234 ? -0.551 28.797 22.531 1 38.31 234 PHE B N 1
ATOM 5795 C CA . PHE B 1 234 ? 0.373 28.156 21.609 1 38.31 234 PHE B CA 1
ATOM 5796 C C . PHE B 1 234 ? -0.171 28.203 20.172 1 38.31 234 PHE B C 1
ATOM 5798 O O . PHE B 1 234 ? -1.384 28.141 19.969 1 38.31 234 PHE B O 1
ATOM 5805 N N . ALA B 1 235 ? 0.466 29.047 19.188 1 39 235 ALA B N 1
ATOM 5806 C CA . ALA B 1 235 ? 0.152 29 17.766 1 39 235 ALA B CA 1
ATOM 5807 C C . ALA B 1 235 ? 0.963 27.922 17.047 1 39 235 ALA B C 1
ATOM 5809 O O . ALA B 1 235 ? 2.174 27.812 17.266 1 39 235 ALA B O 1
ATOM 5810 N N . LEU B 1 236 ? 0.319 26.812 16.469 1 41.78 236 LEU B N 1
ATOM 5811 C CA . LEU B 1 236 ? 0.887 25.703 15.703 1 41.78 236 LEU B CA 1
ATOM 5812 C C . LEU B 1 236 ? 0.928 26.031 14.219 1 41.78 236 LEU B C 1
ATOM 5814 O O . LEU B 1 236 ? -0.029 26.578 13.672 1 41.78 236 LEU B O 1
ATOM 5818 N N . SER B 1 237 ? 2.016 25.688 13.258 1 44.03 237 SER B N 1
ATOM 5819 C CA . SER B 1 237 ? 2.338 25.188 11.922 1 44.03 237 SER B CA 1
ATOM 5820 C C . SER B 1 237 ? 2.998 26.266 11.07 1 44.03 237 SER B C 1
ATOM 5822 O O . SER B 1 237 ? 2.928 26.234 9.844 1 44.03 237 SER B O 1
ATOM 5824 N N . VAL B 1 238 ? 3.398 27.391 11.516 1 39.38 238 VAL B N 1
ATOM 5825 C CA . VAL B 1 238 ? 3.828 28.312 10.469 1 39.38 238 VAL B CA 1
ATOM 5826 C C . VAL B 1 238 ? 5.258 27.969 10.047 1 39.38 238 VAL B C 1
ATOM 5828 O O . VAL B 1 238 ? 6.172 27.969 10.875 1 39.38 238 VAL B O 1
ATOM 5831 N N . SER B 1 239 ? 5.355 27.109 9.055 1 39.88 239 SER B N 1
ATOM 5832 C CA . SER B 1 239 ? 6.699 27.109 8.484 1 39.88 239 SER B CA 1
ATOM 5833 C C . SER B 1 239 ? 7.191 28.531 8.258 1 39.88 239 SER B C 1
ATOM 5835 O O . SER B 1 239 ? 6.469 29.375 7.699 1 39.88 239 SER B O 1
ATOM 5837 N N . THR B 1 240 ? 7.887 29.078 9.141 1 38.5 240 THR B N 1
ATOM 5838 C CA . THR B 1 240 ? 8.414 30.422 8.938 1 38.5 240 THR B CA 1
ATOM 5839 C C . THR B 1 240 ? 9.367 30.453 7.746 1 38.5 240 THR B C 1
ATOM 5841 O O . THR B 1 240 ? 10.578 30.281 7.91 1 38.5 240 THR B O 1
ATOM 5844 N N . ASP B 1 241 ? 8.922 30.172 6.652 1 44.5 241 ASP B N 1
ATOM 5845 C CA . ASP B 1 241 ? 9.664 30.406 5.414 1 44.5 241 ASP B CA 1
ATOM 5846 C C . ASP B 1 241 ? 10.055 31.875 5.277 1 44.5 241 ASP B C 1
ATOM 5848 O O . ASP B 1 241 ? 9.492 32.75 5.961 1 44.5 241 ASP B O 1
ATOM 5852 N N . PRO B 1 242 ? 11.102 32.312 4.574 1 45.12 242 PRO B N 1
ATOM 5853 C CA . PRO B 1 242 ? 11.703 33.656 4.547 1 45.12 242 PRO B CA 1
ATOM 5854 C C . PRO B 1 242 ? 10.664 34.75 4.531 1 45.12 242 PRO B C 1
ATOM 5856 O O . PRO B 1 242 ? 10.883 35.812 5.129 1 45.12 242 PRO B O 1
ATOM 5859 N N . ASP B 1 243 ? 9.664 34.469 3.672 1 56 243 ASP B N 1
ATOM 5860 C CA . ASP B 1 243 ? 8.516 35.375 3.727 1 56 243 ASP B CA 1
ATOM 5861 C C . ASP B 1 243 ? 7.219 34.594 3.945 1 56 243 ASP B C 1
ATOM 5863 O O . ASP B 1 243 ? 6.465 34.375 3 1 56 243 ASP B O 1
ATOM 5867 N N . PRO B 1 244 ? 7.117 34.281 5.195 1 56.41 244 PRO B N 1
ATOM 5868 C CA . PRO B 1 244 ? 6.008 33.375 5.508 1 56.41 244 PRO B CA 1
ATOM 5869 C C . PRO B 1 244 ? 4.66 33.875 5.016 1 56.41 244 PRO B C 1
ATOM 5871 O O . PRO B 1 244 ? 3.746 33.094 4.754 1 56.41 244 PRO B O 1
ATOM 5874 N N . LEU B 1 245 ? 4.711 35.188 4.715 1 66.75 245 LEU B N 1
ATOM 5875 C CA . LEU B 1 245 ? 3.422 35.75 4.363 1 66.75 245 LEU B CA 1
ATOM 5876 C C . LEU B 1 245 ? 3.186 35.688 2.859 1 66.75 245 LEU B C 1
ATOM 5878 O O . LEU B 1 245 ? 2.078 35.969 2.387 1 66.75 245 LEU B O 1
ATOM 5882 N N . GLN B 1 246 ? 4.191 35.156 2.242 1 77.44 246 GLN B N 1
ATOM 5883 C CA . GLN B 1 246 ? 4.02 34.906 0.813 1 77.44 246 GLN B CA 1
ATOM 5884 C C . GLN B 1 246 ? 3.895 33.406 0.515 1 77.44 246 GLN B C 1
ATOM 5886 O O . GLN B 1 246 ? 4.023 33 -0.637 1 77.44 246 GLN B O 1
ATOM 5891 N N . VAL B 1 247 ? 3.75 32.719 1.511 1 87.31 247 VAL B N 1
ATOM 5892 C CA . VAL B 1 247 ? 3.445 31.281 1.479 1 87.31 247 VAL B CA 1
ATOM 5893 C C . VAL B 1 247 ? 2.047 31.031 2.039 1 87.31 247 VAL B C 1
ATOM 5895 O O . VAL B 1 247 ? 1.65 31.656 3.027 1 87.31 247 VAL B O 1
ATOM 5898 N N . LYS B 1 248 ? 1.284 30.312 1.333 1 93.19 248 LYS B N 1
ATOM 5899 C CA . LYS B 1 248 ? -0.03 29.969 1.862 1 93.19 248 LYS B CA 1
ATOM 5900 C C . LYS B 1 248 ? 0.086 28.938 2.984 1 93.19 248 LYS B C 1
ATOM 5902 O O . LYS B 1 248 ? 0.651 27.859 2.789 1 93.19 248 LYS B O 1
ATOM 5907 N N . GLU B 1 249 ? -0.342 29.297 4.137 1 92.38 249 GLU B N 1
ATOM 5908 C CA . GLU B 1 249 ? -0.267 28.453 5.324 1 92.38 249 GLU B CA 1
ATOM 5909 C C . GLU B 1 249 ? -1.567 28.5 6.121 1 92.38 249 GLU B C 1
ATOM 5911 O O . GLU B 1 249 ? -2.26 29.516 6.121 1 92.38 249 GLU B O 1
ATOM 5916 N N . LEU B 1 250 ? -1.835 27.375 6.73 1 95.12 250 LEU B N 1
ATOM 5917 C CA . LEU B 1 250 ? -2.992 27.312 7.617 1 95.12 250 LEU B CA 1
ATOM 5918 C C . LEU B 1 250 ? -2.596 26.766 8.984 1 95.12 250 LEU B C 1
ATOM 5920 O O . LEU B 1 250 ? -1.823 25.797 9.07 1 95.12 250 LEU B O 1
ATOM 5924 N N . GLY B 1 251 ? -3.057 27.422 10.047 1 94.5 251 GLY B N 1
ATOM 5925 C CA . GLY B 1 251 ? -2.801 26.984 11.414 1 94.5 251 GLY B CA 1
ATOM 5926 C C . GLY B 1 251 ? -3.959 27.25 12.352 1 94.5 251 GLY B C 1
ATOM 5927 O O . GLY B 1 251 ? -5.059 27.609 11.914 1 94.5 251 GLY B O 1
ATOM 5928 N N . ALA B 1 252 ? -3.703 26.953 13.617 1 95.69 252 ALA B N 1
ATOM 5929 C CA . ALA B 1 252 ? -4.707 27.156 14.664 1 95.69 252 ALA B CA 1
ATOM 5930 C C . ALA B 1 252 ? -4.117 27.875 15.867 1 95.69 252 ALA B C 1
ATOM 5932 O O . ALA B 1 252 ? -2.941 27.703 16.188 1 95.69 252 ALA B O 1
ATOM 5933 N N . ILE B 1 253 ? -4.934 28.719 16.453 1 94.06 253 ILE B N 1
ATOM 5934 C CA . ILE B 1 253 ? -4.598 29.406 17.688 1 94.06 253 ILE B CA 1
ATOM 5935 C C . ILE B 1 253 ? -5.586 29 18.781 1 94.06 253 ILE B C 1
ATOM 5937 O O . ILE B 1 253 ? -6.797 29 18.562 1 94.06 253 ILE B O 1
ATOM 5941 N N . ILE B 1 254 ? -5.09 28.625 19.938 1 93.5 254 ILE B N 1
ATOM 5942 C CA . ILE B 1 254 ? -5.922 28.281 21.078 1 93.5 254 ILE B CA 1
ATOM 5943 C C . ILE B 1 254 ? -5.703 29.281 22.203 1 93.5 254 ILE B C 1
ATOM 5945 O O . ILE B 1 254 ? -4.57 29.531 22.625 1 93.5 254 ILE B O 1
ATOM 5949 N N . TYR B 1 255 ? -6.859 29.906 22.641 1 91.69 255 TYR B N 1
ATOM 5950 C CA . TYR B 1 255 ? -6.82 30.891 23.719 1 91.69 255 TYR B CA 1
ATOM 5951 C C . TYR B 1 255 ? -7.391 30.312 25 1 91.69 255 TYR B C 1
ATOM 5953 O O . TYR B 1 255 ? -8.312 29.5 24.969 1 91.69 255 TYR B O 1
ATOM 5961 N N . ASN B 1 256 ? -6.836 30.703 26.016 1 89.62 256 ASN B N 1
ATOM 5962 C CA . ASN B 1 256 ? -7.395 30.5 27.344 1 89.62 256 ASN B CA 1
ATOM 5963 C C . ASN B 1 256 ? -7.539 29.031 27.672 1 89.62 256 ASN B C 1
ATOM 5965 O O . ASN B 1 256 ? -8.57 28.594 28.203 1 89.62 256 ASN B O 1
ATOM 5969 N N . CYS B 1 257 ? -6.574 28.266 27.297 1 91.5 257 CYS B N 1
ATOM 5970 C CA . CYS B 1 257 ? -6.598 26.828 27.562 1 91.5 257 CYS B CA 1
ATOM 5971 C C . CYS B 1 257 ? -5.293 26.375 28.203 1 91.5 257 CYS B C 1
ATOM 5973 O O . CYS B 1 257 ? -4.434 25.797 27.516 1 91.5 257 CYS B O 1
ATOM 5975 N N . SER B 1 258 ? -5.242 26.438 29.469 1 88.62 258 SER B N 1
ATOM 5976 C CA . SER B 1 258 ? -3.996 26.234 30.203 1 88.62 258 SER B CA 1
ATOM 5977 C C . SER B 1 258 ? -3.502 24.797 30.078 1 88.62 258 SER B C 1
ATOM 5979 O O . SER B 1 258 ? -2.299 24.562 29.969 1 88.62 258 SER B O 1
ATOM 5981 N N . HIS B 1 259 ? -4.426 23.812 30.047 1 91.25 259 HIS B N 1
ATOM 5982 C CA . HIS B 1 259 ? -4.027 22.422 29.969 1 91.25 259 HIS B CA 1
ATOM 5983 C C . HIS B 1 259 ? -3.342 22.109 28.641 1 91.25 259 HIS B C 1
ATOM 5985 O O . HIS B 1 259 ? -2.316 21.422 28.625 1 91.25 259 HIS B O 1
ATOM 5991 N N . LEU B 1 260 ? -3.85 22.625 27.609 1 94.06 260 LEU B N 1
ATOM 5992 C CA . LEU B 1 260 ? -3.248 22.391 26.297 1 94.06 260 LEU B CA 1
ATOM 5993 C C . LEU B 1 260 ? -1.955 23.188 26.156 1 94.06 260 LEU B C 1
ATOM 5995 O O . LEU B 1 260 ? -1.001 22.719 25.516 1 94.06 260 LEU B O 1
ATOM 5999 N N . ALA B 1 261 ? -1.961 24.359 26.703 1 91.94 261 ALA B N 1
ATOM 6000 C CA . ALA B 1 261 ? -0.752 25.188 26.656 1 91.94 261 ALA B CA 1
ATOM 6001 C C . ALA B 1 261 ? 0.405 24.5 27.375 1 91.94 261 ALA B C 1
ATOM 6003 O O . ALA B 1 261 ? 1.532 24.484 26.875 1 91.94 261 ALA B O 1
ATOM 6004 N N . GLU B 1 262 ? 0.101 23.984 28.531 1 92.06 262 GLU B N 1
ATOM 6005 C CA . GLU B 1 262 ? 1.12 23.266 29.297 1 92.06 262 GLU B CA 1
ATOM 6006 C C . GLU B 1 262 ? 1.6 22.031 28.562 1 92.06 262 GLU B C 1
ATOM 6008 O O . GLU B 1 262 ? 2.785 21.688 28.609 1 92.06 262 GLU B O 1
ATOM 6013 N N . ASP B 1 263 ? 0.656 21.391 27.984 1 95.44 263 ASP B N 1
ATOM 6014 C CA . ASP B 1 263 ? 1.004 20.188 27.25 1 95.44 263 ASP B CA 1
ATOM 6015 C C . ASP B 1 263 ? 1.917 20.516 26.062 1 95.44 263 ASP B C 1
ATOM 6017 O O . ASP B 1 263 ? 2.908 19.828 25.828 1 95.44 263 ASP B O 1
ATOM 6021 N N . LEU B 1 264 ? 1.599 21.5 25.297 1 95.06 264 LEU B N 1
ATOM 6022 C CA . LEU B 1 264 ? 2.422 21.938 24.172 1 95.06 264 LEU B CA 1
ATOM 6023 C C . LEU B 1 264 ? 3.795 22.406 24.656 1 95.06 264 LEU B C 1
ATOM 6025 O O . LEU B 1 264 ? 4.797 22.188 23.969 1 95.06 264 LEU B O 1
ATOM 6029 N N . GLU B 1 265 ? 3.822 23 25.797 1 93.38 265 GLU B N 1
ATOM 6030 C CA . GLU B 1 265 ? 5.074 23.453 26.391 1 93.38 265 GLU B CA 1
ATOM 6031 C C . GLU B 1 265 ? 6.023 22.281 26.625 1 93.38 265 GLU B C 1
ATOM 6033 O O . GLU B 1 265 ? 7.238 22.406 26.469 1 93.38 265 GLU B O 1
ATOM 6038 N N . LYS B 1 266 ? 5.477 21.219 27 1 94.38 266 LYS B N 1
ATOM 6039 C CA . LYS B 1 266 ? 6.312 20.047 27.203 1 94.38 266 LYS B CA 1
ATOM 6040 C C . LYS B 1 266 ? 7.027 19.656 25.906 1 94.38 266 LYS B C 1
ATOM 6042 O O . LYS B 1 266 ? 8.195 19.25 25.938 1 94.38 266 LYS B O 1
ATOM 6047 N N . THR B 1 267 ? 6.336 19.719 24.797 1 94.44 267 THR B N 1
ATOM 6048 C CA . THR B 1 267 ? 6.965 19.438 23.516 1 94.44 267 THR B CA 1
ATOM 6049 C C . THR B 1 267 ? 8.039 20.484 23.188 1 94.44 267 THR B C 1
ATOM 6051 O O . THR B 1 267 ? 9.133 20.125 22.734 1 94.44 267 THR B O 1
ATOM 6054 N N . PHE B 1 268 ? 7.73 21.734 23.469 1 93.12 268 PHE B N 1
ATOM 6055 C CA . PHE B 1 268 ? 8.727 22.781 23.266 1 93.12 268 PHE B CA 1
ATOM 6056 C C . PHE B 1 268 ? 9.984 22.5 24.078 1 93.12 268 PHE B C 1
ATOM 6058 O O . PHE B 1 268 ? 11.094 22.672 23.594 1 93.12 268 PHE B O 1
ATOM 6065 N N . GLN B 1 269 ? 9.789 22.047 25.25 1 92 269 GLN B N 1
ATOM 6066 C CA . GLN B 1 269 ? 10.906 21.812 26.156 1 92 269 GLN B CA 1
ATOM 6067 C C . GLN B 1 269 ? 11.812 20.703 25.641 1 92 269 GLN B C 1
ATOM 6069 O O . GLN B 1 269 ? 13.023 20.734 25.844 1 92 269 GLN B O 1
ATOM 6074 N N . THR B 1 270 ? 11.266 19.75 24.938 1 91.12 270 THR B N 1
ATOM 6075 C CA . THR B 1 270 ? 12.117 18.734 24.359 1 91.12 270 THR B CA 1
ATOM 6076 C C . THR B 1 270 ? 13.07 19.344 23.328 1 91.12 270 THR B C 1
ATOM 6078 O O . THR B 1 270 ? 14.227 18.938 23.234 1 91.12 270 THR B O 1
ATOM 6081 N N . TYR B 1 271 ? 12.539 20.344 22.562 1 88.19 271 TYR B N 1
ATOM 6082 C CA . TYR B 1 271 ? 13.391 21.062 21.609 1 88.19 271 TYR B CA 1
ATOM 6083 C C . TYR B 1 271 ? 14.445 21.891 22.328 1 88.19 271 TYR B C 1
ATOM 6085 O O . TYR B 1 271 ? 15.609 21.906 21.922 1 88.19 271 TYR B O 1
ATOM 6093 N N . TRP B 1 272 ? 14.031 22.469 23.359 1 87.94 272 TRP B N 1
ATOM 6094 C CA . TRP B 1 272 ? 14.891 23.406 24.078 1 87.94 272 TRP B CA 1
ATOM 6095 C C . TRP B 1 272 ? 16.062 22.672 24.734 1 87.94 272 TRP B C 1
ATOM 6097 O O . TRP B 1 272 ? 17.203 23.125 24.641 1 87.94 272 TRP B O 1
ATOM 6107 N N . VAL B 1 273 ? 15.75 21.562 25.312 1 86.5 273 VAL B N 1
ATOM 6108 C CA . VAL B 1 273 ? 16.781 20.812 26.016 1 86.5 273 VAL B CA 1
ATOM 6109 C C . VAL B 1 273 ? 17.797 20.266 25 1 86.5 273 VAL B C 1
ATOM 6111 O O . VAL B 1 273 ? 19 20.219 25.281 1 86.5 273 VAL B O 1
ATOM 6114 N N . LEU B 1 274 ? 17.375 19.953 23.859 1 84.56 274 LEU B N 1
ATOM 6115 C CA . LEU B 1 274 ? 18.25 19.375 22.844 1 84.56 274 LEU B CA 1
ATOM 6116 C C . LEU B 1 274 ? 19.062 20.484 22.172 1 84.56 274 LEU B C 1
ATOM 6118 O O . LEU B 1 274 ? 20.047 20.188 21.484 1 84.56 274 LEU B O 1
ATOM 6122 N N . GLY B 1 275 ? 18.594 21.703 22.344 1 81.44 275 GLY B N 1
ATOM 6123 C CA . GLY B 1 275 ? 19.297 22.828 21.766 1 81.44 275 GLY B CA 1
ATOM 6124 C C . GLY B 1 275 ? 20.516 23.234 22.562 1 81.44 275 GLY B C 1
ATOM 6125 O O . GLY B 1 275 ? 21.312 24.078 22.125 1 81.44 275 GLY B O 1
ATOM 6126 N N . THR B 1 276 ? 20.703 22.656 23.703 1 78.25 276 THR B N 1
ATOM 6127 C CA . THR B 1 276 ? 21.875 22.969 24.516 1 78.25 276 THR B CA 1
ATOM 6128 C C . THR B 1 276 ? 23.125 22.266 23.953 1 78.25 276 THR B C 1
ATOM 6130 O O . THR B 1 276 ? 23.016 21.172 23.391 1 78.25 276 THR B O 1
ATOM 6133 N N . PRO B 1 277 ? 24.219 23.047 24.047 1 74.06 277 PRO B N 1
ATOM 6134 C CA . PRO B 1 277 ? 25.438 22.422 23.547 1 74.06 277 PRO B CA 1
ATOM 6135 C C . PRO B 1 277 ? 25.688 21.047 24.156 1 74.06 277 PRO B C 1
ATOM 6137 O O . PRO B 1 277 ? 25.516 20.859 25.359 1 74.06 277 PRO B O 1
ATOM 6140 N N . GLN B 1 278 ? 26.031 20.047 23.406 1 78.62 278 GLN B N 1
ATOM 6141 C CA . GLN B 1 278 ? 26.391 18.688 23.781 1 78.62 278 GLN B CA 1
ATOM 6142 C C . GLN B 1 278 ? 25.203 17.953 24.391 1 78.62 278 GLN B C 1
ATOM 6144 O O . GLN B 1 278 ? 25.375 17.078 25.234 1 78.62 278 GLN B O 1
ATOM 6149 N N . ALA B 1 279 ? 24.125 18.484 24.031 1 78.69 279 ALA B N 1
ATOM 6150 C CA . ALA B 1 279 ? 22.938 17.812 24.547 1 78.69 279 ALA B CA 1
ATOM 6151 C C . ALA B 1 279 ? 22.844 16.375 24.031 1 78.69 279 ALA B C 1
ATOM 6153 O O . ALA B 1 279 ? 23.234 16.094 22.891 1 78.69 279 ALA B O 1
ATOM 6154 N N . VAL B 1 280 ? 22.438 15.453 25.016 1 81.88 280 VAL B N 1
ATOM 6155 C CA . VAL B 1 280 ? 22.219 14.055 24.656 1 81.88 280 VAL B CA 1
ATOM 6156 C C . VAL B 1 280 ? 20.719 13.734 24.719 1 81.88 280 VAL B C 1
ATOM 6158 O O . VAL B 1 280 ? 20.016 14.203 25.625 1 81.88 280 VAL B O 1
ATOM 6161 N N . LEU B 1 281 ? 20.297 13.055 23.719 1 84.56 281 LEU B N 1
ATOM 6162 C CA . LEU B 1 281 ? 18.891 12.633 23.703 1 84.56 281 LEU B CA 1
ATOM 6163 C C . LEU B 1 281 ? 18.578 11.734 24.891 1 84.56 281 LEU B C 1
ATOM 6165 O O . LEU B 1 281 ? 19.172 10.656 25.031 1 84.56 281 LEU B O 1
ATOM 6169 N N . PRO B 1 282 ? 17.734 12.172 25.688 1 85.69 282 PRO B N 1
ATOM 6170 C CA . PRO B 1 282 ? 17.406 11.328 26.828 1 85.69 282 PRO B CA 1
ATOM 6171 C C . PRO B 1 282 ? 16.703 10.031 26.438 1 85.69 282 PRO B C 1
ATOM 6173 O O . PRO B 1 282 ? 15.867 10.039 25.516 1 85.69 282 PRO B O 1
ATOM 6176 N N . LYS B 1 283 ? 17.125 8.914 27.016 1 85 283 LYS B N 1
ATOM 6177 C CA . LYS B 1 283 ? 16.484 7.613 26.828 1 85 283 LYS B CA 1
ATOM 6178 C C . LYS B 1 283 ? 16.422 6.832 28.141 1 85 283 LYS B C 1
ATOM 6180 O O . LYS B 1 283 ? 17.422 6.246 28.562 1 85 283 LYS B O 1
ATOM 6185 N N . PRO B 1 284 ? 15.266 6.828 28.797 1 90.88 284 PRO B N 1
ATOM 6186 C CA . PRO B 1 284 ? 13.992 7.469 28.469 1 90.88 284 PRO B CA 1
ATOM 6187 C C . PRO B 1 284 ? 13.961 8.945 28.844 1 90.88 284 PRO B C 1
ATOM 6189 O O . PRO B 1 284 ? 14.828 9.414 29.594 1 90.88 284 PRO B O 1
ATOM 6192 N N . TRP B 1 285 ? 13 9.703 28.281 1 94.94 285 TRP B N 1
ATOM 6193 C CA . TRP B 1 285 ? 12.789 11.086 28.703 1 94.94 285 TRP B CA 1
ATOM 6194 C C . TRP B 1 285 ? 12.359 11.156 30.156 1 94.94 285 TRP B C 1
ATOM 6196 O O . TRP B 1 285 ? 11.609 10.305 30.641 1 94.94 285 TRP B O 1
ATOM 6206 N N . PRO B 1 286 ? 12.797 12.188 30.891 1 94.56 286 PRO B N 1
ATOM 6207 C CA . PRO B 1 286 ? 12.344 12.367 32.281 1 94.56 286 PRO B CA 1
ATOM 6208 C C . PRO B 1 286 ? 10.828 12.5 32.375 1 94.56 286 PRO B C 1
ATOM 6210 O O . PRO B 1 286 ? 10.172 12.984 31.453 1 94.56 286 PRO B O 1
ATOM 6213 N N . ARG B 1 287 ? 10.273 12.188 33.469 1 95.62 287 ARG B N 1
ATOM 6214 C CA . ARG B 1 287 ? 8.844 12.086 33.719 1 95.62 287 ARG B CA 1
ATOM 6215 C C . ARG B 1 287 ? 8.164 13.445 33.562 1 95.62 287 ARG B C 1
ATOM 6217 O O . ARG B 1 287 ? 6.988 13.523 33.219 1 95.62 287 ARG B O 1
ATOM 6224 N N . ASN B 1 288 ? 8.922 14.477 33.875 1 94.5 288 ASN B N 1
ATOM 6225 C CA . ASN B 1 288 ? 8.328 15.805 33.781 1 94.5 288 ASN B CA 1
ATOM 6226 C C . ASN B 1 288 ? 7.961 16.188 32.375 1 94.5 288 ASN B C 1
ATOM 6228 O O . ASN B 1 288 ? 7.203 17.125 32.156 1 94.5 288 ASN B O 1
ATOM 6232 N N . PHE B 1 289 ? 8.43 15.422 31.406 1 95.94 289 PHE B N 1
ATOM 6233 C CA . PHE B 1 289 ? 8.109 15.68 30.016 1 95.94 289 PHE B CA 1
ATOM 6234 C C . PHE B 1 289 ? 6.922 14.836 29.562 1 95.94 289 PHE B C 1
ATOM 6236 O O . PHE B 1 289 ? 6.375 15.055 28.469 1 95.94 289 PHE B O 1
ATOM 6243 N N . SER B 1 290 ? 6.496 13.93 30.359 1 97.25 290 SER B N 1
ATOM 6244 C CA . SER B 1 290 ? 5.406 13.016 30.031 1 97.25 290 SER B CA 1
ATOM 6245 C C . SER B 1 290 ? 4.066 13.742 30.016 1 97.25 290 SER B C 1
ATOM 6247 O O . SER B 1 290 ? 3.93 14.82 30.594 1 97.25 290 SER B O 1
ATOM 6249 N N . THR B 1 291 ? 3.176 13.203 29.281 1 97.62 291 THR B N 1
ATOM 6250 C CA . THR B 1 291 ? 1.849 13.805 29.219 1 97.62 291 THR B CA 1
ATOM 6251 C C . THR B 1 291 ? 0.765 12.742 29.375 1 97.62 291 THR B C 1
ATOM 6253 O O . THR B 1 291 ? 0.982 11.578 29.047 1 97.62 291 THR B O 1
ATOM 6256 N N . HIS B 1 292 ? -0.401 13.148 29.891 1 97.25 292 HIS B N 1
ATOM 6257 C CA . HIS B 1 292 ? -1.567 12.281 29.984 1 97.25 292 HIS B CA 1
ATOM 6258 C C . HIS B 1 292 ? -2.586 12.602 28.891 1 97.25 292 HIS B C 1
ATOM 6260 O O . HIS B 1 292 ? -3.582 11.891 28.75 1 97.25 292 HIS B O 1
ATOM 6266 N N . ILE B 1 293 ? -2.359 13.672 28.188 1 98.12 293 ILE B N 1
ATOM 6267 C CA . ILE B 1 293 ? -3.229 14.055 27.078 1 98.12 293 ILE B CA 1
ATOM 6268 C C . ILE B 1 293 ? -2.723 13.43 25.781 1 98.12 293 ILE B C 1
ATOM 6270 O O . ILE B 1 293 ? -1.62 13.742 25.328 1 98.12 293 ILE B O 1
ATOM 6274 N N . ASN B 1 294 ? -3.465 12.547 25.234 1 98.44 294 ASN B N 1
ATOM 6275 C CA . ASN B 1 294 ? -3.084 11.828 24.016 1 98.44 294 ASN B CA 1
ATOM 6276 C C . ASN B 1 294 ? -4.305 11.297 23.281 1 98.44 294 ASN B C 1
ATOM 6278 O O . ASN B 1 294 ? -5.441 11.641 23.609 1 98.44 294 ASN B O 1
ATOM 6282 N N . ARG B 1 295 ? -4.086 10.516 22.281 1 98.38 295 ARG B N 1
ATOM 6283 C CA . ARG B 1 295 ? -5.18 10.102 21.406 1 98.38 295 ARG B CA 1
ATOM 6284 C C . ARG B 1 295 ? -6.168 9.203 22.156 1 98.38 295 ARG B C 1
ATOM 6286 O O . ARG B 1 295 ? -7.352 9.156 21.812 1 98.38 295 ARG B O 1
ATOM 6293 N N . PHE B 1 296 ? -5.695 8.539 23.172 1 97.81 296 PHE B N 1
ATOM 6294 C CA . PHE B 1 296 ? -6.551 7.648 23.953 1 97.81 296 PHE B CA 1
ATOM 6295 C C . PHE B 1 296 ? -7.262 8.422 25.062 1 97.81 296 PHE B C 1
ATOM 6297 O O . PHE B 1 296 ? -8.367 8.055 25.469 1 97.81 296 PHE B O 1
ATOM 6304 N N . HIS B 1 297 ? -6.582 9.445 25.531 1 97.94 297 HIS B N 1
ATOM 6305 C CA . HIS B 1 297 ? -7.133 10.32 26.547 1 97.94 297 HIS B CA 1
ATOM 6306 C C . HIS B 1 297 ? -6.996 11.789 26.156 1 97.94 297 HIS B C 1
ATOM 6308 O O . HIS B 1 297 ? -6.285 12.555 26.812 1 97.94 297 HIS B O 1
ATOM 6314 N N . PRO B 1 298 ? -7.809 12.164 25.25 1 98.44 298 PRO B N 1
ATOM 6315 C CA . PRO B 1 298 ? -7.73 13.562 24.812 1 98.44 298 PRO B CA 1
ATOM 6316 C C . PRO B 1 298 ? -8.289 14.531 25.859 1 98.44 298 PRO B C 1
ATOM 6318 O O . PRO B 1 298 ? -9.031 14.117 26.75 1 98.44 298 PRO B O 1
ATOM 6321 N N . LEU B 1 299 ? -7.859 15.766 25.797 1 97.38 299 LEU B N 1
ATOM 6322 C CA . LEU B 1 299 ? -8.539 16.781 26.594 1 97.38 299 LEU B CA 1
ATOM 6323 C C . LEU B 1 299 ? -10.008 16.875 26.219 1 97.38 299 LEU B C 1
ATOM 6325 O O . LEU B 1 299 ? -10.359 16.844 25.031 1 97.38 299 LEU B O 1
ATOM 6329 N N . ARG B 1 300 ? -10.844 16.938 27.219 1 95.88 300 ARG B N 1
ATOM 6330 C CA . ARG B 1 300 ? -12.273 17.125 27.016 1 95.88 300 ARG B CA 1
ATOM 6331 C C . ARG B 1 300 ? -12.758 18.422 27.688 1 95.88 300 ARG B C 1
ATOM 6333 O O . ARG B 1 300 ? -12.453 18.672 28.844 1 95.88 300 ARG B O 1
ATOM 6340 N N . GLY B 1 301 ? -13.438 19.234 26.875 1 92.5 301 GLY B N 1
ATOM 6341 C CA . GLY B 1 301 ? -13.953 20.484 27.406 1 92.5 301 GLY B CA 1
ATOM 6342 C C . GLY B 1 301 ? -14.789 21.266 26.422 1 92.5 301 GLY B C 1
ATOM 6343 O O . GLY B 1 301 ? -15.125 20.75 25.344 1 92.5 301 GLY B O 1
ATOM 6344 N N . LEU B 1 302 ? -15.156 22.406 26.844 1 91.38 302 LEU B N 1
ATOM 6345 C CA . LEU B 1 302 ? -15.938 23.281 25.984 1 91.38 302 LEU B CA 1
ATOM 6346 C C . LEU B 1 302 ? -15.047 24.328 25.328 1 91.38 302 LEU B C 1
ATOM 6348 O O . LEU B 1 302 ? -14.258 25 26 1 91.38 302 LEU B O 1
ATOM 6352 N N . PHE B 1 303 ? -15.062 24.359 24.047 1 92.75 303 PHE B N 1
ATOM 6353 C CA . PHE B 1 303 ? -14.438 25.422 23.266 1 92.75 303 PHE B CA 1
ATOM 6354 C C . PHE B 1 303 ? -15.484 26.375 22.719 1 92.75 303 PHE B C 1
ATOM 6356 O O . PHE B 1 303 ? -16.219 26.031 21.781 1 92.75 303 PHE B O 1
ATOM 6363 N N . ASP B 1 304 ? -15.547 27.547 23.25 1 86.81 304 ASP B N 1
ATOM 6364 C CA . ASP B 1 304 ? -16.609 28.484 22.922 1 86.81 304 ASP B CA 1
ATOM 6365 C C . ASP B 1 304 ? -17.984 27.828 23.031 1 86.81 304 ASP B C 1
ATOM 6367 O O . ASP B 1 304 ? -18.797 27.891 22.109 1 86.81 304 ASP B O 1
ATOM 6371 N N . GLY B 1 305 ? -18.125 27.047 23.969 1 85.94 305 GLY B N 1
ATOM 6372 C CA . GLY B 1 305 ? -19.391 26.422 24.281 1 85.94 305 GLY B CA 1
ATOM 6373 C C . GLY B 1 305 ? -19.625 25.125 23.516 1 85.94 305 GLY B C 1
ATOM 6374 O O . GLY B 1 305 ? -20.625 24.438 23.734 1 85.94 305 GLY B O 1
ATOM 6375 N N . VAL B 1 306 ? -18.781 24.766 22.672 1 91.44 306 VAL B N 1
ATOM 6376 C CA . VAL B 1 306 ? -18.938 23.578 21.859 1 91.44 306 VAL B CA 1
ATOM 6377 C C . VAL B 1 306 ? -18.156 22.422 22.484 1 91.44 306 VAL B C 1
ATOM 6379 O O . VAL B 1 306 ? -16.953 22.547 22.734 1 91.44 306 VAL B O 1
ATOM 6382 N N . PRO B 1 307 ? -18.875 21.266 22.766 1 93.31 307 PRO B N 1
ATOM 6383 C CA . PRO B 1 307 ? -18.125 20.109 23.266 1 93.31 307 PRO B CA 1
ATOM 6384 C C . PRO B 1 307 ? -16.969 19.719 22.344 1 93.31 307 PRO B C 1
ATOM 6386 O O . PRO B 1 307 ? -17.188 19.484 21.141 1 93.31 307 PRO B O 1
ATOM 6389 N N . THR B 1 308 ? -15.734 19.625 22.969 1 96 308 THR B N 1
ATOM 6390 C CA . THR B 1 308 ? -14.523 19.469 22.156 1 96 308 THR B CA 1
ATOM 6391 C C . THR B 1 308 ? -13.562 18.484 22.812 1 96 308 THR B C 1
ATOM 6393 O O . THR B 1 308 ? -13.391 18.484 24.031 1 96 308 THR B O 1
ATOM 6396 N N . THR B 1 309 ? -13 17.578 21.984 1 97.62 309 THR B N 1
ATOM 6397 C CA . THR B 1 309 ? -11.805 16.828 22.359 1 97.62 309 THR B CA 1
ATOM 6398 C C . THR B 1 309 ? -10.594 17.312 21.578 1 97.62 309 THR B C 1
ATOM 6400 O O . THR B 1 309 ? -10.711 17.656 20.391 1 97.62 309 THR B O 1
ATOM 6403 N N . ALA B 1 310 ? -9.461 17.375 22.266 1 98.06 310 ALA B N 1
ATOM 6404 C CA . ALA B 1 310 ? -8.266 17.875 21.578 1 98.06 310 ALA B CA 1
ATOM 6405 C C . ALA B 1 310 ? -7.004 17.266 22.188 1 98.06 310 ALA B C 1
ATOM 6407 O O . ALA B 1 310 ? -6.945 16.984 23.391 1 98.06 310 ALA B O 1
ATOM 6408 N N . TYR B 1 311 ? -6.023 16.984 21.375 1 98.31 311 TYR B N 1
ATOM 6409 C CA . TYR B 1 311 ? -4.695 16.609 21.828 1 98.31 311 TYR B CA 1
ATOM 6410 C C . TYR B 1 311 ? -3.633 16.984 20.812 1 98.31 311 TYR B C 1
ATOM 6412 O O . TYR B 1 311 ? -3.953 17.25 19.641 1 98.31 311 TYR B O 1
ATOM 6420 N N . PHE B 1 312 ? -2.379 17.016 21.266 1 97.94 312 PHE B N 1
ATOM 6421 C CA . PHE B 1 312 ? -1.245 17.25 20.391 1 97.94 312 PHE B CA 1
ATOM 6422 C C . PHE B 1 312 ? -0.494 15.953 20.109 1 97.94 312 PHE B C 1
ATOM 6424 O O . PHE B 1 312 ? -0.377 15.094 20.984 1 97.94 312 PHE B O 1
ATOM 6431 N N . SER B 1 313 ? -0.056 15.797 18.859 1 98.31 313 SER B N 1
ATOM 6432 C CA . SER B 1 313 ? 0.919 14.781 18.484 1 98.31 313 SER B CA 1
ATOM 6433 C C . SER B 1 313 ? 2.27 15.406 18.156 1 98.31 313 SER B C 1
ATOM 6435 O O . SER B 1 313 ? 2.379 16.625 18.031 1 98.31 313 SER B O 1
ATOM 6437 N N . ALA B 1 314 ? 3.301 14.547 18.125 1 97.06 314 ALA B N 1
ATOM 6438 C CA . ALA B 1 314 ? 4.633 15.078 17.828 1 97.06 314 ALA B CA 1
ATOM 6439 C C . ALA B 1 314 ? 5.457 14.07 17.031 1 97.06 314 ALA B C 1
ATOM 6441 O O . ALA B 1 314 ? 5.125 12.883 16.984 1 97.06 314 ALA B O 1
ATOM 6442 N N . SER B 1 315 ? 6.406 14.578 16.359 1 95.06 315 SER B N 1
ATOM 6443 C CA . SER B 1 315 ? 7.422 13.805 15.641 1 95.06 315 SER B CA 1
ATOM 6444 C C . SER B 1 315 ? 8.805 14.414 15.828 1 95.06 315 SER B C 1
ATOM 6446 O O . SER B 1 315 ? 8.938 15.609 16.109 1 95.06 315 SER B O 1
ATOM 6448 N N . PRO B 1 316 ? 9.789 13.531 15.719 1 94.56 316 PRO B N 1
ATOM 6449 C CA . PRO B 1 316 ? 9.844 12.078 15.57 1 94.56 316 PRO B CA 1
ATOM 6450 C C . PRO B 1 316 ? 9.578 11.336 16.875 1 94.56 316 PRO B C 1
ATOM 6452 O O . PRO B 1 316 ? 9.484 11.961 17.938 1 94.56 316 PRO B O 1
ATOM 6455 N N . PRO B 1 317 ? 9.484 9.953 16.781 1 95.38 317 PRO B N 1
ATOM 6456 C CA . PRO B 1 317 ? 9.242 9.164 17.984 1 95.38 317 PRO B CA 1
ATOM 6457 C C . PRO B 1 317 ? 10.305 9.391 19.062 1 95.38 317 PRO B C 1
ATOM 6459 O O . PRO B 1 317 ? 10 9.359 20.25 1 95.38 317 PRO B O 1
ATOM 6462 N N . SER B 1 318 ? 11.523 9.672 18.703 1 92.44 318 SER B N 1
ATOM 6463 C CA . SER B 1 318 ? 12.602 9.891 19.656 1 92.44 318 SER B CA 1
ATOM 6464 C C . SER B 1 318 ? 12.367 11.141 20.484 1 92.44 318 SER B C 1
ATOM 6466 O O . SER B 1 318 ? 12.938 11.297 21.562 1 92.44 318 SER B O 1
ATOM 6468 N N . LEU B 1 319 ? 11.5 12.07 20.031 1 93.5 319 LEU B N 1
ATOM 6469 C CA . LEU B 1 319 ? 11.195 13.305 20.75 1 93.5 319 LEU B CA 1
ATOM 6470 C C . LEU B 1 319 ? 9.805 13.234 21.359 1 93.5 319 LEU B C 1
ATOM 6472 O O . LEU B 1 319 ? 9.188 14.273 21.641 1 93.5 319 LEU B O 1
ATOM 6476 N N . CYS B 1 320 ? 9.32 11.984 21.5 1 96.38 320 CYS B N 1
ATOM 6477 C CA . CYS B 1 320 ? 8.016 11.773 22.125 1 96.38 320 CYS B CA 1
ATOM 6478 C C . CYS B 1 320 ? 8.164 11.086 23.484 1 96.38 320 CYS B C 1
ATOM 6480 O O . CYS B 1 320 ? 8.227 9.859 23.547 1 96.38 320 CYS B O 1
ATOM 6482 N N . PRO B 1 321 ? 8.203 11.906 24.531 1 97.06 321 PRO B N 1
ATOM 6483 C CA . PRO B 1 321 ? 8.219 11.289 25.859 1 97.06 321 PRO B CA 1
ATOM 6484 C C . PRO B 1 321 ? 6.992 10.422 26.125 1 97.06 321 PRO B C 1
ATOM 6486 O O . PRO B 1 321 ? 6.086 10.359 25.297 1 97.06 321 PRO B O 1
ATOM 6489 N N . HIS B 1 322 ? 7.051 9.789 27.25 1 97.56 322 HIS B N 1
ATOM 6490 C CA . HIS B 1 322 ? 5.977 8.867 27.609 1 97.56 322 HIS B CA 1
ATOM 6491 C C . HIS B 1 322 ? 4.617 9.547 27.531 1 97.56 322 HIS B C 1
ATOM 6493 O O . HIS B 1 322 ? 4.457 10.672 28.016 1 97.56 322 HIS B O 1
ATOM 6499 N N . GLY B 1 323 ? 3.645 8.914 26.828 1 98.25 323 GLY B N 1
ATOM 6500 C CA . GLY B 1 323 ? 2.281 9.414 26.766 1 98.25 323 GLY B CA 1
ATOM 6501 C C . GLY B 1 323 ? 2.02 10.25 25.531 1 98.25 323 GLY B C 1
ATOM 6502 O O . GLY B 1 323 ? 0.867 10.469 25.141 1 98.25 323 GLY B O 1
ATOM 6503 N N . ARG B 1 324 ? 3.08 10.82 24.953 1 98.44 324 ARG B N 1
ATOM 6504 C CA . ARG B 1 324 ? 2.914 11.664 23.781 1 98.44 324 ARG B CA 1
ATOM 6505 C C . ARG B 1 324 ? 2.525 10.828 22.562 1 98.44 324 ARG B C 1
ATOM 6507 O O . ARG B 1 324 ? 3.17 9.82 22.25 1 98.44 324 ARG B O 1
ATOM 6514 N N . THR B 1 325 ? 1.438 11.211 21.891 1 98.75 325 THR B N 1
ATOM 6515 C CA . THR B 1 325 ? 1.033 10.539 20.656 1 98.75 325 THR B CA 1
ATOM 6516 C C . THR B 1 325 ? 2.021 10.828 19.531 1 98.75 325 THR B C 1
ATOM 6518 O O . THR B 1 325 ? 2.355 11.992 19.281 1 98.75 325 THR B O 1
ATOM 6521 N N . ARG B 1 326 ? 2.439 9.766 18.922 1 98.5 326 ARG B N 1
ATOM 6522 C CA . ARG B 1 326 ? 3.246 9.953 17.719 1 98.5 326 ARG B CA 1
ATOM 6523 C C . ARG B 1 326 ? 2.404 10.516 16.578 1 98.5 326 ARG B C 1
ATOM 6525 O O . ARG B 1 326 ? 1.255 10.117 16.391 1 98.5 326 ARG B O 1
ATOM 6532 N N . ASP B 1 327 ? 3.051 11.406 15.867 1 98.12 327 ASP B N 1
ATOM 6533 C CA . ASP B 1 327 ? 2.293 12.141 14.859 1 98.12 327 ASP B CA 1
ATOM 6534 C C . ASP B 1 327 ? 1.747 11.195 13.789 1 98.12 327 ASP B C 1
ATOM 6536 O O . ASP B 1 327 ? 0.62 11.359 13.32 1 98.12 327 ASP B O 1
ATOM 6540 N N . LEU B 1 328 ? 2.502 10.234 13.375 1 98.69 328 LEU B N 1
ATOM 6541 C CA . LEU B 1 328 ? 2.031 9.273 12.391 1 98.69 328 LEU B CA 1
ATOM 6542 C C . LEU B 1 328 ? 0.8 8.531 12.898 1 98.69 328 LEU B C 1
ATOM 6544 O O . LEU B 1 328 ? -0.16 8.32 12.156 1 98.69 328 LEU B O 1
ATOM 6548 N N . ASP B 1 329 ? 0.84 8.133 14.164 1 98.75 329 ASP B N 1
ATOM 6549 C CA . ASP B 1 329 ? -0.294 7.441 14.766 1 98.75 329 ASP B CA 1
ATOM 6550 C C . ASP B 1 329 ? -1.54 8.328 14.766 1 98.75 329 ASP B C 1
ATOM 6552 O O . ASP B 1 329 ? -2.652 7.84 14.555 1 98.75 329 ASP B O 1
ATOM 6556 N N . ALA B 1 330 ? -1.307 9.578 15.023 1 98.81 330 ALA B N 1
ATOM 6557 C CA . ALA B 1 330 ? -2.428 10.516 15.031 1 98.81 330 ALA B CA 1
ATOM 6558 C C . ALA B 1 330 ? -3.059 10.617 13.641 1 98.81 330 ALA B C 1
ATOM 6560 O O . ALA B 1 330 ? -4.281 10.539 13.508 1 98.81 330 ALA B O 1
ATOM 6561 N N . VAL B 1 331 ? -2.24 10.773 12.633 1 98.75 331 VAL B N 1
ATOM 6562 C CA . VAL B 1 331 ? -2.711 10.914 11.258 1 98.75 331 VAL B CA 1
ATOM 6563 C C . VAL B 1 331 ? -3.473 9.656 10.844 1 98.75 331 VAL B C 1
ATOM 6565 O O . VAL B 1 331 ? -4.57 9.742 10.289 1 98.75 331 VAL B O 1
ATOM 6568 N N . LEU B 1 332 ? -2.92 8.531 11.164 1 98.88 332 LEU B N 1
ATOM 6569 C CA . LEU B 1 332 ? -3.553 7.266 10.812 1 98.88 332 LEU B CA 1
ATOM 6570 C C . LEU B 1 332 ? -4.863 7.086 11.57 1 98.88 332 LEU B C 1
ATOM 6572 O O . LEU B 1 332 ? -5.832 6.555 11.023 1 98.88 332 LEU B O 1
ATOM 6576 N N . ALA B 1 333 ? -4.871 7.488 12.805 1 98.75 333 ALA B N 1
ATOM 6577 C CA . ALA B 1 333 ? -6.09 7.379 13.602 1 98.75 333 ALA B CA 1
ATOM 6578 C C . ALA B 1 333 ? -7.203 8.25 13.031 1 98.75 333 ALA B C 1
ATOM 6580 O O . ALA B 1 333 ? -8.367 7.84 13 1 98.75 333 ALA B O 1
ATOM 6581 N N . VAL B 1 334 ? -6.82 9.438 12.625 1 98.75 334 VAL B N 1
ATOM 6582 C CA . VAL B 1 334 ? -7.801 10.344 12.031 1 98.75 334 VAL B CA 1
ATOM 6583 C C . VAL B 1 334 ? -8.359 9.727 10.75 1 98.75 334 VAL B C 1
ATOM 6585 O O . VAL B 1 334 ? -9.578 9.711 10.539 1 98.75 334 VAL B O 1
ATOM 6588 N N . MET B 1 335 ? -7.559 9.164 9.891 1 98.75 335 MET B N 1
ATOM 6589 C CA . MET B 1 335 ? -8.008 8.5 8.672 1 98.75 335 MET B CA 1
ATOM 6590 C C . MET B 1 335 ? -8.898 7.309 9 1 98.75 335 MET B C 1
ATOM 6592 O O . MET B 1 335 ? -9.953 7.121 8.383 1 98.75 335 MET B O 1
ATOM 6596 N N . GLY B 1 336 ? -8.445 6.547 9.984 1 98.38 336 GLY B N 1
ATOM 6597 C CA . GLY B 1 336 ? -9.18 5.352 10.375 1 98.38 336 GLY B CA 1
ATOM 6598 C C . GLY B 1 336 ? -10.562 5.652 10.93 1 98.38 336 GLY B C 1
ATOM 6599 O O . GLY B 1 336 ? -11.477 4.844 10.797 1 98.38 336 GLY B O 1
ATOM 6600 N N . GLY B 1 337 ? -10.734 6.84 11.5 1 98.12 337 GLY B N 1
ATOM 6601 C CA . GLY B 1 337 ? -11.992 7.211 12.133 1 98.12 337 GLY B CA 1
ATOM 6602 C C . GLY B 1 337 ? -12.977 7.859 11.172 1 98.12 337 GLY B C 1
ATOM 6603 O O . GLY B 1 337 ? -14.141 8.055 11.508 1 98.12 337 GLY B O 1
ATOM 6604 N N . ALA B 1 338 ? -12.547 8.141 9.961 1 98.69 338 ALA B N 1
ATOM 6605 C CA . ALA B 1 338 ? -13.398 8.828 8.992 1 98.69 338 ALA B CA 1
ATOM 6606 C C . ALA B 1 338 ? -14.555 7.938 8.555 1 98.69 338 ALA B C 1
ATOM 6608 O O . ALA B 1 338 ? -14.391 6.73 8.359 1 98.69 338 ALA B O 1
ATOM 6609 N N . GLY B 1 339 ? -15.727 8.539 8.344 1 98.19 339 GLY B N 1
ATOM 6610 C CA . GLY B 1 339 ? -16.906 7.797 7.918 1 98.19 339 GLY B CA 1
ATOM 6611 C C . GLY B 1 339 ? -17.469 8.273 6.59 1 98.19 339 GLY B C 1
ATOM 6612 O O . GLY B 1 339 ? -18.125 7.504 5.879 1 98.19 339 GLY B O 1
ATOM 6613 N N . GLU B 1 340 ? -17.188 9.5 6.234 1 98.56 340 GLU B N 1
ATOM 6614 C CA . GLU B 1 340 ? -17.812 10.047 5.035 1 98.56 340 GLU B CA 1
ATOM 6615 C C . GLU B 1 340 ? -16.766 10.562 4.055 1 98.56 340 GLU B C 1
ATOM 6617 O O . GLU B 1 340 ? -16.859 10.312 2.852 1 98.56 340 GLU B O 1
ATOM 6622 N N . PHE B 1 341 ? -15.82 11.312 4.586 1 98.88 341 PHE B N 1
ATOM 6623 C CA . PHE B 1 341 ? -14.828 11.883 3.684 1 98.88 341 PHE B CA 1
ATOM 6624 C C . PHE B 1 341 ? -13.492 12.07 4.398 1 98.88 341 PHE B C 1
ATOM 6626 O O . PHE B 1 341 ? -13.445 12.125 5.629 1 98.88 341 PHE B O 1
ATOM 6633 N N . ILE B 1 342 ? -12.414 12.062 3.688 1 98.94 342 ILE B N 1
ATOM 6634 C CA . ILE B 1 342 ? -11.078 12.492 4.074 1 98.94 342 ILE B CA 1
ATOM 6635 C C . ILE B 1 342 ? -10.57 13.539 3.086 1 98.94 342 ILE B C 1
ATOM 6637 O O . ILE B 1 342 ? -10.305 13.234 1.922 1 98.94 342 ILE B O 1
ATOM 6641 N N . TYR B 1 343 ? -10.492 14.805 3.5 1 98.94 343 TYR B N 1
ATOM 6642 C CA . TYR B 1 343 ? -9.922 15.883 2.699 1 98.94 343 TYR B CA 1
ATOM 6643 C C . TYR B 1 343 ? -8.555 16.297 3.238 1 98.94 343 TYR B C 1
ATOM 6645 O O . TYR B 1 343 ? -8.43 16.672 4.41 1 98.94 343 TYR B O 1
ATOM 6653 N N . VAL B 1 344 ? -7.555 16.188 2.369 1 98.88 344 VAL B N 1
ATOM 6654 C CA . VAL B 1 344 ? -6.176 16.422 2.791 1 98.88 344 VAL B CA 1
ATOM 6655 C C . VAL B 1 344 ? -5.562 17.547 1.954 1 98.88 344 VAL B C 1
ATOM 6657 O O . VAL B 1 344 ? -5.68 17.547 0.727 1 98.88 344 VAL B O 1
ATOM 6660 N N . SER B 1 345 ? -4.977 18.5 2.592 1 98.69 345 SER B N 1
ATOM 6661 C CA . SER B 1 345 ? -4.086 19.469 1.967 1 98.69 345 SER B CA 1
ATOM 6662 C C . SER B 1 345 ? -2.65 19.297 2.449 1 98.69 345 SER B C 1
ATOM 6664 O O . SER B 1 345 ? -2.379 19.375 3.65 1 98.69 345 SER B O 1
ATOM 6666 N N . VAL B 1 346 ? -1.77 18.984 1.562 1 98.19 346 VAL B N 1
ATOM 6667 C CA . VAL B 1 346 ? -0.358 18.812 1.893 1 98.19 346 VAL B CA 1
ATOM 6668 C C . VAL B 1 346 ? 0.505 19.359 0.754 1 98.19 346 VAL B C 1
ATOM 6670 O O . VAL B 1 346 ? 0.074 19.391 -0.401 1 98.19 346 VAL B O 1
ATOM 6673 N N . MET B 1 347 ? 1.685 19.781 1.083 1 96.62 347 MET B N 1
ATOM 6674 C CA . MET B 1 347 ? 2.547 20.359 0.048 1 96.62 347 MET B CA 1
ATOM 6675 C C . MET B 1 347 ? 3.164 19.25 -0.807 1 96.62 347 MET B C 1
ATOM 6677 O O . MET B 1 347 ? 3.238 19.375 -2.029 1 96.62 347 MET B O 1
ATOM 6681 N N . GLU B 1 348 ? 3.623 18.25 -0.117 1 96.69 348 GLU B N 1
ATOM 6682 C CA . GLU B 1 348 ? 4.289 17.156 -0.808 1 96.69 348 GLU B CA 1
ATOM 6683 C C . GLU B 1 348 ? 3.74 15.805 -0.355 1 96.69 348 GLU B C 1
ATOM 6685 O O . GLU B 1 348 ? 3.434 15.617 0.824 1 96.69 348 GLU B O 1
ATOM 6690 N N . TYR B 1 349 ? 3.672 14.906 -1.333 1 98.19 349 TYR B N 1
ATOM 6691 C CA . TYR B 1 349 ? 3.162 13.555 -1.123 1 98.19 349 TYR B CA 1
ATOM 6692 C C . TYR B 1 349 ? 4.078 12.516 -1.768 1 98.19 349 TYR B C 1
ATOM 6694 O O . TYR B 1 349 ? 4.121 12.398 -2.994 1 98.19 349 TYR B O 1
ATOM 6702 N N . PHE B 1 350 ? 4.785 11.781 -0.91 1 98.19 350 PHE B N 1
ATOM 6703 C CA . PHE B 1 350 ? 5.688 10.727 -1.358 1 98.19 350 PHE B CA 1
ATOM 6704 C C . PHE B 1 350 ? 5.488 9.461 -0.535 1 98.19 350 PHE B C 1
ATOM 6706 O O . PHE B 1 350 ? 5.852 9.414 0.642 1 98.19 350 PHE B O 1
ATOM 6713 N N . PRO B 1 351 ? 4.934 8.375 -1.16 1 98.69 351 PRO B N 1
ATOM 6714 C CA . PRO B 1 351 ? 4.902 7.098 -0.441 1 98.69 351 PRO B CA 1
ATOM 6715 C C . PRO B 1 351 ? 6.277 6.434 -0.356 1 98.69 351 PRO B C 1
ATOM 6717 O O . PRO B 1 351 ? 6.402 5.23 -0.593 1 98.69 351 PRO B O 1
ATOM 6720 N N . THR B 1 352 ? 7.285 7.234 -0.031 1 98.44 352 THR B N 1
ATOM 6721 C CA . THR B 1 352 ? 8.688 6.848 0.06 1 98.44 352 THR B CA 1
ATOM 6722 C C . THR B 1 352 ? 9.398 7.633 1.156 1 98.44 352 THR B C 1
ATOM 6724 O O . THR B 1 352 ? 8.812 8.539 1.754 1 98.44 352 THR B O 1
ATOM 6727 N N . THR B 1 353 ? 10.656 7.215 1.464 1 97.5 353 THR B N 1
ATOM 6728 C CA . THR B 1 353 ? 11.578 8.125 2.133 1 97.5 353 THR B CA 1
ATOM 6729 C C . THR B 1 353 ? 12.133 9.148 1.15 1 97.5 353 THR B C 1
ATOM 6731 O O . THR B 1 353 ? 12.141 8.914 -0.06 1 97.5 353 THR B O 1
ATOM 6734 N N . ARG B 1 354 ? 12.5 10.219 1.648 1 95.5 354 ARG B N 1
ATOM 6735 C CA . ARG B 1 354 ? 13.008 11.266 0.768 1 95.5 354 ARG B CA 1
ATOM 6736 C C . ARG B 1 354 ? 14.422 11.68 1.17 1 95.5 354 ARG B C 1
ATOM 6738 O O . ARG B 1 354 ? 15.211 12.117 0.329 1 95.5 354 ARG B O 1
ATOM 6745 N N . PHE B 1 355 ? 14.742 11.523 2.445 1 91.31 355 PHE B N 1
ATOM 6746 C CA . PHE B 1 355 ? 16.016 12.039 2.928 1 91.31 355 PHE B CA 1
ATOM 6747 C C . PHE B 1 355 ? 16.938 10.898 3.361 1 91.31 355 PHE B C 1
ATOM 6749 O O . PHE B 1 355 ? 17.984 11.125 3.965 1 91.31 355 PHE B O 1
ATOM 6756 N N . THR B 1 356 ? 16.453 9.711 3.152 1 90.94 356 THR B N 1
ATOM 6757 C CA . THR B 1 356 ? 17.234 8.5 3.381 1 90.94 356 THR B CA 1
ATOM 6758 C C . THR B 1 356 ? 17.828 7.98 2.074 1 90.94 356 THR B C 1
ATOM 6760 O O . THR B 1 356 ? 17.156 7.996 1.036 1 90.94 356 THR B O 1
ATOM 6763 N N . HIS B 1 357 ? 19.094 7.594 2.17 1 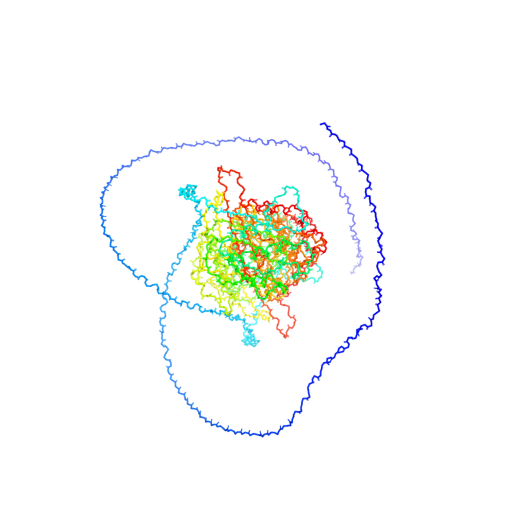90.94 357 HIS B N 1
ATOM 6764 C CA . HIS B 1 357 ? 19.75 7.043 0.985 1 90.94 357 HIS B CA 1
ATOM 6765 C C . HIS B 1 357 ? 20.312 5.652 1.262 1 90.94 357 HIS B C 1
ATOM 6767 O O . HIS B 1 357 ? 21.062 5.465 2.213 1 90.94 357 HIS B O 1
ATOM 6773 N N . PRO B 1 358 ? 19.953 4.621 0.471 1 94.75 358 PRO B N 1
ATOM 6774 C CA . PRO B 1 358 ? 19.016 4.766 -0.643 1 94.75 358 PRO B CA 1
ATOM 6775 C C . PRO B 1 358 ? 17.578 4.949 -0.178 1 94.75 358 PRO B C 1
ATOM 6777 O O . PRO B 1 358 ? 17.203 4.496 0.91 1 94.75 358 PRO B O 1
ATOM 6780 N N . ALA B 1 359 ? 16.797 5.656 -1.056 1 96.06 359 ALA B N 1
ATOM 6781 C CA . ALA B 1 359 ? 15.375 5.848 -0.741 1 96.06 359 ALA B CA 1
ATOM 6782 C C . ALA B 1 359 ? 14.648 4.512 -0.655 1 96.06 359 ALA B C 1
ATOM 6784 O O . ALA B 1 359 ? 15.047 3.537 -1.296 1 96.06 359 ALA B O 1
ATOM 6785 N N . ARG B 1 360 ? 13.633 4.488 0.132 1 97.62 360 ARG B N 1
ATOM 6786 C CA . ARG B 1 360 ? 12.859 3.27 0.331 1 97.62 360 ARG B CA 1
ATOM 6787 C C . ARG B 1 360 ? 11.367 3.533 0.141 1 97.62 360 ARG B C 1
ATOM 6789 O O . ARG B 1 360 ? 10.867 4.598 0.519 1 97.62 360 ARG B O 1
ATOM 6796 N N . TYR B 1 361 ? 10.672 2.551 -0.471 1 98.38 361 TYR B N 1
ATOM 6797 C CA . TYR B 1 361 ? 9.219 2.598 -0.591 1 98.38 361 TYR B CA 1
ATOM 6798 C C . TYR B 1 361 ? 8.555 2.549 0.781 1 98.38 361 TYR B C 1
ATOM 6800 O O . TYR B 1 361 ? 8.945 1.75 1.637 1 98.38 361 TYR B O 1
ATOM 6808 N N . TRP B 1 362 ? 7.648 3.412 1.091 1 98.62 362 TRP B N 1
ATOM 6809 C CA . TRP B 1 362 ? 6.953 3.547 2.365 1 98.62 362 TRP B CA 1
ATOM 6810 C C . TRP B 1 362 ? 5.496 3.945 2.152 1 98.62 362 TRP B C 1
ATOM 6812 O O . TRP B 1 362 ? 5.152 5.129 2.229 1 98.62 362 TRP B O 1
ATOM 6822 N N . PRO B 1 363 ? 4.574 2.924 1.899 1 98.62 363 PRO B N 1
ATOM 6823 C CA . PRO B 1 363 ? 3.211 3.232 1.465 1 98.62 363 PRO B CA 1
ATOM 6824 C C . PRO B 1 363 ? 2.238 3.377 2.633 1 98.62 363 PRO B C 1
ATOM 6826 O O . PRO B 1 363 ? 1.026 3.223 2.455 1 98.62 363 PRO B O 1
ATOM 6829 N N . VAL B 1 364 ? 2.645 3.721 3.832 1 98.69 364 VAL B N 1
ATOM 6830 C CA . VAL B 1 364 ? 1.817 3.652 5.035 1 98.69 364 VAL B CA 1
ATOM 6831 C C . VAL B 1 364 ? 0.617 4.586 4.887 1 98.69 364 VAL B C 1
ATOM 6833 O O . VAL B 1 364 ? -0.53 4.16 5.039 1 98.69 364 VAL B O 1
ATOM 6836 N N . LEU B 1 365 ? 0.861 5.832 4.52 1 98.81 365 LEU B N 1
ATOM 6837 C CA . LEU B 1 365 ? -0.23 6.789 4.383 1 98.81 365 LEU B CA 1
ATOM 6838 C C . LEU B 1 365 ? -1.028 6.527 3.109 1 98.81 365 LEU B C 1
ATOM 6840 O O . LEU B 1 365 ? -2.254 6.66 3.1 1 98.81 365 LEU B O 1
ATOM 6844 N N . ASP B 1 366 ? -0.337 6.156 2.045 1 98.88 366 ASP B N 1
ATOM 6845 C CA . ASP B 1 366 ? -0.981 5.797 0.786 1 98.88 366 ASP B CA 1
ATOM 6846 C C . ASP B 1 366 ? -1.975 4.652 0.984 1 98.88 366 ASP B C 1
ATOM 6848 O O . ASP B 1 366 ? -3.119 4.734 0.531 1 98.88 366 ASP B O 1
ATOM 6852 N N . ASN B 1 367 ? -1.53 3.619 1.681 1 98.88 367 ASN B N 1
ATOM 6853 C CA . ASN B 1 367 ? -2.391 2.479 1.973 1 98.88 367 ASN B CA 1
ATOM 6854 C C . ASN B 1 367 ? -3.592 2.883 2.824 1 98.88 367 ASN B C 1
ATOM 6856 O O . ASN B 1 367 ? -4.691 2.355 2.645 1 98.88 367 ASN B O 1
ATOM 6860 N N . ALA B 1 368 ? -3.326 3.768 3.766 1 98.88 368 ALA B N 1
ATOM 6861 C CA . ALA B 1 368 ? -4.41 4.184 4.648 1 98.88 368 ALA B CA 1
ATOM 6862 C C . ALA B 1 368 ? -5.512 4.902 3.869 1 98.88 368 ALA B C 1
ATOM 6864 O O . ALA B 1 368 ? -6.699 4.695 4.125 1 98.88 368 ALA B O 1
ATOM 6865 N N . LEU B 1 369 ? -5.152 5.762 2.916 1 98.88 369 LEU B N 1
ATOM 6866 C CA . LEU B 1 369 ? -6.133 6.449 2.084 1 98.88 369 LEU B CA 1
ATOM 6867 C C . LEU B 1 369 ? -6.922 5.453 1.239 1 98.88 369 LEU B C 1
ATOM 6869 O O . LEU B 1 369 ? -8.148 5.531 1.168 1 98.88 369 LEU B O 1
ATOM 6873 N N . ARG B 1 370 ? -6.207 4.539 0.636 1 98.81 370 ARG B N 1
ATOM 6874 C CA . ARG B 1 370 ? -6.848 3.531 -0.201 1 98.81 370 ARG B CA 1
ATOM 6875 C C . ARG B 1 370 ? -7.785 2.652 0.621 1 98.81 370 ARG B C 1
ATOM 6877 O O . ARG B 1 370 ? -8.891 2.33 0.178 1 98.81 370 ARG B O 1
ATOM 6884 N N . ALA B 1 371 ? -7.332 2.279 1.787 1 98.75 371 ALA B N 1
ATOM 6885 C CA . ALA B 1 371 ? -8.148 1.443 2.666 1 98.75 371 ALA B CA 1
ATOM 6886 C C . ALA B 1 371 ? -9.438 2.154 3.055 1 98.75 371 ALA B C 1
ATOM 6888 O O . ALA B 1 371 ? -10.508 1.543 3.07 1 98.75 371 ALA B O 1
ATOM 6889 N N . ALA B 1 372 ? -9.312 3.447 3.379 1 98.69 372 ALA B N 1
ATOM 6890 C CA . ALA B 1 372 ? -10.508 4.199 3.75 1 98.69 372 ALA B CA 1
ATOM 6891 C C . ALA B 1 372 ? -11.492 4.27 2.59 1 98.69 372 ALA B C 1
ATOM 6893 O O . ALA B 1 372 ? -12.695 4.07 2.777 1 98.69 372 ALA B O 1
ATOM 6894 N N . ALA B 1 373 ? -11.016 4.52 1.45 1 98.75 373 ALA B N 1
ATOM 6895 C CA . ALA B 1 373 ? -11.867 4.625 0.268 1 98.75 373 ALA B CA 1
ATOM 6896 C C . ALA B 1 373 ? -12.523 3.287 -0.056 1 98.75 373 ALA B C 1
ATOM 6898 O O . ALA B 1 373 ? -13.719 3.232 -0.359 1 98.75 373 ALA B O 1
ATOM 6899 N N . PHE B 1 374 ? -11.82 2.203 0.032 1 98.5 374 PHE B N 1
ATOM 6900 C CA . PHE B 1 374 ? -12.312 0.887 -0.362 1 98.5 374 PHE B CA 1
ATOM 6901 C C . PHE B 1 374 ? -13.211 0.301 0.717 1 98.5 374 PHE B C 1
ATOM 6903 O O . PHE B 1 374 ? -14.312 -0.167 0.425 1 98.5 374 PHE B O 1
ATOM 6910 N N . ASN B 1 375 ? -12.719 0.319 1.976 1 98.19 375 ASN B N 1
ATOM 6911 C CA . ASN B 1 375 ? -13.367 -0.405 3.064 1 98.19 375 ASN B CA 1
ATOM 6912 C C . ASN B 1 375 ? -14.664 0.274 3.498 1 98.19 375 ASN B C 1
ATOM 6914 O O . ASN B 1 375 ? -15.633 -0.398 3.854 1 98.19 375 ASN B O 1
ATOM 6918 N N . LYS B 1 376 ? -14.625 1.613 3.455 1 97 376 LYS B N 1
ATOM 6919 C CA . LYS B 1 376 ? -15.734 2.326 4.082 1 97 376 LYS B CA 1
ATOM 6920 C C . LYS B 1 376 ? -16.469 3.203 3.072 1 97 376 LYS B C 1
ATOM 6922 O O . LYS B 1 376 ? -17.453 3.857 3.412 1 97 376 LYS B O 1
ATOM 6927 N N . GLY B 1 377 ? -15.945 3.246 1.871 1 97.56 377 GLY B N 1
ATOM 6928 C CA . GLY B 1 377 ? -16.562 4.102 0.874 1 97.56 377 GLY B CA 1
ATOM 6929 C C . GLY B 1 377 ? -16.375 5.582 1.152 1 97.56 377 GLY B C 1
ATOM 6930 O O . GLY B 1 377 ? -17.203 6.406 0.766 1 97.56 377 GLY B O 1
ATOM 6931 N N . VAL B 1 378 ? -15.344 5.934 1.888 1 98.5 378 VAL B N 1
ATOM 6932 C CA . VAL B 1 378 ? -15.008 7.309 2.238 1 98.5 378 VAL B CA 1
ATOM 6933 C C . VAL B 1 378 ? -14.547 8.062 0.993 1 98.5 378 VAL B C 1
ATOM 6935 O O . VAL B 1 378 ? -13.75 7.543 0.208 1 98.5 378 VAL B O 1
ATOM 6938 N N . ARG B 1 379 ? -15.094 9.234 0.767 1 98.81 379 ARG B N 1
ATOM 6939 C CA . ARG B 1 379 ? -14.633 10.078 -0.328 1 98.81 379 ARG B CA 1
ATOM 6940 C C . ARG B 1 379 ? -13.297 10.734 0.013 1 98.81 379 ARG B C 1
ATOM 6942 O O . ARG B 1 379 ? -13.211 11.523 0.957 1 98.81 379 ARG B O 1
ATOM 6949 N N . VAL B 1 380 ? -12.273 10.43 -0.765 1 98.94 380 VAL B N 1
ATOM 6950 C CA . VAL B 1 380 ? -10.945 10.953 -0.494 1 98.94 380 VAL B CA 1
ATOM 6951 C C . VAL B 1 380 ? -10.602 12.047 -1.503 1 98.94 380 VAL B C 1
ATOM 6953 O O . VAL B 1 380 ? -10.695 11.828 -2.715 1 98.94 380 VAL B O 1
ATOM 6956 N N . ARG B 1 381 ? -10.273 13.227 -1.011 1 98.94 381 ARG B N 1
ATOM 6957 C CA . ARG B 1 381 ? -9.727 14.305 -1.829 1 98.94 381 ARG B CA 1
ATOM 6958 C C . ARG B 1 381 ? -8.352 14.734 -1.325 1 98.94 381 ARG B C 1
ATOM 6960 O O . ARG B 1 381 ? -8.195 15.07 -0.151 1 98.94 381 ARG B O 1
ATOM 6967 N N . LEU B 1 382 ? -7.387 14.625 -2.172 1 98.88 382 LEU B N 1
ATOM 6968 C CA . LEU B 1 382 ? -6.023 15.031 -1.854 1 98.88 382 LEU B CA 1
ATOM 6969 C C . LEU B 1 382 ? -5.613 16.25 -2.68 1 98.88 382 LEU B C 1
ATOM 6971 O O . LEU B 1 382 ? -5.602 16.188 -3.91 1 98.88 382 LEU B O 1
ATOM 6975 N N . LEU B 1 383 ? -5.398 17.375 -2.025 1 98.69 383 LEU B N 1
ATOM 6976 C CA . LEU B 1 383 ? -4.902 18.609 -2.643 1 98.69 383 LEU B CA 1
ATOM 6977 C C . LEU B 1 383 ? -3.41 18.781 -2.377 1 98.69 383 LEU B C 1
ATOM 6979 O O . LEU B 1 383 ? -3.002 19.016 -1.236 1 98.69 383 LEU B O 1
ATOM 6983 N N . VAL B 1 384 ? -2.617 18.641 -3.426 1 97.69 384 VAL B N 1
ATOM 6984 C CA . VAL B 1 384 ? -1.166 18.719 -3.295 1 97.69 384 VAL B CA 1
ATOM 6985 C C . VAL B 1 384 ? -0.66 19.984 -3.994 1 97.69 384 VAL B C 1
ATOM 6987 O O . VAL B 1 384 ? -1.317 20.5 -4.898 1 97.69 384 VAL B O 1
ATOM 6990 N N . SER B 1 385 ? 0.481 20.484 -3.514 1 96 385 SER B N 1
ATOM 6991 C CA . SER B 1 385 ? 0.991 21.734 -4.082 1 96 385 SER B CA 1
ATOM 6992 C C . SER B 1 385 ? 1.961 21.469 -5.227 1 96 385 SER B C 1
ATOM 6994 O O . SER B 1 385 ? 2.613 20.422 -5.262 1 96 385 SER B O 1
ATOM 6996 N N . CYS B 1 386 ? 1.97 22.375 -6.168 1 93.69 386 CYS B N 1
ATOM 6997 C CA . CYS B 1 386 ? 2.98 22.375 -7.219 1 93.69 386 CYS B CA 1
ATOM 6998 C C . CYS B 1 386 ? 3.588 23.766 -7.379 1 93.69 386 CYS B C 1
ATOM 7000 O O . CYS B 1 386 ? 2.863 24.75 -7.477 1 93.69 386 CYS B O 1
ATOM 7002 N N . TRP B 1 387 ? 4.871 23.828 -7.293 1 90.81 387 TRP B N 1
ATOM 7003 C CA . TRP B 1 387 ? 5.621 25.062 -7.461 1 90.81 387 TRP B CA 1
ATOM 7004 C C . TRP B 1 387 ? 6.969 24.797 -8.117 1 90.81 387 TRP B C 1
ATOM 7006 O O . TRP B 1 387 ? 7.246 23.688 -8.555 1 90.81 387 TRP B O 1
ATOM 7016 N N . PHE B 1 388 ? 7.801 25.781 -8.211 1 85.88 388 PHE B N 1
ATOM 7017 C CA . PHE B 1 388 ? 9.039 25.719 -8.977 1 85.88 388 PHE B CA 1
ATOM 7018 C C . PHE B 1 388 ? 9.984 24.672 -8.406 1 85.88 388 PHE B C 1
ATOM 7020 O O . PHE B 1 388 ? 10.742 24.047 -9.156 1 85.88 388 PHE B O 1
ATOM 7027 N N . ASN B 1 389 ? 9.883 24.391 -7.148 1 87.88 389 ASN B N 1
ATOM 7028 C CA . ASN B 1 389 ? 10.82 23.5 -6.492 1 87.88 389 ASN B CA 1
ATOM 7029 C C . ASN B 1 389 ? 10.219 22.109 -6.289 1 87.88 389 ASN B C 1
ATOM 7031 O O . ASN B 1 389 ? 10.805 21.266 -5.602 1 87.88 389 ASN B O 1
ATOM 7035 N N . THR B 1 390 ? 9.117 21.859 -6.91 1 93.19 390 THR B N 1
ATOM 7036 C CA . THR B 1 390 ? 8.453 20.578 -6.742 1 93.19 390 THR B CA 1
ATOM 7037 C C . THR B 1 390 ? 9.25 19.469 -7.426 1 93.19 390 THR B C 1
ATOM 7039 O O . THR B 1 390 ? 9.742 19.641 -8.539 1 93.19 390 THR B O 1
ATOM 7042 N N . ASP B 1 391 ? 9.5 18.391 -6.688 1 93.06 391 ASP B N 1
ATOM 7043 C CA . ASP B 1 391 ? 10.07 17.188 -7.285 1 93.06 391 ASP B CA 1
ATOM 7044 C C . ASP B 1 391 ? 9.078 16.531 -8.25 1 93.06 391 ASP B C 1
ATOM 7046 O O . ASP B 1 391 ? 8.023 16.047 -7.832 1 93.06 391 ASP B O 1
ATOM 7050 N N . PRO B 1 392 ? 9.398 16.5 -9.539 1 92.56 392 PRO B N 1
ATOM 7051 C CA . PRO B 1 392 ? 8.43 16.031 -10.523 1 92.56 392 PRO B CA 1
ATOM 7052 C C . PRO B 1 392 ? 8.078 14.555 -10.367 1 92.56 392 PRO B C 1
ATOM 7054 O O . PRO B 1 392 ? 7.059 14.094 -10.891 1 92.56 392 PRO B O 1
ATOM 7057 N N . THR B 1 393 ? 8.867 13.773 -9.656 1 94.06 393 THR B N 1
ATOM 7058 C CA . THR B 1 393 ? 8.578 12.352 -9.484 1 94.06 393 THR B CA 1
ATOM 7059 C C . THR B 1 393 ? 7.316 12.156 -8.648 1 94.06 393 THR B C 1
ATOM 7061 O O . THR B 1 393 ? 6.727 11.07 -8.656 1 94.06 393 THR B O 1
ATOM 7064 N N . MET B 1 394 ? 6.887 13.148 -7.953 1 95.88 394 MET B N 1
ATOM 7065 C CA . MET B 1 394 ? 5.691 13.094 -7.117 1 95.88 394 MET B CA 1
ATOM 7066 C C . MET B 1 394 ? 4.461 12.75 -7.949 1 95.88 394 MET B C 1
ATOM 7068 O O . MET B 1 394 ? 3.57 12.039 -7.48 1 95.88 394 MET B O 1
ATOM 7072 N N . PHE B 1 395 ? 4.469 13.156 -9.18 1 95.06 395 PHE B N 1
ATOM 7073 C CA . PHE B 1 395 ? 3.246 13.109 -9.969 1 95.06 395 PHE B CA 1
ATOM 7074 C C . PHE B 1 395 ? 2.887 11.672 -10.328 1 95.06 395 PHE B C 1
ATOM 7076 O O . PHE B 1 395 ? 1.708 11.336 -10.453 1 95.06 395 PHE B O 1
ATOM 7083 N N . ALA B 1 396 ? 3.867 10.82 -10.484 1 95.94 396 ALA B N 1
ATOM 7084 C CA . ALA B 1 396 ? 3.564 9.414 -10.75 1 95.94 396 ALA B CA 1
ATOM 7085 C C . ALA B 1 396 ? 2.822 8.781 -9.57 1 95.94 396 ALA B C 1
ATOM 7087 O O . ALA B 1 396 ? 1.898 7.992 -9.766 1 95.94 396 ALA B O 1
ATOM 7088 N N . TYR B 1 397 ? 3.219 9.102 -8.336 1 98.06 397 TYR B N 1
ATOM 7089 C CA . TYR B 1 397 ? 2.543 8.586 -7.145 1 98.06 397 TYR B CA 1
ATOM 7090 C C . TYR B 1 397 ? 1.112 9.109 -7.066 1 98.06 397 TYR B C 1
ATOM 7092 O O . TYR B 1 397 ? 0.197 8.367 -6.703 1 98.06 397 TYR B O 1
ATOM 7100 N N . LEU B 1 398 ? 0.972 10.359 -7.426 1 98.06 398 LEU B N 1
ATOM 7101 C CA . LEU B 1 398 ? -0.355 10.969 -7.395 1 98.06 398 LEU B CA 1
ATOM 7102 C C . LEU B 1 398 ? -1.268 10.328 -8.438 1 98.06 398 LEU B C 1
ATOM 7104 O O . LEU B 1 398 ? -2.43 10.031 -8.148 1 98.06 398 LEU B O 1
ATOM 7108 N N . ARG B 1 399 ? -0.752 10.117 -9.609 1 97.25 399 ARG B N 1
ATOM 7109 C CA . ARG B 1 399 ? -1.531 9.469 -10.656 1 97.25 399 ARG B CA 1
ATOM 7110 C C . ARG B 1 399 ? -1.911 8.047 -10.25 1 97.25 399 ARG B C 1
ATOM 7112 O O . ARG B 1 399 ? -3.016 7.586 -10.547 1 97.25 399 ARG B O 1
ATOM 7119 N N . SER B 1 400 ? -0.992 7.379 -9.664 1 98.31 400 SER B N 1
ATOM 7120 C CA . SER B 1 400 ? -1.253 6.027 -9.172 1 98.31 400 SER B CA 1
ATOM 7121 C C . SER B 1 400 ? -2.393 6.016 -8.164 1 98.31 400 SER B C 1
ATOM 7123 O O . SER B 1 400 ? -3.283 5.168 -8.234 1 98.31 400 SER B O 1
ATOM 7125 N N . LEU B 1 401 ? -2.336 6.949 -7.203 1 98.75 401 LEU B N 1
ATOM 7126 C CA . LEU B 1 401 ? -3.396 7.047 -6.207 1 98.75 401 LEU B CA 1
ATOM 7127 C C . LEU B 1 401 ? -4.734 7.363 -6.867 1 98.75 401 LEU B C 1
ATOM 7129 O O . LEU B 1 401 ? -5.75 6.746 -6.547 1 98.75 401 LEU B O 1
ATOM 7133 N N . GLN B 1 402 ? -4.746 8.289 -7.781 1 97.88 402 GLN B N 1
ATOM 7134 C CA . GLN B 1 402 ? -5.961 8.711 -8.469 1 97.88 402 GLN B CA 1
ATOM 7135 C C . GLN B 1 402 ? -6.566 7.559 -9.266 1 97.88 402 GLN B C 1
ATOM 7137 O O . GLN B 1 402 ? -7.789 7.422 -9.344 1 97.88 402 GLN B O 1
ATOM 7142 N N . ALA B 1 403 ? -5.754 6.754 -9.867 1 97.38 403 ALA B N 1
ATOM 7143 C CA . ALA B 1 403 ? -6.203 5.664 -10.734 1 97.38 403 ALA B CA 1
ATOM 7144 C C . ALA B 1 403 ? -6.906 4.578 -9.922 1 97.38 403 ALA B C 1
ATOM 7146 O O . ALA B 1 403 ? -7.586 3.719 -10.484 1 97.38 403 ALA B O 1
ATOM 7147 N N . PHE B 1 404 ? -6.719 4.594 -8.633 1 98.06 404 PHE B N 1
ATOM 7148 C CA . PHE B 1 404 ? -7.379 3.654 -7.738 1 98.06 404 PHE B CA 1
ATOM 7149 C C . PHE B 1 404 ? -8.875 3.924 -7.676 1 98.06 404 PHE B C 1
ATOM 7151 O O . PHE B 1 404 ? -9.656 3.055 -7.277 1 98.06 404 PHE B O 1
ATOM 7158 N N . SER B 1 405 ? -9.266 5.141 -8.055 1 97.94 405 SER B N 1
ATOM 7159 C CA . SER B 1 405 ? -10.672 5.531 -8.047 1 97.94 405 SER B CA 1
ATOM 7160 C C . SER B 1 405 ? -11.492 4.691 -9.023 1 97.94 405 SER B C 1
ATOM 7162 O O . SER B 1 405 ? -11.023 4.383 -10.117 1 97.94 405 SER B O 1
ATOM 7164 N N . ASN B 1 406 ? -12.672 4.25 -8.578 1 96.56 406 ASN B N 1
ATOM 7165 C CA . ASN B 1 406 ? -13.617 3.469 -9.367 1 96.56 406 ASN B CA 1
ATOM 7166 C C . ASN B 1 406 ? -15.055 3.697 -8.914 1 96.56 406 ASN B C 1
ATOM 7168 O O . ASN B 1 406 ? -15.594 2.914 -8.133 1 96.56 406 ASN B O 1
ATOM 7172 N N . PRO B 1 407 ? -15.672 4.656 -9.477 1 92.25 407 PRO B N 1
ATOM 7173 C CA . PRO B 1 407 ? -17.031 4.973 -9.055 1 92.25 407 PRO B CA 1
ATOM 7174 C C . PRO B 1 407 ? -17.984 3.787 -9.188 1 92.25 407 PRO B C 1
ATOM 7176 O O . PRO B 1 407 ? -18.922 3.652 -8.398 1 92.25 407 PRO B O 1
ATOM 7179 N N . LEU B 1 408 ? -17.75 2.922 -10.109 1 89.31 408 LEU B N 1
ATOM 7180 C CA . LEU B 1 408 ? -18.594 1.749 -10.305 1 89.31 408 LEU B CA 1
ATOM 7181 C C . LEU B 1 408 ? -18.484 0.802 -9.109 1 89.31 408 LEU B C 1
ATOM 7183 O O . LEU B 1 408 ? -19.422 0.061 -8.812 1 89.31 408 LEU B O 1
ATOM 7187 N N . ALA B 1 409 ? -17.406 0.899 -8.484 1 92.56 409 ALA B N 1
ATOM 7188 C CA . ALA B 1 409 ? -17.188 0.045 -7.32 1 92.56 409 ALA B CA 1
ATOM 7189 C C . ALA B 1 409 ? -17.359 0.831 -6.023 1 92.56 409 ALA B C 1
ATOM 7191 O O . ALA B 1 409 ? -17 0.354 -4.945 1 92.56 409 ALA B O 1
ATOM 7192 N N . GLY B 1 410 ? -17.781 2.062 -6.148 1 94.81 410 GLY B N 1
ATOM 7193 C CA . GLY B 1 410 ? -18 2.889 -4.977 1 94.81 410 GLY B CA 1
ATOM 7194 C C . GLY B 1 410 ? -16.719 3.424 -4.367 1 94.81 410 GLY B C 1
ATOM 7195 O O . GLY B 1 410 ? -16.672 3.736 -3.174 1 94.81 410 GLY B O 1
ATOM 7196 N N . ILE B 1 411 ? -15.633 3.41 -5.07 1 98.19 411 ILE B N 1
ATOM 7197 C CA . ILE B 1 411 ? -14.344 3.926 -4.613 1 98.19 411 ILE B CA 1
ATOM 7198 C C . ILE B 1 411 ? -14.125 5.328 -5.172 1 98.19 411 ILE B C 1
ATOM 7200 O O . ILE B 1 411 ? -14.062 5.516 -6.391 1 98.19 411 ILE B O 1
ATOM 7204 N N . SER B 1 412 ? -14 6.309 -4.277 1 98.31 412 SER B N 1
ATOM 7205 C CA . SER B 1 412 ? -13.836 7.695 -4.691 1 98.31 412 SER B CA 1
ATOM 7206 C C . SER B 1 412 ? -12.516 8.273 -4.188 1 98.31 412 SER B C 1
ATOM 7208 O O . SER B 1 412 ? -12.359 8.516 -2.99 1 98.31 412 SER B O 1
ATOM 7210 N N . VAL B 1 413 ? -11.57 8.453 -5.074 1 98.69 413 VAL B N 1
ATOM 7211 C CA . VAL B 1 413 ? -10.281 9.078 -4.789 1 98.69 413 VAL B CA 1
ATOM 7212 C C . VAL B 1 413 ? -9.961 10.125 -5.855 1 98.69 413 VAL B C 1
ATOM 7214 O O . VAL B 1 413 ? -9.828 9.789 -7.039 1 98.69 413 VAL B O 1
ATOM 7217 N N . ASP B 1 414 ? -9.859 11.383 -5.426 1 98.25 414 ASP B N 1
ATOM 7218 C CA . ASP B 1 414 ? -9.555 12.477 -6.344 1 98.25 414 ASP B CA 1
ATOM 7219 C C . ASP B 1 414 ? -8.328 13.25 -5.891 1 98.25 414 ASP B C 1
ATOM 7221 O O . ASP B 1 414 ? -8.148 13.5 -4.695 1 98.25 414 ASP B O 1
ATOM 7225 N N . VAL B 1 415 ? -7.523 13.562 -6.855 1 98.31 415 VAL B N 1
ATOM 7226 C CA . VAL B 1 415 ? -6.305 14.32 -6.578 1 98.31 415 VAL B CA 1
ATOM 7227 C C . VAL B 1 415 ? -6.266 15.578 -7.445 1 98.31 415 VAL B C 1
ATOM 7229 O O . VAL B 1 415 ? -6.566 15.523 -8.641 1 98.31 415 VAL B O 1
ATOM 7232 N N . LYS B 1 416 ? -6.023 16.703 -6.824 1 97.19 416 LYS B N 1
ATOM 7233 C CA . LYS B 1 416 ? -5.762 17.938 -7.555 1 97.19 416 LYS B CA 1
ATOM 7234 C C . LYS B 1 416 ? -4.445 18.578 -7.109 1 97.19 416 LYS B C 1
ATOM 7236 O O . LYS B 1 416 ? -3.924 18.25 -6.043 1 97.19 416 LYS B O 1
ATOM 7241 N N . VAL B 1 417 ? -3.969 19.438 -7.945 1 95.94 417 VAL B N 1
ATOM 7242 C CA . VAL B 1 417 ? -2.76 20.188 -7.656 1 95.94 417 VAL B CA 1
ATOM 7243 C C . VAL B 1 417 ? -3.102 21.672 -7.508 1 95.94 417 VAL B C 1
ATOM 7245 O O . VAL B 1 417 ? -3.848 22.234 -8.32 1 95.94 417 VAL B O 1
ATOM 7248 N N . PHE B 1 418 ? -2.627 22.25 -6.449 1 96.25 418 PHE B N 1
ATOM 7249 C CA . PHE B 1 418 ? -2.83 23.672 -6.18 1 96.25 418 PHE B CA 1
ATOM 7250 C C . PHE B 1 418 ? -1.604 24.484 -6.59 1 96.25 418 PHE B C 1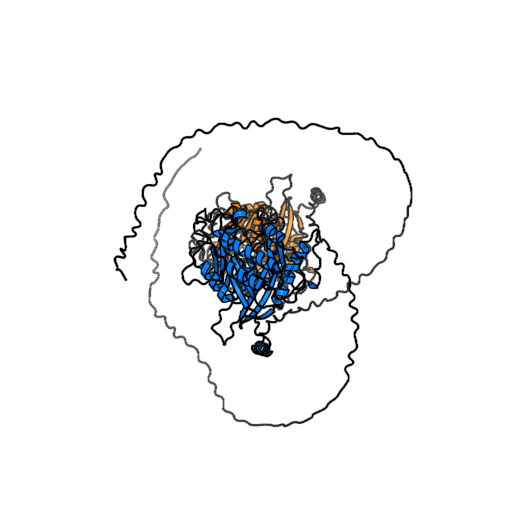
ATOM 7252 O O . PHE B 1 418 ? -0.492 24.203 -6.137 1 96.25 418 PHE B O 1
ATOM 7259 N N . ILE B 1 419 ? -1.803 25.438 -7.375 1 93.94 419 ILE B N 1
ATOM 7260 C CA . ILE B 1 419 ? -0.708 26.266 -7.887 1 93.94 419 ILE B CA 1
ATOM 7261 C C . ILE B 1 419 ? -0.941 27.719 -7.516 1 93.94 419 ILE B C 1
ATOM 7263 O O . ILE B 1 419 ? -1.985 28.297 -7.84 1 93.94 419 ILE B O 1
ATOM 7267 N N . VAL B 1 420 ? 0.023 28.266 -6.797 1 93.12 420 VAL B N 1
ATOM 7268 C CA . VAL B 1 420 ? 0.046 29.703 -6.562 1 93.12 420 VAL B CA 1
ATOM 7269 C C . VAL B 1 420 ? 0.798 30.391 -7.695 1 93.12 420 VAL B C 1
ATOM 7271 O O . VAL B 1 420 ? 2.016 30.25 -7.824 1 93.12 420 VAL B O 1
ATOM 7274 N N . PRO B 1 421 ? 0.074 31.141 -8.438 1 89.06 421 PRO B N 1
ATOM 7275 C CA . PRO B 1 421 ? 0.765 31.797 -9.555 1 89.06 421 PRO B CA 1
ATOM 7276 C C . PRO B 1 421 ? 1.905 32.688 -9.094 1 89.06 421 PRO B C 1
ATOM 7278 O O . PRO B 1 421 ? 1.761 33.438 -8.102 1 89.06 421 PRO B O 1
ATOM 7281 N N . VAL B 1 422 ? 2.99 32.688 -9.812 1 84.12 422 VAL B N 1
ATOM 7282 C CA . VAL B 1 422 ? 4.156 33.5 -9.445 1 84.12 422 VAL B CA 1
ATOM 7283 C C . VAL B 1 422 ? 3.908 34.938 -9.781 1 84.12 422 VAL B C 1
ATOM 7285 O O . VAL B 1 422 ? 4.258 35.844 -9.008 1 84.12 422 VAL B O 1
ATOM 7288 N N . GLY B 1 423 ? 3.387 35.156 -10.906 1 80.31 423 GLY B N 1
ATOM 7289 C CA . GLY B 1 423 ? 3.156 36.531 -11.352 1 80.31 423 GLY B CA 1
ATOM 7290 C C . GLY B 1 423 ? 4.395 37.406 -11.266 1 80.31 423 GLY B C 1
ATOM 7291 O O . GLY B 1 423 ? 5.457 37.031 -11.773 1 80.31 423 GLY B O 1
ATOM 7292 N N . ASN B 1 424 ? 4.25 38.531 -10.484 1 75.94 424 ASN B N 1
ATOM 7293 C CA . ASN B 1 424 ? 5.348 39.5 -10.359 1 75.94 424 ASN B CA 1
ATOM 7294 C C . ASN B 1 424 ? 6.148 39.25 -9.078 1 75.94 424 ASN B C 1
ATOM 7296 O O . ASN B 1 424 ? 6.945 40.094 -8.672 1 75.94 424 ASN B O 1
ATOM 7300 N N . HIS B 1 425 ? 5.938 38.156 -8.492 1 77.56 425 HIS B N 1
ATOM 7301 C CA . HIS B 1 425 ? 6.555 37.906 -7.195 1 77.56 425 HIS B CA 1
ATOM 7302 C C . HIS B 1 425 ? 7.676 36.875 -7.312 1 77.56 425 HIS B C 1
ATOM 7304 O O . HIS B 1 425 ? 7.914 36.094 -6.383 1 77.56 425 HIS B O 1
ATOM 7310 N N . SER B 1 426 ? 8.328 36.812 -8.438 1 73.44 426 SER B N 1
ATOM 7311 C CA . SER B 1 426 ? 9.352 35.812 -8.719 1 73.44 426 SER B CA 1
ATOM 7312 C C . SER B 1 426 ? 10.609 36.062 -7.887 1 73.44 426 SER B C 1
ATOM 7314 O O . SER B 1 426 ? 11.453 35.156 -7.75 1 73.44 426 SER B O 1
ATOM 7316 N N . ASN B 1 427 ? 10.688 37.188 -7.254 1 72.75 427 ASN B N 1
ATOM 7317 C CA . ASN B 1 427 ? 11.93 37.562 -6.594 1 72.75 427 ASN B CA 1
ATOM 7318 C C . ASN B 1 427 ? 11.969 37.062 -5.145 1 72.75 427 ASN B C 1
ATOM 7320 O O . ASN B 1 427 ? 13 37.156 -4.48 1 72.75 427 ASN B O 1
ATOM 7324 N N . ILE B 1 428 ? 10.922 36.625 -4.648 1 74.12 428 ILE B N 1
ATOM 7325 C CA . ILE B 1 428 ? 10.891 36.156 -3.273 1 74.12 428 ILE B CA 1
ATOM 7326 C C . ILE B 1 428 ? 11.195 34.656 -3.246 1 74.12 428 ILE B C 1
ATOM 7328 O O . ILE B 1 428 ? 10.422 33.844 -3.764 1 74.12 428 ILE B O 1
ATOM 7332 N N . PRO B 1 429 ? 12.289 34.312 -2.65 1 73.75 429 PRO B N 1
ATOM 7333 C CA . PRO B 1 429 ? 12.664 32.906 -2.674 1 73.75 429 PRO B CA 1
ATOM 7334 C C . PRO B 1 429 ? 11.711 32.031 -1.869 1 73.75 429 PRO B C 1
ATOM 7336 O O . PRO B 1 429 ? 11.18 32.469 -0.845 1 73.75 429 PRO B O 1
ATOM 7339 N N . PHE B 1 430 ? 11.523 30.797 -2.328 1 76.94 430 PHE B N 1
ATOM 7340 C CA . PHE B 1 430 ? 10.789 29.734 -1.637 1 76.94 430 PHE B CA 1
ATOM 7341 C C . PHE B 1 430 ? 9.414 30.234 -1.196 1 76.94 430 PHE B C 1
ATOM 7343 O O . PHE B 1 430 ? 9.023 30.047 -0.043 1 76.94 430 PHE B O 1
ATOM 7350 N N . SER B 1 431 ? 8.875 30.969 -2.057 1 80.62 431 SER B N 1
ATOM 7351 C CA . SER B 1 431 ? 7.527 31.484 -1.854 1 80.62 431 SER B CA 1
ATOM 7352 C C . SER B 1 431 ? 6.57 30.969 -2.922 1 80.62 431 SER B C 1
ATOM 7354 O O . SER B 1 431 ? 6.906 30.047 -3.674 1 80.62 431 SER B O 1
ATOM 7356 N N . ARG B 1 432 ? 5.355 31.344 -2.848 1 87.5 432 ARG B N 1
ATOM 7357 C CA . ARG B 1 432 ? 4.332 31.094 -3.852 1 87.5 432 ARG B CA 1
ATOM 7358 C C . ARG B 1 432 ? 3.969 29.609 -3.893 1 87.5 432 ARG B C 1
ATOM 7360 O O . ARG B 1 432 ? 3.988 28.984 -4.957 1 87.5 432 ARG B O 1
ATOM 7367 N N . VAL B 1 433 ? 3.719 29.078 -2.826 1 91.88 433 VAL B N 1
ATOM 7368 C CA . VAL B 1 433 ? 3.324 27.672 -2.721 1 91.88 433 VAL B CA 1
ATOM 7369 C C . VAL B 1 433 ? 2.303 27.516 -1.598 1 91.88 433 VAL B C 1
ATOM 7371 O O . VAL B 1 433 ? 2.301 28.281 -0.633 1 91.88 433 VAL B O 1
ATOM 7374 N N . ASN B 1 434 ? 1.396 26.688 -1.81 1 94.88 434 ASN B N 1
ATOM 7375 C CA . ASN B 1 434 ? 0.545 26.25 -0.708 1 94.88 434 ASN B CA 1
ATOM 7376 C C . ASN B 1 434 ? 1.283 25.297 0.22 1 94.88 434 ASN B C 1
ATOM 7378 O O . ASN B 1 434 ? 1.582 24.156 -0.161 1 94.88 434 ASN B O 1
ATOM 7382 N N . HIS B 1 435 ? 1.566 25.75 1.384 1 94 435 HIS B N 1
ATOM 7383 C CA . HIS B 1 435 ? 2.367 24.984 2.34 1 94 435 HIS B CA 1
ATOM 7384 C C . HIS B 1 435 ? 1.52 24.516 3.518 1 94 435 HIS B C 1
ATOM 7386 O O . HIS B 1 435 ? 2.055 24.172 4.57 1 94 435 HIS B O 1
ATOM 7392 N N . SER B 1 436 ? 0.234 24.547 3.371 1 94.62 436 SER B N 1
ATOM 7393 C CA . SER B 1 436 ? -0.663 24.062 4.418 1 94.62 436 SER B CA 1
ATOM 7394 C C . SER B 1 436 ? -0.579 22.547 4.57 1 94.62 436 SER B C 1
ATOM 7396 O O . SER B 1 436 ? -0.439 21.828 3.578 1 94.62 436 SER B O 1
ATOM 7398 N N . LYS B 1 437 ? -0.619 22.078 5.824 1 96.38 437 LYS B N 1
ATOM 7399 C CA . LYS B 1 437 ? -0.699 20.656 6.137 1 96.38 437 LYS B CA 1
ATOM 7400 C C . LYS B 1 437 ? -1.854 20.375 7.09 1 96.38 437 LYS B C 1
ATOM 7402 O O . LYS B 1 437 ? -1.709 20.5 8.305 1 96.38 437 LYS B O 1
ATOM 7407 N N . PHE B 1 438 ? -2.912 19.953 6.496 1 98.31 438 PHE B N 1
ATOM 7408 C CA . PHE B 1 438 ? -4.035 19.594 7.355 1 98.31 438 PHE B CA 1
ATOM 7409 C C . PHE B 1 438 ? -4.898 18.516 6.707 1 98.31 438 PHE B C 1
ATOM 7411 O O . PHE B 1 438 ? -4.754 18.234 5.516 1 98.31 438 PHE B O 1
ATOM 7418 N N . MET B 1 439 ? -5.66 17.906 7.492 1 98.88 439 MET B N 1
ATOM 7419 C CA . MET B 1 439 ? -6.645 16.891 7.113 1 98.88 439 MET B CA 1
ATOM 7420 C C . MET B 1 439 ? -7.949 17.094 7.879 1 98.88 439 MET B C 1
ATOM 7422 O O . MET B 1 439 ? -7.934 17.406 9.07 1 98.88 439 MET B O 1
ATOM 7426 N N . VAL B 1 440 ? -9.039 17 7.168 1 98.88 440 VAL B N 1
ATOM 7427 C CA . VAL B 1 440 ? -10.328 17.109 7.836 1 98.88 440 VAL B CA 1
ATOM 7428 C C . VAL B 1 440 ? -11.234 15.953 7.398 1 98.88 440 VAL B C 1
ATOM 7430 O O . VAL B 1 440 ? -11.219 15.555 6.23 1 98.88 440 VAL B O 1
ATOM 7433 N N . THR B 1 441 ? -11.867 15.32 8.312 1 98.81 441 THR B N 1
ATOM 7434 C CA . THR B 1 441 ? -12.891 14.312 8.086 1 98.81 441 THR B CA 1
ATOM 7435 C C . THR B 1 441 ? -14.234 14.766 8.648 1 98.81 441 THR B C 1
ATOM 7437 O O . THR B 1 441 ? -14.352 15.875 9.164 1 98.81 441 THR B O 1
ATOM 7440 N N . ASP B 1 442 ? -15.266 13.961 8.523 1 97.88 442 ASP B N 1
ATOM 7441 C CA . ASP B 1 442 ? -16.594 14.25 9.078 1 97.88 442 ASP B CA 1
ATOM 7442 C C . ASP B 1 442 ? -16.562 14.258 10.602 1 97.88 442 ASP B C 1
ATOM 7444 O O . ASP B 1 442 ? -17.438 14.82 11.242 1 97.88 442 ASP B O 1
ATOM 7448 N N . LYS B 1 443 ? -15.422 13.797 11.156 1 97.56 443 LYS B N 1
ATOM 7449 C CA . LYS B 1 443 ? -15.406 13.625 12.609 1 97.56 443 LYS B CA 1
ATOM 7450 C C . LYS B 1 443 ? -14.289 14.438 13.25 1 97.56 443 LYS B C 1
ATOM 7452 O O . LYS B 1 443 ? -14.406 14.875 14.391 1 97.56 443 LYS B O 1
ATOM 7457 N N . THR B 1 444 ? -13.227 14.602 12.5 1 98.56 444 THR B N 1
ATOM 7458 C CA . THR B 1 444 ? -12.016 15.086 13.164 1 98.56 444 THR B CA 1
ATOM 7459 C C . THR B 1 444 ? -11.25 16.031 12.25 1 98.56 444 THR B C 1
ATOM 7461 O O . THR B 1 444 ? -11.258 15.875 11.023 1 98.56 444 THR B O 1
ATOM 7464 N N . ALA B 1 445 ? -10.609 17.031 12.883 1 98.62 445 ALA B N 1
ATOM 7465 C CA . ALA B 1 445 ? -9.664 17.906 12.195 1 98.62 445 ALA B CA 1
ATOM 7466 C C . ALA B 1 445 ? -8.234 17.672 12.68 1 98.62 445 ALA B C 1
ATOM 7468 O O . ALA B 1 445 ? -8 17.484 13.883 1 98.62 445 ALA B O 1
ATOM 7469 N N . TYR B 1 446 ? -7.355 17.562 11.742 1 98.69 446 TYR B N 1
ATOM 7470 C CA . TYR B 1 446 ? -5.922 17.484 12.008 1 98.69 446 TYR B CA 1
ATOM 7471 C C . TYR B 1 446 ? -5.18 18.641 11.336 1 98.69 446 TYR B C 1
ATOM 7473 O O . TYR B 1 446 ? -5.34 18.875 10.133 1 98.69 446 TYR B O 1
ATOM 7481 N N . ILE B 1 447 ? -4.438 19.391 12.062 1 98.12 447 ILE B N 1
ATOM 7482 C CA . ILE B 1 447 ? -3.551 20.438 11.562 1 98.12 447 ILE B CA 1
ATOM 7483 C C . ILE B 1 447 ? -2.119 20.156 12.008 1 98.12 447 ILE B C 1
ATOM 7485 O O . ILE B 1 447 ? -1.853 20.016 13.211 1 98.12 447 ILE B O 1
ATOM 7489 N N . GLY B 1 448 ? -1.21 19.984 11.031 1 95.94 448 GLY B N 1
ATOM 7490 C CA . GLY B 1 448 ? 0.143 19.594 11.398 1 95.94 448 GLY B CA 1
ATOM 7491 C C . GLY B 1 448 ? 1.209 20.312 10.586 1 95.94 448 GLY B C 1
ATOM 7492 O O . GLY B 1 448 ? 0.936 21.344 9.961 1 95.94 448 GLY B O 1
ATOM 7493 N N . THR B 1 449 ? 2.48 19.812 10.742 1 93.5 449 THR B N 1
ATOM 7494 C CA . THR B 1 449 ? 3.633 20.438 10.109 1 93.5 449 THR B CA 1
ATOM 7495 C C . THR B 1 449 ? 4.25 19.516 9.062 1 93.5 449 THR B C 1
ATOM 7497 O O . THR B 1 449 ? 5.086 19.938 8.266 1 93.5 449 THR B O 1
ATOM 7500 N N . SER B 1 450 ? 3.795 18.312 9.016 1 92.62 450 SER B N 1
ATOM 7501 C CA . SER B 1 450 ? 4.527 17.297 8.266 1 92.62 450 SER B CA 1
ATOM 7502 C C . SER B 1 450 ? 3.979 17.156 6.852 1 92.62 450 SER B C 1
ATOM 7504 O O . SER B 1 450 ? 2.764 17.062 6.66 1 92.62 450 SER B O 1
ATOM 7506 N N . ASN B 1 451 ? 4.945 17.234 5.855 1 95.56 451 ASN B N 1
ATOM 7507 C CA . ASN B 1 451 ? 4.602 16.688 4.551 1 95.56 451 ASN B CA 1
ATOM 7508 C C . ASN B 1 451 ? 4.434 15.164 4.609 1 95.56 451 ASN B C 1
ATOM 7510 O O . ASN B 1 451 ? 4.668 14.555 5.652 1 95.56 451 ASN B O 1
ATOM 7514 N N . TRP B 1 452 ? 3.912 14.625 3.545 1 98.19 452 TRP B N 1
ATOM 7515 C CA . TRP B 1 452 ? 3.586 13.203 3.617 1 98.19 452 TRP B CA 1
ATOM 7516 C C . TRP B 1 452 ? 4.676 12.359 2.959 1 98.19 452 TRP B C 1
ATOM 7518 O O . TRP B 1 452 ? 4.535 11.945 1.805 1 98.19 452 TRP B O 1
ATOM 7528 N N . SER B 1 453 ? 5.711 12.125 3.611 1 97.94 453 SER B N 1
ATOM 7529 C CA . SER B 1 453 ? 6.785 11.148 3.41 1 97.94 453 SER B CA 1
ATOM 7530 C C . SER B 1 453 ? 7.293 10.602 4.742 1 97.94 453 SER B C 1
ATOM 7532 O O . SER B 1 453 ? 7.051 11.195 5.793 1 97.94 453 SER B O 1
ATOM 7534 N N . GLU B 1 454 ? 7.906 9.484 4.734 1 97.75 454 GLU B N 1
ATOM 7535 C CA . GLU B 1 454 ? 8.273 8.812 5.977 1 97.75 454 GLU B CA 1
ATOM 7536 C C . GLU B 1 454 ? 9.117 9.719 6.867 1 97.75 454 GLU B C 1
ATOM 7538 O O . GLU B 1 454 ? 8.922 9.758 8.086 1 97.75 454 GLU B O 1
ATOM 7543 N N . ASP B 1 455 ? 9.953 10.477 6.328 1 95.62 455 ASP B N 1
ATOM 7544 C CA . ASP B 1 455 ? 11 11.203 7.047 1 95.62 455 ASP B CA 1
ATOM 7545 C C . ASP B 1 455 ? 10.398 12.289 7.934 1 95.62 455 ASP B C 1
ATOM 7547 O O . ASP B 1 455 ? 10.953 12.617 8.984 1 95.62 455 ASP B O 1
ATOM 7551 N N . TYR B 1 456 ? 9.328 12.781 7.539 1 94.88 456 TYR B N 1
ATOM 7552 C CA . TYR B 1 456 ? 8.688 13.828 8.32 1 94.88 456 TYR B CA 1
ATOM 7553 C C . TYR B 1 456 ? 8.086 13.266 9.602 1 94.88 456 TYR B C 1
ATOM 7555 O O . TYR B 1 456 ? 7.824 14.008 10.555 1 94.88 456 TYR B O 1
ATOM 7563 N N . PHE B 1 457 ? 7.898 11.977 9.633 1 96.69 457 PHE B N 1
ATOM 7564 C CA . PHE B 1 457 ? 7.324 11.336 10.812 1 96.69 457 PHE B CA 1
ATOM 7565 C C . PHE B 1 457 ? 8.398 10.625 11.617 1 96.69 457 PHE B C 1
ATOM 7567 O O . PHE B 1 457 ? 8.195 10.305 12.789 1 96.69 457 PHE B O 1
ATOM 7574 N N . SER B 1 458 ? 9.562 10.375 11.008 1 94.06 458 SER B N 1
ATOM 7575 C CA . SER B 1 458 ? 10.57 9.547 11.664 1 94.06 458 SER B CA 1
ATOM 7576 C C . SER B 1 458 ? 11.805 10.367 12.039 1 94.06 458 SER B C 1
ATOM 7578 O O . SER B 1 458 ? 12.57 9.977 12.914 1 94.06 458 SER B O 1
ATOM 7580 N N . GLY B 1 459 ? 11.953 11.547 11.375 1 89.94 459 GLY B N 1
ATOM 7581 C CA . GLY B 1 459 ? 13.227 12.227 11.578 1 89.94 459 GLY B CA 1
ATOM 7582 C C . GLY B 1 459 ? 13.078 13.734 11.742 1 89.94 459 GLY B C 1
ATOM 7583 O O . GLY B 1 459 ? 14.008 14.406 12.18 1 89.94 459 GLY B O 1
ATOM 7584 N N . THR B 1 460 ? 11.977 14.273 11.383 1 89 460 THR B N 1
ATOM 7585 C CA . THR B 1 460 ? 11.773 15.711 11.438 1 89 460 THR B CA 1
ATOM 7586 C C . THR B 1 460 ? 10.906 16.094 12.633 1 89 460 THR B C 1
ATOM 7588 O O . THR B 1 460 ? 9.898 15.438 12.914 1 89 460 THR B O 1
ATOM 7591 N N . ALA B 1 461 ? 11.328 17.141 13.289 1 90.31 461 ALA B N 1
ATOM 7592 C CA . ALA B 1 461 ? 10.547 17.609 14.43 1 90.31 461 ALA B CA 1
ATOM 7593 C C . ALA B 1 461 ? 9.305 18.359 13.961 1 90.31 461 ALA B C 1
ATOM 7595 O O . ALA B 1 461 ? 9.359 19.125 13 1 90.31 461 ALA B O 1
ATOM 7596 N N . GLY B 1 462 ? 8.18 18.062 14.562 1 91.06 462 GLY B N 1
ATOM 7597 C CA . GLY B 1 462 ? 6.922 18.719 14.266 1 91.06 462 GLY B CA 1
ATOM 7598 C C . GLY B 1 462 ? 5.801 18.344 15.211 1 91.06 462 GLY B C 1
ATOM 7599 O O . GLY B 1 462 ? 5.957 17.422 16.031 1 91.06 462 GLY B O 1
ATOM 7600 N N . VAL B 1 463 ? 4.77 19.141 15.18 1 95.25 463 VAL B N 1
ATOM 7601 C CA . VAL B 1 463 ? 3.613 18.906 16.047 1 95.25 463 VAL B CA 1
ATOM 7602 C C . VAL B 1 463 ? 2.344 18.844 15.195 1 95.25 463 VAL B C 1
ATOM 7604 O O . VAL B 1 463 ? 2.295 19.391 14.094 1 95.25 463 VAL B O 1
ATOM 7607 N N . GLY B 1 464 ? 1.392 18.047 15.641 1 97.12 464 GLY B N 1
ATOM 7608 C CA . GLY B 1 464 ? 0.042 18.016 15.102 1 97.12 464 GLY B CA 1
ATOM 7609 C C . GLY B 1 464 ? -1.025 18.297 16.141 1 97.12 464 GLY B C 1
ATOM 7610 O O . GLY B 1 464 ? -0.872 17.922 17.312 1 97.12 464 GLY B O 1
ATOM 7611 N N . LEU B 1 465 ? -2.055 19.031 15.758 1 98.38 465 LEU B N 1
ATOM 7612 C CA . LEU B 1 465 ? -3.242 19.266 16.578 1 98.38 465 LEU B CA 1
ATOM 7613 C C . LEU B 1 465 ? -4.43 18.469 16.047 1 98.38 465 LEU B C 1
ATOM 7615 O O . LEU B 1 465 ? -4.773 18.562 14.867 1 98.38 465 LEU B O 1
ATOM 7619 N N . VAL B 1 466 ? -4.98 17.609 16.891 1 98.75 466 VAL B N 1
ATOM 7620 C CA . VAL B 1 466 ? -6.172 16.844 16.547 1 98.75 466 VAL B CA 1
ATOM 7621 C C . VAL B 1 466 ? -7.359 17.344 17.375 1 98.75 466 VAL B C 1
ATOM 7623 O O . VAL B 1 466 ? -7.293 17.375 18.609 1 98.75 466 VAL B O 1
ATOM 7626 N N . VAL B 1 467 ? -8.461 17.75 16.688 1 98.38 467 VAL B N 1
ATOM 7627 C CA . VAL B 1 467 ? -9.625 18.312 17.359 1 98.38 467 VAL B CA 1
ATOM 7628 C C . VAL B 1 467 ? -10.906 17.688 16.812 1 98.38 467 VAL B C 1
ATOM 7630 O O . VAL B 1 467 ? -11.031 17.5 15.594 1 98.38 467 VAL B O 1
ATOM 7633 N N . SER B 1 468 ? -11.781 17.344 17.656 1 98.12 468 SER B N 1
ATOM 7634 C CA . SER B 1 468 ? -13.117 16.875 17.297 1 98.12 468 SER B CA 1
ATOM 7635 C C . SER B 1 468 ? -14.195 17.625 18.078 1 98.12 468 SER B C 1
ATOM 7637 O O . SER B 1 468 ? -14.188 17.641 19.312 1 98.12 468 SER B O 1
ATOM 7639 N N . GLN B 1 469 ? -15.055 18.297 17.328 1 96.25 469 GLN B N 1
ATOM 7640 C CA . GLN B 1 469 ? -16.156 19.047 17.922 1 96.25 469 GLN B CA 1
ATOM 7641 C C . GLN B 1 469 ? -17.5 18.438 17.547 1 96.25 469 GLN B C 1
ATOM 7643 O O . GLN B 1 469 ? -17.688 17.984 16.422 1 96.25 469 GLN B O 1
ATOM 7648 N N . LYS B 1 470 ? -18.359 18.359 18.5 1 90.06 470 LYS B N 1
ATOM 7649 C CA . LYS B 1 470 ? -19.703 17.859 18.266 1 90.06 470 LYS B CA 1
ATOM 7650 C C . LYS B 1 470 ? -20.75 18.953 18.531 1 90.06 470 LYS B C 1
ATOM 7652 O O . LYS B 1 470 ? -20.641 19.688 19.5 1 90.06 470 LYS B O 1
ATOM 7657 N N . THR B 1 471 ? -21.562 19.156 17.484 1 80.62 471 THR B N 1
ATOM 7658 C CA . THR B 1 471 ? -22.609 20.141 17.688 1 80.62 471 THR B CA 1
ATOM 7659 C C . THR B 1 471 ? -23.672 19.625 18.641 1 80.62 471 THR B C 1
ATOM 7661 O O . THR B 1 471 ? -24.219 18.531 18.453 1 80.62 471 THR B O 1
ATOM 7664 N N . PRO B 1 472 ? -23.812 20.375 19.672 1 63.66 472 PRO B N 1
ATOM 7665 C CA . PRO B 1 472 ? -24.922 19.953 20.516 1 63.66 472 PRO B CA 1
ATOM 7666 C C . PRO B 1 472 ? -26.281 20.062 19.812 1 63.66 472 PRO B C 1
ATOM 7668 O O . PRO B 1 472 ? -26.438 20.906 18.922 1 63.66 472 PRO B O 1
ATOM 7671 N N . SER B 1 473 ? -27.109 19.094 19.844 1 58.84 473 SER B N 1
ATOM 7672 C CA . SER B 1 473 ? -28.438 19.078 19.25 1 58.84 473 SER B CA 1
ATOM 7673 C C . SER B 1 473 ? -29.141 20.422 19.422 1 58.84 473 SER B C 1
ATOM 7675 O O . SER B 1 473 ? -29.891 20.844 18.547 1 58.84 473 SER B O 1
ATOM 7677 N N . ALA B 1 474 ? -28.906 21.141 20.484 1 55.72 474 ALA B N 1
ATOM 7678 C CA . ALA B 1 474 ? -29.719 22.297 20.859 1 55.72 474 ALA B CA 1
ATOM 7679 C C . ALA B 1 474 ? -29.188 23.578 20.203 1 55.72 474 ALA B C 1
ATOM 7681 O O . ALA B 1 474 ? -29.859 24.609 20.25 1 55.72 474 ALA B O 1
ATOM 7682 N N . GLN B 1 475 ? -28.031 23.656 19.672 1 58.25 475 GLN B N 1
ATOM 7683 C CA . GLN B 1 475 ? -27.5 24.875 19.109 1 58.25 475 GLN B CA 1
ATOM 7684 C C . GLN B 1 475 ? -27 24.656 17.688 1 58.25 475 GLN B C 1
ATOM 7686 O O . GLN B 1 475 ? -25.797 24.562 17.453 1 58.25 475 GLN B O 1
ATOM 7691 N N . PRO B 1 476 ? -27.969 24.547 16.766 1 60.62 476 PRO B N 1
ATOM 7692 C CA . PRO B 1 476 ? -27.656 24.188 15.383 1 60.62 476 PRO B CA 1
ATOM 7693 C C . PRO B 1 476 ? -26.781 25.234 14.688 1 60.62 476 PRO B C 1
ATOM 7695 O O . PRO B 1 476 ? -26.203 24.953 13.633 1 60.62 476 PRO B O 1
ATOM 7698 N N . ALA B 1 477 ? -26.516 26.391 15.461 1 66.94 477 ALA B N 1
ATOM 7699 C CA . ALA B 1 477 ? -25.953 27.5 14.68 1 66.94 477 ALA B CA 1
ATOM 7700 C C . ALA B 1 477 ? -24.438 27.531 14.789 1 66.94 477 ALA B C 1
ATOM 7702 O O . ALA B 1 477 ? -23.781 28.328 14.109 1 66.94 477 ALA B O 1
ATOM 7703 N N . VAL B 1 478 ? -23.859 26.578 15.438 1 81.12 478 VAL B N 1
ATOM 7704 C CA . VAL B 1 478 ? -22.422 26.734 15.609 1 81.12 478 VAL B CA 1
ATOM 7705 C C . VAL B 1 478 ? -21.688 25.891 14.57 1 81.12 478 VAL B C 1
ATOM 7707 O O . VAL B 1 478 ? -22.031 24.734 14.344 1 81.12 478 VAL B O 1
ATOM 7710 N N . THR B 1 479 ? -20.766 26.578 13.852 1 90.88 479 THR B N 1
ATOM 7711 C CA . THR B 1 479 ? -19.922 25.875 12.875 1 90.88 479 THR B CA 1
ATOM 7712 C C . THR B 1 479 ? -18.703 25.266 13.562 1 90.88 479 THR B C 1
ATOM 7714 O O . THR B 1 479 ? -17.891 25.969 14.148 1 90.88 479 THR B O 1
ATOM 7717 N N . THR B 1 480 ? -18.625 23.938 13.586 1 94.88 480 THR B N 1
ATOM 7718 C CA . THR B 1 480 ? -17.5 23.234 14.203 1 94.88 480 THR B CA 1
ATOM 7719 C C . THR B 1 480 ? -16.203 23.531 13.461 1 94.88 480 THR B C 1
ATOM 7721 O O . THR B 1 480 ? -16.219 24.031 12.336 1 94.88 480 THR B O 1
ATOM 7724 N N . VAL B 1 481 ? -15.125 23.25 14.109 1 96 481 VAL B N 1
ATOM 7725 C CA . VAL B 1 481 ? -13.82 23.453 13.484 1 96 481 VAL B CA 1
ATOM 7726 C C . VAL B 1 481 ? -13.68 22.562 12.258 1 96 481 VAL B C 1
ATOM 7728 O O . VAL B 1 481 ? -13.062 22.953 11.266 1 96 481 VAL B O 1
ATOM 7731 N N . GLN B 1 482 ? -14.234 21.312 12.297 1 97 482 GLN B N 1
ATOM 7732 C CA . GLN B 1 482 ? -14.219 20.422 11.141 1 97 482 GLN B CA 1
ATOM 7733 C C . GLN B 1 482 ? -14.93 21.047 9.953 1 97 482 GLN B C 1
ATOM 7735 O O . GLN B 1 482 ? -14.438 20.984 8.82 1 97 482 GLN B O 1
ATOM 7740 N N . GLU B 1 483 ? -16.031 21.641 10.305 1 96.56 483 GLU B N 1
ATOM 7741 C CA . GLU B 1 483 ? -16.812 22.25 9.234 1 96.56 483 GLU B CA 1
ATOM 7742 C C . GLU B 1 483 ? -16.094 23.469 8.656 1 96.56 483 GLU B C 1
ATOM 7744 O O . GLU B 1 483 ? -16.109 23.688 7.441 1 96.56 483 GLU B O 1
ATOM 7749 N N . GLN B 1 484 ? -15.484 24.25 9.5 1 97.06 484 GLN B N 1
ATOM 7750 C CA . GLN B 1 484 ? -14.711 25.391 9.031 1 97.06 484 GLN B CA 1
ATOM 7751 C C . GLN B 1 484 ? -13.562 24.953 8.133 1 97.06 484 GLN B C 1
ATOM 7753 O O . GLN B 1 484 ? -13.352 25.516 7.055 1 97.06 484 GLN B O 1
ATOM 7758 N N . LEU B 1 485 ? -12.883 23.953 8.594 1 98.19 485 LEU B N 1
ATOM 7759 C CA . LEU B 1 485 ? -11.742 23.438 7.836 1 98.19 485 LEU B CA 1
ATOM 7760 C C . LEU B 1 485 ? -12.188 22.828 6.516 1 98.19 485 LEU B C 1
ATOM 7762 O O . LEU B 1 485 ? -11.516 22.984 5.496 1 98.19 485 LEU B O 1
ATOM 7766 N N . ARG B 1 486 ? -13.289 22.125 6.535 1 98.5 486 ARG B N 1
ATOM 7767 C CA . ARG B 1 486 ? -13.844 21.578 5.309 1 98.5 486 ARG B CA 1
ATOM 7768 C C . ARG B 1 486 ? -14.148 22.672 4.297 1 98.5 486 ARG B C 1
ATOM 7770 O O . ARG B 1 486 ? -13.836 22.547 3.111 1 98.5 486 ARG B O 1
ATOM 7777 N N . GLN B 1 487 ? -14.734 23.719 4.789 1 98.31 487 GLN B N 1
ATOM 7778 C CA . GLN B 1 487 ? -15.086 24.844 3.916 1 98.31 487 GLN B CA 1
ATOM 7779 C C . GLN B 1 487 ? -13.836 25.469 3.303 1 98.31 487 GLN B C 1
ATOM 7781 O O . GLN B 1 487 ? -13.836 25.828 2.123 1 98.31 487 GLN B O 1
ATOM 7786 N N . LEU B 1 488 ? -12.844 25.609 4.121 1 98.38 488 LEU B N 1
ATOM 7787 C CA . LEU B 1 488 ? -11.594 26.172 3.621 1 98.38 488 LEU B CA 1
ATOM 7788 C C . LEU B 1 488 ? -10.969 25.25 2.58 1 98.38 488 LEU B C 1
ATOM 7790 O O . LEU B 1 488 ? -10.453 25.719 1.561 1 98.38 488 LEU B O 1
ATOM 7794 N N . PHE B 1 489 ? -11.016 24 2.846 1 98.69 489 PHE B N 1
ATOM 7795 C CA . PHE B 1 489 ? -10.516 23.031 1.88 1 98.69 489 PHE B CA 1
ATOM 7796 C C . PHE B 1 489 ? -11.273 23.125 0.563 1 98.69 489 PHE B C 1
ATOM 7798 O O . PHE B 1 489 ? -10.672 23.156 -0.509 1 98.69 489 PHE B O 1
ATOM 7805 N N . GLU B 1 490 ? -12.57 23.109 0.661 1 98.69 490 GLU B N 1
ATOM 7806 C CA . GLU B 1 490 ? -13.422 23.141 -0.528 1 98.69 490 GLU B CA 1
ATOM 7807 C C . GLU B 1 490 ? -13.234 24.438 -1.312 1 98.69 490 GLU B C 1
ATOM 7809 O O . GLU B 1 490 ? -13.32 24.438 -2.543 1 98.69 490 GLU B O 1
ATOM 7814 N N . ARG B 1 491 ? -13.008 25.516 -0.602 1 98.5 491 ARG B N 1
ATOM 7815 C CA . ARG B 1 491 ? -12.672 26.766 -1.27 1 98.5 491 ARG B CA 1
ATOM 7816 C C . ARG B 1 491 ? -11.453 26.594 -2.176 1 98.5 491 ARG B C 1
ATOM 7818 O O . ARG B 1 491 ? -11.492 26.969 -3.352 1 98.5 491 ARG B O 1
ATOM 7825 N N . ASP B 1 492 ? -10.391 26.062 -1.625 1 98.31 492 ASP B N 1
ATOM 7826 C CA . ASP B 1 492 ? -9.172 25.844 -2.398 1 98.31 492 ASP B CA 1
ATOM 7827 C C . ASP B 1 492 ? -9.398 24.828 -3.518 1 98.31 492 ASP B C 1
ATOM 7829 O O . ASP B 1 492 ? -8.977 25.047 -4.652 1 98.31 492 ASP B O 1
ATOM 7833 N N . TRP B 1 493 ? -10.109 23.781 -3.227 1 98.25 493 TRP B N 1
ATOM 7834 C CA . TRP B 1 493 ? -10.367 22.672 -4.137 1 98.25 493 TRP B CA 1
ATOM 7835 C C . TRP B 1 493 ? -11.133 23.141 -5.367 1 98.25 493 TRP B C 1
ATOM 7837 O O . TRP B 1 493 ? -10.891 22.672 -6.48 1 98.25 493 TRP B O 1
ATOM 7847 N N . SER B 1 494 ? -12.055 24.016 -5.152 1 97.44 494 SER B N 1
ATOM 7848 C CA . SER B 1 494 ? -12.953 24.453 -6.219 1 97.44 494 SER B CA 1
ATOM 7849 C C . SER B 1 494 ? -12.438 25.719 -6.898 1 97.44 494 SER B C 1
ATOM 7851 O O . SER B 1 494 ? -13.047 26.219 -7.84 1 97.44 494 SER B O 1
ATOM 7853 N N . SER B 1 495 ? -11.352 26.219 -6.453 1 96.5 495 SER B N 1
ATOM 7854 C CA . SER B 1 495 ? -10.797 27.438 -7.035 1 96.5 495 SER B CA 1
ATOM 7855 C C . SER B 1 495 ? -10.148 27.172 -8.383 1 96.5 495 SER B C 1
ATOM 7857 O O . SER B 1 495 ? -9.938 26.016 -8.758 1 96.5 495 SER B O 1
ATOM 7859 N N . HIS B 1 496 ? -9.812 28.219 -9.156 1 93.31 496 HIS B N 1
ATOM 7860 C CA . HIS B 1 496 ? -9.141 28.078 -10.438 1 93.31 496 HIS B CA 1
ATOM 7861 C C . HIS B 1 496 ? -7.656 27.781 -10.258 1 93.31 496 HIS B C 1
ATOM 7863 O O . HIS B 1 496 ? -6.949 27.5 -11.227 1 93.31 496 HIS B O 1
ATOM 7869 N N . TYR B 1 497 ? -7.191 27.812 -8.977 1 94.25 497 TYR B N 1
ATOM 7870 C CA . TYR B 1 497 ? -5.793 27.5 -8.695 1 94.25 497 TYR B CA 1
ATOM 7871 C C . TYR B 1 497 ? -5.59 26 -8.547 1 94.25 497 TYR B C 1
ATOM 7873 O O . TYR B 1 497 ? -4.453 25.516 -8.516 1 94.25 497 TYR B O 1
ATOM 7881 N N . ALA B 1 498 ? -6.672 25.297 -8.359 1 95.94 498 ALA B N 1
ATOM 7882 C CA . ALA B 1 498 ? -6.633 23.844 -8.242 1 95.94 498 ALA B CA 1
ATOM 7883 C C . ALA B 1 498 ? -6.984 23.172 -9.57 1 95.94 498 ALA B C 1
ATOM 7885 O O . ALA B 1 498 ? -8.008 23.5 -10.18 1 95.94 498 ALA B O 1
ATOM 7886 N N . MET B 1 499 ? -6.129 22.203 -9.969 1 93.69 499 MET B N 1
ATOM 7887 C CA . MET B 1 499 ? -6.359 21.562 -11.258 1 93.69 499 MET B CA 1
ATOM 7888 C C . MET B 1 499 ? -6.109 20.062 -11.172 1 93.69 499 MET B C 1
ATOM 7890 O O . MET B 1 499 ? -5.352 19.609 -10.312 1 93.69 499 MET B O 1
ATOM 7894 N N . GLY B 1 500 ? -6.734 19.391 -12.148 1 93.44 500 GLY B N 1
ATOM 7895 C CA . GLY B 1 500 ? -6.52 17.953 -12.219 1 93.44 500 GLY B CA 1
ATOM 7896 C C . GLY B 1 500 ? -5.141 17.578 -12.734 1 93.44 500 GLY B C 1
ATOM 7897 O O . GLY B 1 500 ? -4.438 18.422 -13.312 1 93.44 500 GLY B O 1
ATOM 7898 N N . LEU B 1 501 ? -4.758 16.328 -12.586 1 92.31 501 LEU B N 1
ATOM 7899 C CA . LEU B 1 501 ? -3.424 15.836 -12.93 1 92.31 501 LEU B CA 1
ATOM 7900 C C . LEU B 1 501 ? -3.248 15.758 -14.445 1 92.31 501 LEU B C 1
ATOM 7902 O O . LEU B 1 501 ? -2.121 15.688 -14.938 1 92.31 501 LEU B O 1
ATOM 7906 N N . ASP B 1 502 ? -4.23 15.789 -15.219 1 83.5 502 ASP B N 1
ATOM 7907 C CA . ASP B 1 502 ? -4.141 15.625 -16.672 1 83.5 502 ASP B CA 1
ATOM 7908 C C . ASP B 1 502 ? -4.012 16.969 -17.375 1 83.5 502 ASP B C 1
ATOM 7910 O O . ASP B 1 502 ? -3.814 17.031 -18.594 1 83.5 502 ASP B O 1
ATOM 7914 N N . ARG B 1 503 ? -3.996 17.984 -16.609 1 74.94 503 ARG B N 1
ATOM 7915 C CA . ARG B 1 503 ? -3.982 19.312 -17.234 1 74.94 503 ARG B CA 1
ATOM 7916 C C . ARG B 1 503 ? -2.553 19.781 -17.469 1 74.94 503 ARG B C 1
ATOM 7918 O O . ARG B 1 503 ? -1.652 19.484 -16.688 1 74.94 503 ARG B O 1
ATOM 7925 N N . GLN B 1 504 ? -2.4 20.406 -18.641 1 68.25 504 GLN B N 1
ATOM 7926 C CA . GLN B 1 504 ? -1.112 21.016 -18.953 1 68.25 504 GLN B CA 1
ATOM 7927 C C . GLN B 1 504 ? -0.915 22.312 -18.188 1 68.25 504 GLN B C 1
ATOM 7929 O O . GLN B 1 504 ? -1.826 23.141 -18.109 1 68.25 504 GLN B O 1
ATOM 7934 N N . ILE B 1 505 ? 0.109 22.375 -17.438 1 65.31 505 ILE B N 1
ATOM 7935 C CA . ILE B 1 505 ? 0.386 23.562 -16.641 1 65.31 505 ILE B CA 1
ATOM 7936 C C . ILE B 1 505 ? 1.64 24.266 -17.156 1 65.31 505 ILE B C 1
ATOM 7938 O O . ILE B 1 505 ? 2.615 23.609 -17.531 1 65.31 505 ILE B O 1
ATOM 7942 N N . PRO B 1 506 ? 1.466 25.594 -17.156 1 61.31 506 PRO B N 1
ATOM 7943 C CA . PRO B 1 506 ? 2.678 26.328 -17.531 1 61.31 506 PRO B CA 1
ATOM 7944 C C . PRO B 1 506 ? 3.867 26 -16.641 1 61.31 506 PRO B C 1
ATOM 7946 O O . PRO B 1 506 ? 3.713 25.891 -15.414 1 61.31 506 PRO B O 1
ATOM 7949 N N . SER B 1 507 ? 4.996 25.938 -17.203 1 64 507 SER B N 1
ATOM 7950 C CA . SER B 1 507 ? 6.227 25.469 -16.562 1 64 507 SER B CA 1
ATOM 7951 C C . SER B 1 507 ? 6.707 26.453 -15.516 1 64 507 SER B C 1
ATOM 7953 O O . SER B 1 507 ? 7.375 26.062 -14.547 1 64 507 SER B O 1
ATOM 7955 N N . GLN B 1 508 ? 6.293 27.703 -15.656 1 67.75 508 GLN B N 1
ATOM 7956 C CA . GLN B 1 508 ? 6.828 28.688 -14.719 1 67.75 508 GLN B CA 1
ATOM 7957 C C . GLN B 1 508 ? 6.203 28.531 -13.336 1 67.75 508 GLN B C 1
ATOM 7959 O O . GLN B 1 508 ? 6.801 28.906 -12.328 1 67.75 508 GLN B O 1
ATOM 7964 N N . ASP B 1 509 ? 5.176 27.984 -13.297 1 74.56 509 ASP B N 1
ATOM 7965 C CA . ASP B 1 509 ? 4.441 27.906 -12.039 1 74.56 509 ASP B CA 1
ATOM 7966 C C . ASP B 1 509 ? 4.625 26.531 -11.391 1 74.56 509 ASP B C 1
ATOM 7968 O O . ASP B 1 509 ? 4.5 26.391 -10.172 1 74.56 509 ASP B O 1
ATOM 7972 N N . CYS B 1 510 ? 4.938 25.609 -12.219 1 79.06 510 CYS B N 1
ATOM 7973 C CA . CYS B 1 510 ? 5.023 24.25 -11.703 1 79.06 510 CYS B CA 1
ATOM 7974 C C . CYS B 1 510 ? 5.918 23.391 -12.594 1 79.06 510 CYS B C 1
ATOM 7976 O O . CYS B 1 510 ? 5.785 23.406 -13.82 1 79.06 510 CYS B O 1
ATOM 7978 N N . VAL B 1 511 ? 6.93 22.812 -11.922 1 69.12 511 VAL B N 1
ATOM 7979 C CA . VAL B 1 511 ? 7.703 21.812 -12.656 1 69.12 511 VAL B CA 1
ATOM 7980 C C . VAL B 1 511 ? 6.938 20.5 -12.695 1 69.12 511 VAL B C 1
ATOM 7982 O O . VAL B 1 511 ? 6.656 19.906 -11.648 1 69.12 511 VAL B O 1
ATOM 7985 N N . TRP B 1 512 ? 6.203 20.297 -13.812 1 69.06 512 TRP B N 1
ATOM 7986 C CA . TRP B 1 512 ? 5.383 19.094 -13.953 1 69.06 512 TRP B CA 1
ATOM 7987 C C . TRP B 1 512 ? 6.074 18.078 -14.852 1 69.06 512 TRP B C 1
ATOM 7989 O O . TRP B 1 512 ? 6.77 18.438 -15.805 1 69.06 512 TRP B O 1
#

pLDDT: mean 72.07, std 31.04, range [14.45, 98.94]

InterPro domains:
  IPR001736 Phospholipase D/Transphosphatidylase [PF00614] (433-456)
  IPR001736 Phospholipase D/Transphosphatidylase [PS50035] (430-456)
  IPR001736 Phospholipase D/Transphosphatidylase [SM00155] (430-456)
  IPR032803 PLD3/4-like, PLD-like domain [PF13918] (246-421)
  IPR050874 Diverse function phospholipase D-related protein [PTHR10185] (246-510)

Radius of gyration: 40.56 Å; Cα contacts (8 Å, |Δi|>4): 1770; chains: 2; bounding box: 128×143×134 Å

Nearest PDB structures (foldseek):
  8v08-assembly1_B  TM=9.083E-01  e=7.127E-56  Homo sapiens
  8v5t-assembly2_B  TM=9.319E-01  e=5.215E-48  Homo sapiens
  8v05-assembly1_A-2  TM=9.278E-01  e=4.288E-46  Mus musculus
  8q1x-assembly1_B  TM=9.378E-01  e=9.767E-46  Homo sapiens
  8q1k-assembly1_B  TM=9.373E-01  e=1.165E-45  Homo sapiens

Foldseek 3Di:
DDDDDPDDDDDDDDDPDDPDDDDDDPDPDDDPPPPPDDDDDDDDDPDDDDDDDDDDDDDYDDDDDDDDDDDDDPPPPVPPPPPPVPPPPCVVVPPPPPPPPPVVQVVVPPPPPDPLFKAKFKEKFDAPPDDFDPPAFHGHHPLVVLLVVLVVADAEAEEEAAAAALACVLLVHDDPLSVSSVVNLVSLLVCVVVVHAYAYQYDPPHPSPSHCSVVVNVVRHDNDPDDDDFQAWDKFAQNNDNRSNQAIEMTMIMGSDRLQRNLVVLLSVLSVQCPDPPRDQDVADDPSSADQDEPVHFDWDAHVHFTKTKDKAKDDPSSAHHNHHQPLNVLLVQLVPFQAAKEWEAAAAACWADPDPPIGGHCSVVVSLLCSQQVRLYAYEYEYEFFLPDDPVRLVVVVVSCVSADVVNSGHYFYKYFWQDCPPVVSGPPGGMHHWGWMAHPFKIKGKHAGHYPCSRNPNIMMMMIMGTDDDPVCVPDQDPSNSVVSVSVSRCPGPRIGGSPDDDDCNGGPD/DDDDDDDDDDDDDDDPDDPDPDDDDDDDPPPVPDDPDDDDDDDDDDDDDDDDDDDDDDDDDDDDDDDDPDPPPPPPPVPPPPPPVPPPPCVVVPVPVPPPPPVVQVVVPPPPPDPLFKAKFKEKFDAPPDDFDPPAFHGHHPLVVLLVVLVVADAEAEEEAAAAALACVLQVHDDPLSVSSVVNLVSLLVCQVVVHAYAYQYDPPHPSPSHCSVVVNVVRHDNDPDDDDFQQWDKFAQNNDNRSNQAIEMTMIMGSDRLQRLLVVLLSVLSVQCPDPPRDQDVADDPSSADQDEPVHFDWDAHVHFTKTKDKAKDDPSSAHHNHHQPVNVLLVQLVPFQAAKEWEAAAAACWADPDPPIGGHCSVVVSLLCSQQVRLYAYEYEYEFFLPDDPVRLVVVVVSCVSADVVNSGHYFYKYFWQDCPPVVSGPPGGMHHWGWMAHPFKIKGKHAGHYPCSRNPNIMMMMIMGTDDDPVCVPDQDPSNSVVSVSVSRCPGPRIGGSPDDDDCNGGPD

Organism: Rattus norvegicus (NCBI:txid10116)

Solvent-accessible surface area (backbone atoms only — not comparable to full-atom values): 59754 Å² total; per-residue (Å²): 142,82,87,79,92,79,81,81,87,86,81,87,83,70,87,78,70,75,82,79,72,78,87,74,84,73,83,72,82,79,80,82,66,76,70,79,78,79,92,72,96,82,87,87,76,82,82,82,90,81,87,89,79,91,85,79,89,82,85,88,82,85,90,80,89,82,86,87,83,86,80,85,79,83,77,76,75,77,74,78,72,77,72,75,74,67,79,73,72,73,68,63,73,73,70,58,76,69,74,74,56,75,61,60,62,51,61,69,60,60,71,76,69,85,83,67,51,24,35,77,44,56,26,26,29,67,28,84,93,63,83,74,64,88,86,56,71,76,56,43,51,34,70,61,49,51,54,56,54,57,67,67,53,74,58,55,46,82,43,81,41,56,35,56,25,39,42,27,73,46,66,72,40,93,58,80,81,26,50,64,34,42,52,50,54,49,49,56,52,53,38,33,74,69,67,25,40,59,35,76,41,64,48,83,83,53,83,44,79,58,39,51,56,66,58,56,51,47,71,68,34,71,68,45,84,74,79,90,77,70,89,40,63,54,78,56,47,70,68,35,38,52,43,41,58,35,21,25,35,48,37,44,37,42,40,62,34,56,71,60,21,54,52,52,45,37,55,50,46,56,51,49,57,57,66,39,88,87,48,72,85,58,84,74,54,62,72,87,48,37,43,78,45,10,89,91,40,44,43,75,47,46,40,74,79,34,48,31,37,36,32,54,24,28,20,12,61,87,71,39,33,59,53,44,29,41,35,58,57,49,55,51,48,52,54,69,64,38,67,53,29,42,40,34,36,28,36,45,63,38,55,19,37,77,86,46,85,80,49,41,62,41,49,66,65,57,49,50,52,51,32,35,13,59,54,61,47,16,38,32,37,40,39,31,34,33,19,71,82,40,66,52,74,36,53,29,54,49,47,14,55,32,34,51,30,34,70,92,75,50,19,40,39,45,53,34,36,32,44,38,74,44,83,92,53,72,72,51,68,88,42,35,31,44,61,27,21,36,37,29,25,78,56,36,27,36,44,28,57,51,47,48,32,50,43,39,42,62,68,30,79,42,49,29,41,40,40,32,56,49,72,55,88,87,48,82,81,61,79,40,66,31,54,51,50,45,45,44,49,49,48,53,61,70,34,94,46,29,39,56,83,86,59,90,66,63,60,82,35,22,45,116,136,91,77,86,92,85,90,86,78,90,71,86,80,79,83,82,75,77,83,78,79,84,80,88,90,79,86,81,70,76,69,66,75,72,67,85,81,73,81,84,79,88,79,86,84,80,83,81,84,85,84,76,90,84,87,77,79,88,84,87,79,83,90,81,88,82,87,79,81,76,78,80,78,80,76,74,74,76,74,78,71,76,73,73,73,66,77,72,74,73,67,64,69,73,69,58,76,69,74,73,56,73,62,60,64,51,62,68,59,61,72,77,69,85,86,67,50,24,35,77,43,55,26,26,30,67,27,84,91,64,82,72,63,88,86,56,70,76,58,43,51,33,70,61,50,50,53,56,54,58,67,68,53,75,58,54,47,82,43,80,40,58,35,58,26,39,42,28,74,47,66,72,40,92,59,80,82,26,50,64,34,41,51,50,53,51,50,55,52,52,38,34,74,68,69,25,40,57,35,77,41,63,48,82,82,55,83,42,79,58,37,51,58,66,57,58,52,46,71,69,32,72,68,42,84,74,81,90,77,68,90,37,62,54,77,54,46,69,69,35,40,48,44,40,57,34,21,25,34,45,35,44,38,42,39,62,35,56,70,59,20,53,53,52,45,37,54,51,46,56,52,47,57,58,67,38,87,87,47,72,84,60,85,74,54,63,71,88,48,39,42,78,46,9,87,91,41,43,44,75,46,45,41,74,77,34,48,31,38,37,33,52,25,27,20,13,60,87,72,39,33,58,53,44,28,40,33,58,58,50,55,51,48,54,55,69,64,39,67,52,27,41,41,34,36,27,35,45,63,38,55,19,37,76,86,47,84,78,48,40,62,42,49,66,67,58,48,50,54,52,33,35,13,60,52,61,46,15,39,35,38,41,40,31,34,33,18,70,84,42,65,53,73,37,52,28,53,49,47,14,55,33,32,52,31,33,70,93,77,50,19,40,38,45,52,34,36,31,42,35,72,43,82,92,53,72,72,52,69,90,41,35,32,43,61,26,22,36,36,30,25,79,57,36,27,38,44,26,56,52,49,48,32,51,42,39,43,62,70,30,79,41,50,28,42,40,39,32,56,48,75,54,87,86,49,82,81,61,80,39,67,33,54,52,51,44,45,44,48,50,48,52,60,71,32,92,45,28,38,55,83,86,58,89,66,65,62,82,33,21,46,117

Secondary structure (DSSP, 8-state):
-----------------------------------------------------------------------------------------------------HHHHHHTT--------BEEEEEEE--TT-PPPTT---PEEHHHHHHHHHHT-SSEEEEEES----SHHHHT--SGGGHHHHHHHHHHHHHHHTT-EEEEEE-SS-S-TT--HHHHHHHHS--------S---EEE-----SSGGGSBEEEEEEES-HHHHHHHHHHHHHHHHHTSTT----SSPPGGG--S-SSSS-EEEEETTEEEEEEEEEESGGG--TTPEEHHHHHHHHHHH-SSEEEEEES-B-SB-SSSSS--B--HHHHHHHHHHHHH--EEEEEEEE-TT--TTHHHHHHHHHHT-BGGGTB-EEEEEEE---TT-TTSTT-SSB---EEEESS-EEE-S--BSHHHHHTS-EEEEEEEE---TT-TT---HHHHHHHHHHHHHHSTTEEETTS---TTT---/-----------------------------------------------------------------------------------------------------HHHHHHTT--------BEEEEEEE--TT-PPPTT---PEEHHHHHHHHHHT-SSEEEEEES----SHHHHT--SGGGHHHHHHHHHHHHHHHTT-EEEEEE-SS-S-TT--HHHHHHHHS--------S---EEE-----SSGGGSBEEEEEEES-HHHHHHHHHHHHHHHHHTSTT----SSPPGGG--S-SSSS-EEEEETTEEEEEEEEEESGGG--TTPEEHHHHHHHHHHH-SSEEEEEES-B-SB-SSSSS--B--HHHHHHHHHHHHH--EEEEEEE--TT--TTHHHHHHHHHHT-BGGGTB-EEEEEE----TT-TTSTT-SSB---EEEESS-EEE-S--BSHHHHHTS-EEEEEEEE---TT-TT---HHHHHHHHHHHHHHSTTEEETTS---TTT---

Sequence (1024 aa):
MEGEATGQRGGRCLHRQGLQTMTGARMDKKKWHPEMLIPLQTTMEVPDWPYSTPPHGPHNRVGMVLGMLAILGLGSVTLTLFLWQGPTSFTSPQMFPEEVPSWFWETLKGDTEQNNSCQLILAESIPEDLPFAAGSPAAQPLAQAWLQLLDTAQESVHIASYYWSLTGQDVGVNDSSSQQGEALLQKFQQLLLRNISVVVATHSPTLAKTSTDLQVLAAHGRCLRAGLCSRETFALSVSTDPDPLQVKELGAIIYNCSHLAEDLEKTFQTYWVLGTPQAVLPKPWPRNFSTHINRFHPLRGLFDGVPTTAYFSASPPSLCPHGRTRDLDAVLAVMGGAGEFIYVSVMEYFPTTRFTHPARYWPVLDNALRAAAFNKGVRVRLLVSCWFNTDPTMFAYLRSLQAFSNPLAGISVDVKVFIVPVGNHSNIPFSRVNHSKFMVTDKTAYIGTSNWSEDYFSGTAGVGLVVSQKTPSAQPAVTTVQEQLRQLFERDWSSHYAMGLDRQIPSQDCVWMEGEATGQRGGRCLHRQGLQTMTGARMDKKKWHPEMLIPLQTTMEVPDWPYSTPPHGPHNRVGMVLGMLAILGLGSVTLTLFLWQGPTSFTSPQMFPEEVPSWFWETLKGDTEQNNSCQLILAESIPEDLPFAAGSPAAQPLAQAWLQLLDTAQESVHIASYYWSLTGQDVGVNDSSSQQGEALLQKFQQLLLRNISVVVATHSPTLAKTSTDLQVLAAHGRCLRAGLCSRETFALSVSTDPDPLQVKELGAIIYNCSHLAEDLEKTFQTYWVLGTPQAVLPKPWPRNFSTHINRFHPLRGLFDGVPTTAYFSASPPSLCPHGRTRDLDAVLAVMGGAGEFIYVSVMEYFPTTRFTHPARYWPVLDNALRAAAFNKGVRVRLLVSCWFNTDPTMFAYLRSLQAFSNPLAGISVDVKVFIVPVGNHSNIPFSRVNHSKFMVTDKTAYIGTSNWSEDYFSGTAGVGLVVSQKTPSAQPAVTTVQEQLRQLFERDWSSHYAMGLDRQIPSQDCVW